Protein 9C5C (pdb70)

Nearest PDB structures (foldseek):
  9c5c-assembly1_M  TM=1.008E+00  e=1.249E-24  Homo sapiens
  9c59-assembly1_M  TM=9.852E-01  e=2.278E-20  Homo sapiens
  8d9w-assembly1_Z  TM=8.946E-01  e=3.010E-08  Mus musculus
  4hmy-assembly1_M  TM=8.803E-01  e=1.363E-08  Mus musculus
  1w63-assembly1_M  TM=8.897E-01  e=3.614E-08  Mus musculus

Sequence (1429 aa):
LQDLVRGIRNHKEDEAKYISQCIDEIKQELKQDNIAVKANAVCKLTYLQMLGYDISWAAFNIIEVMSASKFTFKRIGYLAASQSFHEGTDVIMLTTNQIRKDLSSPSQYDTGVALTGLSCFVTPDLARDLANDIMTLMSHTKPYIRKKAVLIMYKVFLKYPESLRPAFPRLKEKLEDPDPGVQSAAVNVICELARRNPKNYLSLAPLFFKLMTSSTNNWVLIKIIKLFGALTPLEPRLGKKLIEPLTNLIHSTSAMSLLYECVNTVIAVLISLSSGMPNHSASIQLCVQKLRILIEDSDQNLKYLGLLAMSKILKTHPKSVQSHKDLILQCLDDKDESIRLRALDLLYGMVSKKNLMEIVKKLMTHVDKAEGTTYRDELLTKIIDICSQSNYQYITNFEWYISILVELTRLEGTRHGHLIAAQMLDVAIRVKAIRKFAVSQMSALLDSAHLLASSTQRNGICEVLYAAAWICGEFSEHLQEPHHTLEAMLRPRVTTLPGHIQAVYVQNVVKLYASILQQKEQAGEAEGAQAVTQLMVDRLPQFVQSADLEVQERASCILQLVKHIQKLQAKDVPVAEEVSALFALKQMLESNKDSAKLDAMKRIVGMIAKGKNASELFPAVVKNVASKNIEIKKLVYVYLVRYAEEQQDLALLSISTFQRALKDPNQLIRASALRVLSSIRVPIIVPIMMLAIKEASADLSPYVRKNAAHAIQKLYSLDPEQKEMLIEVIEKLLKDKSTLVAGSVVMAFEEVCPDRIDLIHKNYRKLCNLLVDVEEWGQVVIIHMLTRYARTQFVSPDPDHRLLIRNTKPLLQSRNAAVVMAVAQLYWHISPKSEAGIISKSLVRLLRSNREVQYIVLQNIATMSIQRKGMFEPYLKSFYVRSTDPTMIKTLKLEILTNLANEANISTLLREFQTYVKSQDKQFAAATIQTIGRCATNILEVTDTCLNGLVCLLSNRDEIVVAESVVVIKKLLQMQPAQHGEIIKHMAKLLDSITVPVARASILWLIGENCERVPKIAPDVLRKMAKSFTSEDDLVKLQILNLGAKLYLTNSKQTKLLTQYILNLGKYDQNYDIRDRTRFIRQLIVPNVKSGALSKYAKKIFLAQKPAPLLESPFKDRDHFQLGTLSHTLNIKATGYLELSNWPEVAPDPSVRNMIHSLFLINCSGDIFLEKHWKSVVSQSVCDYFFEAQEKAADVENVPPVISTPHHYLISIYRDKLFFVSVIQTEVPPLFVIEFLHRVADTFQDYFGECSEAAIKDNVVIVYELLEEMLDNGFPLAMIKAILIFNNHGKPRLSKFYQPYSEDTQQQIIRETFHLVSKRDENVCNFLEGGLLIGGSDNKLIYRHYATLYFVFCVDSSESELGILDLIQVFVETLDKCFENVCELDLIFHVDKVHNILAEMVMGGMVLETNMNEIVTQIDAQNKLEKSE

Organism: Homo sapiens (NCBI:txid9606)

GO terms:
  GO:0005515 protein binding (F, IPI)
  GO:0032438 melanosome organization (P, IMP)
  GO:0030742 GTP-dependent protein binding (F, IPI)
  GO:0005794 Golgi apparatus (C, TAS)
  GO:0006886 intracellular protein transport (P, TAS)
  GO:0005765 lysosomal membrane (C, HDA)
  GO:0016020 membrane (C, HDA)
  GO:0019903 protein phosphatase binding (F, IPI)

Radius of gyration: 38.99 Å; Cα contacts (8 Å, |Δi|>4): 1955; chains: 4; bounding box: 80×74×117 Å

Secondary structure (DSSP, 8-state):
-HHHHHSS-HHHHHHHHHHHHHHHHHT---GGGHHHHHHTTT-S-HHHHHHHHHHHHHHTTTSHHHHHHTHHHHHHHTT-SSHHHHHHHHHHHHH---TTSHHHHHHHHHHHHHSS-HHHHHHHHHHHHHHHHH-GGGHHHHHHHHHHHHT---HHHHHHHHHHHHHH-SS-THHHHHSHHHHHHHTTTS-HHHHHHHHHHHHHHHHHH-----HHHHHHHHHHGGGGG-S-HHHHHHHHHHHHHHS-TTTGGGHHHHHHHGGGS-HHHHHHHHHHHHHHHHH--TTTSTTSGGGSPPTTS-HHHHHHHHHHHHHT--TTTHHHHHHHHHHHHT-S-HHHHHHHHHHHHHHHHH-GGGHHHHHHHHHGGGG-S-HHHHHHHHHHHHHHHHHS-S--HHHHHHHHHHGGG---HHHHHHHHHHHHHTTTTSTTTHHHHHHHHHHHGGGS-HHHHHHHHHHHHHHHHHHHHHHHHHHHHHHHHHHT-SSHHHHHHHHHHHHHHS-GGG--HHHHTHHHHHTSPPPPP----TTGGGGGS-TTSHHHHHTS--TT--PPPPPPSS---HHHH-/-HHHHHHHHH-STTHHHHHHHHHHHHHHHTTSS-HHHHHHHHHHHHHHHHHT---GGGHHHHHHHHT-S-HHHHHHHHHHHHTT--TT-GGGGGGHHHHHHHHH---HHHHHHHHHHHTT---HHHHHHHHHHHHHHTT-SSHHHHHHHHHHHHHHHHH-HHHHHHHHHHHHHHTT-SSHHHHHHHHHHHHHHHTT-GGGGGGGHHHHHHHHHH--SHHHHHHHHHHHHHHTTT-HHHHHHHHHHHHHHHHH--SHHHHHHHHHHHHHHHHHHTTT----HHHHHHHHHHHHHHHHSS-HHHHHHHHHHHHHHHHH-HHHHTTTTHHHHHHTT-S-HHHHHHHHHHHHHH--TTTHHHHHHHHHHHHHH---HHHHHHHHHHHHHHHHTTTTTT---HHHHHHHHHHHHT-TT-S-HHHHHHHHHHHHHH-STTHHHHHHHHHHHHHTHHHHTT--STTSHHHHHHHHHHHHHHTGGG-S-HHHHHHHHTSGGGGGS-HHHHHHHHHHHHHHHHHHHHHHHHHT-HHHHHHHHHHHHTTTHHHHT--SHHHHHHHHHHHHHHHHHHHHHHT---HHHHHHHHT-/-EEEEEEE-TTSSEEEEEESSSPPPGGGTHHHHHHHHHSSSTTSS-SEEE-SS-EEEEEEETTEEEEEEE-S---HHHHHHHHHHHHHHHHHHHSS--HHHHHHTHHHHHHHHHHHEETTEE--/-EEEEEEEETT--EEEEEESS---HHHHHHHHHHHHHHHHTS-TTS-SEEE--TTTTSTTEEEEEEEETTEEEEEEEETTS-HHHHHHHHHHHHHHHHHHTTS--HHHHHH-HHHHHHHHHHHEETTEE----HHHHHHHHHHHHHHHHH-

Solvent-accessible surface area: 57075 Å² total; per-residue (Å²): 39,67,80,5,1,134,8,12,115,125,70,136,170,66,59,74,150,55,2,58,97,10,40,73,74,6,87,127,59,0,158,94,142,87,52,33,51,10,5,76,0,0,12,22,4,5,5,6,2,7,22,11,66,82,5,53,96,0,4,113,15,0,10,51,0,0,51,4,97,53,18,36,50,15,29,33,0,1,18,0,0,13,15,3,5,67,101,74,25,123,45,4,84,91,0,37,108,4,1,93,90,1,0,81,31,114,46,52,55,28,0,1,7,0,0,22,0,7,6,38,2,27,17,47,80,4,4,117,63,6,4,104,38,2,52,90,19,8,88,37,122,97,52,11,0,44,11,1,0,0,0,3,3,7,19,6,8,70,82,40,63,115,12,36,137,75,1,32,49,93,0,66,103,5,21,94,8,117,51,100,22,1,52,25,0,0,2,12,0,0,0,6,12,0,71,170,52,32,146,88,4,85,85,7,7,87,59,5,42,124,17,11,115,66,25,122,48,47,48,17,6,4,15,2,0,34,4,5,13,47,4,2,104,80,38,49,166,10,0,66,147,0,10,97,44,0,28,101,37,1,120,76,30,109,27,66,7,9,10,7,10,0,0,25,10,1,4,33,0,9,86,22,6,67,102,70,69,125,115,25,77,76,10,27,95,38,0,6,74,40,0,74,77,0,0,99,49,116,63,40,5,21,32,36,5,0,0,52,0,0,1,73,1,18,136,53,42,34,126,23,0,84,64,8,97,84,17,0,26,104,0,6,99,38,87,3,100,34,6,41,64,60,0,3,49,1,1,75,40,13,9,38,111,159,21,2,56,77,9,0,108,79,3,19,67,42,7,90,143,9,85,7,9,100,37,44,20,67,2,0,31,49,0,3,45,1,0,33,35,68,112,14,91,62,9,78,68,29,76,32,1,3,39,11,0,17,74,3,8,134,28,52,20,9,78,65,0,96,48,1,1,38,21,5,7,44,2,1,52,139,41,156,96,9,46,109,51,3,0,35,50,2,1,55,22,2,45,33,6,105,119,20,5,51,17,56,95,88,70,2,7,0,9,1,0,10,0,0,0,20,1,0,5,58,16,5,148,74,19,116,63,20,67,90,0,0,70,6,2,4,49,54,106,5,60,59,13,26,17,64,0,8,0,0,1,0,0,0,1,0,8,0,0,4,32,2,3,74,92,48,81,138,75,57,96,75,154,18,6,94,60,2,0,75,49,0,19,94,80,0,41,74,4,4,61,25,36,72,13,8,0,4,4,0,0,10,7,1,14,48,0,0,87,12,0,35,116,9,44,92,132,132,49,80,5,5,104,25,0,28,47,7,22,99,92,104,139,60,6,93,34,146,138,68,64,15,24,44,71,0,0,79,120,0,0,19,47,1,4,104,28,39,76,3,13,134,18,0,62,7,0,25,149,16,6,65,16,191,56,83,80,2,27,79,15,0,8,34,0,0,22,30,3,0,38,86,50,85,89,40,0,70,159,15,33,67,38,2,70,185,12,26,147,22,121,59,84,62,1,50,6,15,0,3,19,0,1,4,5,2,156,26,111,123,3,22,86,48,0,29,101,5,1,63,77,10,19,90,31,144,16,51,71,4,54,3,7,0,0,8,3,1,27,28,0,55,76,52,24,65,134,33,80,129,50,1,16,77,3,0,64,119,6,13,137,26,172,21,24,89,0,9,1,0,1,1,31,0,0,20,79,2,3,58,126,113,50,65,22,0,22,117,14,0,88,68,7,2,108,38,1,74,104,3,42,68,14,0,14,0,17,0,0,10,8,0,0,31,3,0,30,44,24,0,41,86,71,52,118,14,0,98,52,0,9,166,39,0,113,62,17,15,131,20,222,13,4,3,1,1,4,1,0,0,0,0,6,40,20,1,3,26,149,108,73,0,28,91,0,1,130,12,0,19,86,8,19,201,51,48,21,1,2,13,27,1,0,0,11,0,0,0,2,1,0,28,90,43,91,57,26,0,44,105,72,12,149,45,0,29,14,121,78,126,28,20,23,28,1,8,50,20,13,2,10,0,0,3,7,1,10,41,109,94,42,5,79,54,0,23,140,29,0,65,90,25,0,119,24,130,21,75,96,3,0,11,18,0,0,34,4,7,4,65,0,0,40,78,4,109,127,23,6,92,76,2,6,93,28,1,23,100,10,3,84,37,234,26,106,37,2,8,3,45,0,0,12,1,0,3,32,2,6,4,34,48,54,46,122,35,22,129,6,8,74,75,2,3,153,30,0,87,80,7,106,38,52,54,0,19,0,0,0,1,10,1,5,1,52,10,6,109,84,5,62,164,41,1,11,61,1,0,98,86,9,14,173,34,2,97,93,24,66,49,54,0,21,7,1,0,0,3,1,0,0,3,0,49,42,35,18,44,167,89,0,111,89,12,0,65,124,0,0,60,62,0,85,168,16,151,38,60,5,1,103,4,3,3,67,2,0,76,57,4,10,57,29,111,132,137,57,26,48,2,25,136,46,4,125,123,4,8,68,20,117,10,52,43,4,122,42,112,22,69,6,85,76,28,62,127,25,1,2,5,3,0,0,0,10,38,39,79,119,5,83,50,20,42,84,22,54,139,75,33,162,120,37,44,97,65,96,80,0,141,23,1,28,2,2,0,0,0,12,76,96,30,68,43,13,3,4,8,4,3,35,54,46,17,49,58,22,8,0,17,26,0,47,48,13,39,143,159,13,76,75,52,57,25,1,38,0,13,18,64,12,39,150,34,22,0,0,2,0,38,68,76,154,2,1,0,0,0,0,0,39,53,20,1,13,0,4,0,0,0,29,3,0,14,103,1,0,54,22,0,78,111,154,47,57,110,14,27,55,65,19,0,71,73,55,21,35,72,0,13,89,8,1,47,92,18,0,4,16,1,3,1,14,105,25,2,46,2,0,0,0,0,7,50,114,3,67,13,8,0,4,12,12,20,61,82,48,58,23,111,31,3,37,84,0,0,80,46,1,17,103,46,1,27,138,38,29,124,76,14,1,14,25,23,101,10,12,152,62,4,59,16,70,104,6,48,1,0,10,40,44,70,96,42,10,6,7,0,0,0,0,25,86,15,8,2,37,8,4,1,1,34,2,0,84,21,0,9,93,1,1,48,82,31,21,154,128,24,56,40,91,29,1,10,58,60,2,21,74,0,7,34,0,0,8,0,2,1,4,4,0,0,7,5,8,17,81,43,98,65,0,17,86,18,6,76,18,4,56,132,61,64,171,96,128

Foldseek 3Di:
DVVLVVVCVVCPVVNPVVVVVLVVVLVVQLPDPDLVSLLVSLVVVVVVVVVPDAQAPCLVSLLVQCQDPDVVSVLSSLVSLLVHDDQPRPVCVVNVVSLVVQCPDLDLVSNVSSLSSVLSVQALVVLVVCVVSLLVQCPRDDQNNNLSSLSSVLSSCVRPVVSVVPCVVVLLVQCPPPPQSNNLSSLVSVLVVCLVPVVVCPVVLVSVVVCLVPDDPLVSLLSVLVVLLVCCVVPLVSLVVCVVVLVVCLVVDDDLVSNLSSLLSNLSSVVSVCVVDVPCVVVVLVSVVSLLVQLPDDDVVSNQSSLVSLVSCLVVPCVVVLVCVVSLLVQCPDPDVNSVVSSLVVCLSNQALPCLVVSLVSLLVVLVVDDDLVSNQVSVVSNCCSCCPPNRPSDDPCLVVLVVLVVNLVVFPHLQLLVSLVVLQSSCVVDPVCLLSSLVSLLVVLLVVLVLLVDQDPNGSLSVLLSSLVSCLLVVVSPDCLVVSLCSLLDLSVLPHDDVSLLSSLVSSLSSLLVVLVVCVVVPVLVVNLVSLVVLLVRLVSQCPDPDPRSVVNSVVVSVVSVVVNVVSVVVDSCSVVSNVVSD/DLVQLVDPDVVSVLVVLVVVVVVVVVVDDPLVSVVSLVVCCVPPDVSSVVSSLVVLLVCCLPPVVVCVVVLVVLVVQCPPPDLVSVLSSLSSLLSRQPPPSQVVNVVSLVCQCPDDDLVSNLSSLVSLVSSCVRPVVCLVVSLVSLLSQCPDLDLSSNLSSLVSCCVSPVPPCVSCLQVLVSLLVCLVVRPQSSVLSSLVSVLQVLLEFHFDPPVSLVSNVVSLVVQCPPPDLSSNLSSLLSLLRRNDPVPSLVSLVSLLVQCVDDQVSVLQSLLQLLLVCQVPVVSCLVVLVSLQDDPPHDQSNNLSSLSSNLSNQDPVCVVVVLVSLLVQLPDPPLSNNLSSLLSLLSSCVVVVVCLVVSVVSLQVVCPDPDQSSVQNSLVSVLLSCLQPVDLPVVRLVSLLVCLVVHQDQNSNLSNLQVCLLCCVSPVPSLLVSLVVVLVVLLVHDPSSLLSSLLSLLSCCLPPVVPSVVSNVSSLVVLCPDDDVVSVVVSVVSCVLHPPCVPCDPSNVCSNCVSNPRDHRDPDDRPNNLLVQDRRSDPCSVVSHQDDSGDGRDHRDPDRPDPVSSD/DFAWKFKAALVGDRLDIGGQDDDDDPVVCVQVVVQCVVAPHPVRRDQWTDDPAWIWGWDDDPRIIITTIGGDDDDSVVVVVLSVVLQVVCCVVQVHRDSVSCVVPVVVSNVSVCQQDHRHDGDD/DWQWKWKDFLVLDGLDTGGLDDDDPVLSSVQSVVLSVVQSVDDPPDAQKAQHDVSSPDRQWIWGWDDDDGMIITIIGGPPDDNVNVVVLVVLLVVLCCVLVVHDDSVCSRPVVVVSVVLCCLQAPSNHGHDDPSVVSSVVSVVVVVVVVVD

InterPro domains:
  IPR002553 Clathri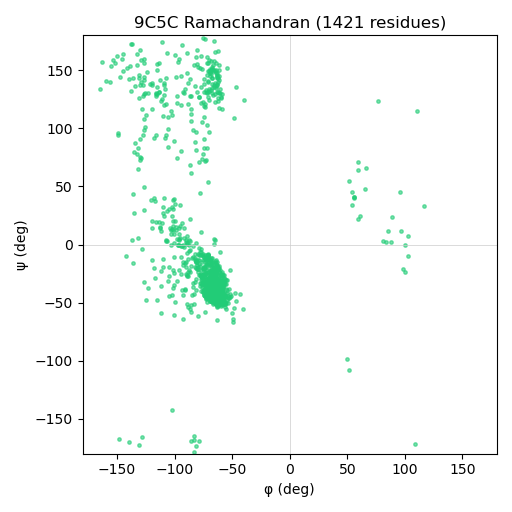n/coatomer adaptor, adaptin-like, N-terminal [PF01602] (44-581)
  IPR011989 Armadillo-like helical [G3DSA:1.25.10.10] (37-637)
  IPR015151 Beta-adaptin appendage, C-terminal subdomain [SM01020] (982-1092)
  IPR016024 Armadillo-type fold [SSF48371] (45-617)
  IPR026739 AP complex subunit beta [PTHR11134] (33-1036)
  IPR026740 AP-3 complex subunit beta [PIRSF037096] (3-1093)
  IPR029390 AP-3 complex subunit beta, C-terminal domain [PF14796] (814-958)
  IPR029390 AP-3 complex subunit beta, C-terminal domain [SM01355] (811-958)
  IPR029394 AP-3 complex subunit beta 1, serine-rich domain [PF14797] (672-786)
  IPR056314 AP-3 complex subunit beta-1/2, C-terminal domain [PF24080] (980-1090)

Structure (mmCIF, N/CA/C/O backbone):
data_9C5C
#
_entry.id   9C5C
#
loop_
_entity.id
_entity.type
_entity.pdbx_description
1 polymer 'AP-3 complex subunit delta-1'
2 polymer 'AP-3 complex subunit beta-1'
3 polymer 'AP-3 complex subunit mu-1'
4 polymer 'AP-3 complex subunit sigma-1'
#
loop_
_atom_site.group_PDB
_atom_site.id
_atom_site.type_symbol
_atom_site.label_atom_id
_atom_site.label_alt_id
_atom_site.label_comp_id
_atom_site.label_asym_id
_atom_site.label_entity_id
_atom_site.label_seq_id
_atom_site.pdbx_PDB_ins_code
_atom_site.Cartn_x
_atom_site.Cartn_y
_atom_site.Cartn_z
_atom_site.occupancy
_atom_site.B_iso_or_equiv
_atom_site.auth_seq_id
_atom_site.auth_comp_id
_atom_site.auth_asym_id
_atom_site.auth_atom_id
_atom_site.pdbx_PDB_model_num
ATOM 1 N N . LEU A 1 1 ? 151.798 176.167 110.971 1.00 99.08 18 LEU D N 1
ATOM 2 C CA . LEU A 1 1 ? 151.553 175.346 112.151 1.00 99.08 18 LEU D CA 1
ATOM 3 C C . LEU A 1 1 ? 152.606 175.602 113.222 1.00 99.08 18 LEU D C 1
ATOM 4 O O . LEU A 1 1 ? 152.299 175.631 114.413 1.00 99.08 18 LEU D O 1
ATOM 9 N N . GLN A 1 2 ? 153.853 175.795 112.783 1.00 101.65 19 GLN D N 1
ATOM 10 C CA . GLN A 1 2 ? 154.954 175.955 113.728 1.00 101.65 19 GLN D CA 1
ATOM 11 C C . GLN A 1 2 ? 154.871 177.275 114.483 1.00 101.65 19 GLN D C 1
ATOM 12 O O . GLN A 1 2 ? 155.375 177.376 115.607 1.00 101.65 19 GLN D O 1
ATOM 18 N N . ASP A 1 3 ? 154.254 178.299 113.886 1.00 102.03 20 ASP D N 1
ATOM 19 C CA . ASP A 1 3 ? 154.087 179.564 114.596 1.00 102.03 20 ASP D CA 1
ATOM 20 C C . ASP A 1 3 ? 153.229 179.393 115.843 1.00 102.03 20 ASP D C 1
ATOM 21 O O . ASP A 1 3 ? 153.568 179.923 116.908 1.00 102.03 20 ASP D O 1
ATOM 26 N N . LEU A 1 4 ? 152.128 178.647 115.735 1.00 98.95 21 LEU D N 1
ATOM 27 C CA . LEU A 1 4 ? 151.307 178.366 116.907 1.00 98.95 21 LEU D CA 1
ATOM 28 C C . LEU A 1 4 ? 152.074 177.522 117.918 1.00 98.95 21 LEU D C 1
ATOM 29 O O . LEU A 1 4 ? 151.911 177.689 119.132 1.00 98.95 21 LEU D O 1
ATOM 34 N N . VAL A 1 5 ? 152.913 176.604 117.432 1.00 99.59 22 VAL D N 1
ATOM 35 C CA . VAL A 1 5 ? 153.739 175.795 118.325 1.00 99.59 22 VAL D CA 1
ATOM 36 C C . VAL A 1 5 ? 154.647 176.691 119.158 1.00 99.59 22 VAL D C 1
ATOM 37 O O . VAL A 1 5 ? 154.735 176.556 120.386 1.00 99.59 22 VAL D O 1
ATOM 41 N N . ARG A 1 6 ? 155.330 177.626 118.496 1.00 103.45 23 ARG D N 1
ATOM 42 C CA . ARG A 1 6 ? 156.227 178.540 119.195 1.00 103.45 23 ARG D CA 1
ATOM 43 C C . ARG A 1 6 ? 155.458 179.445 120.149 1.00 103.45 23 ARG D C 1
ATOM 44 O O . ARG A 1 6 ? 155.927 179.732 121.257 1.00 103.45 23 ARG D O 1
ATOM 52 N N . GLY A 1 7 ? 154.277 179.907 119.735 1.00 102.31 24 GLY D N 1
ATOM 53 C CA . GLY A 1 7 ? 153.473 180.742 120.612 1.00 102.31 24 GLY D CA 1
ATOM 54 C C . GLY A 1 7 ? 153.024 180.015 121.865 1.00 102.31 24 GLY D C 1
ATOM 55 O O . GLY A 1 7 ? 153.049 180.577 122.963 1.00 102.31 24 GLY D O 1
ATOM 56 N N . ILE A 1 8 ? 152.600 178.758 121.718 1.00 102.92 25 ILE D N 1
ATOM 57 C CA . ILE A 1 8 ? 152.196 177.964 122.875 1.00 102.92 25 ILE D CA 1
ATOM 58 C C . ILE A 1 8 ? 153.391 177.696 123.781 1.00 102.92 25 ILE D C 1
ATOM 59 O O . ILE A 1 8 ? 153.285 177.776 125.011 1.00 102.92 25 ILE D O 1
ATOM 64 N N . ARG A 1 9 ? 154.545 177.373 123.190 1.00 101.71 26 ARG D N 1
ATOM 65 C CA . ARG A 1 9 ? 155.734 177.110 123.996 1.00 101.71 26 ARG D CA 1
ATOM 66 C C . ARG A 1 9 ? 156.156 178.346 124.782 1.00 101.71 26 ARG D C 1
ATOM 67 O O . ARG A 1 9 ? 156.523 178.247 125.958 1.00 101.71 26 ARG D O 1
ATOM 75 N N . ASN A 1 10 ? 156.114 179.521 124.148 1.00 104.21 27 ASN D N 1
ATOM 76 C CA . ASN A 1 10 ? 156.449 180.753 124.856 1.00 104.21 27 ASN D CA 1
ATOM 77 C C . ASN A 1 10 ? 155.418 181.076 125.932 1.00 104.21 27 ASN D C 1
ATOM 78 O O . ASN A 1 10 ? 155.778 181.508 127.034 1.00 104.21 27 ASN D O 1
ATOM 83 N N . HIS A 1 11 ? 154.134 180.875 125.634 1.00 106.76 28 HIS D N 1
ATOM 84 C CA . HIS A 1 11 ? 153.057 181.187 126.577 1.00 106.76 28 HIS D CA 1
ATOM 85 C C . HIS A 1 11 ? 152.682 179.930 127.363 1.00 106.76 28 HIS D C 1
ATOM 86 O O . HIS A 1 11 ? 151.703 179.237 127.079 1.00 106.76 28 HIS D O 1
ATOM 93 N N . LYS A 1 12 ? 153.496 179.643 128.380 1.00 114.16 29 LYS D N 1
ATOM 94 C CA . LYS A 1 12 ? 153.259 178.463 129.206 1.00 114.16 29 LYS D CA 1
ATOM 95 C C . LYS A 1 12 ? 152.158 178.721 130.229 1.00 114.16 29 LYS D C 1
ATOM 96 O O . LYS A 1 12 ? 151.118 178.052 130.225 1.00 114.16 29 LYS D O 1
ATOM 102 N N . GLU A 1 13 ? 152.370 179.694 131.120 1.00 119.85 30 GLU D N 1
ATOM 103 C CA . GLU A 1 13 ? 151.369 180.021 132.128 1.00 119.85 30 GLU D CA 1
ATOM 104 C C . GLU A 1 13 ? 150.180 180.778 131.553 1.00 119.85 30 GLU D C 1
ATOM 105 O O . GLU A 1 13 ? 149.078 180.683 132.102 1.00 119.85 30 GLU D O 1
ATOM 111 N N . ASP A 1 14 ? 150.376 181.518 130.463 1.00 113.11 31 ASP D N 1
ATOM 112 C CA . ASP A 1 14 ? 149.303 182.242 129.797 1.00 113.11 31 ASP D CA 1
ATOM 113 C C . ASP A 1 14 ? 148.716 181.452 128.636 1.00 113.11 31 ASP D C 1
ATOM 114 O O . ASP A 1 14 ? 148.320 182.045 127.626 1.00 113.11 31 ASP D O 1
ATOM 119 N N . GLU A 1 15 ? 148.667 180.124 128.757 1.00 108.68 32 GLU D N 1
ATOM 120 C CA . GLU A 1 15 ? 148.191 179.289 127.659 1.00 108.68 32 GLU D CA 1
ATOM 121 C C . GLU A 1 15 ? 146.735 179.585 127.326 1.00 108.68 32 GLU D C 1
ATOM 122 O O . GLU A 1 15 ? 146.361 179.662 126.153 1.00 108.68 32 GLU D O 1
ATOM 128 N N . ALA A 1 16 ? 145.895 179.761 128.350 1.00 103.22 33 ALA D N 1
ATOM 129 C CA . ALA A 1 16 ? 144.468 179.951 128.105 1.00 103.22 33 ALA D CA 1
ATOM 130 C C . ALA A 1 16 ? 144.198 181.217 127.299 1.00 103.22 33 ALA D C 1
ATOM 131 O O . ALA A 1 16 ? 143.443 181.189 126.320 1.00 103.22 33 ALA D O 1
ATOM 133 N N . LYS A 1 17 ? 144.818 182.335 127.683 1.00 103.79 34 LYS D N 1
ATOM 134 C CA . LYS A 1 17 ? 144.557 183.603 127.008 1.00 103.79 34 LYS D CA 1
ATOM 135 C C . LYS A 1 17 ? 145.076 183.587 125.574 1.00 103.79 34 LYS D C 1
ATOM 136 O O . LYS A 1 17 ? 144.384 184.023 124.644 1.00 103.79 34 LYS D O 1
ATOM 142 N N . TYR A 1 18 ? 146.302 183.097 125.379 1.00 104.21 35 TYR D N 1
ATOM 143 C CA . TYR A 1 18 ? 146.875 183.045 124.039 1.00 104.21 35 TYR D CA 1
ATOM 144 C C . TYR A 1 18 ? 146.083 182.095 123.150 1.00 104.21 35 TYR D C 1
ATOM 145 O O . TYR A 1 18 ? 145.881 182.361 121.960 1.00 104.21 35 TYR D O 1
ATOM 154 N N . ILE A 1 19 ? 145.614 180.982 123.718 1.00 100.26 36 ILE D N 1
ATOM 155 C CA . ILE A 1 19 ? 144.802 180.037 122.961 1.00 100.26 36 ILE D CA 1
ATOM 156 C C . ILE A 1 19 ? 143.457 180.651 122.591 1.00 100.26 36 ILE D C 1
ATOM 157 O O . ILE A 1 19 ? 142.950 180.431 121.490 1.00 100.26 36 ILE D O 1
ATOM 162 N N . SER A 1 20 ? 142.861 181.437 123.492 1.00 102.90 37 SER D N 1
ATOM 163 C CA . SER A 1 20 ? 141.616 182.122 123.148 1.00 102.90 37 SER D CA 1
ATOM 164 C C . SER A 1 20 ? 141.824 183.137 122.029 1.00 102.90 37 SER D C 1
ATOM 165 O O . SER A 1 20 ? 141.003 183.228 121.104 1.00 102.90 37 SER D O 1
ATOM 168 N N . GLN A 1 21 ? 142.913 183.908 122.096 1.00 107.16 38 GLN D N 1
ATOM 169 C CA . GLN A 1 21 ? 143.216 184.851 121.023 1.00 107.16 38 GLN D CA 1
ATOM 170 C C . GLN A 1 21 ? 143.446 184.124 119.702 1.00 107.16 38 GLN D C 1
ATOM 171 O O . GLN A 1 21 ? 142.972 184.566 118.647 1.00 107.16 38 GLN D O 1
ATOM 177 N N . CYS A 1 22 ? 144.164 182.999 119.744 1.00 105.56 39 CYS D N 1
ATOM 178 C CA . CYS A 1 22 ? 144.391 182.216 118.536 1.00 105.56 39 CYS D CA 1
ATOM 179 C C . CYS A 1 22 ? 143.094 181.610 118.017 1.00 105.56 39 CYS D C 1
ATOM 180 O O . CYS A 1 22 ? 142.924 181.450 116.808 1.00 105.56 39 CYS D O 1
ATOM 183 N N . ILE A 1 23 ? 142.166 181.269 118.914 1.00 104.83 40 ILE D N 1
ATOM 184 C CA . ILE A 1 23 ? 140.870 180.748 118.489 1.00 104.83 40 ILE D CA 1
ATOM 185 C C . ILE A 1 23 ? 140.077 181.827 117.766 1.00 104.83 40 ILE D C 1
ATOM 186 O O . ILE A 1 23 ? 139.434 181.567 116.743 1.00 104.83 40 ILE D O 1
ATOM 191 N N . ASP A 1 24 ? 140.108 183.056 118.286 1.00 105.87 41 ASP D N 1
ATOM 192 C CA . ASP A 1 24 ? 139.462 184.163 117.581 1.00 105.87 41 ASP D CA 1
ATOM 193 C C . ASP A 1 24 ? 140.104 184.396 116.216 1.00 105.87 41 ASP D C 1
ATOM 194 O O . ASP A 1 24 ? 139.406 184.609 115.213 1.00 105.87 41 ASP D O 1
ATOM 199 N N . GLU A 1 25 ? 141.438 184.349 116.158 1.00 109.09 42 GLU D N 1
ATOM 200 C CA . GLU A 1 25 ? 142.129 184.514 114.883 1.00 109.09 42 GLU D CA 1
ATOM 201 C C . GLU A 1 25 ? 141.773 183.394 113.911 1.00 109.09 42 GLU D C 1
ATOM 202 O O . GLU A 1 25 ? 141.636 183.627 112.707 1.00 109.09 42 GLU D O 1
ATOM 208 N N . ILE A 1 26 ? 141.616 182.171 114.419 1.00 104.72 43 ILE D N 1
ATOM 209 C CA . ILE A 1 26 ? 141.239 181.039 113.577 1.00 104.72 43 ILE D CA 1
ATOM 210 C C . ILE A 1 26 ? 139.812 181.206 113.073 1.00 104.72 43 ILE D C 1
ATOM 211 O O . ILE A 1 26 ? 139.498 180.863 111.927 1.00 104.72 43 ILE D O 1
ATOM 216 N N . LYS A 1 27 ? 138.925 181.733 113.920 1.00 105.00 44 LYS D N 1
ATOM 217 C CA . LYS A 1 27 ? 137.572 182.048 113.475 1.00 105.00 44 LYS D CA 1
ATOM 218 C C . LYS A 1 27 ? 137.600 183.052 112.333 1.00 105.00 44 LYS D C 1
ATOM 219 O O . LYS A 1 27 ? 136.862 182.913 111.350 1.00 105.00 44 LYS D O 1
ATOM 225 N N . GLN A 1 28 ? 138.447 184.076 112.449 1.00 107.87 45 GLN D N 1
ATOM 226 C CA . GLN A 1 28 ? 138.579 185.052 111.370 1.00 107.87 45 GLN D CA 1
ATOM 227 C C . GLN A 1 28 ? 139.152 184.413 110.108 1.00 107.87 45 GLN D C 1
ATOM 228 O O . GLN A 1 28 ? 138.709 184.708 108.992 1.00 107.87 45 GLN D O 1
ATOM 234 N N . GLU A 1 29 ? 140.143 183.532 110.268 1.00 109.07 46 GLU D N 1
ATOM 235 C CA . GLU A 1 29 ? 140.859 182.990 109.116 1.00 109.07 46 GLU D CA 1
ATOM 236 C C . GLU A 1 29 ? 140.023 181.967 108.356 1.00 109.07 46 GLU D C 1
ATOM 237 O O . GLU A 1 29 ? 140.059 181.921 107.121 1.00 109.07 46 GLU D O 1
ATOM 243 N N . LEU A 1 30 ? 139.272 181.132 109.071 1.00 104.33 47 LEU D N 1
ATOM 244 C CA . LEU A 1 30 ? 138.525 180.047 108.447 1.00 104.33 47 LEU D CA 1
ATOM 245 C C . LEU A 1 30 ? 137.318 180.525 107.653 1.00 104.33 47 LEU D C 1
ATOM 246 O O . LEU A 1 30 ? 136.700 179.714 106.953 1.00 104.33 47 LEU D O 1
ATOM 251 N N . LYS A 1 31 ? 136.958 181.804 107.747 1.00 106.03 48 LYS D N 1
ATOM 252 C CA . LYS A 1 31 ? 135.878 182.373 106.953 1.00 106.03 48 LYS D CA 1
ATOM 253 C C . LYS A 1 31 ? 136.401 183.157 105.754 1.00 106.03 48 LYS D C 1
ATOM 254 O O . LYS A 1 31 ? 135.626 183.838 105.074 1.00 106.03 48 LYS D O 1
ATOM 260 N N . GLN A 1 32 ? 137.699 183.072 105.482 1.00 111.87 49 GLN D N 1
ATOM 261 C CA . GLN A 1 32 ? 138.306 183.750 104.347 1.00 111.87 49 GLN D CA 1
ATOM 262 C C . GLN A 1 32 ? 138.093 182.950 103.066 1.00 111.87 49 GLN D C 1
ATOM 263 O O . GLN A 1 32 ? 137.790 181.755 103.091 1.00 111.87 49 GLN D O 1
ATOM 269 N N . ASP A 1 33 ? 138.256 183.635 101.932 1.00 115.66 50 ASP D N 1
ATOM 270 C CA . ASP A 1 33 ? 138.068 182.983 100.641 1.00 115.66 50 ASP D CA 1
ATOM 271 C C . ASP A 1 33 ? 139.250 182.095 100.276 1.00 115.66 50 ASP D C 1
ATOM 272 O O . ASP A 1 33 ? 139.066 181.058 99.628 1.00 115.66 50 ASP D O 1
ATOM 277 N N . ASN A 1 34 ? 140.462 182.476 100.676 1.00 108.02 51 ASN D N 1
ATOM 278 C CA . ASN A 1 34 ? 141.659 181.703 100.358 1.00 108.02 51 ASN D CA 1
ATOM 279 C C . ASN A 1 34 ? 141.639 180.412 101.168 1.00 108.02 51 ASN D C 1
ATOM 280 O O . ASN A 1 34 ? 141.495 180.441 102.394 1.00 108.02 51 ASN D O 1
ATOM 285 N N . ILE A 1 35 ? 141.784 179.277 100.481 1.00 98.93 52 ILE D N 1
ATOM 286 C CA . ILE A 1 35 ? 141.718 177.990 101.164 1.00 98.93 52 ILE D CA 1
ATOM 287 C C . ILE A 1 35 ? 143.044 177.671 101.845 1.00 98.93 52 ILE D C 1
ATOM 288 O O . ILE A 1 35 ? 143.090 176.866 102.781 1.00 98.93 52 ILE D O 1
ATOM 293 N N . ALA A 1 36 ? 144.139 178.293 101.400 1.00 98.86 53 ALA D N 1
ATOM 294 C CA . ALA A 1 36 ? 145.429 178.059 102.046 1.00 98.86 53 ALA D CA 1
ATOM 295 C C . ALA A 1 36 ? 145.444 178.572 103.482 1.00 98.86 53 ALA D C 1
ATOM 296 O O . ALA A 1 36 ? 145.944 177.887 104.384 1.00 98.86 53 ALA D O 1
ATOM 298 N N . VAL A 1 37 ? 144.907 179.771 103.713 1.00 101.10 54 VAL D N 1
ATOM 299 C CA . VAL A 1 37 ? 144.827 180.305 105.070 1.00 101.10 54 VAL D CA 1
ATOM 300 C C . VAL A 1 37 ? 143.904 179.443 105.921 1.00 101.10 54 VAL D C 1
ATOM 301 O O . VAL A 1 37 ? 144.167 179.198 107.105 1.00 101.10 54 VAL D O 1
ATOM 305 N N . LYS A 1 38 ? 142.807 178.966 105.327 1.00 98.54 55 LYS D N 1
ATOM 306 C CA . LYS A 1 38 ? 141.907 178.070 106.044 1.00 98.54 55 LYS D CA 1
ATOM 307 C C . LYS A 1 38 ? 142.608 176.769 106.418 1.00 98.54 55 LYS D C 1
ATOM 308 O O . LYS A 1 38 ? 142.395 176.235 107.509 1.00 98.54 55 LYS D O 1
ATOM 314 N N . ALA A 1 39 ? 143.454 176.247 105.528 1.00 97.30 56 ALA D N 1
ATOM 315 C CA . ALA A 1 39 ? 144.186 175.020 105.827 1.00 97.30 56 ALA D CA 1
ATOM 316 C C . ALA A 1 39 ? 145.225 175.247 106.918 1.00 97.30 56 ALA D C 1
ATOM 317 O O . ALA A 1 39 ? 145.460 174.368 107.755 1.00 97.30 56 ALA D O 1
ATOM 319 N N . ASN A 1 40 ? 145.871 176.414 106.916 1.00 96.83 57 ASN D N 1
ATOM 320 C CA . ASN A 1 40 ? 146.787 176.741 108.006 1.00 96.83 57 ASN D CA 1
ATOM 321 C C . ASN A 1 40 ? 146.044 176.828 109.335 1.00 96.83 57 ASN D C 1
ATOM 322 O O . ASN A 1 40 ? 146.517 176.316 110.360 1.00 96.83 57 ASN D O 1
ATOM 327 N N . ALA A 1 41 ? 144.870 177.462 109.333 1.00 96.35 58 ALA D N 1
ATOM 328 C CA . ALA A 1 41 ? 144.057 177.515 110.544 1.00 96.35 58 ALA D CA 1
ATOM 329 C C . ALA A 1 41 ? 143.596 176.123 110.956 1.00 96.35 58 ALA D C 1
ATOM 330 O O . ALA A 1 41 ? 143.440 175.843 112.147 1.00 96.35 58 ALA D O 1
ATOM 332 N N . VAL A 1 42 ? 143.377 175.237 109.985 1.00 93.91 59 VAL D N 1
ATOM 333 C CA . VAL A 1 42 ? 142.988 173.863 110.290 1.00 93.91 59 VAL D CA 1
ATOM 334 C C . VAL A 1 42 ? 144.150 173.100 110.917 1.00 93.91 59 VAL D C 1
ATOM 335 O O . VAL A 1 42 ? 143.953 172.267 111.807 1.00 93.91 59 VAL D O 1
ATOM 339 N N . CYS A 1 43 ? 145.376 173.359 110.456 1.00 92.26 60 CYS D N 1
ATOM 340 C CA . CYS A 1 43 ? 146.549 172.820 111.144 1.00 92.26 60 CYS D CA 1
ATOM 341 C C . CYS A 1 43 ? 146.596 173.305 112.588 1.00 92.26 60 CYS D C 1
ATOM 342 O O . CYS A 1 43 ? 146.788 172.510 113.524 1.00 92.26 60 CYS D O 1
ATOM 345 N N . LYS A 1 44 ? 146.421 174.617 112.779 1.00 93.71 61 LYS D N 1
ATOM 346 C CA . LYS A 1 44 ? 146.354 175.181 114.123 1.00 93.71 61 LYS D CA 1
ATOM 347 C C . LYS A 1 44 ? 145.289 174.478 114.953 1.00 93.71 61 LYS D C 1
ATOM 348 O O . LYS A 1 44 ? 145.501 174.173 116.130 1.00 93.71 61 LYS D O 1
ATOM 354 N N . LEU A 1 45 ? 144.138 174.205 114.344 1.00 90.50 62 LEU D N 1
ATOM 355 C CA . LEU A 1 45 ? 143.001 173.670 115.079 1.00 90.50 62 LEU D CA 1
ATOM 356 C C . LEU A 1 45 ? 143.188 172.187 115.385 1.00 90.50 62 LEU D C 1
ATOM 357 O O . LEU A 1 45 ? 142.684 171.688 116.394 1.00 90.50 62 LEU D O 1
ATOM 362 N N . THR A 1 46 ? 143.900 171.461 114.523 1.00 89.29 63 THR D N 1
ATOM 363 C CA . THR A 1 46 ? 144.258 170.082 114.843 1.00 89.29 63 THR D CA 1
ATOM 364 C C . THR A 1 46 ? 145.220 170.040 116.025 1.00 89.29 63 THR D C 1
ATOM 365 O O . THR A 1 46 ? 145.084 169.205 116.931 1.00 89.29 63 THR D O 1
ATOM 369 N N . TYR A 1 47 ? 146.197 170.952 116.037 1.00 88.41 64 TYR D N 1
ATOM 370 C CA . TYR A 1 47 ? 147.035 171.100 117.225 1.00 88.41 64 TYR D CA 1
ATOM 371 C C . TYR A 1 47 ? 146.187 171.446 118.446 1.00 88.41 64 TYR D C 1
ATOM 372 O O . TYR A 1 47 ? 146.429 170.941 119.548 1.00 88.41 64 TYR D O 1
ATOM 381 N N . LEU A 1 48 ? 145.179 172.298 118.259 1.00 87.86 65 LEU D N 1
ATOM 382 C CA . LEU A 1 48 ? 144.281 172.664 119.350 1.00 87.86 65 LEU D CA 1
ATOM 383 C C . LEU A 1 48 ? 143.535 171.446 119.883 1.00 87.86 65 LEU D C 1
ATOM 384 O O . LEU A 1 48 ? 143.405 171.269 121.100 1.00 87.86 65 LEU D O 1
ATOM 389 N N . GLN A 1 49 ? 143.035 170.599 118.981 1.00 87.09 66 GLN D N 1
ATOM 390 C CA . GLN A 1 49 ? 142.325 169.393 119.392 1.00 87.09 66 GLN D CA 1
ATOM 391 C C . GLN A 1 49 ? 143.245 168.457 120.156 1.00 87.09 66 GLN D C 1
ATOM 392 O O . GLN A 1 49 ? 142.838 167.854 121.156 1.00 87.09 66 GLN D O 1
ATOM 398 N N . MET A 1 50 ? 144.489 168.315 119.696 1.00 86.45 67 MET D N 1
ATOM 399 C CA . MET A 1 50 ? 145.443 167.513 120.454 1.00 86.45 67 MET D CA 1
ATOM 400 C C . MET A 1 50 ? 145.664 168.111 121.838 1.00 86.45 67 MET D C 1
ATOM 401 O O . MET A 1 50 ? 145.787 167.381 122.828 1.00 86.45 67 MET D O 1
ATOM 406 N N . LEU A 1 51 ? 145.707 169.443 121.926 1.00 82.57 68 LEU D N 1
ATOM 407 C CA . LEU A 1 51 ? 145.842 170.096 123.223 1.00 82.57 68 LEU D CA 1
ATOM 408 C C . LEU A 1 51 ? 144.601 169.908 124.088 1.00 82.57 68 LEU D C 1
ATOM 409 O O . LEU A 1 51 ? 144.699 169.954 125.319 1.00 82.57 68 LEU D O 1
ATOM 414 N N . GLY A 1 52 ? 143.434 169.703 123.478 1.00 82.09 69 GLY D N 1
ATOM 415 C CA . GLY A 1 52 ? 142.242 169.412 124.254 1.00 82.09 69 GLY D CA 1
ATOM 416 C C . GLY A 1 52 ? 141.123 170.428 124.166 1.00 82.09 69 GLY D C 1
ATOM 417 O O . GLY A 1 52 ? 140.404 170.651 125.145 1.00 82.09 69 GLY D O 1
ATOM 418 N N . TYR A 1 53 ? 140.968 171.056 123.005 1.00 86.13 70 TYR D N 1
ATOM 419 C CA . TYR A 1 53 ? 139.934 172.055 122.779 1.00 86.13 70 TYR D CA 1
ATOM 420 C C . TYR A 1 53 ? 138.946 171.551 121.734 1.00 86.13 70 TYR D C 1
ATOM 421 O O . TYR A 1 53 ? 139.314 170.782 120.839 1.00 86.13 70 TYR D O 1
ATOM 430 N N . ASP A 1 54 ? 137.692 171.990 121.852 1.00 87.69 71 ASP D N 1
ATOM 431 C CA . ASP A 1 54 ? 136.574 171.448 121.076 1.00 87.69 71 ASP D CA 1
ATOM 432 C C . ASP A 1 54 ? 136.810 171.696 119.590 1.00 87.69 71 ASP D C 1
ATOM 433 O O . ASP A 1 54 ? 137.046 172.821 119.148 1.00 87.69 71 ASP D O 1
ATOM 438 N N . ILE A 1 55 ? 136.750 170.615 118.813 1.00 88.24 72 ILE D N 1
ATOM 439 C CA . ILE A 1 55 ? 136.999 170.647 117.376 1.00 88.24 72 ILE D CA 1
ATOM 440 C C . ILE A 1 55 ? 135.695 170.841 116.611 1.00 88.24 72 ILE D C 1
ATOM 441 O O . ILE A 1 55 ? 135.700 171.234 115.438 1.00 88.24 72 ILE D O 1
ATOM 446 N N . SER A 1 56 ? 134.566 170.588 117.276 1.00 88.88 73 SER D N 1
ATOM 447 C CA . SER A 1 56 ? 133.279 170.560 116.590 1.00 88.88 73 SER D CA 1
ATOM 448 C C . SER A 1 56 ? 132.837 171.930 116.088 1.00 88.88 73 SER D C 1
ATOM 449 O O . SER A 1 56 ? 131.918 172.005 115.266 1.00 88.88 73 SER D O 1
ATOM 452 N N . TRP A 1 57 ? 133.457 173.013 116.563 1.00 96.25 74 TRP D N 1
ATOM 453 C CA . TRP A 1 57 ? 132.963 174.345 116.228 1.00 96.25 74 TRP D CA 1
ATOM 454 C C . TRP A 1 57 ? 133.219 174.719 114.772 1.00 96.25 74 TRP D C 1
ATOM 455 O O . TRP A 1 57 ? 132.425 175.468 114.192 1.00 96.25 74 TRP D O 1
ATOM 466 N N . ALA A 1 58 ? 134.298 174.220 114.165 1.00 97.80 75 ALA D N 1
ATOM 467 C CA . ALA A 1 58 ? 134.675 174.597 112.806 1.00 97.80 75 ALA D CA 1
ATOM 468 C C . ALA A 1 58 ? 134.637 173.410 111.850 1.00 97.80 75 ALA D C 1
ATOM 469 O O . ALA A 1 58 ? 135.485 173.289 110.961 1.00 97.80 75 ALA D O 1
ATOM 471 N N . ALA A 1 59 ? 133.655 172.524 112.023 1.00 100.01 76 ALA D N 1
ATOM 472 C CA . ALA A 1 59 ? 133.527 171.382 111.124 1.00 100.01 76 ALA D CA 1
ATOM 473 C C . ALA A 1 59 ? 133.224 171.831 109.699 1.00 100.01 76 ALA D C 1
ATOM 474 O O . ALA A 1 59 ? 133.763 171.273 108.737 1.00 100.01 76 ALA D O 1
ATOM 476 N N . PHE A 1 60 ? 132.363 172.840 109.545 1.00 100.88 77 PHE D N 1
ATOM 477 C CA . PHE A 1 60 ? 132.059 173.375 108.223 1.00 100.88 77 PHE D CA 1
ATOM 478 C C . PHE A 1 60 ? 133.304 173.964 107.565 1.00 100.88 77 PHE D C 1
ATOM 479 O O . PHE A 1 60 ? 133.529 173.743 106.370 1.00 100.88 77 PHE D O 1
ATOM 487 N N . ASN A 1 61 ? 134.128 174.689 108.322 1.00 101.02 78 ASN D N 1
ATOM 488 C CA . ASN A 1 61 ? 135.378 175.213 107.782 1.00 101.02 78 ASN D CA 1
ATOM 489 C C . ASN A 1 61 ? 136.347 174.099 107.402 1.00 101.02 78 ASN D C 1
ATOM 490 O O . ASN A 1 61 ? 137.057 174.215 106.394 1.00 101.02 78 ASN D O 1
ATOM 495 N N . ILE A 1 62 ? 136.397 173.026 108.194 1.00 100.35 79 ILE D N 1
ATOM 496 C CA . ILE A 1 62 ? 137.214 171.871 107.828 1.00 100.35 79 ILE D CA 1
ATOM 497 C C . ILE A 1 62 ? 136.723 171.270 106.516 1.00 100.35 79 ILE D C 1
ATOM 498 O O . ILE A 1 62 ? 137.522 170.869 105.661 1.00 100.35 79 ILE D O 1
ATOM 503 N N . ILE A 1 63 ? 135.402 171.200 106.338 1.00 99.77 80 ILE D N 1
ATOM 504 C CA . ILE A 1 63 ? 134.839 170.730 105.073 1.00 99.77 80 ILE D CA 1
ATOM 505 C C . ILE A 1 63 ? 135.270 171.641 103.931 1.00 99.77 80 ILE D C 1
ATOM 506 O O . ILE A 1 63 ? 135.638 171.174 102.846 1.00 99.77 80 ILE D O 1
ATOM 511 N N . GLU A 1 64 ? 135.223 172.956 104.159 1.00 99.01 81 GLU D N 1
ATOM 512 C CA . GLU A 1 64 ? 135.622 173.911 103.129 1.00 99.01 81 GLU D CA 1
ATOM 513 C C . GLU A 1 64 ? 137.078 173.713 102.730 1.00 99.01 81 GLU D C 1
ATOM 514 O O . GLU A 1 64 ? 137.425 173.797 101.546 1.00 99.01 81 GLU D O 1
ATOM 520 N N . VAL A 1 65 ? 137.947 173.461 103.711 1.00 98.12 82 VAL D N 1
ATOM 521 C CA . VAL A 1 65 ? 139.338 173.138 103.408 1.00 98.12 82 VAL D CA 1
ATOM 522 C C . VAL A 1 65 ? 139.419 171.849 102.601 1.00 98.12 82 VAL D C 1
ATOM 523 O O . VAL A 1 65 ? 140.183 171.749 101.633 1.00 98.12 82 VAL D O 1
ATOM 527 N N . MET A 1 66 ? 138.631 170.845 102.988 1.00 97.32 83 MET D N 1
ATOM 528 C CA . MET A 1 66 ? 138.633 169.564 102.291 1.00 97.32 83 MET D CA 1
ATOM 529 C C . MET A 1 66 ? 138.165 169.707 100.847 1.00 97.32 83 MET D C 1
ATOM 530 O O . MET A 1 66 ? 138.609 168.955 99.971 1.00 97.32 83 MET D O 1
ATOM 535 N N . SER A 1 67 ? 137.289 170.677 100.575 1.00 97.60 84 SER D N 1
ATOM 536 C CA . SER A 1 67 ? 136.733 170.857 99.239 1.00 97.60 84 SER D CA 1
ATOM 537 C C . SER A 1 67 ? 137.743 171.399 98.236 1.00 97.60 84 SER D C 1
ATOM 538 O O . SER A 1 67 ? 137.435 171.441 97.040 1.00 97.60 84 SER D O 1
ATOM 541 N N . ALA A 1 68 ? 138.924 171.818 98.686 1.00 94.08 85 ALA D N 1
ATOM 542 C CA . ALA A 1 68 ? 139.910 172.387 97.779 1.00 94.08 85 ALA D CA 1
ATOM 543 C C . ALA A 1 68 ? 140.358 171.358 96.749 1.00 94.08 85 ALA D C 1
ATOM 544 O O . ALA A 1 68 ? 140.475 170.167 97.046 1.00 94.08 85 ALA D O 1
ATOM 546 N N . SER A 1 69 ? 140.611 171.830 95.526 1.00 94.97 86 SER D N 1
ATOM 547 C CA . SER A 1 69 ? 141.096 170.949 94.471 1.00 94.97 86 SER D CA 1
ATOM 548 C C . SER A 1 69 ? 142.545 170.527 94.683 1.00 94.97 86 SER D C 1
ATOM 549 O O . SER A 1 69 ? 142.987 169.551 94.069 1.00 94.97 86 SER D O 1
ATOM 552 N N . LYS A 1 70 ? 143.291 171.231 95.531 1.00 96.72 87 LYS D N 1
ATOM 553 C CA . LYS A 1 70 ? 144.676 170.880 95.812 1.00 96.72 87 LYS D CA 1
ATOM 554 C C . LYS A 1 70 ? 144.740 169.833 96.914 1.00 96.72 87 LYS D C 1
ATOM 555 O O . LYS A 1 70 ? 144.162 170.006 97.991 1.00 96.72 87 LYS D O 1
ATOM 561 N N . PHE A 1 71 ? 145.451 168.740 96.631 1.00 98.02 88 PHE D N 1
ATOM 562 C CA . PHE A 1 71 ? 145.555 167.653 97.596 1.00 98.02 88 PHE D CA 1
ATOM 563 C C . PHE A 1 71 ? 146.399 168.045 98.803 1.00 98.02 88 PHE D C 1
ATOM 564 O O . PHE A 1 71 ? 146.286 167.422 99.867 1.00 98.02 88 PHE D O 1
ATOM 572 N N . THR A 1 72 ? 147.234 169.078 98.665 1.00 99.65 89 THR D N 1
ATOM 573 C CA . THR A 1 72 ? 147.988 169.576 99.809 1.00 99.65 89 THR D CA 1
ATOM 574 C C . THR A 1 72 ? 147.059 170.059 100.914 1.00 99.65 89 THR D C 1
ATOM 575 O O . THR A 1 72 ? 147.274 169.744 102.091 1.00 99.65 89 THR D O 1
ATOM 579 N N . PHE A 1 73 ? 146.016 170.809 100.560 1.00 98.37 90 PHE D N 1
ATOM 580 C CA . PHE A 1 73 ? 144.986 171.163 101.526 1.00 98.37 90 PHE D CA 1
ATOM 581 C C . PHE A 1 73 ? 144.044 170.003 101.810 1.00 98.37 90 PHE D C 1
ATOM 582 O O . PHE A 1 73 ? 143.479 169.931 102.909 1.00 98.37 90 PHE D O 1
ATOM 590 N N . LYS A 1 74 ? 143.868 169.097 100.842 1.00 93.42 91 LYS D N 1
ATOM 591 C CA . LYS A 1 74 ? 142.996 167.945 101.048 1.00 93.42 91 LYS D CA 1
ATOM 592 C C . LYS A 1 74 ? 143.476 167.091 102.211 1.00 93.42 91 LYS D C 1
ATOM 593 O O . LYS A 1 74 ? 142.668 166.621 103.015 1.00 93.42 91 LYS D O 1
ATOM 599 N N . ARG A 1 75 ? 144.788 166.859 102.304 1.00 92.46 92 ARG D N 1
ATOM 600 C CA . ARG A 1 75 ? 145.297 166.002 103.371 1.00 92.46 92 ARG D CA 1
ATOM 601 C C . ARG A 1 75 ? 145.069 166.612 104.748 1.00 92.46 92 ARG D C 1
ATOM 602 O O . ARG A 1 75 ? 144.652 165.908 105.676 1.00 92.46 92 ARG D O 1
ATOM 610 N N . ILE A 1 76 ? 145.325 167.911 104.901 1.00 91.73 93 ILE D N 1
ATOM 611 C CA . ILE A 1 76 ? 145.091 168.565 106.185 1.00 91.73 93 ILE D CA 1
ATOM 612 C C . ILE A 1 76 ? 143.606 168.555 106.525 1.00 91.73 93 ILE D C 1
ATOM 613 O O . ILE A 1 76 ? 143.211 168.289 107.672 1.00 91.73 93 ILE D O 1
ATOM 618 N N . GLY A 1 77 ? 142.761 168.859 105.537 1.00 91.73 94 GLY D N 1
ATOM 619 C CA . GLY A 1 77 ? 141.329 168.832 105.772 1.00 91.73 94 GLY D CA 1
ATOM 620 C C . GLY A 1 77 ? 140.843 167.457 106.181 1.00 91.73 94 GLY D C 1
ATOM 621 O O . GLY A 1 77 ? 140.030 167.319 107.093 1.00 91.73 94 GLY D O 1
ATOM 622 N N . TYR A 1 78 ? 141.361 166.416 105.526 1.00 91.06 95 TYR D N 1
ATOM 623 C CA . TYR A 1 78 ? 140.973 165.051 105.857 1.00 91.06 95 TYR D CA 1
ATOM 624 C C . TYR A 1 78 ? 141.475 164.638 107.233 1.00 91.06 95 TYR D C 1
ATOM 625 O O . TYR A 1 78 ? 140.787 163.898 107.940 1.00 91.06 95 TYR D O 1
ATOM 634 N N . LEU A 1 79 ? 142.662 165.098 107.630 1.00 88.10 96 LEU D N 1
ATOM 635 C CA . LEU A 1 79 ? 143.158 164.794 108.969 1.00 88.10 96 LEU D CA 1
ATOM 636 C C . LEU A 1 79 ? 142.266 165.419 110.036 1.00 88.10 96 LEU D C 1
ATOM 637 O O . LEU A 1 79 ? 141.799 164.737 110.963 1.00 88.10 96 LEU D O 1
ATOM 642 N N . ALA A 1 80 ? 141.999 166.722 109.908 1.00 88.32 97 ALA D N 1
ATOM 643 C CA . ALA A 1 80 ? 141.124 167.381 110.872 1.00 88.32 97 ALA D CA 1
ATOM 644 C C . ALA A 1 80 ? 139.716 166.804 110.815 1.00 88.32 97 ALA D C 1
ATOM 645 O O . ALA A 1 80 ? 139.001 166.786 111.822 1.00 88.32 97 ALA D O 1
ATOM 647 N N . ALA A 1 81 ? 139.307 166.317 109.644 1.00 88.60 98 ALA D N 1
ATOM 648 C CA . ALA A 1 81 ? 137.990 165.716 109.499 1.00 88.60 98 ALA D CA 1
ATOM 649 C C . ALA A 1 81 ? 137.915 164.373 110.214 1.00 88.60 98 ALA D C 1
ATOM 650 O O . ALA A 1 81 ? 136.906 164.054 110.853 1.00 88.60 98 ALA D O 1
ATOM 652 N N . SER A 1 82 ? 138.976 163.572 110.108 1.00 87.51 99 SER D N 1
ATOM 653 C CA . SER A 1 82 ? 139.058 162.331 110.867 1.00 87.51 99 SER D CA 1
ATOM 654 C C . SER A 1 82 ? 139.020 162.610 112.360 1.00 87.51 99 SER D C 1
ATOM 655 O O . SER A 1 82 ? 138.430 161.845 113.132 1.00 87.51 99 SER D O 1
ATOM 658 N N . GLN A 1 83 ? 139.645 163.702 112.787 1.00 88.14 100 GLN D N 1
ATOM 659 C CA . GLN A 1 83 ? 139.681 164.039 114.202 1.00 88.14 100 GLN D CA 1
ATOM 660 C C . GLN A 1 83 ? 138.535 164.943 114.646 1.00 88.14 100 GLN D C 1
ATOM 661 O O . GLN A 1 83 ? 138.517 165.361 115.808 1.00 88.14 100 GLN D O 1
ATOM 667 N N . SER A 1 84 ? 137.570 165.241 113.773 1.00 87.76 101 SER D N 1
ATOM 668 C CA . SER A 1 84 ? 136.616 166.308 114.060 1.00 87.76 101 SER D CA 1
ATOM 669 C C . SER A 1 84 ? 135.187 165.837 114.295 1.00 87.76 101 SER D C 1
ATOM 670 O O . SER A 1 84 ? 134.636 166.087 115.370 1.00 87.76 101 SER D O 1
ATOM 673 N N . PHE A 1 85 ? 134.564 165.165 113.331 1.00 88.77 102 PHE D N 1
ATOM 674 C CA . PHE A 1 85 ? 133.147 164.861 113.470 1.00 88.77 102 PHE D CA 1
ATOM 675 C C . PHE A 1 85 ? 132.926 163.607 114.302 1.00 88.77 102 PHE D C 1
ATOM 676 O O . PHE A 1 85 ? 133.794 162.734 114.392 1.00 88.77 102 PHE D O 1
ATOM 684 N N . HIS A 1 86 ? 131.750 163.531 114.919 1.00 87.25 103 HIS D N 1
ATOM 685 C CA . HIS A 1 86 ? 131.368 162.412 115.762 1.00 87.25 103 HIS D CA 1
ATOM 686 C C . HIS A 1 86 ? 129.983 161.934 115.348 1.00 87.25 103 HIS D C 1
ATOM 687 O O . HIS A 1 86 ? 129.419 162.381 114.346 1.00 87.25 103 HIS D O 1
ATOM 694 N N . GLU A 1 87 ? 129.442 161.003 116.136 1.00 90.73 104 GLU D N 1
ATOM 695 C CA . GLU A 1 87 ? 128.129 160.437 115.849 1.00 90.73 104 GLU D CA 1
ATOM 696 C C . GLU A 1 87 ? 127.013 161.471 115.924 1.00 90.73 104 GLU D C 1
ATOM 697 O O . GLU A 1 87 ? 126.012 161.337 115.211 1.00 90.73 104 GLU D O 1
ATOM 703 N N . GLY A 1 88 ? 127.157 162.494 116.760 1.00 89.32 105 GLY D N 1
ATOM 704 C CA . GLY A 1 88 ? 126.139 163.507 116.936 1.00 89.32 105 GLY D CA 1
ATOM 705 C C . GLY A 1 88 ? 126.317 164.760 116.108 1.00 89.32 105 GLY D C 1
ATOM 706 O O . GLY A 1 88 ? 125.680 165.776 116.410 1.00 89.32 105 GLY D O 1
ATOM 707 N N . THR A 1 89 ? 127.155 164.727 115.077 1.00 95.02 106 THR D N 1
ATOM 708 C CA . THR A 1 89 ? 127.438 165.891 114.242 1.00 95.02 106 THR D CA 1
ATOM 709 C C . THR A 1 89 ? 126.718 165.710 112.907 1.00 95.02 106 THR D C 1
ATOM 710 O O . THR A 1 89 ? 127.190 164.997 112.020 1.00 95.02 106 THR D O 1
ATOM 714 N N . ASP A 1 90 ? 125.561 166.363 112.772 1.00 100.55 107 ASP D N 1
ATOM 715 C CA . ASP A 1 90 ? 124.851 166.362 111.497 1.00 100.55 107 ASP D CA 1
ATOM 716 C C . ASP A 1 90 ? 125.551 167.223 110.456 1.00 100.55 107 ASP D C 1
ATOM 717 O O . ASP A 1 90 ? 125.215 167.142 109.269 1.00 100.55 107 ASP D O 1
ATOM 722 N N . VAL A 1 91 ? 126.515 168.046 110.877 1.00 101.60 108 VAL D N 1
ATOM 723 C CA . VAL A 1 91 ? 127.280 168.877 109.957 1.00 101.60 108 VAL D CA 1
ATOM 724 C C . VAL A 1 91 ? 128.095 168.033 108.985 1.00 101.60 108 VAL D C 1
ATOM 725 O O . VAL A 1 91 ? 128.470 168.513 107.910 1.00 101.60 108 VAL D O 1
ATOM 729 N N . ILE A 1 92 ? 128.366 166.771 109.332 1.00 101.22 109 ILE D N 1
ATOM 730 C CA . ILE A 1 92 ? 129.131 165.891 108.457 1.00 101.22 109 ILE D CA 1
ATOM 731 C C . ILE A 1 92 ? 128.399 165.619 107.149 1.00 101.22 109 ILE D C 1
ATOM 732 O O . ILE A 1 92 ? 129.017 165.176 106.175 1.00 101.22 109 ILE D O 1
ATOM 737 N N . MET A 1 93 ? 127.089 165.874 107.098 1.00 102.71 110 MET D N 1
ATOM 738 C CA . MET A 1 93 ? 126.330 165.638 105.876 1.00 102.71 110 MET D CA 1
ATOM 739 C C . MET A 1 93 ? 126.777 166.532 104.726 1.00 102.71 110 MET D C 1
ATOM 740 O O . MET A 1 93 ? 126.593 166.158 103.563 1.00 102.71 110 MET D O 1
ATOM 745 N N . LEU A 1 94 ? 127.359 167.698 105.020 1.00 105.22 111 LEU D N 1
ATOM 746 C CA . LEU A 1 94 ? 127.858 168.563 103.957 1.00 105.22 111 LEU D CA 1
ATOM 747 C C . LEU A 1 94 ? 129.104 167.998 103.288 1.00 105.22 111 LEU D C 1
ATOM 748 O O . LEU A 1 94 ? 129.493 168.484 102.221 1.00 105.22 111 LEU D O 1
ATOM 753 N N . THR A 1 95 ? 129.735 166.988 103.889 1.00 101.77 112 THR D N 1
ATOM 754 C CA . THR A 1 95 ? 130.928 166.389 103.307 1.00 101.77 112 THR D CA 1
ATOM 755 C C . THR A 1 95 ? 130.627 165.540 102.081 1.00 101.77 112 THR D C 1
ATOM 756 O O . THR A 1 95 ? 131.545 165.275 101.300 1.00 101.77 112 THR D O 1
ATOM 760 N N . THR A 1 96 ? 129.363 165.158 101.880 1.00 101.11 113 THR D N 1
ATOM 761 C CA . THR A 1 96 ? 129.012 164.070 100.971 1.00 101.11 113 THR D CA 1
ATOM 762 C C . THR A 1 96 ? 129.517 164.279 99.547 1.00 101.11 113 THR D C 1
ATOM 763 O O . THR A 1 96 ? 130.050 163.352 98.928 1.00 101.11 113 THR D O 1
ATOM 767 N N . ASN A 1 97 ? 129.346 165.486 99.000 1.00 105.16 114 ASN D N 1
ATOM 768 C CA . ASN A 1 97 ? 129.749 165.716 97.615 1.00 105.16 114 ASN D CA 1
ATOM 769 C C . ASN A 1 97 ? 131.259 165.573 97.446 1.00 105.16 114 ASN D C 1
ATOM 770 O O . ASN A 1 97 ? 131.724 164.917 96.506 1.00 105.16 114 ASN D O 1
ATOM 775 N N . GLN A 1 98 ? 132.040 166.148 98.365 1.00 99.90 115 GLN D N 1
ATOM 776 C CA . GLN A 1 98 ? 133.492 166.024 98.281 1.00 99.90 115 GLN D CA 1
ATOM 777 C C . GLN A 1 98 ? 133.934 164.590 98.531 1.00 99.90 115 GLN D C 1
ATOM 778 O O . GLN A 1 98 ? 134.872 164.099 97.890 1.00 99.90 115 GLN D O 1
ATOM 784 N N . ILE A 1 99 ? 133.268 163.902 99.460 1.00 99.15 116 ILE D N 1
ATOM 785 C CA . ILE A 1 99 ? 133.607 162.512 99.749 1.00 99.15 116 ILE D CA 1
ATOM 786 C C . ILE A 1 99 ? 133.394 161.653 98.512 1.00 99.15 116 ILE D C 1
ATOM 787 O O . ILE A 1 99 ? 134.250 160.842 98.145 1.00 99.15 116 ILE D O 1
ATOM 792 N N . ARG A 1 100 ? 132.252 161.826 97.843 1.00 98.67 117 ARG D N 1
ATOM 793 C CA . ARG A 1 100 ? 131.983 161.058 96.632 1.00 98.67 117 ARG D CA 1
ATOM 794 C C . ARG A 1 100 ? 132.946 161.423 95.511 1.00 98.67 117 ARG D C 1
ATOM 795 O O . ARG A 1 100 ? 133.408 160.538 94.780 1.00 98.67 117 ARG D O 1
ATOM 803 N N . LYS A 1 101 ? 133.265 162.712 95.361 1.00 96.10 118 LYS D N 1
ATOM 804 C CA . LYS A 1 101 ? 134.198 163.127 94.318 1.00 96.10 118 LYS D CA 1
ATOM 805 C C . LYS A 1 101 ? 135.571 162.498 94.528 1.00 96.10 118 LYS D C 1
ATOM 806 O O . LYS A 1 101 ? 136.192 162.003 93.581 1.00 96.10 118 LYS D O 1
ATOM 812 N N . ASP A 1 102 ? 136.058 162.502 95.771 1.00 94.00 119 ASP D N 1
ATOM 813 C CA . ASP A 1 102 ? 137.372 161.933 96.048 1.00 94.00 119 ASP D CA 1
ATOM 814 C C . ASP A 1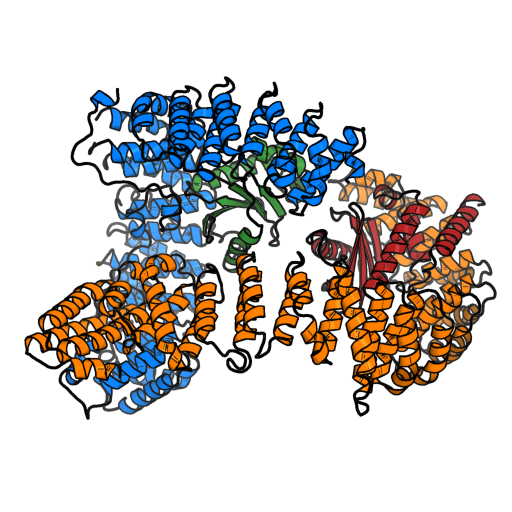 102 ? 137.346 160.412 95.969 1.00 94.00 119 ASP D C 1
ATOM 815 O O . ASP A 1 102 ? 138.315 159.791 95.519 1.00 94.00 119 ASP D O 1
ATOM 820 N N . LEU A 1 103 ? 136.244 159.795 96.401 1.00 92.50 120 LEU D N 1
ATOM 821 C CA . LEU A 1 103 ? 136.164 158.341 96.445 1.00 92.50 120 LEU D CA 1
ATOM 822 C C . LEU A 1 103 ? 136.056 157.751 95.046 1.00 92.50 120 LEU D C 1
ATOM 823 O O . LEU A 1 103 ? 136.676 156.723 94.747 1.00 92.50 120 LEU D O 1
ATOM 828 N N . SER A 1 104 ? 135.273 158.387 94.172 1.00 91.37 121 SER D N 1
ATOM 829 C CA . SER A 1 104 ? 135.128 157.904 92.806 1.00 91.37 121 SER D CA 1
ATOM 830 C C . SER A 1 104 ? 136.300 158.298 91.916 1.00 91.37 121 SER D C 1
ATOM 831 O O . SER A 1 104 ? 136.377 157.829 90.776 1.00 91.37 121 SER D O 1
ATOM 834 N N . SER A 1 105 ? 137.200 159.144 92.405 1.00 89.88 122 SER D N 1
ATOM 835 C CA . SER A 1 105 ? 138.335 159.564 91.599 1.00 89.88 122 SER D CA 1
ATOM 836 C C . SER A 1 105 ? 139.274 158.384 91.359 1.00 89.88 122 SER D C 1
ATOM 837 O O . SER A 1 105 ? 139.451 157.539 92.244 1.00 89.88 122 SER D O 1
ATOM 840 N N . PRO A 1 106 ? 139.885 158.288 90.174 1.00 90.04 123 PRO D N 1
ATOM 841 C CA . PRO A 1 106 ? 140.834 157.193 89.922 1.00 90.04 123 PRO D CA 1
ATOM 842 C C . PRO A 1 106 ? 142.204 157.409 90.544 1.00 90.04 123 PRO D C 1
ATOM 843 O O . PRO A 1 106 ? 143.021 156.479 90.525 1.00 90.04 123 PRO D O 1
ATOM 847 N N . SER A 1 107 ? 142.483 158.594 91.084 1.00 95.57 124 SER D N 1
ATOM 848 C CA . SER A 1 107 ? 143.788 158.866 91.677 1.00 95.57 124 SER D CA 1
ATOM 849 C C . SER A 1 107 ? 144.004 157.989 92.903 1.00 95.57 124 SER D C 1
ATOM 850 O O . SER A 1 107 ? 143.147 157.922 93.788 1.00 95.57 124 SER D O 1
ATOM 853 N N . GLN A 1 108 ? 145.156 157.315 92.950 1.00 93.31 125 GLN D N 1
ATOM 854 C CA . GLN A 1 108 ? 145.426 156.386 94.043 1.00 93.31 125 GLN D CA 1
ATOM 855 C C . GLN A 1 108 ? 145.562 157.109 95.377 1.00 93.31 125 GLN D C 1
ATOM 856 O O . GLN A 1 108 ? 144.941 156.714 96.371 1.00 93.31 125 GLN D O 1
ATOM 862 N N . TYR A 1 109 ? 146.350 158.181 95.415 1.00 96.85 126 TYR D N 1
ATOM 863 C CA . TYR A 1 109 ? 146.719 158.773 96.696 1.00 96.85 126 TYR D CA 1
ATOM 864 C C . TYR A 1 109 ? 145.643 159.727 97.203 1.00 96.85 126 TYR D C 1
ATOM 865 O O . TYR A 1 109 ? 145.431 159.836 98.416 1.00 96.85 126 TYR D O 1
ATOM 874 N N . ASP A 1 110 ? 144.950 160.418 96.296 1.00 94.80 127 ASP D N 1
ATOM 875 C CA . ASP A 1 110 ? 143.788 161.194 96.714 1.00 94.80 127 ASP D CA 1
ATOM 876 C C . ASP A 1 110 ? 142.724 160.287 97.316 1.00 94.80 127 ASP D C 1
ATOM 877 O O . ASP A 1 110 ? 142.126 160.619 98.346 1.00 94.80 127 ASP D O 1
ATOM 882 N N . THR A 1 111 ? 142.491 159.127 96.698 1.00 89.09 128 THR D N 1
ATOM 883 C CA . THR A 1 111 ? 141.589 158.140 97.283 1.00 89.09 128 THR D CA 1
ATOM 884 C C . THR A 1 111 ? 142.126 157.628 98.612 1.00 89.09 128 THR D C 1
ATOM 885 O O . THR A 1 111 ? 141.356 157.311 99.522 1.00 89.09 128 THR D O 1
ATOM 889 N N . GLY A 1 112 ? 143.450 157.520 98.736 1.00 88.89 129 GLY D N 1
ATOM 890 C CA . GLY A 1 112 ? 144.024 157.100 100.006 1.00 88.89 129 GLY D CA 1
ATOM 891 C C . GLY A 1 112 ? 143.714 158.070 101.130 1.00 88.89 129 GLY D C 1
ATOM 892 O O . GLY A 1 112 ? 143.299 157.669 102.220 1.00 88.89 129 GLY D O 1
ATOM 893 N N . VAL A 1 113 ? 143.902 159.366 100.874 1.00 87.56 130 VAL D N 1
ATOM 894 C CA . VAL A 1 113 ? 143.559 160.370 101.881 1.00 87.56 130 VAL D CA 1
ATOM 895 C C . VAL A 1 113 ? 142.055 160.393 102.127 1.00 87.56 130 VAL D C 1
ATOM 896 O O . VAL A 1 113 ? 141.598 160.601 103.258 1.00 87.56 130 VAL D O 1
ATOM 900 N N . ALA A 1 114 ? 141.261 160.182 101.075 1.00 82.61 131 ALA D N 1
ATOM 901 C CA . ALA A 1 114 ? 139.814 160.130 101.248 1.00 82.61 131 ALA D CA 1
ATOM 902 C C . ALA A 1 114 ? 139.414 158.982 102.164 1.00 82.61 131 ALA D C 1
ATOM 903 O O . ALA A 1 114 ? 138.545 159.139 103.027 1.00 82.61 131 ALA D O 1
ATOM 905 N N . LEU A 1 115 ? 140.045 157.821 101.996 1.00 82.12 132 LEU D N 1
ATOM 906 C CA . LEU A 1 115 ? 139.740 156.680 102.849 1.00 82.12 132 LEU D CA 1
ATOM 907 C C . LEU A 1 115 ? 140.242 156.911 104.268 1.00 82.12 132 LEU D C 1
ATOM 908 O O . LEU A 1 115 ? 139.602 156.493 105.240 1.00 82.12 132 LEU D O 1
ATOM 913 N N . THR A 1 116 ? 141.389 157.581 104.406 1.00 82.65 133 THR D N 1
ATOM 914 C CA . THR A 1 116 ? 141.880 157.943 105.731 1.00 82.65 133 THR D CA 1
ATOM 915 C C . THR A 1 116 ? 140.873 158.830 106.452 1.00 82.65 133 THR D C 1
ATOM 916 O O . THR A 1 116 ? 140.628 158.668 107.652 1.00 82.65 133 THR D O 1
ATOM 920 N N . GLY A 1 117 ? 140.277 159.775 105.725 1.00 84.00 134 GLY D N 1
ATOM 921 C CA . GLY A 1 117 ? 139.215 160.578 106.308 1.00 84.00 134 GLY D CA 1
ATOM 922 C C . GLY A 1 117 ? 137.978 159.760 106.629 1.00 84.00 134 GLY D C 1
ATOM 923 O O . GLY A 1 117 ? 137.371 159.915 107.691 1.00 84.00 134 GLY D O 1
ATOM 924 N N . LEU A 1 118 ? 137.596 158.866 105.712 1.00 85.50 135 LEU D N 1
ATOM 925 C CA . LEU A 1 118 ? 136.383 158.075 105.889 1.00 85.50 135 LEU D CA 1
ATOM 926 C C . LEU A 1 118 ? 136.492 157.117 107.066 1.00 85.50 135 LEU D C 1
ATOM 927 O O . LEU A 1 118 ? 135.469 156.713 107.631 1.00 85.50 135 LEU D O 1
ATOM 932 N N . SER A 1 119 ? 137.714 156.734 107.441 1.00 80.09 136 SER D N 1
ATOM 933 C CA . SER A 1 119 ? 137.902 155.799 108.546 1.00 80.09 136 SER D CA 1
ATOM 934 C C . SER A 1 119 ? 137.303 156.306 109.850 1.00 80.09 136 SER D C 1
ATOM 935 O O . SER A 1 119 ? 136.975 155.496 110.723 1.00 80.09 136 SER D O 1
ATOM 938 N N . CYS A 1 120 ? 137.166 157.621 110.007 1.00 85.52 137 CYS D N 1
ATOM 939 C CA . CYS A 1 120 ? 136.482 158.203 111.150 1.00 85.52 137 CYS D CA 1
ATOM 940 C C . CYS A 1 120 ? 135.123 158.782 110.784 1.00 85.52 137 CYS D C 1
ATOM 941 O O . CYS A 1 120 ? 134.460 159.370 111.645 1.00 85.52 137 CYS D O 1
ATOM 944 N N . PHE A 1 121 ? 134.694 158.635 109.530 1.00 88.39 138 PHE D N 1
ATOM 945 C CA . PHE A 1 121 ? 133.382 159.078 109.077 1.00 88.39 138 PHE D CA 1
ATOM 946 C C . PHE A 1 121 ? 132.342 157.974 109.190 1.00 88.39 138 PHE D C 1
ATOM 947 O O . PHE A 1 121 ? 131.255 158.081 108.614 1.00 88.39 138 PHE D O 1
ATOM 955 N N . VAL A 1 122 ? 132.653 156.910 109.924 1.00 85.51 139 VAL D N 1
ATOM 956 C CA . VAL A 1 122 ? 131.883 155.679 109.819 1.00 85.51 139 VAL D CA 1
ATOM 957 C C . VAL A 1 122 ? 130.627 155.780 110.672 1.00 85.51 139 VAL D C 1
ATOM 958 O O . VAL A 1 122 ? 130.621 155.397 111.847 1.00 85.51 139 VAL D O 1
ATOM 962 N N . THR A 1 123 ? 129.560 156.296 110.078 1.00 92.53 140 THR D N 1
ATOM 963 C CA . THR A 1 123 ? 128.233 156.362 110.662 1.00 92.53 140 THR D CA 1
ATOM 964 C C . THR A 1 123 ? 127.275 155.499 109.853 1.00 92.53 140 THR D C 1
ATOM 965 O O . THR A 1 123 ? 127.508 155.245 108.667 1.00 92.53 140 THR D O 1
ATOM 969 N N . PRO A 1 124 ? 126.189 155.016 110.464 1.00 95.67 141 PRO D N 1
ATOM 970 C CA . PRO A 1 124 ? 125.248 154.171 109.709 1.00 95.67 141 PRO D CA 1
ATOM 971 C C . PRO A 1 124 ? 124.717 154.827 108.445 1.00 95.67 141 PRO D C 1
ATOM 972 O O . PRO A 1 124 ? 124.573 154.149 107.421 1.00 95.67 141 PRO D O 1
ATOM 976 N N . ASP A 1 125 ? 124.441 156.133 108.478 1.00 99.47 142 ASP D N 1
ATOM 977 C CA . ASP A 1 125 ? 123.964 156.818 107.281 1.00 99.47 142 ASP D CA 1
ATOM 978 C C . ASP A 1 125 ? 125.043 156.895 106.206 1.00 99.47 142 ASP D C 1
ATOM 979 O O . ASP A 1 125 ? 124.795 156.546 105.045 1.00 99.47 142 ASP D O 1
ATOM 984 N N . LEU A 1 126 ? 126.247 157.341 106.574 1.00 94.44 143 LEU D N 1
ATOM 985 C CA . LEU A 1 126 ? 127.330 157.422 105.600 1.00 94.44 143 LEU D CA 1
ATOM 986 C C . LEU A 1 126 ? 127.740 156.044 105.100 1.00 94.44 143 LEU D C 1
ATOM 987 O O . LEU A 1 126 ? 128.039 155.884 103.911 1.00 94.44 143 LEU D O 1
ATOM 992 N N . ALA A 1 127 ? 127.768 155.045 105.983 1.00 95.11 144 ALA D N 1
ATOM 993 C CA . ALA A 1 127 ? 128.060 153.684 105.545 1.00 95.11 144 ALA D CA 1
ATOM 994 C C . ALA A 1 127 ? 127.006 153.189 104.563 1.00 95.11 144 ALA D C 1
ATOM 995 O O . ALA A 1 127 ? 127.337 152.637 103.508 1.00 95.11 144 ALA D O 1
ATOM 997 N N . ARG A 1 128 ? 125.728 153.397 104.886 1.00 96.25 145 ARG D N 1
ATOM 998 C CA . ARG A 1 128 ? 124.647 152.991 103.997 1.00 96.25 145 ARG D CA 1
ATOM 999 C C . ARG A 1 128 ? 124.695 153.715 102.660 1.00 96.25 145 ARG D C 1
ATOM 1000 O O . ARG A 1 128 ? 124.264 153.151 101.648 1.00 96.25 145 ARG D O 1
ATOM 1008 N N . ASP A 1 129 ? 125.206 154.945 102.631 1.00 98.89 146 ASP D N 1
ATOM 1009 C CA . ASP A 1 129 ? 125.275 155.708 101.393 1.00 98.89 146 ASP D CA 1
ATOM 1010 C C . ASP A 1 129 ? 126.529 155.433 100.571 1.00 98.89 146 ASP D C 1
ATOM 1011 O O . ASP A 1 129 ? 126.504 155.640 99.353 1.00 98.89 146 ASP D O 1
ATOM 1016 N N . LEU A 1 130 ? 127.616 154.969 101.194 1.00 93.69 147 LEU D N 1
ATOM 1017 C CA . LEU A 1 130 ? 128.882 154.800 100.492 1.00 93.69 147 LEU D CA 1
ATOM 1018 C C . LEU A 1 130 ? 129.292 153.351 100.271 1.00 93.69 147 LEU D C 1
ATOM 1019 O O . LEU A 1 130 ? 130.219 153.107 99.486 1.00 93.69 147 LEU D O 1
ATOM 1024 N N . ALA A 1 131 ? 128.633 152.393 100.933 1.00 94.90 148 ALA D N 1
ATOM 1025 C CA . ALA A 1 131 ? 129.006 150.993 100.779 1.00 94.90 148 ALA D CA 1
ATOM 1026 C C . ALA A 1 131 ? 128.877 150.532 99.337 1.00 94.90 148 ALA D C 1
ATOM 1027 O O . ALA A 1 131 ? 129.676 149.710 98.881 1.00 94.90 148 ALA D O 1
ATOM 1029 N N . ASN A 1 132 ? 127.899 151.063 98.601 1.00 97.79 149 ASN D N 1
ATOM 1030 C CA . ASN A 1 132 ? 127.714 150.654 97.212 1.00 97.79 149 ASN D CA 1
ATOM 1031 C C . ASN A 1 132 ? 128.949 150.961 96.375 1.00 97.79 149 ASN D C 1
ATOM 1032 O O . ASN A 1 132 ? 129.349 150.156 95.525 1.00 97.79 149 ASN D O 1
ATOM 1037 N N . ASP A 1 133 ? 129.569 152.121 96.600 1.00 99.46 150 ASP D N 1
ATOM 1038 C CA . ASP A 1 133 ? 130.742 152.494 95.819 1.00 99.46 150 ASP D CA 1
ATOM 1039 C C . ASP A 1 133 ? 132.002 151.819 96.354 1.00 99.46 150 ASP D C 1
ATOM 1040 O O . ASP A 1 133 ? 132.855 151.379 95.572 1.00 99.46 150 ASP D O 1
ATOM 1045 N N . ILE A 1 134 ? 132.142 151.706 97.677 1.00 93.04 151 ILE D N 1
ATOM 1046 C CA . ILE A 1 134 ? 133.377 151.124 98.200 1.00 93.04 151 ILE D CA 1
ATOM 1047 C C . ILE A 1 134 ? 133.403 149.614 97.960 1.00 93.04 151 ILE D C 1
ATOM 1048 O O . ILE A 1 134 ? 134.476 149.002 97.870 1.00 93.04 151 ILE D O 1
ATOM 1053 N N . MET A 1 135 ? 132.230 148.992 97.807 1.00 97.15 152 MET D N 1
ATOM 1054 C CA . MET A 1 135 ? 132.183 147.587 97.422 1.00 97.15 152 MET D CA 1
ATOM 1055 C C . MET A 1 135 ? 132.751 147.393 96.022 1.00 97.15 152 MET D C 1
ATOM 1056 O O . MET A 1 135 ? 133.453 146.413 95.756 1.00 97.15 152 MET D O 1
ATOM 1061 N N . THR A 1 136 ? 132.452 148.319 95.109 1.00 97.58 153 THR D N 1
ATOM 1062 C CA . THR A 1 136 ? 133.106 148.296 93.805 1.00 97.58 153 THR D CA 1
ATOM 1063 C C . THR A 1 136 ? 134.599 148.571 93.939 1.00 97.58 153 THR D C 1
ATOM 1064 O O . THR A 1 136 ? 135.417 147.960 93.241 1.00 97.58 153 THR D O 1
ATOM 1068 N N . LEU A 1 137 ? 134.971 149.491 94.833 1.00 91.12 154 LEU D N 1
ATOM 1069 C CA . LEU A 1 137 ? 136.384 149.795 95.049 1.00 91.12 154 LEU D CA 1
ATOM 1070 C C . LEU A 1 137 ? 137.158 148.608 95.609 1.00 91.12 154 LEU D C 1
ATOM 1071 O O . LEU A 1 137 ? 138.393 148.607 95.540 1.00 91.12 154 LEU D O 1
ATOM 1076 N N . MET A 1 138 ? 136.462 147.634 96.205 1.00 90.57 155 MET D N 1
ATOM 1077 C CA . MET A 1 138 ? 137.096 146.371 96.591 1.00 90.57 155 MET D CA 1
ATOM 1078 C C . MET A 1 138 ? 138.079 145.870 95.542 1.00 90.57 155 MET D C 1
ATOM 1079 O O . MET A 1 138 ? 139.250 145.624 95.855 1.00 90.57 155 MET D O 1
ATOM 1084 N N . SER A 1 139 ? 137.626 145.711 94.299 1.00 88.52 156 SER D N 1
ATOM 1085 C CA . SER A 1 139 ? 138.435 145.134 93.235 1.00 88.52 156 SER D CA 1
ATOM 1086 C C . SER A 1 139 ? 139.047 146.196 92.329 1.00 88.52 156 SER D C 1
ATOM 1087 O O . SER A 1 139 ? 139.179 145.974 91.122 1.00 88.52 156 SER D O 1
ATOM 1090 N N . HIS A 1 140 ? 139.420 147.347 92.886 1.00 84.04 157 HIS D N 1
ATOM 1091 C CA . HIS A 1 140 ? 140.036 148.395 92.084 1.00 84.04 157 HIS D CA 1
ATOM 1092 C C . HIS A 1 140 ? 141.402 147.935 91.589 1.00 84.04 157 HIS D C 1
ATOM 1093 O O . HIS A 1 140 ? 142.083 147.144 92.246 1.00 84.04 157 HIS D O 1
ATOM 1100 N N . THR A 1 141 ? 141.795 148.426 90.413 1.00 91.38 158 THR D N 1
ATOM 1101 C CA . THR A 1 141 ? 142.979 147.930 89.718 1.00 91.38 158 THR D CA 1
ATOM 1102 C C . THR A 1 141 ? 144.267 148.128 90.511 1.00 91.38 158 THR D C 1
ATOM 1103 O O . THR A 1 141 ? 145.039 147.180 90.693 1.00 91.38 158 THR D O 1
ATOM 1107 N N . LYS A 1 142 ? 144.508 149.346 90.990 1.00 87.69 159 LYS D N 1
ATOM 1108 C CA . LYS A 1 142 ? 145.742 149.681 91.684 1.00 87.69 159 LYS D CA 1
ATOM 1109 C C . LYS A 1 142 ? 145.736 149.144 93.110 1.00 87.69 159 LYS D C 1
ATOM 1110 O O . LYS A 1 142 ? 144.734 149.282 93.819 1.00 87.69 159 LYS D O 1
ATOM 1116 N N . PRO A 1 143 ? 146.846 148.548 93.559 1.00 79.34 160 PRO D N 1
ATOM 1117 C CA . PRO A 1 143 ? 146.836 147.803 94.828 1.00 79.34 160 PRO D CA 1
ATOM 1118 C C . PRO A 1 143 ? 146.618 148.650 96.074 1.00 79.34 160 PRO D C 1
ATOM 1119 O O . PRO A 1 143 ? 145.876 148.242 96.968 1.00 79.34 160 PRO D O 1
ATOM 1123 N N . TYR A 1 144 ? 147.245 149.825 96.141 1.00 76.85 161 TYR D N 1
ATOM 1124 C CA . TYR A 1 144 ? 147.230 150.632 97.362 1.00 76.85 161 TYR D CA 1
ATOM 1125 C C . TYR A 1 144 ? 145.810 151.068 97.723 1.00 76.85 161 TYR D C 1
ATOM 1126 O O . TYR A 1 144 ? 145.423 151.085 98.906 1.00 76.85 161 TYR D O 1
ATOM 1135 N N . ILE A 1 145 ? 145.015 151.409 96.706 1.00 79.66 162 ILE D N 1
ATOM 1136 C CA . ILE A 1 145 ? 143.620 151.772 96.935 1.00 79.66 162 ILE D CA 1
ATOM 1137 C C . ILE A 1 145 ? 142.879 150.622 97.601 1.00 79.66 162 ILE D C 1
ATOM 1138 O O . ILE A 1 145 ? 142.187 150.813 98.602 1.00 79.66 162 ILE D O 1
ATOM 1143 N N . ARG A 1 146 ? 143.037 149.404 97.071 1.00 78.09 163 ARG D N 1
ATOM 1144 C CA . ARG A 1 146 ? 142.397 148.239 97.681 1.00 78.09 163 ARG D CA 1
ATOM 1145 C C . ARG A 1 146 ? 142.927 147.997 99.088 1.00 78.09 163 ARG D C 1
ATOM 1146 O O . ARG A 1 146 ? 142.184 147.580 99.985 1.00 78.09 163 ARG D O 1
ATOM 1154 N N . LYS A 1 147 ? 144.223 148.240 99.287 1.00 70.65 164 LYS D N 1
ATOM 1155 C CA . LYS A 1 147 ? 144.870 147.959 100.562 1.00 70.65 164 LYS D CA 1
ATOM 1156 C C . LYS A 1 147 ? 144.271 148.799 101.681 1.00 70.65 164 LYS D C 1
ATOM 1157 O O . LYS A 1 147 ? 144.058 148.305 102.794 1.00 70.65 164 LYS D O 1
ATOM 1163 N N . LYS A 1 148 ? 143.990 150.074 101.409 1.00 66.80 165 LYS D N 1
ATOM 1164 C CA . LYS A 1 148 ? 143.215 150.845 102.384 1.00 66.80 165 LYS D CA 1
ATOM 1165 C C . LYS A 1 148 ? 141.726 150.498 102.333 1.00 66.80 165 LYS D C 1
ATOM 1166 O O . LYS A 1 148 ? 141.017 150.567 103.354 1.00 66.80 165 LYS D O 1
ATOM 1172 N N . ALA A 1 149 ? 141.243 150.106 101.156 1.00 70.07 166 ALA D N 1
ATOM 1173 C CA . ALA A 1 149 ? 139.812 149.959 100.952 1.00 70.07 166 ALA D CA 1
ATOM 1174 C C . ALA A 1 149 ? 139.251 148.816 101.776 1.00 70.07 166 ALA D C 1
ATOM 1175 O O . ALA A 1 149 ? 138.131 148.907 102.273 1.00 70.07 166 ALA D O 1
ATOM 1177 N N . VAL A 1 150 ? 140.008 147.729 101.926 1.00 67.45 167 VAL D N 1
ATOM 1178 C CA . VAL A 1 150 ? 139.482 146.603 102.698 1.00 67.45 167 VAL D CA 1
ATOM 1179 C C . VAL A 1 150 ? 139.257 147.007 104.150 1.00 67.45 167 VAL D C 1
ATOM 1180 O O . VAL A 1 150 ? 138.276 146.587 104.777 1.00 67.45 167 VAL D O 1
ATOM 1184 N N . LEU A 1 151 ? 140.145 147.832 104.707 1.00 69.23 168 LEU D N 1
ATOM 1185 C CA . LEU A 1 151 ? 139.920 148.356 106.052 1.00 69.23 168 LEU D CA 1
ATOM 1186 C C . LEU A 1 151 ? 138.684 149.250 106.090 1.00 69.23 168 LEU D C 1
ATOM 1187 O O . LEU A 1 151 ? 137.913 149.227 107.065 1.00 69.23 168 LEU D O 1
ATOM 1192 N N . ILE A 1 152 ? 138.484 150.053 105.042 1.00 74.78 169 ILE D N 1
ATOM 1193 C CA . ILE A 1 152 ? 137.258 150.851 104.997 1.00 74.78 169 ILE D CA 1
ATOM 1194 C C . ILE A 1 152 ? 136.020 149.954 104.961 1.00 74.78 169 ILE D C 1
ATOM 1195 O O . ILE A 1 152 ? 135.002 150.259 105.601 1.00 74.78 169 ILE D O 1
ATOM 1200 N N . MET A 1 153 ? 136.078 148.845 104.217 1.00 79.22 170 MET D N 1
ATOM 1201 C CA . MET A 1 153 ? 135.075 147.798 104.392 1.00 79.22 170 MET D CA 1
ATOM 1202 C C . MET A 1 153 ? 134.910 147.418 105.848 1.00 79.22 170 MET D C 1
ATOM 1203 O O . MET A 1 153 ? 133.828 147.602 106.391 1.00 79.22 170 MET D O 1
ATOM 1208 N N . TYR A 1 154 ? 135.975 146.970 106.518 1.00 75.90 171 TYR D N 1
ATOM 1209 C CA . TYR A 1 154 ? 135.826 146.527 107.906 1.00 75.90 171 TYR D CA 1
ATOM 1210 C C . TYR A 1 154 ? 135.037 147.538 108.726 1.00 75.90 171 TYR D C 1
ATOM 1211 O O . TYR A 1 154 ? 134.147 147.166 109.502 1.00 75.90 171 TYR D O 1
ATOM 1220 N N . LYS A 1 155 ? 135.317 148.826 108.525 1.00 78.77 172 LYS D N 1
ATOM 1221 C CA . LYS A 1 155 ? 134.498 149.863 109.152 1.00 78.77 172 LYS D CA 1
ATOM 1222 C C . LYS A 1 155 ? 133.028 149.739 108.747 1.00 78.77 172 LYS D C 1
ATOM 1223 O O . LYS A 1 155 ? 132.134 149.710 109.606 1.00 78.77 172 LYS D O 1
ATOM 1229 N N . VAL A 1 156 ? 132.762 149.654 107.440 1.00 83.60 173 VAL D N 1
ATOM 1230 C CA . VAL A 1 156 ? 131.380 149.601 106.959 1.00 83.60 173 VAL D CA 1
ATOM 1231 C C . VAL A 1 156 ? 130.674 148.351 107.479 1.00 83.60 173 VAL D C 1
ATOM 1232 O O . VAL A 1 156 ? 129.547 148.416 107.982 1.00 83.60 173 VAL D O 1
ATOM 1236 N N . PHE A 1 157 ? 131.382 147.222 107.394 1.00 84.38 174 PHE D N 1
ATOM 1237 C CA . PHE A 1 157 ? 130.823 145.952 107.922 1.00 84.38 174 PHE D CA 1
ATOM 1238 C C . PHE A 1 157 ? 130.412 146.187 109.365 1.00 84.38 174 PHE D C 1
ATOM 1239 O O . PHE A 1 157 ? 129.259 145.859 109.724 1.00 84.38 174 PHE D O 1
ATOM 1247 N N . LEU A 1 158 ? 131.316 146.751 110.176 1.00 82.71 175 LEU D N 1
ATOM 1248 C CA . LEU A 1 158 ? 130.909 147.067 111.537 1.00 82.71 175 LEU D CA 1
ATOM 1249 C C . LEU A 1 158 ? 129.641 147.906 111.587 1.00 82.71 175 LEU D C 1
ATOM 1250 O O . LEU A 1 158 ? 128.802 147.693 112.466 1.00 82.71 175 LEU D O 1
ATOM 1255 N N . LYS A 1 159 ? 129.476 148.858 110.664 1.00 86.55 176 LYS D N 1
ATOM 1256 C CA . LYS A 1 159 ? 128.330 149.759 110.738 1.00 86.55 176 LYS D CA 1
ATOM 1257 C C . LYS A 1 159 ? 127.192 149.424 109.777 1.00 86.55 176 LYS D C 1
ATOM 1258 O O . LYS A 1 159 ? 126.057 149.839 110.033 1.00 86.55 176 LYS D O 1
ATOM 1264 N N . TYR A 1 160 ? 127.447 148.697 108.689 1.00 89.27 177 TYR D N 1
ATOM 1265 C CA . TYR A 1 160 ? 126.417 148.386 107.694 1.00 89.27 177 TYR D CA 1
ATOM 1266 C C . TYR A 1 160 ? 126.443 146.897 107.373 1.00 89.27 177 TYR D C 1
ATOM 1267 O O . TYR A 1 160 ? 127.052 146.464 106.388 1.00 89.27 177 TYR D O 1
ATOM 1276 N N . PRO A 1 161 ? 125.782 146.078 108.195 1.00 91.64 178 PRO D N 1
ATOM 1277 C CA . PRO A 1 161 ? 125.748 144.631 107.922 1.00 91.64 178 PRO D CA 1
ATOM 1278 C C . PRO A 1 161 ? 125.023 144.262 106.637 1.00 91.64 178 PRO D C 1
ATOM 1279 O O . PRO A 1 161 ? 125.256 143.168 106.103 1.00 91.64 178 PRO D O 1
ATOM 1283 N N . GLU A 1 162 ? 124.146 145.132 106.127 1.00 94.52 179 GLU D N 1
ATOM 1284 C CA . GLU A 1 162 ? 123.433 144.815 104.894 1.00 94.52 179 GLU D CA 1
ATOM 1285 C C . GLU A 1 162 ? 124.382 144.749 103.706 1.00 94.52 179 GLU D C 1
ATOM 1286 O O . GLU A 1 162 ? 124.060 144.124 102.690 1.00 94.52 179 GLU D O 1
ATOM 1292 N N . SER A 1 163 ? 125.542 145.401 103.806 1.00 92.05 180 SER D N 1
ATOM 1293 C CA . SER A 1 163 ? 126.603 145.196 102.829 1.00 92.05 180 SER D CA 1
ATOM 1294 C C . SER A 1 163 ? 127.537 144.070 103.250 1.00 92.05 180 SER D C 1
ATOM 1295 O O . SER A 1 163 ? 128.263 143.526 102.413 1.00 92.05 180 SER D O 1
ATOM 1298 N N . LEU A 1 164 ? 127.533 143.717 104.536 1.00 94.17 181 LEU D N 1
ATOM 1299 C CA . LEU A 1 164 ? 128.329 142.588 105.007 1.00 94.17 181 LEU D CA 1
ATOM 1300 C C . LEU A 1 164 ? 127.793 141.271 104.453 1.00 94.17 181 LEU D C 1
ATOM 1301 O O . LEU A 1 164 ? 128.564 140.361 104.128 1.00 94.17 181 LEU D O 1
ATOM 1306 N N . ARG A 1 165 ? 126.469 141.155 104.334 1.00 96.34 182 ARG D N 1
ATOM 1307 C CA . ARG A 1 165 ? 125.837 139.961 103.768 1.00 96.34 182 ARG D CA 1
ATOM 1308 C C . ARG A 1 165 ? 126.330 139.610 102.362 1.00 96.34 182 ARG D C 1
ATOM 1309 O O . ARG A 1 165 ? 126.715 138.456 102.134 1.00 96.34 182 ARG D O 1
ATOM 1317 N N . PRO A 1 166 ? 126.344 140.536 101.390 1.00 93.88 183 PRO D N 1
ATOM 1318 C CA . PRO A 1 166 ? 126.815 140.154 100.050 1.00 93.88 183 PRO D CA 1
ATOM 1319 C C . PRO A 1 166 ? 128.311 140.308 99.838 1.00 93.88 183 PRO D C 1
ATOM 1320 O O . PRO A 1 166 ? 128.861 139.630 98.960 1.00 93.88 183 PRO D O 1
ATOM 1324 N N . ALA A 1 167 ? 128.989 141.170 100.600 1.00 88.78 184 ALA D N 1
ATOM 1325 C CA . ALA A 1 167 ? 130.402 141.419 100.332 1.00 88.78 184 ALA D CA 1
ATOM 1326 C C . ALA A 1 167 ? 131.303 140.423 101.048 1.00 88.78 184 ALA D C 1
ATOM 1327 O O . ALA A 1 167 ? 132.523 140.447 100.853 1.00 88.78 184 ALA D O 1
ATOM 1329 N N . PHE A 1 168 ? 130.736 139.559 101.888 1.00 85.23 185 PHE D N 1
ATOM 1330 C CA . PHE A 1 168 ? 131.532 138.504 102.515 1.00 85.23 185 PHE D CA 1
ATOM 1331 C C . PHE A 1 168 ? 132.163 137.559 101.498 1.00 85.23 185 PHE D C 1
ATOM 1332 O O . PHE A 1 168 ? 133.366 137.274 101.623 1.00 85.23 185 PHE D O 1
ATOM 1340 N N . PRO A 1 169 ? 131.446 137.048 100.487 1.00 84.41 186 PRO D N 1
ATOM 1341 C CA . PRO A 1 169 ? 132.145 136.327 99.409 1.00 84.41 186 PRO D CA 1
ATOM 1342 C C . PRO A 1 169 ? 133.167 137.188 98.689 1.00 84.41 186 PRO D C 1
ATOM 1343 O O . PRO A 1 169 ? 134.189 136.672 98.217 1.00 84.41 186 PRO D O 1
ATOM 1347 N N . ARG A 1 170 ? 132.914 138.496 98.589 1.00 86.57 187 ARG D N 1
ATOM 1348 C CA . ARG A 1 170 ? 133.878 139.388 97.956 1.00 86.57 187 ARG D CA 1
ATOM 1349 C C . ARG A 1 170 ? 135.186 139.423 98.734 1.00 86.57 187 ARG D C 1
ATOM 1350 O O . ARG A 1 170 ? 136.268 139.381 98.141 1.00 86.57 187 ARG D O 1
ATOM 1358 N N . LEU A 1 171 ? 135.114 139.472 100.065 1.00 81.00 188 LEU D N 1
ATOM 1359 C CA . LEU A 1 171 ? 136.336 139.414 100.861 1.00 81.00 188 LEU D CA 1
ATOM 1360 C C . LEU A 1 171 ? 136.960 138.023 100.806 1.00 81.00 188 LEU D C 1
ATOM 1361 O O . LEU A 1 171 ? 138.190 137.881 100.852 1.00 81.00 188 LEU D O 1
ATOM 1366 N N . LYS A 1 172 ? 136.128 136.985 100.691 1.00 80.14 189 LYS D N 1
ATOM 1367 C CA . LYS A 1 172 ? 136.661 135.633 100.557 1.00 80.14 189 LYS D CA 1
ATOM 1368 C C . LYS A 1 172 ? 137.510 135.497 99.298 1.00 80.14 189 LYS D C 1
ATOM 1369 O O . LYS A 1 172 ? 138.585 134.889 99.331 1.00 80.14 189 LYS D O 1
ATOM 1375 N N . GLU A 1 173 ? 137.044 136.053 98.175 1.00 82.40 190 GLU D N 1
ATOM 1376 C CA . GLU A 1 173 ? 137.860 136.023 96.961 1.00 82.40 190 GLU D CA 1
ATOM 1377 C C . GLU A 1 173 ? 138.994 137.040 97.038 1.00 82.40 190 GLU D C 1
ATOM 1378 O O . GLU A 1 173 ? 140.026 136.882 96.375 1.00 82.40 190 GLU D O 1
ATOM 1384 N N . LYS A 1 174 ? 138.817 138.096 97.836 1.00 79.23 191 LYS D N 1
ATOM 1385 C CA . LYS A 1 174 ? 139.889 139.053 98.078 1.00 79.23 191 LYS D CA 1
ATOM 1386 C C . LYS A 1 174 ? 141.076 138.408 98.775 1.00 79.23 191 LYS D C 1
ATOM 1387 O O . LYS A 1 174 ? 142.217 138.829 98.554 1.00 79.23 191 LYS D O 1
ATOM 1393 N N . LEU A 1 175 ? 140.824 137.401 99.613 1.00 79.45 192 LEU D N 1
ATOM 1394 C CA . LEU A 1 175 ? 141.883 136.716 100.352 1.00 79.45 192 LEU D CA 1
ATOM 1395 C C . LEU A 1 175 ? 143.030 136.228 99.471 1.00 79.45 192 LEU D C 1
ATOM 1396 O O . LEU A 1 175 ? 144.128 136.007 99.991 1.00 79.45 192 LEU D O 1
ATOM 1401 N N . GLU A 1 176 ? 142.811 136.049 98.169 1.00 73.87 193 GLU D N 1
ATOM 1402 C CA . GLU A 1 176 ? 143.860 135.610 97.257 1.00 73.87 193 GLU D CA 1
ATOM 1403 C C . GLU A 1 176 ? 144.451 136.756 96.446 1.00 73.87 193 GLU D C 1
ATOM 1404 O O . GLU A 1 176 ? 144.883 136.538 95.310 1.00 73.87 193 GLU D O 1
ATOM 1410 N N . ASP A 1 177 ? 144.475 137.965 96.995 1.00 73.93 194 ASP D N 1
ATOM 1411 C CA . ASP A 1 177 ? 145.032 139.099 96.273 1.00 73.93 194 ASP D CA 1
ATOM 1412 C C . ASP A 1 177 ? 146.540 138.924 96.110 1.00 73.93 194 ASP D C 1
ATOM 1413 O O . ASP A 1 177 ? 147.236 138.633 97.093 1.00 73.93 194 ASP D O 1
ATOM 1418 N N . PRO A 1 178 ? 147.082 139.089 94.899 1.00 74.74 195 PRO D N 1
ATOM 1419 C CA . PRO A 1 178 ? 148.517 138.830 94.695 1.00 74.74 195 PRO D CA 1
ATOM 1420 C C . PRO A 1 178 ? 149.435 139.845 95.356 1.00 74.74 195 PRO D C 1
ATOM 1421 O O . PRO A 1 178 ? 150.563 139.484 95.713 1.00 74.74 195 PRO D O 1
ATOM 1425 N N . ASP A 1 179 ? 149.002 141.094 95.530 1.00 72.34 196 ASP D N 1
ATOM 1426 C CA . ASP A 1 179 ? 149.859 142.126 96.100 1.00 72.34 196 ASP D CA 1
ATOM 1427 C C . ASP A 1 179 ? 149.969 141.902 97.602 1.00 72.34 196 ASP D C 1
ATOM 1428 O O . ASP A 1 179 ? 148.937 141.890 98.290 1.00 72.34 196 ASP D O 1
ATOM 1433 N N . PRO A 1 180 ? 151.176 141.738 98.155 1.00 66.06 197 PRO D N 1
ATOM 1434 C CA . PRO A 1 180 ? 151.292 141.325 99.566 1.00 66.06 197 PRO D CA 1
ATOM 1435 C C . PRO A 1 180 ? 150.635 142.274 100.553 1.00 66.06 197 PRO D C 1
ATOM 1436 O O . PRO A 1 180 ? 149.972 141.815 101.494 1.00 66.06 197 PRO D O 1
ATOM 1440 N N . GLY A 1 181 ? 150.777 143.585 100.361 1.00 63.48 198 GLY D N 1
ATOM 1441 C CA . GLY A 1 181 ? 150.145 144.521 101.276 1.00 63.48 198 GLY D CA 1
ATOM 1442 C C . GLY A 1 181 ? 148.632 144.429 101.233 1.00 63.48 198 GLY D C 1
ATOM 1443 O O . GLY A 1 181 ? 147.960 144.476 102.270 1.00 63.48 198 GLY D O 1
ATOM 1444 N N . VAL A 1 182 ? 148.075 144.287 100.029 1.00 68.49 199 VAL D N 1
ATOM 1445 C CA . VAL A 1 182 ? 146.625 144.233 99.878 1.00 68.49 199 VAL D CA 1
ATOM 1446 C C . VAL A 1 182 ? 146.068 142.987 100.548 1.00 68.49 199 VAL D C 1
ATOM 1447 O O . VAL A 1 182 ? 145.077 143.048 101.289 1.00 68.49 199 VAL D O 1
ATOM 1451 N N . GLN A 1 183 ? 146.696 141.834 100.302 1.00 63.99 200 GLN D N 1
ATOM 1452 C CA . GLN A 1 183 ? 146.202 140.612 100.923 1.00 63.99 200 GLN D CA 1
ATOM 1453 C C . GLN A 1 183 ? 146.357 140.687 102.432 1.00 63.99 200 GLN D C 1
ATOM 1454 O O . GLN A 1 183 ? 145.493 140.214 103.169 1.00 63.99 200 GLN D O 1
ATOM 1460 N N . SER A 1 184 ? 147.449 141.289 102.914 1.00 59.51 201 SER D N 1
ATOM 1461 C CA . SER A 1 184 ? 147.637 141.405 104.359 1.00 59.51 201 SER D CA 1
ATOM 1462 C C . SER A 1 184 ? 146.550 142.265 104.995 1.00 59.51 201 SER D C 1
ATOM 1463 O O . SER A 1 184 ? 146.024 141.927 106.063 1.00 59.51 201 SER D O 1
ATOM 1466 N N . ALA A 1 185 ? 146.206 143.388 104.358 1.00 56.77 202 ALA D N 1
ATOM 1467 C CA . ALA A 1 185 ? 145.126 144.222 104.876 1.00 56.77 202 ALA D CA 1
ATOM 1468 C C . ALA A 1 185 ? 143.800 143.472 104.855 1.00 56.77 202 ALA D C 1
ATOM 1469 O O . ALA A 1 185 ? 143.001 143.565 105.801 1.00 56.77 202 ALA D O 1
ATOM 1471 N N . ALA A 1 186 ? 143.554 142.714 103.784 1.00 60.64 203 ALA D N 1
ATOM 1472 C CA . ALA A 1 186 ? 142.347 141.900 103.712 1.00 60.64 203 ALA D CA 1
ATOM 1473 C C . ALA A 1 186 ? 142.313 140.870 104.831 1.00 60.64 203 ALA D C 1
ATOM 1474 O O . ALA A 1 186 ? 141.256 140.621 105.424 1.00 60.64 203 ALA D O 1
ATOM 1476 N N . VAL A 1 187 ? 143.458 140.253 105.128 1.00 61.34 204 VAL D N 1
ATOM 1477 C CA . VAL A 1 187 ? 143.530 139.323 106.251 1.00 61.34 204 VAL D CA 1
ATOM 1478 C C . VAL A 1 187 ? 143.185 140.028 107.549 1.00 61.34 204 VAL D C 1
ATOM 1479 O O . VAL A 1 187 ? 142.407 139.517 108.352 1.00 61.34 204 VAL D O 1
ATOM 1483 N N . ASN A 1 188 ? 143.769 141.200 107.784 1.00 61.36 205 ASN D N 1
ATOM 1484 C CA . ASN A 1 188 ? 143.469 141.910 109.024 1.00 61.36 205 ASN D CA 1
ATOM 1485 C C . ASN A 1 188 ? 141.971 142.152 109.162 1.00 61.36 205 ASN D C 1
ATOM 1486 O O . ASN A 1 188 ? 141.380 141.900 110.224 1.00 61.36 205 ASN D O 1
ATOM 1491 N N . VAL A 1 189 ? 141.335 142.597 108.078 1.00 67.45 206 VAL D N 1
ATOM 1492 C CA . VAL A 1 189 ? 139.895 142.832 108.111 1.00 67.45 206 VAL D CA 1
ATOM 1493 C C . VAL A 1 189 ? 139.145 141.542 108.411 1.00 67.45 206 VAL D C 1
ATOM 1494 O O . VAL A 1 189 ? 138.261 141.512 109.274 1.00 67.45 206 VAL D O 1
ATOM 1498 N N . ILE A 1 190 ? 139.484 140.458 107.708 1.00 69.83 207 ILE D N 1
ATOM 1499 C CA . ILE A 1 190 ? 138.705 139.234 107.855 1.00 69.83 207 ILE D CA 1
ATOM 1500 C C . ILE A 1 190 ? 138.897 138.635 109.241 1.00 69.83 207 ILE D C 1
ATOM 1501 O O . ILE A 1 190 ? 137.958 138.064 109.807 1.00 69.83 207 ILE D O 1
ATOM 1506 N N . CYS A 1 191 ? 140.099 138.747 109.817 1.00 73.09 208 CYS D N 1
ATOM 1507 C CA . CYS A 1 191 ? 140.256 138.320 111.204 1.00 73.09 208 CYS D CA 1
ATOM 1508 C C . CYS A 1 191 ? 139.414 139.162 112.145 1.00 73.09 208 CYS D C 1
ATOM 1509 O O . CYS A 1 191 ? 138.751 138.621 113.038 1.00 73.09 208 CYS D O 1
ATOM 1512 N N . GLU A 1 192 ? 139.405 140.483 111.972 1.00 75.02 209 GLU D N 1
ATOM 1513 C CA . GLU A 1 192 ? 138.614 141.256 112.921 1.00 75.02 209 GLU D CA 1
ATOM 1514 C C . GLU A 1 192 ? 137.116 141.062 112.691 1.00 75.02 209 GLU D C 1
ATOM 1515 O O . GLU A 1 192 ? 136.312 141.374 113.577 1.00 75.02 209 GLU D O 1
ATOM 1521 N N . LEU A 1 193 ? 136.723 140.541 111.523 1.00 81.61 210 LEU D N 1
ATOM 1522 C CA . LEU A 1 193 ? 135.367 140.007 111.376 1.00 81.61 210 LEU D CA 1
ATOM 1523 C C . LEU A 1 193 ? 135.195 138.706 112.150 1.00 81.61 210 LEU D C 1
ATOM 1524 O O . LEU A 1 193 ? 134.189 138.514 112.843 1.00 81.61 210 LEU D O 1
ATOM 1529 N N . ALA A 1 194 ? 136.160 137.790 112.027 1.00 83.94 211 ALA D N 1
ATOM 1530 C CA . ALA A 1 194 ? 135.999 136.457 112.598 1.00 83.94 211 ALA D CA 1
ATOM 1531 C C . ALA A 1 194 ? 136.003 136.502 114.119 1.00 83.94 211 ALA D C 1
ATOM 1532 O O . ALA A 1 194 ? 135.487 135.593 114.779 1.00 83.94 211 ALA D O 1
ATOM 1534 N N . ARG A 1 195 ? 136.583 137.555 114.693 1.00 84.39 212 ARG D N 1
ATOM 1535 C CA . ARG A 1 195 ? 136.673 137.677 116.140 1.00 84.39 212 ARG D CA 1
ATOM 1536 C C . ARG A 1 195 ? 135.312 137.864 116.802 1.00 84.39 212 ARG D C 1
ATOM 1537 O O . ARG A 1 195 ? 135.160 137.515 117.978 1.00 84.39 212 ARG D O 1
ATOM 1545 N N . ARG A 1 196 ? 134.314 138.357 116.073 1.00 91.44 213 ARG D N 1
ATOM 1546 C CA . ARG A 1 196 ? 132.995 138.612 116.639 1.00 91.44 213 ARG D CA 1
ATOM 1547 C C . ARG A 1 196 ? 132.039 137.440 116.469 1.00 91.44 213 ARG D C 1
ATOM 1548 O O . ARG A 1 196 ? 131.324 137.089 117.413 1.00 91.44 213 ARG D O 1
ATOM 1556 N N . ASN A 1 197 ? 132.016 136.816 115.291 1.00 95.55 214 ASN D N 1
ATOM 1557 C CA . ASN A 1 197 ? 131.154 135.662 115.025 1.00 95.55 214 ASN D CA 1
ATOM 1558 C C . ASN A 1 197 ? 131.996 134.539 114.430 1.00 95.55 214 ASN D C 1
ATOM 1559 O O . ASN A 1 197 ? 131.923 134.243 113.235 1.00 95.55 214 ASN D O 1
ATOM 1564 N N . PRO A 1 198 ? 132.806 133.879 115.260 1.00 93.22 215 PRO D N 1
ATOM 1565 C CA . PRO A 1 198 ? 133.767 132.897 114.730 1.00 93.22 215 PRO D CA 1
ATOM 1566 C C . PRO A 1 198 ? 133.129 131.697 114.050 1.00 93.22 215 PRO D C 1
ATOM 1567 O O . PRO A 1 198 ? 133.817 131.002 113.291 1.00 93.22 215 PRO D O 1
ATOM 1571 N N . LYS A 1 199 ? 131.845 131.428 114.295 1.00 95.14 216 LYS D N 1
ATOM 1572 C CA . LYS A 1 199 ? 131.210 130.252 113.707 1.00 95.14 216 LYS D CA 1
ATOM 1573 C C . LYS A 1 199 ? 131.137 130.343 112.188 1.00 95.14 216 LYS D C 1
ATOM 1574 O O . LYS A 1 199 ? 131.267 129.325 111.499 1.00 95.14 216 LYS D O 1
ATOM 1580 N N . ASN A 1 200 ? 130.932 131.542 111.647 1.00 95.71 217 ASN D N 1
ATOM 1581 C CA . ASN A 1 200 ? 130.781 131.713 110.208 1.00 95.71 217 ASN D CA 1
ATOM 1582 C C . ASN A 1 200 ? 132.100 131.646 109.447 1.00 95.71 217 ASN D C 1
ATOM 1583 O O . ASN A 1 200 ? 132.122 131.981 108.257 1.00 95.71 217 ASN D O 1
ATOM 1588 N N . TYR A 1 201 ? 133.193 131.234 110.088 1.00 92.09 218 TYR D N 1
ATOM 1589 C CA . TYR A 1 201 ? 134.494 131.195 109.436 1.00 92.09 218 TYR D CA 1
ATOM 1590 C C . TYR A 1 201 ? 135.244 129.886 109.637 1.00 92.09 218 TYR D C 1
ATOM 1591 O O . TYR A 1 201 ? 136.402 129.787 109.213 1.00 92.09 218 TYR D O 1
ATOM 1600 N N . LEU A 1 202 ? 134.630 128.880 110.266 1.00 94.97 219 LEU D N 1
ATOM 1601 C CA . LEU A 1 202 ? 135.295 127.586 110.393 1.00 94.97 219 LEU D CA 1
ATOM 1602 C C . LEU A 1 202 ? 135.479 126.931 109.029 1.00 94.97 219 LEU D C 1
ATOM 1603 O O . LEU A 1 202 ? 136.485 126.255 108.786 1.00 94.97 219 LEU D O 1
ATOM 1608 N N . SER A 1 203 ? 134.515 127.120 108.128 1.00 92.64 220 SER D N 1
ATOM 1609 C CA . SER A 1 203 ? 134.652 126.657 106.754 1.00 92.64 220 SER D CA 1
ATOM 1610 C C . SER A 1 203 ? 135.710 127.429 105.977 1.00 92.64 220 SER D C 1
ATOM 1611 O O . SER A 1 203 ? 136.147 126.958 104.922 1.00 92.64 220 SER D O 1
ATOM 1614 N N . LEU A 1 204 ? 136.126 128.596 106.470 1.00 89.62 221 LEU D N 1
ATOM 1615 C CA . LEU A 1 204 ? 137.166 129.384 105.824 1.00 89.62 221 LEU D CA 1
ATOM 1616 C C . LEU A 1 204 ? 138.563 129.035 106.315 1.00 89.62 221 LEU D C 1
ATOM 1617 O O . LEU A 1 204 ? 139.530 129.685 105.902 1.00 89.62 221 LEU D O 1
ATOM 1622 N N . ALA A 1 205 ? 138.686 128.038 107.189 1.00 81.51 222 ALA D N 1
ATOM 1623 C CA . ALA A 1 205 ? 139.989 127.640 107.719 1.00 81.51 222 ALA D CA 1
ATOM 1624 C C . ALA A 1 205 ? 140.998 127.239 106.648 1.00 81.51 222 ALA D C 1
ATOM 1625 O O . ALA A 1 205 ? 142.159 127.665 106.748 1.00 81.51 222 ALA D O 1
ATOM 1627 N N . PRO A 1 206 ? 140.655 126.437 105.625 1.00 80.10 223 PRO D N 1
ATOM 1628 C CA . PRO A 1 206 ? 141.676 126.073 104.622 1.00 80.10 223 PRO D CA 1
ATOM 1629 C C . PRO A 1 206 ? 142.301 127.269 103.923 1.00 80.10 223 PRO D C 1
ATOM 1630 O O . PRO A 1 206 ? 143.494 127.240 103.588 1.00 80.10 223 PRO D O 1
ATOM 1634 N N . LEU A 1 207 ? 141.522 128.329 103.697 1.00 80.16 224 LEU D N 1
ATOM 1635 C CA . LEU A 1 207 ? 142.093 129.558 103.160 1.00 80.16 224 LEU D CA 1
ATOM 1636 C C . LEU A 1 207 ? 143.154 130.114 104.099 1.00 80.16 224 LEU D C 1
ATOM 1637 O O . LEU A 1 207 ? 144.212 130.571 103.652 1.00 80.16 224 LEU D O 1
ATOM 1642 N N . PHE A 1 208 ? 142.895 130.066 105.406 1.00 78.58 225 PHE D N 1
ATOM 1643 C CA . PHE A 1 208 ? 143.877 130.542 106.373 1.00 78.58 225 PHE D CA 1
ATOM 1644 C C . PHE A 1 208 ? 145.108 129.642 106.414 1.00 78.58 225 PHE D C 1
ATOM 1645 O O . PHE A 1 208 ? 146.225 130.131 106.622 1.00 78.58 225 PHE D O 1
ATOM 1653 N N . PHE A 1 209 ? 144.925 128.330 106.242 1.00 79.55 226 PHE D N 1
ATOM 1654 C CA . PHE A 1 209 ? 146.068 127.421 106.166 1.00 79.55 226 PHE D CA 1
ATOM 1655 C C . PHE A 1 209 ? 146.947 127.754 104.967 1.00 79.55 226 PHE D C 1
ATOM 1656 O O . PHE A 1 209 ? 148.180 127.787 105.077 1.00 79.55 226 PHE D O 1
ATOM 1664 N N . LYS A 1 210 ? 146.324 127.995 103.810 1.00 77.88 227 LYS D N 1
ATOM 1665 C CA . LYS A 1 210 ? 147.064 128.421 102.625 1.00 77.88 227 LYS D CA 1
ATOM 1666 C C . LYS A 1 210 ? 147.781 129.740 102.884 1.00 77.88 227 LYS D C 1
ATOM 1667 O O . LYS A 1 210 ? 148.939 129.921 102.484 1.00 77.88 227 LYS D O 1
ATOM 1673 N N . LEU A 1 211 ? 147.104 130.666 103.563 1.00 76.04 228 LEU D N 1
ATOM 1674 C CA . LEU A 1 211 ? 147.718 131.932 103.940 1.00 76.04 228 LEU D CA 1
ATOM 1675 C C . LEU A 1 211 ? 148.984 131.714 104.755 1.00 76.04 228 LEU D C 1
ATOM 1676 O O . LEU A 1 211 ? 150.044 132.263 104.433 1.00 76.04 228 LEU D O 1
ATOM 1681 N N . MET A 1 212 ? 148.894 130.908 105.811 1.00 80.73 229 MET D N 1
ATOM 1682 C CA . MET A 1 212 ? 150.019 130.771 106.728 1.00 80.73 229 MET D CA 1
ATOM 1683 C C . MET A 1 212 ? 151.148 129.963 106.099 1.00 80.73 229 MET D C 1
ATOM 1684 O O . MET A 1 212 ? 152.323 130.165 106.426 1.00 80.73 229 MET D O 1
ATOM 1689 N N . THR A 1 213 ? 150.816 129.039 105.194 1.00 81.21 230 THR D N 1
ATOM 1690 C CA . THR A 1 213 ? 151.862 128.389 104.411 1.00 81.21 230 THR D CA 1
ATOM 1691 C C . THR A 1 213 ? 152.566 129.392 103.505 1.00 81.21 230 THR D C 1
ATOM 1692 O O . THR A 1 213 ? 153.791 129.339 103.339 1.00 81.21 230 THR D O 1
ATOM 1696 N N . SER A 1 214 ? 151.810 130.325 102.921 1.00 77.32 231 SER D N 1
ATOM 1697 C CA . SER A 1 214 ? 152.388 131.257 101.959 1.00 77.32 231 SER D CA 1
ATOM 1698 C C . SER A 1 214 ? 152.939 132.522 102.610 1.00 77.32 231 SER D C 1
ATOM 1699 O O . SER A 1 214 ? 153.850 133.146 102.054 1.00 77.32 231 SER D O 1
ATOM 1702 N N . SER A 1 215 ? 152.416 132.917 103.769 1.00 74.32 232 SER D N 1
ATOM 1703 C CA . SER A 1 215 ? 152.754 134.221 104.330 1.00 74.32 232 SER D CA 1
ATOM 1704 C C . SER A 1 215 ? 154.195 134.265 104.824 1.00 74.32 232 SER D C 1
ATOM 1705 O O . SER A 1 215 ? 154.754 133.257 105.264 1.00 74.32 232 SER D O 1
ATOM 1708 N N . THR A 1 216 ? 154.795 135.457 104.748 1.00 74.53 233 THR D N 1
ATOM 1709 C CA . THR A 1 216 ? 156.161 135.690 105.202 1.00 74.53 233 THR D CA 1
ATOM 1710 C C . THR A 1 216 ? 156.246 136.856 106.187 1.00 74.53 233 THR D C 1
ATOM 1711 O O . THR A 1 216 ? 157.065 136.825 107.113 1.00 74.53 233 THR D O 1
ATOM 1715 N N . ASN A 1 217 ? 155.384 137.862 106.039 1.00 71.16 234 ASN D N 1
ATOM 1716 C CA . ASN A 1 217 ? 155.393 139.047 106.894 1.00 71.16 234 ASN D CA 1
ATOM 1717 C C . ASN A 1 217 ? 154.838 138.647 108.256 1.00 71.16 234 ASN D C 1
ATOM 1718 O O . ASN A 1 217 ? 153.686 138.211 108.357 1.00 71.16 234 ASN D O 1
ATOM 1723 N N . ASN A 1 218 ? 155.648 138.839 109.303 1.00 64.82 235 ASN D N 1
ATOM 1724 C CA . ASN A 1 218 ? 155.384 138.221 110.600 1.00 64.82 235 ASN D CA 1
ATOM 1725 C C . ASN A 1 218 ? 154.035 138.623 111.184 1.00 64.82 235 ASN D C 1
ATOM 1726 O O . ASN A 1 218 ? 153.310 137.770 111.710 1.00 64.82 235 ASN D O 1
ATOM 1731 N N . TRP A 1 219 ? 153.681 139.908 111.095 1.00 66.34 236 TRP D N 1
ATOM 1732 C CA . TRP A 1 219 ? 152.474 140.407 111.750 1.00 66.34 236 TRP D CA 1
ATOM 1733 C C . TRP A 1 219 ? 151.229 139.679 111.255 1.00 66.34 236 TRP D C 1
ATOM 1734 O O . TRP A 1 219 ? 150.298 139.418 112.033 1.00 66.34 236 TRP D O 1
ATOM 1745 N N . VAL A 1 220 ? 151.200 139.339 109.965 1.00 62.76 237 VAL D N 1
ATOM 1746 C CA . VAL A 1 220 ? 150.090 138.563 109.424 1.00 62.76 237 VAL D CA 1
ATOM 1747 C C . VAL A 1 220 ? 149.956 137.246 110.172 1.00 62.76 237 VAL D C 1
ATOM 1748 O O . VAL A 1 220 ? 148.864 136.891 110.640 1.00 62.76 237 VAL D O 1
ATOM 1752 N N . LEU A 1 221 ? 151.070 136.515 110.316 1.00 62.51 238 LEU D N 1
ATOM 1753 C CA . LEU A 1 221 ? 151.044 135.253 111.050 1.00 62.51 238 LEU D CA 1
ATOM 1754 C C . LEU A 1 221 ? 150.604 135.459 112.488 1.00 62.51 238 LEU D C 1
ATOM 1755 O O . LEU A 1 221 ? 149.833 134.657 113.020 1.00 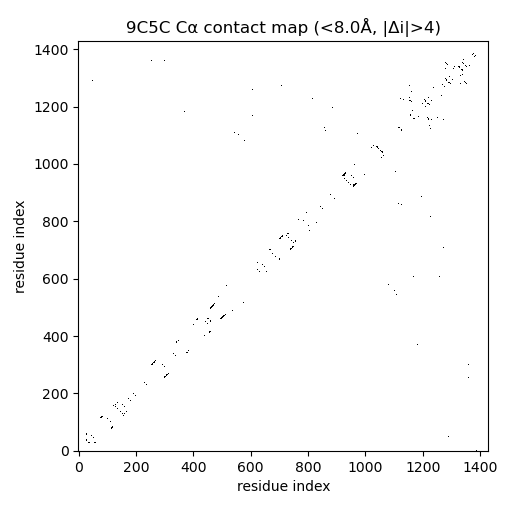62.51 238 LEU D O 1
ATOM 1760 N N . ILE A 1 222 ? 151.088 136.518 113.139 1.00 58.81 239 ILE D N 1
ATOM 1761 C CA . ILE A 1 222 ? 150.683 136.774 114.519 1.00 58.81 239 ILE D CA 1
ATOM 1762 C C . ILE A 1 222 ? 149.167 136.877 114.613 1.00 58.81 239 ILE D C 1
ATOM 1763 O O . ILE A 1 222 ? 148.528 136.214 115.443 1.00 58.81 239 ILE D O 1
ATOM 1768 N N . LYS A 1 223 ? 148.567 137.682 113.734 1.00 59.29 240 LYS D N 1
ATOM 1769 C CA . LYS A 1 223 ? 147.124 137.890 113.807 1.00 59.29 240 LYS D CA 1
ATOM 1770 C C . LYS A 1 223 ? 146.365 136.591 113.549 1.00 59.29 240 LYS D C 1
ATOM 1771 O O . LYS A 1 223 ? 145.485 136.203 114.339 1.00 59.29 240 LYS D O 1
ATOM 1777 N N . ILE A 1 224 ? 146.715 135.882 112.469 1.00 60.93 241 ILE D N 1
ATOM 1778 C CA . ILE A 1 224 ? 145.934 134.693 112.137 1.00 60.93 241 ILE D CA 1
ATOM 1779 C C . ILE A 1 224 ? 146.145 133.621 113.190 1.00 60.93 241 ILE D C 1
ATOM 1780 O O . ILE A 1 224 ? 145.249 132.816 113.450 1.00 60.93 241 ILE D O 1
ATOM 1785 N N . ILE A 1 225 ? 147.328 133.581 113.802 1.00 59.44 242 ILE D N 1
ATOM 1786 C CA . ILE A 1 225 ? 147.644 132.549 114.778 1.00 59.44 242 ILE D CA 1
ATOM 1787 C C . ILE A 1 225 ? 146.868 132.781 116.066 1.00 59.44 242 ILE D C 1
ATOM 1788 O O . ILE A 1 225 ? 146.352 131.837 116.682 1.00 59.44 242 ILE D O 1
ATOM 1793 N N . LYS A 1 226 ? 146.759 134.041 116.490 1.00 60.03 243 LYS D N 1
ATOM 1794 C CA . LYS A 1 226 ? 145.893 134.336 117.624 1.00 60.03 243 LYS D CA 1
ATOM 1795 C C . LYS A 1 226 ? 144.450 133.958 117.321 1.00 60.03 243 LYS D C 1
ATOM 1796 O O . LYS A 1 226 ? 143.748 133.405 118.178 1.00 60.03 243 LYS D O 1
ATOM 1802 N N . LEU A 1 227 ? 143.984 134.218 116.102 1.00 66.75 244 LEU D N 1
ATOM 1803 C CA . LEU A 1 227 ? 142.602 133.842 115.810 1.00 66.75 244 LEU D CA 1
ATOM 1804 C C . LEU A 1 227 ? 142.450 132.321 115.714 1.00 66.75 244 LEU D C 1
ATOM 1805 O O . LEU A 1 227 ? 141.373 131.775 115.991 1.00 66.75 244 LEU D O 1
ATOM 1810 N N . PHE A 1 228 ? 143.515 131.621 115.319 1.00 68.94 245 PHE D N 1
ATOM 1811 C CA . PHE A 1 228 ? 143.501 130.162 115.354 1.00 68.94 245 PHE D CA 1
ATOM 1812 C C . PHE A 1 228 ? 143.375 129.657 116.779 1.00 68.94 245 PHE D C 1
ATOM 1813 O O . PHE A 1 228 ? 142.683 128.667 117.039 1.00 68.94 245 PHE D O 1
ATOM 1821 N N . GLY A 1 229 ? 144.050 130.321 117.713 1.00 66.76 246 GLY D N 1
ATOM 1822 C CA . GLY A 1 229 ? 143.761 130.072 119.114 1.00 66.76 246 GLY D CA 1
ATOM 1823 C C . GLY A 1 229 ? 142.306 130.347 119.440 1.00 66.76 246 GLY D C 1
ATOM 1824 O O . GLY A 1 229 ? 141.689 129.645 120.245 1.00 66.76 246 GLY D O 1
ATOM 1825 N N . ALA A 1 230 ? 141.736 131.374 118.803 1.00 69.99 247 ALA D N 1
ATOM 1826 C CA . ALA A 1 230 ? 140.358 131.765 119.098 1.00 69.99 247 ALA D CA 1
ATOM 1827 C C . ALA A 1 230 ? 139.338 130.709 118.669 1.00 69.99 247 ALA D C 1
ATOM 1828 O O . ALA A 1 230 ? 138.388 130.438 119.412 1.00 69.99 247 ALA D O 1
ATOM 1830 N N . LEU A 1 231 ? 139.499 130.109 117.482 1.00 76.92 248 LEU D N 1
ATOM 1831 C CA . LEU A 1 231 ? 138.500 129.145 117.007 1.00 76.92 248 LEU D CA 1
ATOM 1832 C C . LEU A 1 231 ? 138.670 127.755 117.597 1.00 76.92 248 LEU D C 1
ATOM 1833 O O . LEU A 1 231 ? 137.766 126.923 117.462 1.00 76.92 248 LEU D O 1
ATOM 1838 N N . THR A 1 232 ? 139.810 127.470 118.216 1.00 78.04 249 THR D N 1
ATOM 1839 C CA . THR A 1 232 ? 140.041 126.138 118.772 1.00 78.04 249 THR D CA 1
ATOM 1840 C C . THR A 1 232 ? 138.952 125.679 119.736 1.00 78.04 249 THR D C 1
ATOM 1841 O O . THR A 1 232 ? 138.617 124.484 119.717 1.00 78.04 249 THR D O 1
ATOM 1845 N N . PRO A 1 233 ? 138.380 126.527 120.601 1.00 84.68 250 PRO D N 1
ATOM 1846 C CA . PRO A 1 233 ? 137.209 126.075 121.372 1.00 84.68 250 PRO D CA 1
ATOM 1847 C C . PRO A 1 233 ? 136.040 125.609 120.514 1.00 84.68 250 PRO D C 1
ATOM 1848 O O . PRO A 1 233 ? 135.361 124.645 120.890 1.00 84.68 250 PRO D O 1
ATOM 1852 N N . LEU A 1 234 ? 135.780 126.253 119.374 1.00 85.82 251 LEU D N 1
ATOM 1853 C CA . LEU A 1 234 ? 134.640 125.868 118.547 1.00 85.82 251 LEU D CA 1
ATOM 1854 C C . LEU A 1 234 ? 134.887 124.595 117.746 1.00 85.82 251 LEU D C 1
ATOM 1855 O O . LEU A 1 234 ? 133.956 123.811 117.532 1.00 85.82 251 LEU D O 1
ATOM 1860 N N . GLU A 1 235 ? 136.119 124.371 117.291 1.00 85.10 252 GLU D N 1
ATOM 1861 C CA . GLU A 1 235 ? 136.438 123.200 116.476 1.00 85.10 252 GLU D CA 1
ATOM 1862 C C . GLU A 1 235 ? 137.879 122.803 116.737 1.00 85.10 252 GLU D C 1
ATOM 1863 O O . GLU A 1 235 ? 138.810 123.354 116.139 1.00 85.10 252 GLU D O 1
ATOM 1869 N N . PRO A 1 236 ? 138.105 121.841 117.630 1.00 86.08 253 PRO D N 1
ATOM 1870 C CA . PRO A 1 236 ? 139.486 121.405 117.900 1.00 86.08 253 PRO D CA 1
ATOM 1871 C C . PRO A 1 236 ? 140.183 120.797 116.694 1.00 86.08 253 PRO D C 1
ATOM 1872 O O . PRO A 1 236 ? 141.420 120.748 116.659 1.00 86.08 253 PRO D O 1
ATOM 1876 N N . ARG A 1 237 ? 139.426 120.329 115.699 1.00 81.19 254 ARG D N 1
ATOM 1877 C CA . ARG A 1 237 ? 140.036 119.635 114.572 1.00 81.19 254 ARG D CA 1
ATOM 1878 C C . ARG A 1 237 ? 140.856 120.556 113.677 1.00 81.19 254 ARG D C 1
ATOM 1879 O O . ARG A 1 237 ? 141.819 120.089 113.058 1.00 81.19 254 ARG D O 1
ATOM 1887 N N . LEU A 1 238 ? 140.524 121.849 113.593 1.00 80.92 255 LEU D N 1
ATOM 1888 C CA . LEU A 1 238 ? 141.406 122.735 112.840 1.00 80.92 255 LEU D CA 1
ATOM 1889 C C . LEU A 1 238 ? 142.743 122.878 113.554 1.00 80.92 255 LEU D C 1
ATOM 1890 O O . LEU A 1 238 ? 143.792 122.944 112.909 1.00 80.92 255 LEU D O 1
ATOM 1895 N N . GLY A 1 239 ? 142.728 122.881 114.889 1.00 77.88 256 GLY D N 1
ATOM 1896 C CA . GLY A 1 239 ? 143.978 122.851 115.630 1.00 77.88 256 GLY D CA 1
ATOM 1897 C C . GLY A 1 239 ? 144.729 121.546 115.447 1.00 77.88 256 GLY D C 1
ATOM 1898 O O . GLY A 1 239 ? 145.963 121.526 115.418 1.00 77.88 256 GLY D O 1
ATOM 1899 N N . LYS A 1 240 ? 143.996 120.437 115.330 1.00 78.78 257 LYS D N 1
ATOM 1900 C CA . LYS A 1 240 ? 144.640 119.156 115.054 1.00 78.78 257 LYS D CA 1
ATOM 1901 C C . LYS A 1 240 ? 145.343 119.183 113.701 1.00 78.78 257 LYS D C 1
ATOM 1902 O O . LYS A 1 240 ? 146.474 118.703 113.568 1.00 78.78 257 LYS D O 1
ATOM 1908 N N . LYS A 1 241 ? 144.688 119.748 112.687 1.00 78.01 258 LYS D N 1
ATOM 1909 C CA . LYS A 1 241 ? 145.331 119.908 111.386 1.00 78.01 258 LYS D CA 1
ATOM 1910 C C . LYS A 1 241 ? 146.469 120.922 111.451 1.00 78.01 258 LYS D C 1
ATOM 1911 O O . LYS A 1 241 ? 147.431 120.844 110.679 1.00 78.01 258 LYS D O 1
ATOM 1917 N N . LEU A 1 242 ? 146.375 121.881 112.373 1.00 70.71 259 LEU D N 1
ATOM 1918 C CA . LEU A 1 242 ? 147.265 123.035 112.366 1.00 70.71 259 LEU D CA 1
ATOM 1919 C C . LEU A 1 242 ? 148.510 122.835 113.224 1.00 70.71 259 LEU D C 1
ATOM 1920 O O . LEU A 1 242 ? 149.470 123.599 113.087 1.00 70.71 259 LEU D O 1
ATOM 1925 N N . ILE A 1 243 ? 148.523 121.831 114.104 1.00 69.15 260 ILE D N 1
ATOM 1926 C CA . ILE A 1 243 ? 149.664 121.674 115.006 1.00 69.15 260 ILE D CA 1
ATOM 1927 C C . ILE A 1 243 ? 150.957 121.419 114.236 1.00 69.15 260 ILE D C 1
ATOM 1928 O O . ILE A 1 243 ? 152.024 121.908 114.629 1.00 69.15 260 ILE D O 1
ATOM 1933 N N . GLU A 1 244 ? 150.897 120.664 113.137 1.00 66.84 261 GLU D N 1
ATOM 1934 C CA . GLU A 1 244 ? 152.109 120.391 112.369 1.00 66.84 261 GLU D CA 1
ATOM 1935 C C . GLU A 1 244 ? 152.677 121.667 111.746 1.00 66.84 261 GLU D C 1
ATOM 1936 O O . GLU A 1 244 ? 153.880 121.928 111.898 1.00 66.84 261 GLU D O 1
ATOM 1942 N N . PRO A 1 245 ? 151.881 122.484 111.034 1.00 65.83 262 PRO D N 1
ATOM 1943 C CA . PRO A 1 245 ? 152.400 123.806 110.644 1.00 65.83 262 PRO D CA 1
ATOM 1944 C C . PRO A 1 245 ? 152.733 124.689 111.834 1.00 65.83 262 PRO D C 1
ATOM 1945 O O . PRO A 1 245 ? 153.675 125.485 111.751 1.00 65.83 262 PRO D O 1
ATOM 1949 N N . LEU A 1 246 ? 152.005 124.555 112.949 1.00 62.43 263 LEU D N 1
ATOM 1950 C CA . LEU A 1 246 ? 152.402 125.247 114.172 1.00 62.43 263 LEU D CA 1
ATOM 1951 C C . LEU A 1 246 ? 153.828 124.887 114.559 1.00 62.43 263 LEU D C 1
ATOM 1952 O O . LEU A 1 246 ? 154.677 125.770 114.720 1.00 62.43 263 LEU D O 1
ATOM 1957 N N . THR A 1 247 ? 154.114 123.587 114.670 1.00 62.47 264 THR D N 1
ATOM 1958 C CA . THR A 1 247 ? 155.434 123.137 115.097 1.00 62.47 264 THR D CA 1
ATOM 1959 C C . THR A 1 247 ? 156.507 123.560 114.105 1.00 62.47 264 THR D C 1
ATOM 1960 O O . THR A 1 247 ? 157.603 123.980 114.502 1.00 62.47 264 THR D O 1
ATOM 1964 N N . ASN A 1 248 ? 156.207 123.457 112.808 1.00 60.25 265 ASN D N 1
ATOM 1965 C CA . ASN A 1 248 ? 157.157 123.900 111.796 1.00 60.25 265 ASN D CA 1
ATOM 1966 C C . ASN A 1 248 ? 157.464 125.383 111.955 1.00 60.25 265 ASN D C 1
ATOM 1967 O O . ASN A 1 248 ? 158.620 125.804 111.827 1.00 60.25 265 ASN D O 1
ATOM 1972 N N . LEU A 1 249 ? 156.441 126.189 112.249 1.00 57.52 266 LEU D N 1
ATOM 1973 C CA . LEU A 1 249 ? 156.663 127.614 112.459 1.00 57.52 266 LEU D CA 1
ATOM 1974 C C . LEU A 1 249 ? 157.545 127.866 113.676 1.00 57.52 266 LEU D C 1
ATOM 1975 O O . LEU A 1 249 ? 158.544 128.587 113.580 1.00 57.52 266 LEU D O 1
ATOM 1980 N N . ILE A 1 250 ? 157.209 127.260 114.822 1.00 55.24 267 ILE D N 1
ATOM 1981 C CA . ILE A 1 250 ? 158.005 127.482 116.033 1.00 55.24 267 ILE D CA 1
ATOM 1982 C C . ILE A 1 250 ? 159.457 127.085 115.801 1.00 55.24 267 ILE D C 1
ATOM 1983 O O . ILE A 1 250 ? 160.384 127.777 116.238 1.00 55.24 267 ILE D O 1
ATOM 1988 N N . HIS A 1 251 ? 159.680 125.961 115.118 1.00 57.56 268 HIS D N 1
ATOM 1989 C CA . HIS A 1 251 ? 161.048 125.584 114.781 1.00 57.56 268 HIS D CA 1
ATOM 1990 C C . HIS A 1 251 ? 161.680 126.594 113.831 1.00 57.56 268 HIS D C 1
ATOM 1991 O O . HIS A 1 251 ? 162.899 126.801 113.855 1.00 57.56 268 HIS D O 1
ATOM 1998 N N . SER A 1 252 ? 160.870 127.233 112.985 1.00 56.59 269 SER D N 1
ATOM 1999 C CA . SER A 1 252 ? 161.386 128.227 112.053 1.00 56.59 269 SER D CA 1
ATOM 2000 C C . SER A 1 252 ? 161.251 129.659 112.557 1.00 56.59 269 SER D C 1
ATOM 2001 O O . SER A 1 252 ? 161.663 130.583 111.847 1.00 56.59 269 SER D O 1
ATOM 2004 N N . THR A 1 253 ? 160.684 129.872 113.744 1.00 50.12 270 THR D N 1
ATOM 2005 C CA . THR A 1 253 ? 160.546 131.226 114.271 1.00 50.12 270 THR D CA 1
ATOM 2006 C C . THR A 1 253 ? 161.907 131.862 114.518 1.00 50.12 270 THR D C 1
ATOM 2007 O O . THR A 1 253 ? 162.808 131.238 115.088 1.00 50.12 270 THR D O 1
ATOM 2011 N N . SER A 1 254 ? 162.050 133.112 114.085 1.00 44.49 271 SER D N 1
ATOM 2012 C CA . SER A 1 254 ? 163.229 133.913 114.384 1.00 44.49 271 SER D CA 1
ATOM 2013 C C . SER A 1 254 ? 162.905 135.157 115.194 1.00 44.49 271 SER D C 1
ATOM 2014 O O . SER A 1 254 ? 163.800 135.721 115.831 1.00 44.49 271 SER D O 1
ATOM 2017 N N . ALA A 1 255 ? 161.649 135.596 115.182 1.00 47.23 272 ALA D N 1
ATOM 2018 C CA . ALA A 1 255 ? 161.211 136.742 115.967 1.00 47.23 272 ALA D CA 1
ATOM 2019 C C . ALA A 1 255 ? 160.709 136.252 117.319 1.00 47.23 272 ALA D C 1
ATOM 2020 O O . ALA A 1 255 ? 159.902 135.318 117.386 1.00 47.23 272 ALA D O 1
ATOM 2022 N N . MET A 1 256 ? 161.190 136.881 118.393 1.00 45.35 273 MET D N 1
ATOM 2023 C CA . MET A 1 256 ? 160.823 136.446 119.736 1.00 45.35 273 MET D CA 1
ATOM 2024 C C . MET A 1 256 ? 159.332 136.632 119.995 1.00 45.35 273 MET D C 1
ATOM 2025 O O . MET A 1 256 ? 158.690 135.762 120.596 1.00 45.35 273 MET D O 1
ATOM 2030 N N . SER A 1 257 ? 158.768 137.757 119.546 1.00 42.06 274 SER D N 1
ATOM 2031 C CA . SER A 1 257 ? 157.345 138.023 119.733 1.00 42.06 274 SER D CA 1
ATOM 2032 C C . SER A 1 257 ? 156.476 137.006 119.007 1.00 42.06 274 SER D C 1
ATOM 2033 O O . SER A 1 257 ? 155.530 136.456 119.592 1.00 42.06 274 SER D O 1
ATOM 2036 N N . LEU A 1 258 ? 156.779 136.754 117.734 1.00 45.99 275 LEU D N 1
ATOM 2037 C CA . LEU A 1 258 ? 156.036 135.755 116.980 1.00 45.99 275 LEU D CA 1
ATOM 2038 C C . LEU A 1 258 ? 156.186 134.393 117.642 1.00 45.99 275 LEU D C 1
ATOM 2039 O O . LEU A 1 258 ? 155.228 133.617 117.714 1.00 45.99 275 LEU D O 1
ATOM 2044 N N . LEU A 1 259 ? 157.383 134.105 118.159 1.00 45.76 276 LEU D N 1
ATOM 2045 C CA . LEU A 1 259 ? 157.617 132.855 118.872 1.00 45.76 276 LEU D CA 1
ATOM 2046 C C . LEU A 1 259 ? 156.685 132.719 120.067 1.00 45.76 276 LEU D C 1
ATOM 2047 O O . LEU A 1 259 ? 156.065 131.667 120.269 1.00 45.76 276 LEU D O 1
ATOM 2052 N N . TYR A 1 260 ? 156.572 133.781 120.871 1.00 42.37 277 TYR D N 1
ATOM 2053 C CA . TYR A 1 260 ? 155.669 133.741 122.017 1.00 42.37 277 TYR D CA 1
ATOM 2054 C C . TYR A 1 260 ? 154.240 133.498 121.568 1.00 42.37 277 TYR D C 1
ATOM 2055 O O . TYR A 1 260 ? 153.496 132.732 122.194 1.00 42.37 277 TYR D O 1
ATOM 2064 N N . GLU A 1 261 ? 153.825 134.181 120.503 1.00 45.38 278 GLU D N 1
ATOM 2065 C CA . GLU A 1 261 ? 152.446 134.031 120.056 1.00 45.38 278 GLU D CA 1
ATOM 2066 C C . GLU A 1 261 ? 152.165 132.599 119.621 1.00 45.38 278 GLU D C 1
ATOM 2067 O O . GLU A 1 261 ? 151.149 132.014 120.022 1.00 45.38 278 GLU D O 1
ATOM 2073 N N . CYS A 1 262 ? 153.074 131.997 118.845 1.00 49.08 279 CYS D N 1
ATOM 2074 C CA . CYS A 1 262 ? 152.878 130.596 118.483 1.00 49.08 279 CYS D CA 1
ATOM 2075 C C . CYS A 1 262 ? 152.874 129.673 119.692 1.00 49.08 279 CYS D C 1
ATOM 2076 O O . CYS A 1 262 ? 152.038 128.767 119.747 1.00 49.08 279 CYS D O 1
ATOM 2079 N N . VAL A 1 263 ? 153.778 129.856 120.661 1.00 50.87 280 VAL D N 1
ATOM 2080 C CA . VAL A 1 263 ? 153.824 128.890 121.757 1.00 50.87 280 VAL D CA 1
ATOM 2081 C C . VAL A 1 263 ? 152.572 129.013 122.620 1.00 50.87 280 VAL D C 1
ATOM 2082 O O . VAL A 1 263 ? 151.980 128.006 123.021 1.00 50.87 280 VAL D O 1
ATOM 2086 N N . ASN A 1 264 ? 152.125 130.241 122.891 1.00 50.90 281 ASN D N 1
ATOM 2087 C CA . ASN A 1 264 ? 150.900 130.415 123.666 1.00 50.90 281 ASN D CA 1
ATOM 2088 C C . ASN A 1 264 ? 149.713 129.804 122.924 1.00 50.90 281 ASN D C 1
ATOM 2089 O O . ASN A 1 264 ? 148.854 129.135 123.522 1.00 50.90 281 ASN D O 1
ATOM 2094 N N . THR A 1 265 ? 149.661 130.003 121.606 1.00 54.89 282 THR D N 1
ATOM 2095 C CA . THR A 1 265 ? 148.543 129.462 120.847 1.00 54.89 282 THR D CA 1
ATOM 2096 C C . THR A 1 265 ? 148.586 127.940 120.804 1.00 54.89 282 THR D C 1
ATOM 2097 O O . THR A 1 265 ? 147.540 127.290 120.753 1.00 54.89 282 THR D O 1
ATOM 2101 N N . VAL A 1 266 ? 149.782 127.341 120.834 1.00 59.12 283 VAL D N 1
ATOM 2102 C CA . VAL A 1 266 ? 149.803 125.878 120.828 1.00 59.12 283 VAL D CA 1
ATOM 2103 C C . VAL A 1 266 ? 149.477 125.345 122.218 1.00 59.12 283 VAL D C 1
ATOM 2104 O O . VAL A 1 266 ? 148.936 124.245 122.348 1.00 59.12 283 VAL D O 1
ATOM 2108 N N . ILE A 1 267 ? 149.753 126.115 123.277 1.00 61.67 284 ILE D N 1
ATOM 2109 C CA . ILE A 1 267 ? 149.188 125.756 124.582 1.00 61.67 284 ILE D CA 1
ATOM 2110 C C . ILE A 1 267 ? 147.670 125.700 124.493 1.00 61.67 284 ILE D C 1
ATOM 2111 O O . ILE A 1 267 ? 147.038 124.742 124.955 1.00 61.67 284 ILE D O 1
ATOM 2116 N N . ALA A 1 268 ? 147.063 126.724 123.889 1.00 67.00 285 ALA D N 1
ATOM 2117 C CA . ALA A 1 268 ? 145.609 126.716 123.729 1.00 67.00 285 ALA D CA 1
ATOM 2118 C C . ALA A 1 268 ? 145.148 125.529 122.885 1.00 67.00 285 ALA D C 1
ATOM 2119 O O . ALA A 1 268 ? 144.167 124.850 123.223 1.00 67.00 285 ALA D O 1
ATOM 2121 N N . VAL A 1 269 ? 145.858 125.257 121.789 1.00 71.89 286 VAL D N 1
ATOM 2122 C CA . VAL A 1 269 ? 145.484 124.175 120.883 1.00 71.89 286 VAL D CA 1
ATOM 2123 C C . VAL A 1 269 ? 145.567 122.832 121.595 1.00 71.89 286 VAL D C 1
ATOM 2124 O O . VAL A 1 269 ? 144.688 121.978 121.452 1.00 71.89 286 VAL D O 1
ATOM 2128 N N . LEU A 1 270 ? 146.632 122.624 122.370 1.00 72.80 287 LEU D N 1
ATOM 2129 C CA . LEU A 1 270 ? 146.808 121.361 123.073 1.00 72.80 287 LEU D CA 1
ATOM 2130 C C . LEU A 1 270 ? 145.809 121.215 124.209 1.00 72.80 287 LEU D C 1
ATOM 2131 O O . LEU A 1 270 ? 145.387 120.096 124.522 1.00 72.80 287 LEU D O 1
ATOM 2136 N N . ILE A 1 271 ? 145.420 122.326 124.838 1.00 73.51 288 ILE D N 1
ATOM 2137 C CA . ILE A 1 271 ? 144.339 122.279 125.818 1.00 73.51 288 ILE D CA 1
ATOM 2138 C C . ILE A 1 271 ? 143.056 121.803 125.151 1.00 73.51 288 ILE D C 1
ATOM 2139 O O . ILE A 1 271 ? 142.329 120.958 125.687 1.00 73.51 288 ILE D O 1
ATOM 2144 N N . SER A 1 272 ? 142.766 122.336 123.963 1.00 76.45 289 SER D N 1
ATOM 2145 C CA . SER A 1 272 ? 141.595 121.878 123.220 1.00 76.45 289 SER D CA 1
ATOM 2146 C C . SER A 1 272 ? 141.707 120.408 122.824 1.00 76.45 289 SER D C 1
ATOM 2147 O O . SER A 1 272 ? 140.727 119.662 122.928 1.00 76.45 289 SER D O 1
ATOM 2150 N N . LEU A 1 273 ? 142.887 119.978 122.375 1.00 85.88 290 LEU D N 1
ATOM 2151 C CA . LEU A 1 273 ? 143.076 118.633 121.842 1.00 85.88 290 LEU D CA 1
ATOM 2152 C C . LEU A 1 273 ? 143.206 117.567 122.922 1.00 85.88 290 LEU D C 1
ATOM 2153 O O . LEU A 1 273 ? 143.056 116.379 122.617 1.00 85.88 290 LEU D O 1
ATOM 2158 N N . SER A 1 274 ? 143.483 117.956 124.168 1.00 91.10 291 SER D N 1
ATOM 2159 C CA . SER A 1 274 ? 143.673 116.966 125.224 1.00 91.10 291 SER D CA 1
ATOM 2160 C C . SER A 1 274 ? 142.372 116.252 125.568 1.00 91.10 291 SER D C 1
ATOM 2161 O O . SER A 1 274 ? 142.389 115.244 126.283 1.00 91.10 291 SER D O 1
ATOM 2164 N N . SER A 1 275 ? 141.242 116.754 125.073 1.00 92.39 292 SER D N 1
ATOM 2165 C CA . SER A 1 275 ? 139.950 116.135 125.335 1.00 92.39 292 SER D CA 1
ATOM 2166 C C . SER A 1 275 ? 139.783 114.862 124.514 1.00 92.39 292 SER D C 1
ATOM 2167 O O . SER A 1 275 ? 139.170 114.884 123.442 1.00 92.39 292 SER D O 1
ATOM 2170 N N . GLY A 1 276 ? 140.328 113.751 125.008 1.00 100.84 293 GLY D N 1
ATOM 2171 C CA . GLY A 1 276 ? 140.206 112.465 124.350 1.00 100.84 293 GLY D CA 1
ATOM 2172 C C . GLY A 1 276 ? 141.434 112.002 123.596 1.00 100.84 293 GLY D C 1
ATOM 2173 O O . GLY A 1 276 ? 141.467 110.844 123.163 1.00 100.84 293 GLY D O 1
ATOM 2174 N N . MET A 1 277 ? 142.442 112.854 123.419 1.00 99.95 294 MET D N 1
ATOM 2175 C CA . MET A 1 277 ? 143.669 112.488 122.708 1.00 99.95 294 MET D CA 1
ATOM 2176 C C . MET A 1 277 ? 144.876 112.876 123.549 1.00 99.95 294 MET D C 1
ATOM 2177 O O . MET A 1 277 ? 145.565 113.863 123.265 1.00 99.95 294 MET D O 1
ATOM 2182 N N . PRO A 1 278 ? 145.169 112.110 124.608 1.00 98.28 295 PRO D N 1
ATOM 2183 C CA . PRO A 1 278 ? 146.319 112.420 125.476 1.00 98.28 295 PRO D CA 1
ATOM 2184 C C . PRO A 1 278 ? 147.625 111.828 124.952 1.00 98.28 295 PRO D C 1
ATOM 2185 O O . PRO A 1 278 ? 148.276 111.007 125.605 1.00 98.28 295 PRO D O 1
ATOM 2189 N N . ASN A 1 279 ? 148.022 112.251 123.753 1.00 95.67 296 ASN D N 1
ATOM 2190 C CA . ASN A 1 279 ? 149.240 111.736 123.138 1.00 95.67 296 ASN D CA 1
ATOM 2191 C C . ASN A 1 279 ? 150.077 112.859 122.538 1.00 95.67 296 ASN D C 1
ATOM 2192 O O . ASN A 1 279 ? 150.829 112.640 121.584 1.00 95.67 296 ASN D O 1
ATOM 2197 N N . HIS A 1 280 ? 149.952 114.064 123.091 1.00 88.72 297 HIS D N 1
ATOM 2198 C CA . HIS A 1 280 ? 150.678 115.229 122.604 1.00 88.72 297 HIS D CA 1
ATOM 2199 C C . HIS A 1 280 ? 151.755 115.695 123.574 1.00 88.72 297 HIS D C 1
ATOM 2200 O O . HIS A 1 280 ? 152.100 116.882 123.580 1.00 88.72 297 HIS D O 1
ATOM 2207 N N . SER A 1 281 ? 152.292 114.791 124.397 1.00 87.71 298 SER D N 1
ATOM 2208 C CA . SER A 1 281 ? 153.288 115.187 125.387 1.00 87.71 298 SER D CA 1
ATOM 2209 C C . SER A 1 281 ? 154.591 115.636 124.737 1.00 87.71 298 SER D C 1
ATOM 2210 O O . SER A 1 281 ? 155.357 116.388 125.348 1.00 87.71 298 SER D O 1
ATOM 2213 N N . ALA A 1 282 ? 154.869 115.1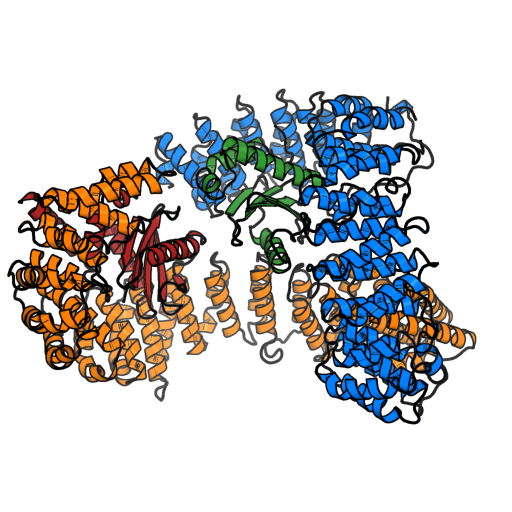85 123.512 1.00 79.31 299 ALA D N 1
ATOM 2214 C CA . ALA A 1 282 ? 156.061 115.656 122.811 1.00 79.31 299 ALA D CA 1
ATOM 2215 C C . ALA A 1 282 ? 155.925 117.124 122.425 1.00 79.31 299 ALA D C 1
ATOM 2216 O O . ALA A 1 282 ? 156.862 117.917 122.603 1.00 79.31 299 ALA D O 1
ATOM 2218 N N . SER A 1 283 ? 154.764 117.502 121.889 1.00 74.79 300 SER D N 1
ATOM 2219 C CA . SER A 1 283 ? 154.476 118.908 121.638 1.00 74.79 300 SER D CA 1
ATOM 2220 C C . SER A 1 283 ? 154.514 119.719 122.923 1.00 74.79 300 SER D C 1
ATOM 2221 O O . SER A 1 283 ? 154.998 120.859 122.926 1.00 74.79 300 SER D O 1
ATOM 2224 N N . ILE A 1 284 ? 154.025 119.144 124.021 1.00 70.26 301 ILE D N 1
ATOM 2225 C CA . ILE A 1 284 ? 154.098 119.825 125.307 1.00 70.26 301 ILE D CA 1
ATOM 2226 C C . ILE A 1 284 ? 155.552 120.071 125.689 1.00 70.26 301 ILE D C 1
ATOM 2227 O O . ILE A 1 284 ? 155.926 121.171 126.108 1.00 70.26 301 ILE D O 1
ATOM 2232 N N . GLN A 1 285 ? 156.399 119.056 125.526 1.00 69.70 302 GLN D N 1
ATOM 2233 C CA . GLN A 1 285 ? 157.804 119.208 125.886 1.00 69.70 302 GLN D CA 1
ATOM 2234 C C . GLN A 1 285 ? 158.462 120.297 125.048 1.00 69.70 302 GLN D C 1
ATOM 2235 O O . GLN A 1 285 ? 159.197 121.142 125.576 1.00 69.70 302 GLN D O 1
ATOM 2241 N N . LEU A 1 286 ? 158.184 120.313 123.742 1.00 67.50 303 LEU D N 1
ATOM 2242 C CA . LEU A 1 286 ? 158.810 121.315 122.885 1.00 67.50 303 LEU D CA 1
ATOM 2243 C C . LEU A 1 286 ? 158.329 122.720 123.237 1.00 67.50 303 LEU D C 1
ATOM 2244 O O . LEU A 1 286 ? 159.106 123.682 123.194 1.00 67.50 303 LEU D O 1
ATOM 2249 N N . CYS A 1 287 ? 157.049 122.868 123.600 1.00 62.73 304 CYS D N 1
ATOM 2250 C CA . CYS A 1 287 ? 156.575 124.212 123.921 1.00 62.73 304 CYS D CA 1
ATOM 2251 C C . CYS A 1 287 ? 157.117 124.684 125.267 1.00 62.73 304 CYS D C 1
ATOM 2252 O O . CYS A 1 287 ? 157.381 125.878 125.443 1.00 62.73 304 CYS D O 1
ATOM 2255 N N . VAL A 1 288 ? 157.313 123.771 126.226 1.00 63.08 305 VAL D N 1
ATOM 2256 C CA . VAL A 1 288 ? 157.999 124.177 127.457 1.00 63.08 305 VAL D CA 1
ATOM 2257 C C . VAL A 1 288 ? 159.435 124.587 127.163 1.00 63.08 305 VAL D C 1
ATOM 2258 O O . VAL A 1 288 ? 159.956 125.537 127.760 1.00 63.08 305 VAL D O 1
ATOM 2262 N N . GLN A 1 289 ? 160.110 123.867 126.264 1.00 61.53 306 GLN D N 1
ATOM 2263 C CA . GLN A 1 289 ? 161.463 124.269 125.888 1.00 61.53 306 GLN D CA 1
ATOM 2264 C C . GLN A 1 289 ? 161.471 125.666 125.281 1.00 61.53 306 GLN D C 1
ATOM 2265 O O . GLN A 1 289 ? 162.326 126.499 125.615 1.00 61.53 306 GLN D O 1
ATOM 2271 N N . LYS A 1 290 ? 160.513 125.945 124.395 1.00 56.97 307 LYS D N 1
ATOM 2272 C CA . LYS A 1 290 ? 160.415 127.276 123.809 1.00 56.97 307 LYS D CA 1
ATOM 2273 C C . LYS A 1 290 ? 160.122 128.333 124.865 1.00 56.97 307 LYS D C 1
ATOM 2274 O O . LYS A 1 290 ? 160.669 129.439 124.797 1.00 56.97 307 LYS D O 1
ATOM 2280 N N . LEU A 1 291 ? 159.271 128.016 125.843 1.00 51.32 308 LEU D N 1
ATOM 2281 C CA . LEU A 1 291 ? 159.007 128.954 126.929 1.00 51.32 308 LEU D CA 1
ATOM 2282 C C . LEU A 1 291 ? 160.266 129.230 127.735 1.00 51.32 308 LEU D C 1
ATOM 2283 O O . LEU A 1 291 ? 160.505 130.366 128.160 1.00 51.32 308 LEU D O 1
ATOM 2288 N N . ARG A 1 292 ? 161.073 128.197 127.976 1.00 50.35 309 ARG D N 1
ATOM 2289 C CA . ARG A 1 292 ? 162.345 128.402 128.656 1.00 50.35 309 ARG D CA 1
ATOM 2290 C C . ARG A 1 292 ? 163.233 129.356 127.871 1.00 50.35 309 ARG D C 1
ATOM 2291 O O . ARG A 1 292 ? 163.770 130.319 128.431 1.00 50.35 309 ARG D O 1
ATOM 2299 N N . ILE A 1 293 ? 163.381 129.115 126.566 1.00 51.54 310 ILE D N 1
ATOM 2300 C CA . ILE A 1 293 ? 164.219 129.988 125.742 1.00 51.54 310 ILE D CA 1
ATOM 2301 C C . ILE A 1 293 ? 163.680 131.414 125.758 1.00 51.54 310 ILE D C 1
ATOM 2302 O O . ILE A 1 293 ? 164.442 132.388 125.743 1.00 51.54 310 ILE D O 1
ATOM 2307 N N . LEU A 1 294 ? 162.354 131.556 125.777 1.00 48.41 311 LEU D N 1
ATOM 2308 C CA . LEU A 1 294 ? 161.747 132.879 125.876 1.00 48.41 311 LEU D CA 1
ATOM 2309 C C . LEU A 1 294 ? 162.094 133.558 127.195 1.00 48.41 311 LEU D C 1
ATOM 2310 O O . LEU A 1 294 ? 162.453 134.741 127.219 1.00 48.41 311 LEU D O 1
ATOM 2315 N N . ILE A 1 295 ? 161.998 132.823 128.303 1.00 47.65 312 ILE D N 1
ATOM 2316 C CA . ILE A 1 295 ? 162.099 133.455 129.614 1.00 47.65 312 ILE D CA 1
ATOM 2317 C C . ILE A 1 295 ? 163.551 133.744 129.974 1.00 47.65 312 ILE D C 1
ATOM 2318 O O . ILE A 1 295 ? 163.833 134.661 130.755 1.00 47.65 312 ILE D O 1
ATOM 2323 N N . GLU A 1 296 ? 164.499 132.981 129.420 1.00 53.82 313 GLU D N 1
ATOM 2324 C CA . GLU A 1 296 ? 165.898 133.272 129.723 1.00 53.82 313 GLU D CA 1
ATOM 2325 C C . GLU A 1 296 ? 166.349 134.613 129.158 1.00 53.82 313 GLU D C 1
ATOM 2326 O O . GLU A 1 296 ? 167.350 135.161 129.631 1.00 53.82 313 GLU D O 1
ATOM 2332 N N . ASP A 1 297 ? 165.634 135.158 128.175 1.00 57.06 314 ASP D N 1
ATOM 2333 C CA . ASP A 1 297 ? 166.057 136.408 127.560 1.00 57.06 314 ASP D CA 1
ATOM 2334 C C . ASP A 1 297 ? 165.915 137.554 128.557 1.00 57.06 314 ASP D C 1
ATOM 2335 O O . ASP A 1 297 ? 165.053 137.543 129.439 1.00 57.06 314 ASP D O 1
ATOM 2340 N N . SER A 1 298 ? 166.779 138.558 128.398 1.00 57.30 315 SER D N 1
ATOM 2341 C CA . SER A 1 298 ? 166.951 139.620 129.380 1.00 57.30 315 SER D CA 1
ATOM 2342 C C . SER A 1 298 ? 165.925 140.742 129.273 1.00 57.30 315 SER D C 1
ATOM 2343 O O . SER A 1 298 ? 165.860 141.576 130.182 1.00 57.30 315 SER D O 1
ATOM 2346 N N . ASP A 1 299 ? 165.133 140.802 128.203 1.00 61.22 316 ASP D N 1
ATOM 2347 C CA . ASP A 1 299 ? 164.127 141.853 128.072 1.00 61.22 316 ASP D CA 1
ATOM 2348 C C . ASP A 1 299 ? 162.921 141.475 128.924 1.00 61.22 316 ASP D C 1
ATOM 2349 O O . ASP A 1 299 ? 162.377 140.373 128.792 1.00 61.22 316 ASP D O 1
ATOM 2354 N N . GLN A 1 300 ? 162.498 142.395 129.795 1.00 51.69 317 GLN D N 1
ATOM 2355 C CA . GLN A 1 300 ? 161.509 142.068 130.816 1.00 51.69 317 GLN D CA 1
ATOM 2356 C C . GLN A 1 300 ? 160.137 141.744 130.240 1.00 51.69 317 GLN D C 1
ATOM 2357 O O . GLN A 1 300 ? 159.397 140.964 130.845 1.00 51.69 317 GLN D O 1
ATOM 2363 N N . ASN A 1 301 ? 159.772 142.322 129.094 1.00 48.33 318 ASN D N 1
ATOM 2364 C CA . ASN A 1 301 ? 158.465 142.045 128.501 1.00 48.33 318 ASN D CA 1
ATOM 2365 C C . ASN A 1 301 ? 158.383 140.613 127.990 1.00 48.33 318 ASN D C 1
ATOM 2366 O O . ASN A 1 301 ? 157.404 139.896 128.255 1.00 48.33 318 ASN D O 1
ATOM 2371 N N . LEU A 1 302 ? 159.402 140.200 127.232 1.00 47.58 319 LEU D N 1
ATOM 2372 C CA . LEU A 1 302 ? 159.491 138.822 126.771 1.00 47.58 319 LEU D CA 1
ATOM 2373 C C . LEU A 1 302 ? 159.410 137.863 127.946 1.00 47.58 319 LEU D C 1
ATOM 2374 O O . LEU A 1 302 ? 158.640 136.895 127.923 1.00 47.58 319 LEU D O 1
ATOM 2379 N N . LYS A 1 303 ? 160.186 138.143 128.993 1.00 46.69 320 LYS D N 1
ATOM 2380 C CA . LYS A 1 303 ? 160.241 137.281 130.165 1.00 46.69 320 LYS D CA 1
ATOM 2381 C C . LYS A 1 303 ? 158.884 137.220 130.858 1.00 46.69 320 LYS D C 1
ATOM 2382 O O . LYS A 1 303 ? 158.423 136.148 131.262 1.00 46.69 320 LYS D O 1
ATOM 2388 N N . TYR A 1 304 ? 158.216 138.370 130.973 1.00 42.50 321 TYR D N 1
ATOM 2389 C CA . TYR A 1 304 ? 156.927 138.426 131.653 1.00 42.50 321 TYR D CA 1
ATOM 2390 C C . TYR A 1 304 ? 155.888 137.581 130.933 1.00 42.50 321 TYR D C 1
ATOM 2391 O O . TYR A 1 304 ? 155.220 136.740 131.547 1.00 42.50 321 TYR D O 1
ATOM 2400 N N . LEU A 1 305 ? 155.734 137.782 129.625 1.00 40.91 322 LEU D N 1
ATOM 2401 C CA . LEU A 1 305 ? 154.685 137.037 128.934 1.00 40.91 322 LEU D CA 1
ATOM 2402 C C . LEU A 1 305 ? 155.049 135.566 128.773 1.00 40.91 322 LEU D C 1
ATOM 2403 O O . LEU A 1 305 ? 154.166 134.698 128.817 1.00 40.91 322 LEU D O 1
ATOM 2408 N N . GLY A 1 306 ? 156.336 135.253 128.616 1.00 42.19 323 GLY D N 1
ATOM 2409 C CA . GLY A 1 306 ? 156.733 133.859 128.638 1.00 42.19 323 GLY D CA 1
ATOM 2410 C C . GLY A 1 306 ? 156.380 133.190 129.950 1.00 42.19 323 GLY D C 1
ATOM 2411 O O . GLY A 1 306 ? 155.842 132.082 129.966 1.00 42.19 323 GLY D O 1
ATOM 2412 N N . LEU A 1 307 ? 156.647 133.872 131.066 1.00 41.80 324 LEU D N 1
ATOM 2413 C CA . LEU A 1 307 ? 156.287 133.345 132.376 1.00 41.80 324 LEU D CA 1
ATOM 2414 C C . LEU A 1 307 ? 154.780 133.190 132.518 1.00 41.80 324 LEU D C 1
ATOM 2415 O O . LEU A 1 307 ? 154.304 132.235 133.141 1.00 41.80 324 LEU D O 1
ATOM 2420 N N . LEU A 1 308 ? 154.013 134.116 131.948 1.00 42.93 325 LEU D N 1
ATOM 2421 C CA . LEU A 1 308 ? 152.562 133.958 131.951 1.00 42.93 325 LEU D CA 1
ATOM 2422 C C . LEU A 1 308 ? 152.151 132.694 131.202 1.00 42.93 325 LEU D C 1
ATOM 2423 O O . LEU A 1 308 ? 151.258 131.958 131.645 1.00 42.93 325 LEU D O 1
ATOM 2428 N N . ALA A 1 309 ? 152.796 132.426 130.067 1.00 42.40 326 ALA D N 1
ATOM 2429 C CA . ALA A 1 309 ? 152.496 131.208 129.321 1.00 42.40 326 ALA D CA 1
ATOM 2430 C C . ALA A 1 309 ? 152.864 129.962 130.121 1.00 42.40 326 ALA D C 1
ATOM 2431 O O . ALA A 1 309 ? 152.130 128.964 130.104 1.00 42.40 326 ALA D O 1
ATOM 2433 N N . MET A 1 310 ? 154.005 129.991 130.817 1.00 42.90 327 MET D N 1
ATOM 2434 C CA . MET A 1 310 ? 154.346 128.863 131.683 1.00 42.90 327 MET D CA 1
ATOM 2435 C C . MET A 1 310 ? 153.327 128.706 132.800 1.00 42.90 327 MET D C 1
ATOM 2436 O O . MET A 1 310 ? 153.055 127.590 133.245 1.00 42.90 327 MET D O 1
ATOM 2441 N N . SER A 1 311 ? 152.753 129.812 133.269 1.00 44.36 328 SER D N 1
ATOM 2442 C CA . SER A 1 311 ? 151.683 129.713 134.255 1.00 44.36 328 SER D CA 1
ATOM 2443 C C . SER A 1 311 ? 150.473 128.991 133.674 1.00 44.36 328 SER D C 1
ATOM 2444 O O . SER A 1 311 ? 149.905 128.089 134.307 1.00 44.36 328 SER D O 1
ATOM 2447 N N . LYS A 1 312 ? 150.079 129.362 132.453 1.00 47.63 329 LYS D N 1
ATOM 2448 C CA . LYS A 1 312 ? 148.953 128.680 131.818 1.00 47.63 329 LYS D CA 1
ATOM 2449 C C . LYS A 1 312 ? 149.236 127.193 131.654 1.00 47.63 329 LYS D C 1
ATOM 2450 O O . LYS A 1 312 ? 148.365 126.352 131.913 1.00 47.63 329 LYS D O 1
ATOM 2456 N N . ILE A 1 313 ? 150.455 126.842 131.248 1.00 50.20 330 ILE D N 1
ATOM 2457 C CA . ILE A 1 313 ? 150.747 125.427 131.040 1.00 50.20 330 ILE D CA 1
ATOM 2458 C C . ILE A 1 313 ? 150.920 124.716 132.379 1.00 50.20 330 ILE D C 1
ATOM 2459 O O . ILE A 1 313 ? 150.796 123.490 132.465 1.00 50.20 330 ILE D O 1
ATOM 2464 N N . LEU A 1 314 ? 151.207 125.466 133.447 1.00 49.45 331 LEU D N 1
ATOM 2465 C CA . LEU A 1 314 ? 151.187 124.882 134.784 1.00 49.45 331 LEU D CA 1
ATOM 2466 C C . LEU A 1 314 ? 149.771 124.506 135.186 1.00 49.45 331 LEU D C 1
ATOM 2467 O O . LEU A 1 314 ? 149.546 123.447 135.783 1.00 49.45 331 LEU D O 1
ATOM 2472 N N . LYS A 1 315 ? 148.799 125.367 134.880 1.00 51.48 332 LYS D N 1
ATOM 2473 C CA . LYS A 1 315 ? 147.413 124.903 134.954 1.00 51.48 332 LYS D CA 1
ATOM 2474 C C . LYS A 1 315 ? 147.177 123.729 134.010 1.00 51.48 332 LYS D C 1
ATOM 2475 O O . LYS A 1 315 ? 146.291 122.901 134.254 1.00 51.48 332 LYS D O 1
ATOM 2481 N N . THR A 1 316 ? 147.959 123.630 132.934 1.00 56.70 333 THR D N 1
ATOM 2482 C CA . THR A 1 316 ? 147.756 122.553 131.968 1.00 56.70 333 THR D CA 1
ATOM 2483 C C . THR A 1 316 ? 148.619 121.324 132.265 1.00 56.70 333 THR D C 1
ATOM 2484 O O . THR A 1 316 ? 148.090 120.249 132.566 1.00 56.70 333 THR D O 1
ATOM 2488 N N . HIS A 1 317 ? 149.942 121.467 132.190 1.00 56.24 334 HIS D N 1
ATOM 2489 C CA . HIS A 1 317 ? 150.877 120.354 132.375 1.00 56.24 334 HIS D CA 1
ATOM 2490 C C . HIS A 1 317 ? 152.028 120.787 133.275 1.00 56.24 334 HIS D C 1
ATOM 2491 O O . HIS A 1 317 ? 153.123 121.108 132.797 1.00 56.24 334 HIS D O 1
ATOM 2498 N N . PRO A 1 318 ? 151.817 120.803 134.593 1.00 51.98 335 PRO D N 1
ATOM 2499 C CA . PRO A 1 318 ? 152.901 121.214 135.498 1.00 51.98 335 PRO D CA 1
ATOM 2500 C C . PRO A 1 318 ? 154.004 120.181 135.647 1.00 51.98 335 PRO D C 1
ATOM 2501 O O . PRO A 1 318 ? 155.039 120.494 136.250 1.00 51.98 335 PRO D O 1
ATOM 2505 N N . LYS A 1 319 ? 153.821 118.962 135.126 1.00 53.15 336 LYS D N 1
ATOM 2506 C CA . LYS A 1 319 ? 154.846 117.931 135.271 1.00 53.15 336 LYS D CA 1
ATOM 2507 C C . LYS A 1 319 ? 156.177 118.365 134.671 1.00 53.15 336 LYS D C 1
ATOM 2508 O O . LYS A 1 319 ? 157.238 118.020 135.202 1.00 53.15 336 LYS D O 1
ATOM 2514 N N . SER A 1 320 ? 156.147 119.105 133.564 1.00 52.93 337 SER D N 1
ATOM 2515 C CA . SER A 1 320 ? 157.372 119.631 132.979 1.00 52.93 337 SER D CA 1
ATOM 2516 C C . SER A 1 320 ? 157.749 120.992 133.544 1.00 52.93 337 SER D C 1
ATOM 2517 O O . SER A 1 320 ? 158.934 121.347 133.550 1.00 52.93 337 SER D O 1
ATOM 2520 N N . VAL A 1 321 ? 156.766 121.762 134.015 1.00 51.18 338 VAL D N 1
ATOM 2521 C CA . VAL A 1 321 ? 157.054 123.078 134.576 1.00 51.18 338 VAL D CA 1
ATOM 2522 C C . VAL A 1 321 ? 157.840 122.944 135.873 1.00 51.18 338 VAL D C 1
ATOM 2523 O O . VAL A 1 321 ? 158.703 123.775 136.182 1.00 51.18 338 VAL D O 1
ATOM 2527 N N . GLN A 1 322 ? 157.554 121.896 136.651 1.00 54.66 339 GLN D N 1
ATOM 2528 C CA . GLN A 1 322 ? 158.202 121.729 137.949 1.00 54.66 339 GLN D CA 1
ATOM 2529 C C . GLN A 1 322 ? 159.713 121.588 137.821 1.00 54.66 339 GLN D C 1
ATOM 2530 O O . GLN A 1 322 ? 160.440 121.809 138.795 1.00 54.66 339 GLN D O 1
ATOM 2536 N N . SER A 1 323 ? 160.204 121.222 136.636 1.00 53.58 340 SER D N 1
ATOM 2537 C CA . SER A 1 323 ? 161.640 121.068 136.441 1.00 53.58 340 SER D CA 1
ATOM 2538 C C . SER A 1 323 ? 162.363 122.404 136.330 1.00 53.58 340 SER D C 1
ATOM 2539 O O . SER A 1 323 ? 163.596 122.432 136.410 1.00 53.58 340 SER D O 1
ATOM 2542 N N . HIS A 1 324 ? 161.633 123.507 136.144 1.00 52.87 341 HIS D N 1
ATOM 2543 C CA . HIS A 1 324 ? 162.288 124.800 135.972 1.00 52.87 341 HIS D CA 1
ATOM 2544 C C . HIS A 1 324 ? 163.003 125.247 137.239 1.00 52.87 341 HIS D C 1
ATOM 2545 O O . HIS A 1 324 ? 164.189 125.594 137.182 1.00 52.87 341 HIS D O 1
ATOM 2552 N N . LYS A 1 325 ? 162.312 125.232 138.382 1.00 49.29 342 LYS D N 1
ATOM 2553 C CA . LYS A 1 325 ? 162.933 125.450 139.686 1.00 49.29 342 LYS D CA 1
ATOM 2554 C C . LYS A 1 325 ? 163.811 126.693 139.725 1.00 49.29 342 LYS D C 1
ATOM 2555 O O . LYS A 1 325 ? 163.330 127.820 139.900 1.00 49.29 342 LYS D O 1
ATOM 2561 N N . ASP A 1 326 ? 165.118 126.462 139.575 1.00 46.97 343 ASP D N 1
ATOM 2562 C CA . ASP A 1 326 ? 166.116 127.515 139.701 1.00 46.97 343 ASP D CA 1
ATOM 2563 C C . ASP A 1 326 ? 165.839 128.659 138.734 1.00 46.97 343 ASP D C 1
ATOM 2564 O O . ASP A 1 326 ? 166.098 129.817 139.061 1.00 46.97 343 ASP D O 1
ATOM 2569 N N . LEU A 1 327 ? 165.283 128.363 137.558 1.00 44.47 344 LEU D N 1
ATOM 2570 C CA . LEU A 1 327 ? 164.960 129.418 136.599 1.00 44.47 344 LEU D CA 1
ATOM 2571 C C . LEU A 1 327 ? 163.992 130.432 137.202 1.00 44.47 344 LEU D C 1
ATOM 2572 O O . LEU A 1 327 ? 164.240 131.646 137.185 1.00 44.47 344 LEU D O 1
ATOM 2577 N N . ILE A 1 328 ? 162.881 129.942 137.750 1.00 41.06 345 ILE D N 1
ATOM 2578 C CA . ILE A 1 328 ? 161.906 130.828 138.373 1.00 41.06 345 ILE D CA 1
ATOM 2579 C C . ILE A 1 328 ? 162.511 131.480 139.610 1.00 41.06 345 ILE D C 1
ATOM 2580 O O . ILE A 1 328 ? 162.237 132.648 139.923 1.00 41.06 345 ILE D O 1
ATOM 2585 N N . LEU A 1 329 ? 163.359 130.741 140.323 1.00 42.24 346 LEU D N 1
ATOM 2586 C CA . LEU A 1 329 ? 163.976 131.292 141.524 1.00 42.24 346 LEU D CA 1
ATOM 2587 C C . LEU A 1 329 ? 164.883 132.473 141.189 1.00 42.24 346 LEU D C 1
ATOM 2588 O O . LEU A 1 329 ? 165.010 133.410 141.985 1.00 42.24 346 LEU D O 1
ATOM 2593 N N . GLN A 1 330 ? 165.521 132.448 140.015 1.00 45.09 347 GLN D N 1
ATOM 2594 C CA . GLN A 1 330 ? 166.277 133.619 139.571 1.00 45.09 347 GLN D CA 1
ATOM 2595 C C . GLN A 1 330 ? 165.355 134.724 139.080 1.00 45.09 347 GLN D C 1
ATOM 2596 O O . GLN A 1 330 ? 165.594 135.902 139.364 1.00 45.09 347 GLN D O 1
ATOM 2602 N N . CYS A 1 331 ? 164.299 134.377 138.337 1.00 42.86 348 CYS D N 1
ATOM 2603 C CA . CYS A 1 331 ? 163.419 135.447 137.870 1.00 42.86 348 CYS D CA 1
ATOM 2604 C C . CYS A 1 331 ? 162.732 136.153 139.030 1.00 42.86 348 CYS D C 1
ATOM 2605 O O . CYS A 1 331 ? 162.188 137.246 138.839 1.00 42.86 348 CYS D O 1
ATOM 2608 N N . LEU A 1 332 ? 162.745 135.545 140.218 1.00 43.61 349 LEU D N 1
ATOM 2609 C CA . LEU A 1 332 ? 162.238 136.199 141.419 1.00 43.61 349 LEU D CA 1
ATOM 2610 C C . LEU A 1 332 ? 162.920 137.531 141.715 1.00 43.61 349 LEU D C 1
ATOM 2611 O O . LEU A 1 332 ? 162.296 138.402 142.330 1.00 43.61 349 LEU D O 1
ATOM 2616 N N . ASP A 1 333 ? 164.179 137.713 141.314 1.00 51.23 350 ASP D N 1
ATOM 2617 C CA . ASP A 1 333 ? 164.909 138.908 141.725 1.00 51.23 350 ASP D CA 1
ATOM 2618 C C . ASP A 1 333 ? 164.707 140.096 140.792 1.00 51.23 350 ASP D C 1
ATOM 2619 O O . ASP A 1 333 ? 165.343 141.135 141.000 1.00 51.23 350 ASP D O 1
ATOM 2624 N N . ASP A 1 334 ? 163.859 139.970 139.774 1.00 46.79 351 ASP D N 1
ATOM 2625 C CA . ASP A 1 334 ? 163.637 141.069 138.845 1.00 46.79 351 ASP D CA 1
ATOM 2626 C C . ASP A 1 334 ? 163.012 142.261 139.561 1.00 46.79 351 ASP D C 1
ATOM 2627 O O . ASP A 1 334 ? 162.240 142.112 140.511 1.00 46.79 351 ASP D O 1
ATOM 2632 N N . LYS A 1 335 ? 163.359 143.462 139.093 1.00 46.95 352 LYS D N 1
ATOM 2633 C CA . LYS A 1 335 ? 162.956 144.684 139.779 1.00 46.95 352 LYS D CA 1
ATOM 2634 C C . LYS A 1 335 ? 161.480 145.020 139.601 1.00 46.95 352 LYS D C 1
ATOM 2635 O O . LYS A 1 335 ? 160.973 145.896 140.309 1.00 46.95 352 LYS D O 1
ATOM 2641 N N . ASP A 1 336 ? 160.781 144.357 138.684 1.00 47.24 353 ASP D N 1
ATOM 2642 C CA . ASP A 1 336 ? 159.355 144.608 138.479 1.00 47.24 353 ASP D CA 1
ATOM 2643 C C . ASP A 1 336 ? 158.573 143.812 139.514 1.00 47.24 353 ASP D C 1
ATOM 2644 O O . ASP A 1 336 ? 158.869 142.644 139.771 1.00 47.24 353 ASP D O 1
ATOM 2649 N N . GLU A 1 337 ? 157.567 144.445 140.122 1.00 49.57 354 GLU D N 1
ATOM 2650 C CA . GLU A 1 337 ? 156.782 143.765 141.148 1.00 49.57 354 GLU D CA 1
ATOM 2651 C C . GLU A 1 337 ? 155.810 142.762 140.537 1.00 49.57 354 GLU D C 1
ATOM 2652 O O . GLU A 1 337 ? 155.505 141.731 141.148 1.00 49.57 354 GLU D O 1
ATOM 2658 N N . SER A 1 338 ? 155.296 143.055 139.340 1.00 45.62 355 SER D N 1
ATOM 2659 C CA . SER A 1 338 ? 154.312 142.171 138.721 1.00 45.62 355 SER D CA 1
ATOM 2660 C C . SER A 1 338 ? 154.917 140.827 138.336 1.00 45.62 355 SER D C 1
ATOM 2661 O O . SER A 1 338 ? 154.301 139.777 138.571 1.00 45.62 355 SER D O 1
ATOM 2664 N N . ILE A 1 339 ? 156.115 140.835 137.748 1.00 42.01 356 ILE D N 1
ATOM 2665 C CA . ILE A 1 339 ? 156.779 139.582 137.410 1.00 42.01 356 ILE D CA 1
ATOM 2666 C C . ILE A 1 339 ? 157.094 138.798 138.676 1.00 42.01 356 ILE D C 1
ATOM 2667 O O . ILE A 1 339 ? 157.008 137.566 138.701 1.00 42.01 356 ILE D O 1
ATOM 2672 N N . ARG A 1 340 ? 157.442 139.504 139.753 1.00 48.01 357 ARG D N 1
ATOM 2673 C CA . ARG A 1 340 ? 157.720 138.839 141.019 1.00 48.01 357 ARG D CA 1
ATOM 2674 C C . ARG A 1 340 ? 156.466 138.177 141.574 1.00 48.01 357 ARG D C 1
ATOM 2675 O O . ARG A 1 340 ? 156.518 137.050 142.074 1.00 48.01 357 ARG D O 1
ATOM 2683 N N . LEU A 1 341 ? 155.324 138.864 141.491 1.00 42.97 358 LEU D N 1
ATOM 2684 C CA . LEU A 1 341 ? 154.073 138.281 141.969 1.00 42.97 358 LEU D CA 1
ATOM 2685 C C . LEU A 1 341 ? 153.686 137.058 141.146 1.00 42.97 358 LEU D C 1
ATOM 2686 O O . LEU A 1 341 ? 153.224 136.046 141.692 1.00 42.97 358 LEU D O 1
ATOM 2691 N N . ARG A 1 342 ? 153.865 137.134 139.825 1.00 43.54 359 ARG D N 1
ATOM 2692 C CA . ARG A 1 342 ? 153.593 135.973 138.984 1.00 43.54 359 ARG D CA 1
ATOM 2693 C C . ARG A 1 342 ? 154.527 134.819 139.335 1.00 43.54 359 ARG D C 1
ATOM 2694 O O . ARG A 1 342 ? 154.114 133.651 139.358 1.00 43.54 359 ARG D O 1
ATOM 2702 N N . ALA A 1 343 ? 155.792 135.131 139.621 1.00 41.11 360 ALA D N 1
ATOM 2703 C CA . ALA A 1 343 ? 156.733 134.104 140.049 1.00 41.11 360 ALA D CA 1
ATOM 2704 C C . ALA A 1 343 ? 156.298 133.475 141.366 1.00 41.11 360 ALA D C 1
ATOM 2705 O O . ALA A 1 343 ? 156.422 132.262 141.550 1.00 41.11 360 ALA D O 1
ATOM 2707 N N . LEU A 1 344 ? 155.793 134.289 142.296 1.00 43.04 361 LEU D N 1
ATOM 2708 C CA . LEU A 1 344 ? 155.296 133.755 143.562 1.00 43.04 361 LEU D CA 1
ATOM 2709 C C . LEU A 1 344 ? 154.117 132.820 143.335 1.00 43.04 361 LEU D C 1
ATOM 2710 O O . LEU A 1 344 ? 153.997 131.780 143.997 1.00 43.04 361 LEU D O 1
ATOM 2715 N N . ASP A 1 345 ? 153.224 133.185 142.414 1.00 43.29 362 ASP D N 1
ATOM 2716 C CA . ASP A 1 345 ? 152.131 132.280 142.077 1.00 43.29 362 ASP D CA 1
ATOM 2717 C C . ASP A 1 345 ? 152.650 130.978 141.483 1.00 43.29 362 ASP D C 1
ATOM 2718 O O . ASP A 1 345 ? 152.113 129.904 141.781 1.00 43.29 362 ASP D O 1
ATOM 2723 N N . LEU A 1 346 ? 153.691 131.044 140.653 1.00 41.09 363 LEU D N 1
ATOM 2724 C CA . LEU A 1 346 ? 154.274 129.803 140.151 1.00 41.09 363 LEU D CA 1
ATOM 2725 C C . LEU A 1 346 ? 154.858 128.968 141.284 1.00 41.09 363 LEU D C 1
ATOM 2726 O O . LEU A 1 346 ? 154.702 127.742 141.301 1.00 41.09 363 LEU D O 1
ATOM 2731 N N . LEU A 1 347 ? 155.541 129.615 142.231 1.00 39.04 364 LEU D N 1
ATOM 2732 C CA . LEU A 1 347 ? 156.077 128.903 143.387 1.00 39.04 364 LEU D CA 1
ATOM 2733 C C . LEU A 1 347 ? 154.965 128.198 144.149 1.00 39.04 364 LEU D C 1
ATOM 2734 O O . LEU A 1 347 ? 155.116 127.040 144.548 1.00 39.04 364 LEU D O 1
ATOM 2739 N N . TYR A 1 348 ? 153.837 128.881 144.340 1.00 37.06 365 TYR D N 1
ATOM 2740 C CA . TYR A 1 348 ? 152.651 128.231 144.885 1.00 37.06 365 TYR D CA 1
ATOM 2741 C C . TYR A 1 348 ? 152.273 127.013 144.048 1.00 37.06 365 TYR D C 1
ATOM 2742 O O . TYR A 1 348 ? 151.970 125.941 144.582 1.00 37.06 365 TYR D O 1
ATOM 2751 N N . GLY A 1 349 ? 152.305 127.161 142.725 1.00 42.00 366 GLY D N 1
ATOM 2752 C CA . GLY A 1 349 ? 151.888 126.074 141.857 1.00 42.00 366 GLY D CA 1
ATOM 2753 C C . GLY A 1 349 ? 152.752 124.831 141.965 1.00 42.00 366 GLY D C 1
ATOM 2754 O O . GLY A 1 349 ? 152.230 123.716 142.049 1.00 42.00 366 GLY D O 1
ATOM 2755 N N . MET A 1 350 ? 154.078 124.997 141.962 1.00 41.00 367 MET D N 1
ATOM 2756 C CA . MET A 1 350 ? 154.968 123.842 141.915 1.00 41.00 367 MET D CA 1
ATOM 2757 C C . MET A 1 350 ? 155.438 123.374 143.285 1.00 41.00 367 MET D C 1
ATOM 2758 O O . MET A 1 350 ? 156.192 122.398 143.350 1.00 41.00 367 MET D O 1
ATOM 2763 N N . VAL A 1 351 ? 155.038 124.041 144.371 1.00 39.79 368 VAL D N 1
ATOM 2764 C CA . VAL A 1 351 ? 155.445 123.594 145.699 1.00 39.79 368 VAL D CA 1
ATOM 2765 C C . VAL A 1 351 ? 154.962 122.169 145.923 1.00 39.79 368 VAL D C 1
ATOM 2766 O O . VAL A 1 351 ? 153.787 121.847 145.705 1.00 39.79 368 VAL D O 1
ATOM 2770 N N . SER A 1 352 ? 155.877 121.301 146.348 1.00 39.13 369 SER D N 1
ATOM 2771 C CA . SER A 1 352 ? 155.598 119.881 146.475 1.00 39.13 369 SER D CA 1
ATOM 2772 C C . SER A 1 352 ? 156.180 119.363 147.781 1.00 39.13 369 SER D C 1
ATOM 2773 O O . SER A 1 352 ? 156.902 120.067 148.491 1.00 39.13 369 SER D O 1
ATOM 2776 N N . LYS A 1 353 ? 155.861 118.104 148.086 1.00 40.71 370 LYS D N 1
ATOM 2777 C CA . LYS A 1 353 ? 156.345 117.476 149.308 1.00 40.71 370 LYS D CA 1
ATOM 2778 C C . LYS A 1 353 ? 157.859 117.310 149.313 1.00 40.71 370 LYS D C 1
ATOM 2779 O O . LYS A 1 353 ? 158.444 117.077 150.377 1.00 40.71 370 LYS D O 1
ATOM 2785 N N . LYS A 1 354 ? 158.505 117.433 148.156 1.00 42.29 371 LYS D N 1
ATOM 2786 C CA . LYS A 1 354 ? 159.947 117.276 148.037 1.00 42.29 371 LYS D CA 1
ATOM 2787 C C . LYS A 1 354 ? 160.694 118.603 148.038 1.00 42.29 371 LYS D C 1
ATOM 2788 O O . LYS A 1 354 ? 161.821 118.664 148.539 1.00 42.29 371 LYS D O 1
ATOM 2794 N N . ASN A 1 355 ? 160.089 119.673 147.517 1.00 36.86 372 ASN D N 1
ATOM 2795 C CA . ASN A 1 355 ? 160.831 120.919 147.361 1.00 36.86 372 ASN D CA 1
ATOM 2796 C C . ASN A 1 355 ? 160.241 122.097 148.129 1.00 36.86 372 ASN D C 1
ATOM 2797 O O . ASN A 1 355 ? 160.635 123.237 147.852 1.00 36.86 372 ASN D O 1
ATOM 2802 N N . LEU A 1 356 ? 159.322 121.880 149.073 1.00 32.64 373 LEU D N 1
ATOM 2803 C CA . LEU A 1 356 ? 158.765 122.996 149.832 1.00 32.64 373 LEU D CA 1
ATOM 2804 C C . LEU A 1 356 ? 159.847 123.694 150.645 1.00 32.64 373 LEU D C 1
ATOM 2805 O O . LEU A 1 356 ? 159.891 124.929 150.719 1.00 32.64 373 LEU D O 1
ATOM 2810 N N . MET A 1 357 ? 160.739 122.911 151.256 1.00 31.62 374 MET D N 1
ATOM 2811 C CA . MET A 1 357 ? 161.770 123.491 152.108 1.00 31.62 374 MET D CA 1
ATOM 2812 C C . MET A 1 357 ? 162.676 124.432 151.326 1.00 31.62 374 MET D C 1
ATOM 2813 O O . MET A 1 357 ? 162.914 125.564 151.754 1.00 31.62 374 MET D O 1
ATOM 2818 N N . GLU A 1 358 ? 163.178 123.989 150.172 1.00 34.47 375 GLU D N 1
ATOM 2819 C CA . GLU A 1 358 ? 164.101 124.814 149.396 1.00 34.47 375 GLU D CA 1
ATOM 2820 C C . GLU A 1 358 ? 163.415 126.074 148.882 1.00 34.47 375 GLU D C 1
ATOM 2821 O O . GLU A 1 358 ? 163.977 127.178 148.944 1.00 34.47 375 GLU D O 1
ATOM 2827 N N . ILE A 1 359 ? 162.194 125.924 148.365 1.00 33.99 376 ILE D N 1
ATOM 2828 C CA . ILE A 1 359 ? 161.465 127.071 147.835 1.00 33.99 376 ILE D CA 1
ATOM 2829 C C . ILE A 1 359 ? 161.229 128.096 148.934 1.00 33.99 376 ILE D C 1
ATOM 2830 O O . ILE A 1 359 ? 161.406 129.301 148.729 1.00 33.99 376 ILE D O 1
ATOM 2835 N N . VAL A 1 360 ? 160.845 127.632 150.126 1.00 31.68 377 VAL D N 1
ATOM 2836 C CA . VAL A 1 360 ? 160.582 128.560 151.222 1.00 31.68 377 VAL D CA 1
ATOM 2837 C C . VAL A 1 360 ? 161.877 129.183 151.729 1.00 31.68 377 VAL D C 1
ATOM 2838 O O . VAL A 1 360 ? 161.894 130.346 152.141 1.00 31.68 377 VAL D O 1
ATOM 2842 N N . LYS A 1 361 ? 162.982 128.435 151.707 1.00 35.46 378 LYS D N 1
ATOM 2843 C CA . LYS A 1 361 ? 164.259 129.017 152.112 1.00 35.46 378 LYS D CA 1
ATOM 2844 C C . LYS A 1 361 ? 164.653 130.165 151.193 1.00 35.46 378 LYS D C 1
ATOM 2845 O O . LYS A 1 361 ? 165.050 131.242 151.655 1.00 35.46 378 LYS D O 1
ATOM 2851 N N . LYS A 1 362 ? 164.542 129.955 149.879 1.00 37.52 379 LYS D N 1
ATOM 2852 C CA . LYS A 1 362 ? 164.833 131.045 148.949 1.00 37.52 379 LYS D CA 1
ATOM 2853 C C . LYS A 1 362 ? 163.836 132.190 149.102 1.00 37.52 379 LYS D C 1
ATOM 2854 O O . LYS A 1 362 ? 164.222 133.367 149.077 1.00 37.52 379 LYS D O 1
ATOM 2860 N N . LEU A 1 363 ? 162.554 131.866 149.288 1.00 36.26 380 LEU D N 1
ATOM 2861 C CA . LEU A 1 363 ? 161.542 132.899 149.466 1.00 36.26 380 LEU D CA 1
ATOM 2862 C C . LEU A 1 363 ? 161.796 133.729 150.713 1.00 36.26 380 LEU D C 1
ATOM 2863 O O . LEU A 1 363 ? 161.553 134.937 150.711 1.00 36.26 380 LEU D O 1
ATOM 2868 N N . MET A 1 364 ? 162.300 133.113 151.777 1.00 38.73 381 MET D N 1
ATOM 2869 C CA . MET A 1 364 ? 162.553 133.844 153.008 1.00 38.73 381 MET D CA 1
ATOM 2870 C C . MET A 1 364 ? 163.872 134.597 152.972 1.00 38.73 381 MET D C 1
ATOM 2871 O O . MET A 1 364 ? 163.980 135.657 153.596 1.00 38.73 381 MET D O 1
ATOM 2876 N N . THR A 1 365 ? 164.864 134.097 152.237 1.00 41.97 382 THR D N 1
ATOM 2877 C CA . THR A 1 365 ? 166.015 134.936 151.927 1.00 41.97 382 THR D CA 1
ATOM 2878 C C . THR A 1 365 ? 165.565 136.199 151.203 1.00 41.97 382 THR D C 1
ATOM 2879 O O . THR A 1 365 ? 166.011 137.309 151.524 1.00 41.97 382 THR D O 1
ATOM 2883 N N . HIS A 1 366 ? 164.647 136.049 150.246 1.00 48.33 383 HIS D N 1
ATOM 2884 C CA . HIS A 1 366 ? 164.117 137.215 149.549 1.00 48.33 383 HIS D CA 1
ATOM 2885 C C . HIS A 1 366 ? 163.295 138.110 150.472 1.00 48.33 383 HIS D C 1
ATOM 2886 O O . HIS A 1 366 ? 163.365 139.336 150.355 1.00 48.33 383 HIS D O 1
ATOM 2893 N N . VAL A 1 367 ? 162.512 137.527 151.383 1.00 46.26 384 VAL D N 1
ATOM 2894 C CA . VAL A 1 367 ? 161.714 138.347 152.291 1.00 46.26 384 VAL D CA 1
ATOM 2895 C C . VAL A 1 367 ? 162.622 139.113 153.244 1.00 46.26 384 VAL D C 1
ATOM 2896 O O . VAL A 1 367 ? 162.288 140.225 153.672 1.00 46.26 384 VAL D O 1
ATOM 2900 N N . ASP A 1 368 ? 163.777 138.541 153.595 1.00 50.18 385 ASP D N 1
ATOM 2901 C CA . ASP A 1 368 ? 164.803 139.321 154.275 1.00 50.18 385 ASP D CA 1
ATOM 2902 C C . ASP A 1 368 ? 165.301 140.445 153.379 1.00 50.18 385 ASP D C 1
ATOM 2903 O O . ASP A 1 368 ? 165.517 141.571 153.842 1.00 50.18 385 ASP D O 1
ATOM 2908 N N . LYS A 1 369 ? 165.484 140.157 152.089 1.00 55.36 386 LYS D N 1
ATOM 2909 C CA . LYS A 1 369 ? 165.853 141.186 151.125 1.00 55.36 386 LYS D CA 1
ATOM 2910 C C . LYS A 1 369 ? 164.669 142.032 150.670 1.00 55.36 386 LYS D C 1
ATOM 2911 O O . LYS A 1 369 ? 164.883 143.083 150.056 1.00 55.36 386 LYS D O 1
ATOM 2917 N N . ALA A 1 370 ? 163.438 141.605 150.950 1.00 62.27 387 ALA D N 1
ATOM 2918 C CA . ALA A 1 370 ? 162.265 142.306 150.444 1.00 62.27 387 ALA D CA 1
ATOM 2919 C C . ALA A 1 370 ? 162.102 143.667 151.107 1.00 62.27 387 ALA D C 1
ATOM 2920 O O . ALA A 1 370 ? 162.454 143.858 152.274 1.00 62.27 387 ALA D O 1
ATOM 2922 N N . GLU A 1 371 ? 161.561 144.615 150.346 1.00 73.32 388 GLU D N 1
ATOM 2923 C CA . GLU A 1 371 ? 161.257 145.947 150.840 1.00 73.32 388 GLU D CA 1
ATOM 2924 C C . GLU A 1 371 ? 159.818 146.298 150.494 1.00 73.32 388 GLU D C 1
ATOM 2925 O O . GLU A 1 371 ? 159.330 145.986 149.404 1.00 73.32 388 GLU D O 1
ATOM 2931 N N . GLY A 1 372 ? 159.142 146.950 151.436 1.00 69.70 389 GLY D N 1
ATOM 2932 C CA . GLY A 1 372 ? 157.766 147.356 151.231 1.00 69.70 389 GLY D CA 1
ATOM 2933 C C . GLY A 1 372 ? 156.790 146.584 152.091 1.00 69.70 389 GLY D C 1
ATOM 2934 O O . GLY A 1 372 ? 156.631 145.373 151.912 1.00 69.70 389 GLY D O 1
ATOM 2935 N N . THR A 1 373 ? 156.126 147.274 153.024 1.00 64.52 390 THR D N 1
ATOM 2936 C CA . THR A 1 373 ? 155.179 146.597 153.904 1.00 64.52 390 THR D CA 1
ATOM 2937 C C . THR A 1 373 ? 154.080 145.905 153.113 1.00 64.52 390 THR D C 1
ATOM 2938 O O . THR A 1 373 ? 153.628 144.826 153.503 1.00 64.52 390 THR D O 1
ATOM 2942 N N . THR A 1 374 ? 153.644 146.504 152.003 1.00 62.35 391 THR D N 1
ATOM 2943 C CA . THR A 1 374 ? 152.707 145.830 151.114 1.00 62.35 391 THR D CA 1
ATOM 2944 C C . THR A 1 374 ? 153.316 144.581 150.493 1.00 62.35 391 THR D C 1
ATOM 2945 O O . THR A 1 374 ? 152.717 143.499 150.570 1.00 62.35 391 THR D O 1
ATOM 2949 N N . TYR A 1 375 ? 154.503 144.711 149.893 1.00 56.29 392 TYR D N 1
ATOM 2950 C CA . TYR A 1 375 ? 155.178 143.558 149.308 1.00 56.29 392 TYR D CA 1
ATOM 2951 C C . TYR A 1 375 ? 155.530 142.541 150.387 1.00 56.29 392 TYR D C 1
ATOM 2952 O O . TYR A 1 375 ? 155.348 141.335 150.199 1.00 56.29 392 TYR D O 1
ATOM 2961 N N . ARG A 1 376 ? 156.032 143.011 151.530 1.00 60.01 393 ARG D N 1
ATOM 2962 C CA . ARG A 1 376 ? 156.373 142.091 152.610 1.00 60.01 393 ARG D CA 1
ATOM 2963 C C . ARG A 1 376 ? 155.141 141.329 153.079 1.00 60.01 393 ARG D C 1
ATOM 2964 O O . ARG A 1 376 ? 155.209 140.125 153.353 1.00 60.01 393 ARG D O 1
ATOM 2972 N N . ASP A 1 377 ? 153.998 142.015 153.157 1.00 55.96 394 ASP D N 1
ATOM 2973 C CA . ASP A 1 377 ? 152.759 141.361 153.555 1.00 55.96 394 ASP D CA 1
ATOM 2974 C C . ASP A 1 377 ? 152.339 140.300 152.548 1.00 55.96 394 ASP D C 1
ATOM 2975 O O . ASP A 1 377 ? 152.009 139.175 152.936 1.00 55.96 394 ASP D O 1
ATOM 2980 N N . GLU A 1 378 ? 152.339 140.631 151.251 1.00 55.13 395 GLU D N 1
ATOM 2981 C CA . GLU A 1 378 ? 151.935 139.611 150.283 1.00 55.13 395 GLU D CA 1
ATOM 2982 C C . GLU A 1 378 ? 152.922 138.452 150.266 1.00 55.13 395 GLU D C 1
ATOM 2983 O O . GLU A 1 378 ? 152.520 137.296 150.115 1.00 55.13 395 GLU D O 1
ATOM 2989 N N . LEU A 1 379 ? 154.215 138.736 150.429 1.00 44.81 396 LEU D N 1
ATOM 2990 C CA . LEU A 1 379 ? 155.214 137.673 150.418 1.00 44.81 396 LEU D CA 1
ATOM 2991 C C . LEU A 1 379 ? 155.034 136.736 151.603 1.00 44.81 396 LEU D C 1
ATOM 2992 O O . LEU A 1 379 ? 155.060 135.510 151.445 1.00 44.81 396 LEU D O 1
ATOM 2997 N N . LEU A 1 380 ? 154.843 137.288 152.804 1.00 39.92 397 LEU D N 1
ATOM 2998 C CA . LEU A 1 380 ? 154.646 136.422 153.960 1.00 39.92 397 LEU D CA 1
ATOM 2999 C C . LEU A 1 380 ? 153.315 135.686 153.878 1.00 39.92 397 LEU D C 1
ATOM 3000 O O . LEU A 1 380 ? 153.236 134.513 154.263 1.00 39.92 397 LEU D O 1
ATOM 3005 N N . THR A 1 381 ? 152.274 136.336 153.351 1.00 35.74 398 THR D N 1
ATOM 3006 C CA . THR A 1 381 ? 151.003 135.650 153.160 1.00 35.74 398 THR D CA 1
ATOM 3007 C C . THR A 1 381 ? 151.154 134.495 152.181 1.00 35.74 398 THR D C 1
ATOM 3008 O O . THR A 1 381 ? 150.593 133.418 152.394 1.00 35.74 398 THR D O 1
ATOM 3012 N N . LYS A 1 382 ? 151.922 134.696 151.109 1.00 32.55 399 LYS D N 1
ATOM 3013 C CA . LYS A 1 382 ? 152.158 133.622 150.153 1.00 32.55 399 LYS D CA 1
ATOM 3014 C C . LYS A 1 382 ? 152.975 132.498 150.774 1.00 32.55 399 LYS D C 1
ATOM 3015 O O . LYS A 1 382 ? 152.737 131.321 150.483 1.00 32.55 399 LYS D O 1
ATOM 3021 N N . ILE A 1 383 ? 153.951 132.838 151.619 1.00 26.09 400 ILE D N 1
ATOM 3022 C CA . ILE A 1 383 ? 154.723 131.806 152.306 1.00 26.09 400 ILE D CA 1
ATOM 3023 C C . ILE A 1 383 ? 153.806 130.954 153.169 1.00 26.09 400 ILE D C 1
ATOM 3024 O O . ILE A 1 383 ? 153.872 129.718 153.148 1.00 26.09 400 ILE D O 1
ATOM 3029 N N . ILE A 1 384 ? 152.923 131.603 153.928 1.00 29.51 401 ILE D N 1
ATOM 3030 C CA . ILE A 1 384 ? 151.985 130.866 154.768 1.00 29.51 401 ILE D CA 1
ATOM 3031 C C . ILE A 1 384 ? 151.001 130.068 153.922 1.00 29.51 401 ILE D C 1
ATOM 3032 O O . ILE A 1 384 ? 150.577 128.976 154.309 1.00 29.51 401 ILE D O 1
ATOM 3037 N N . ASP A 1 385 ? 150.612 130.599 152.764 1.00 30.09 402 ASP D N 1
ATOM 3038 C CA . ASP A 1 385 ? 149.675 129.885 151.902 1.00 30.09 402 ASP D CA 1
ATOM 3039 C C . ASP A 1 385 ? 150.306 128.626 151.319 1.00 30.09 402 ASP D C 1
ATOM 3040 O O . ASP A 1 385 ? 149.664 127.572 151.247 1.00 30.09 402 ASP D O 1
ATOM 3045 N N . ILE A 1 386 ? 151.566 128.720 150.886 1.00 29.17 403 ILE D N 1
ATOM 3046 C CA . ILE A 1 386 ? 152.215 127.560 150.283 1.00 29.17 403 ILE D CA 1
ATOM 3047 C C . ILE A 1 386 ? 152.632 126.554 151.347 1.00 29.17 403 ILE D C 1
ATOM 3048 O O . ILE A 1 386 ? 152.718 125.351 151.069 1.00 29.17 403 ILE D O 1
ATOM 3053 N N . CYS A 1 387 ? 152.906 127.012 152.572 1.00 24.50 404 CYS D N 1
ATOM 3054 C CA . CYS A 1 387 ? 153.204 126.077 153.651 1.00 24.50 404 CYS D CA 1
ATOM 3055 C C . CYS A 1 387 ? 151.938 125.430 154.200 1.00 24.50 404 CYS D C 1
ATOM 3056 O O . CYS A 1 387 ? 151.957 124.265 154.610 1.00 24.50 404 CYS D O 1
ATOM 3059 N N . SER A 1 388 ? 150.831 126.170 154.209 1.00 29.52 405 SER D N 1
ATOM 3060 C CA . SER A 1 388 ? 149.607 125.726 154.858 1.00 29.52 405 SER D CA 1
ATOM 3061 C C . SER A 1 388 ? 148.582 125.163 153.886 1.00 29.52 405 SER D C 1
ATOM 3062 O O . SER A 1 388 ? 147.488 124.788 154.320 1.00 29.52 405 SER D O 1
ATOM 3065 N N . GLN A 1 389 ? 148.896 125.105 152.594 1.00 33.83 406 GLN D N 1
ATOM 3066 C CA . GLN A 1 389 ? 147.968 124.537 151.628 1.00 33.83 406 GLN D CA 1
ATOM 3067 C C . GLN A 1 389 ? 147.679 123.083 151.970 1.00 33.83 406 GLN D C 1
ATOM 3068 O O . GLN A 1 389 ? 148.594 122.304 152.250 1.00 33.83 406 GLN D O 1
ATOM 3074 N N . SER A 1 390 ? 146.397 122.725 151.938 1.00 41.64 407 SER D N 1
ATOM 3075 C CA . SER A 1 390 ? 145.924 121.389 152.305 1.00 41.64 407 SER D CA 1
ATOM 3076 C C . SER A 1 390 ? 146.458 120.965 153.674 1.00 41.64 407 SER D C 1
ATOM 3077 O O . SER A 1 390 ? 147.101 119.925 153.821 1.00 41.64 407 SER D O 1
ATOM 3080 N N . ASN A 1 391 ? 146.209 121.813 154.676 1.00 41.17 408 ASN D N 1
ATOM 3081 C CA . ASN A 1 391 ? 146.419 121.486 156.092 1.00 41.17 408 ASN D CA 1
ATOM 3082 C C . ASN A 1 391 ? 147.850 121.035 156.414 1.00 41.17 408 ASN D C 1
ATOM 3083 O O . ASN A 1 391 ? 148.085 120.181 157.271 1.00 41.17 408 ASN D O 1
ATOM 3088 N N . TYR A 1 392 ? 148.821 121.723 155.803 1.00 34.15 409 TYR D N 1
ATOM 3089 C CA . TYR A 1 392 ? 150.245 121.403 155.947 1.00 34.15 409 TYR D CA 1
ATOM 3090 C C . TYR A 1 392 ? 150.571 120.040 155.343 1.00 34.15 409 TYR D C 1
ATOM 3091 O O . TYR A 1 392 ? 151.235 119.212 155.972 1.00 34.15 409 TYR D O 1
ATOM 3100 N N . GLN A 1 393 ? 150.091 119.793 154.122 1.00 43.62 410 GLN D N 1
ATOM 3101 C CA . GLN A 1 393 ? 150.302 118.497 153.485 1.00 43.62 410 GLN D CA 1
ATOM 3102 C C . GLN A 1 393 ? 151.766 118.255 153.142 1.00 43.62 410 GLN D C 1
ATOM 3103 O O . GLN A 1 393 ? 152.276 117.149 153.353 1.00 43.62 410 GLN D O 1
ATOM 3109 N N . TYR A 1 394 ? 152.458 119.265 152.619 1.00 41.62 411 TYR D N 1
ATOM 3110 C CA . TYR A 1 394 ? 153.770 119.070 152.021 1.00 41.62 411 TYR D CA 1
ATOM 3111 C C . TYR A 1 394 ? 154.923 119.442 152.949 1.00 41.62 411 TYR D C 1
ATOM 3112 O O . TYR A 1 394 ? 156.034 119.680 152.467 1.00 41.62 411 TYR D O 1
ATOM 3121 N N . ILE A 1 395 ? 154.693 119.500 154.258 1.00 31.91 412 ILE D N 1
ATOM 3122 C CA . ILE A 1 395 ? 155.750 119.764 155.230 1.00 31.91 412 ILE D CA 1
ATOM 3123 C C . ILE A 1 395 ? 155.945 118.518 156.082 1.00 31.91 412 ILE D C 1
ATOM 3124 O O . ILE A 1 395 ? 154.975 117.945 156.591 1.00 31.91 412 ILE D O 1
ATOM 3129 N N . THR A 1 396 ? 157.201 118.097 156.237 1.00 22.27 413 THR D N 1
ATOM 3130 C CA . THR A 1 396 ? 157.541 116.935 157.047 1.00 22.27 413 THR D CA 1
ATOM 3131 C C . THR A 1 396 ? 158.315 117.271 158.312 1.00 22.27 413 THR D C 1
ATOM 3132 O O . THR A 1 396 ? 158.104 116.618 159.336 1.00 22.27 413 THR D O 1
ATOM 3136 N N . ASN A 1 397 ? 159.198 118.262 158.272 1.00 24.66 414 ASN D N 1
ATOM 3137 C CA . ASN A 1 397 ? 159.997 118.658 159.429 1.00 24.66 414 ASN D CA 1
ATOM 3138 C C . ASN A 1 397 ? 159.330 119.900 160.016 1.00 24.66 414 ASN D C 1
ATOM 3139 O O . ASN A 1 397 ? 159.647 121.031 159.644 1.00 24.66 414 ASN D O 1
ATOM 3144 N N . PHE A 1 398 ? 158.391 119.674 160.939 1.00 23.43 415 PHE D N 1
ATOM 3145 C CA . PHE A 1 398 ? 157.611 120.772 161.500 1.00 23.43 415 PHE D CA 1
ATOM 3146 C C . PHE A 1 398 ? 158.468 121.713 162.336 1.00 23.43 415 PHE D C 1
ATOM 3147 O O . PHE A 1 398 ? 158.123 122.892 162.483 1.00 23.43 415 PHE D O 1
ATOM 3155 N N . GLU A 1 399 ? 159.568 121.213 162.902 1.00 28.00 416 GLU D N 1
ATOM 3156 C CA . GLU A 1 399 ? 160.464 122.075 163.664 1.00 28.00 416 GLU D CA 1
ATOM 3157 C C . GLU A 1 399 ? 160.981 123.209 162.791 1.00 28.00 416 GLU D C 1
ATOM 3158 O O . GLU A 1 399 ? 161.032 124.370 163.215 1.00 28.00 416 GLU D O 1
ATOM 3164 N N . TRP A 1 400 ? 161.349 122.888 161.551 1.00 24.63 417 TRP D N 1
ATOM 3165 C CA . TRP A 1 400 ? 161.727 123.924 160.600 1.00 24.63 417 TRP D CA 1
ATOM 3166 C C . TRP A 1 400 ? 160.580 124.899 160.369 1.00 24.63 417 TRP D C 1
ATOM 3167 O O . TRP A 1 400 ? 160.802 126.099 160.181 1.00 24.63 417 TRP D O 1
ATOM 3178 N N . TYR A 1 401 ? 159.340 124.404 160.375 1.00 23.81 418 TYR D N 1
ATOM 3179 C CA . TYR A 1 401 ? 158.208 125.289 160.121 1.00 23.81 418 TYR D CA 1
ATOM 3180 C C . TYR A 1 401 ? 158.023 126.280 161.265 1.00 23.81 418 TYR D C 1
ATOM 3181 O O . TYR A 1 401 ? 157.767 127.469 161.039 1.00 23.81 418 TYR D O 1
ATOM 3190 N N . ILE A 1 402 ? 158.163 125.815 162.506 1.00 31.63 419 ILE D N 1
ATOM 3191 C CA . ILE A 1 402 ? 158.106 126.747 163.629 1.00 31.63 419 ILE D CA 1
ATOM 3192 C C . ILE A 1 402 ? 159.274 127.719 163.558 1.00 31.63 419 ILE D C 1
ATOM 3193 O O . ILE A 1 402 ? 159.140 128.905 163.889 1.00 31.63 419 ILE D O 1
ATOM 3198 N N . SER A 1 403 ? 160.440 127.233 163.125 1.00 25.84 420 SER D N 1
ATOM 3199 C CA . SER A 1 403 ? 161.598 128.109 162.992 1.00 25.84 420 SER D CA 1
ATOM 3200 C C . SER A 1 403 ? 161.328 129.225 161.992 1.00 25.84 420 SER D C 1
ATOM 3201 O O . SER A 1 403 ? 161.659 130.388 162.244 1.00 25.84 420 SER D O 1
ATOM 3204 N N . ILE A 1 404 ? 160.715 128.893 160.855 1.00 26.10 421 ILE D N 1
ATOM 3205 C CA . ILE A 1 404 ? 160.426 129.921 159.861 1.00 26.10 421 ILE D CA 1
ATOM 3206 C C . ILE A 1 404 ? 159.316 130.846 160.343 1.00 26.10 421 ILE D C 1
ATOM 3207 O O . ILE A 1 404 ? 159.302 132.034 160.002 1.00 26.10 421 ILE D O 1
ATOM 3212 N N . LEU A 1 405 ? 158.373 130.338 161.143 1.00 24.13 422 LEU D N 1
ATOM 3213 C CA . LEU A 1 405 ? 157.388 131.229 161.752 1.00 24.13 422 LEU D CA 1
ATOM 3214 C C . LEU A 1 405 ? 158.065 132.250 162.656 1.00 24.13 422 LEU D C 1
ATOM 3215 O O . LEU A 1 405 ? 157.761 133.449 162.598 1.00 24.13 422 LEU D O 1
ATOM 3220 N N . VAL A 1 406 ? 159.006 131.795 163.484 1.00 25.88 423 VAL D N 1
ATOM 3221 C CA . VAL A 1 406 ? 159.742 132.713 164.349 1.00 25.88 423 VAL D CA 1
ATOM 3222 C C . VAL A 1 406 ? 160.568 133.686 163.516 1.00 25.88 423 VAL D C 1
ATOM 3223 O O . VAL A 1 406 ? 160.729 134.858 163.880 1.00 25.88 423 VAL D O 1
ATOM 3227 N N . GLU A 1 407 ? 161.109 133.218 162.388 1.00 23.35 424 GLU D N 1
ATOM 3228 C CA . GLU A 1 407 ? 161.827 134.116 161.488 1.00 23.35 424 GLU D CA 1
ATOM 3229 C C . GLU A 1 407 ? 160.908 135.197 160.934 1.00 23.35 424 GLU D C 1
ATOM 3230 O O . GLU A 1 407 ? 161.313 136.359 160.819 1.00 23.35 424 GLU D O 1
ATOM 3236 N N . LEU A 1 408 ? 159.675 134.830 160.577 1.00 28.53 425 LEU D N 1
ATOM 3237 C CA . LEU A 1 408 ? 158.684 135.818 160.164 1.00 28.53 425 LEU D CA 1
ATOM 3238 C C . LEU A 1 408 ? 158.346 136.791 161.281 1.00 28.53 425 LEU D C 1
ATOM 3239 O O . LEU A 1 408 ? 158.042 137.955 161.002 1.00 28.53 425 LEU D O 1
ATOM 3244 N N . THR A 1 409 ? 158.380 136.337 162.535 1.00 32.60 426 THR D N 1
ATOM 3245 C CA . THR A 1 409 ? 158.137 137.252 163.646 1.00 32.60 426 THR D CA 1
ATOM 3246 C C . THR A 1 409 ? 159.135 138.401 163.674 1.00 32.60 426 THR D C 1
ATOM 3247 O O . THR A 1 409 ? 158.832 139.454 164.244 1.00 32.60 426 THR D O 1
ATOM 3251 N N . ARG A 1 410 ? 160.315 138.225 163.073 1.00 37.61 427 ARG D N 1
ATOM 3252 C CA . ARG A 1 410 ? 161.271 139.319 162.963 1.00 37.61 427 ARG D CA 1
ATOM 3253 C C . ARG A 1 410 ? 160.762 140.439 162.067 1.00 37.61 427 ARG D C 1
ATOM 3254 O O . ARG A 1 410 ? 161.237 141.574 162.184 1.00 37.61 427 ARG D O 1
ATOM 3262 N N . LEU A 1 411 ? 159.810 140.148 161.181 1.00 50.69 428 LEU D N 1
ATOM 3263 C CA . LEU A 1 411 ? 159.329 141.132 160.221 1.00 50.69 428 LEU D CA 1
ATOM 3264 C C . LEU A 1 411 ? 158.460 142.172 160.913 1.00 50.69 428 LEU D C 1
ATOM 3265 O O . LEU A 1 411 ? 157.237 142.184 160.738 1.00 50.69 428 LEU D O 1
ATOM 3270 N N . GLU A 1 412 ? 159.084 143.043 161.703 1.00 56.07 429 GLU D N 1
ATOM 3271 C CA . GLU A 1 412 ? 158.341 144.064 162.428 1.00 56.07 429 GLU D CA 1
ATOM 3272 C C . GLU A 1 412 ? 157.656 145.011 161.451 1.00 56.07 429 GLU D C 1
ATOM 3273 O O . GLU A 1 412 ? 158.244 145.419 160.445 1.00 56.07 429 GLU D O 1
ATOM 3279 N N . GLY A 1 413 ? 156.405 145.354 161.749 1.00 56.06 430 GLY D N 1
ATOM 3280 C CA . GLY A 1 413 ? 155.604 146.184 160.878 1.00 56.06 430 GLY D CA 1
ATOM 3281 C C . GLY A 1 413 ? 154.618 145.434 160.011 1.00 56.06 430 GLY D C 1
ATOM 3282 O O . GLY A 1 413 ? 153.895 146.070 159.235 1.00 56.06 430 GLY D O 1
ATOM 3283 N N . THR A 1 414 ? 154.569 144.108 160.113 1.00 51.95 431 THR D N 1
ATOM 3284 C CA . THR A 1 414 ? 153.629 143.332 159.318 1.00 51.95 431 THR D CA 1
ATOM 3285 C C . THR A 1 414 ? 152.198 143.607 159.760 1.00 51.95 431 THR D C 1
ATOM 3286 O O . THR A 1 414 ? 151.921 143.804 160.946 1.00 51.95 431 THR D O 1
ATOM 3290 N N . ARG A 1 415 ? 151.287 143.628 158.793 1.00 54.51 432 ARG D N 1
ATOM 3291 C CA . ARG A 1 415 ? 149.863 143.745 159.074 1.00 54.51 432 ARG D CA 1
ATOM 3292 C C . ARG A 1 415 ? 149.180 142.391 159.198 1.00 54.51 432 ARG D C 1
ATOM 3293 O O . ARG A 1 415 ? 147.977 142.342 159.472 1.00 54.51 432 ARG D O 1
ATOM 3301 N N . HIS A 1 416 ? 149.917 141.297 159.005 1.00 43.81 433 HIS D N 1
ATOM 3302 C CA . HIS A 1 416 ? 149.372 139.948 159.081 1.00 43.81 433 HIS D CA 1
ATOM 3303 C C . HIS A 1 416 ? 149.812 139.217 160.343 1.00 43.81 433 HIS D C 1
ATOM 3304 O O . HIS A 1 416 ? 149.924 137.987 160.338 1.00 43.81 433 HIS D O 1
ATOM 3311 N N . GLY A 1 417 ? 150.067 139.953 161.425 1.00 40.67 434 GLY D N 1
ATOM 3312 C CA . GLY A 1 417 ? 150.518 139.315 162.650 1.00 40.67 434 GLY D CA 1
ATOM 3313 C C . GLY A 1 417 ? 149.531 138.293 163.174 1.00 40.67 434 GLY D C 1
ATOM 3314 O O . GLY A 1 417 ? 149.923 137.246 163.699 1.00 40.67 434 GLY D O 1
ATOM 3315 N N . HIS A 1 418 ? 148.236 138.578 163.036 1.00 36.65 435 HIS D N 1
ATOM 3316 C CA . HIS A 1 418 ? 147.228 137.617 163.461 1.00 36.65 435 HIS D CA 1
ATOM 3317 C C . HIS A 1 418 ? 147.303 136.320 162.675 1.00 36.65 435 HIS D C 1
ATOM 3318 O O . HIS A 1 418 ? 147.065 135.253 163.247 1.00 36.65 435 HIS D O 1
ATOM 3325 N N . LEU A 1 419 ? 147.620 136.384 161.383 1.00 34.73 436 LEU D N 1
ATOM 3326 C CA . LEU A 1 419 ? 147.772 135.157 160.610 1.00 34.73 436 LEU D CA 1
ATOM 3327 C C . LEU A 1 419 ? 148.943 134.332 161.130 1.00 34.73 436 LEU D C 1
ATOM 3328 O O . LEU A 1 419 ? 148.846 133.105 161.248 1.00 34.73 436 LEU D O 1
ATOM 3333 N N . ILE A 1 420 ? 150.052 134.993 161.468 1.00 32.21 437 ILE D N 1
ATOM 3334 C CA . ILE A 1 420 ? 151.203 134.284 162.021 1.00 32.21 437 ILE D CA 1
ATOM 3335 C C . ILE A 1 420 ? 150.833 133.631 163.345 1.00 32.21 437 ILE D C 1
ATOM 3336 O O . ILE A 1 420 ? 151.195 132.477 163.611 1.00 32.21 437 ILE D O 1
ATOM 3341 N N . ALA A 1 421 ? 150.116 134.363 164.201 1.00 35.35 438 ALA D N 1
ATOM 3342 C CA . ALA A 1 421 ? 149.717 133.815 165.493 1.00 35.35 438 ALA D CA 1
ATOM 3343 C C . ALA A 1 421 ? 148.780 132.627 165.326 1.00 35.35 438 ALA D C 1
ATOM 3344 O O . ALA A 1 421 ? 148.909 131.619 166.031 1.00 35.35 438 ALA D O 1
ATOM 3346 N N . ALA A 1 422 ? 147.822 132.733 164.403 1.00 31.01 439 ALA D N 1
ATOM 3347 C CA . ALA A 1 422 ? 146.913 131.623 164.151 1.00 31.01 439 ALA D CA 1
ATOM 3348 C C . ALA A 1 422 ? 147.668 130.410 163.632 1.00 31.01 439 ALA D C 1
ATOM 3349 O O . ALA A 1 422 ? 147.363 129.274 164.007 1.00 31.01 439 ALA D O 1
ATOM 3351 N N . GLN A 1 423 ? 148.657 130.631 162.763 1.00 34.27 440 GLN D N 1
ATOM 3352 C CA . GLN A 1 423 ? 149.472 129.526 162.274 1.00 34.27 440 GLN D CA 1
ATOM 3353 C C . GLN A 1 423 ? 150.244 128.859 163.402 1.00 34.27 440 GLN D C 1
ATOM 3354 O O . GLN A 1 423 ? 150.289 127.626 163.483 1.00 34.27 440 GLN D O 1
ATOM 3360 N N . MET A 1 424 ? 150.864 129.655 164.276 1.00 51.32 441 MET D N 1
ATOM 3361 C CA . MET A 1 424 ? 151.609 129.080 165.392 1.00 51.32 441 MET D CA 1
ATOM 3362 C C . MET A 1 424 ? 150.695 128.276 166.302 1.00 51.32 441 MET D C 1
ATOM 3363 O O . MET A 1 424 ? 151.033 127.155 166.700 1.00 51.32 441 MET D O 1
ATOM 3368 N N . LEU A 1 425 ? 149.518 128.819 166.617 1.00 32.29 442 LEU D N 1
ATOM 3369 C CA . LEU A 1 425 ? 148.570 128.091 167.451 1.00 32.29 442 LEU D CA 1
ATOM 3370 C C . LEU A 1 425 ? 148.123 126.798 166.780 1.00 32.29 442 LEU D C 1
ATOM 3371 O O . LEU A 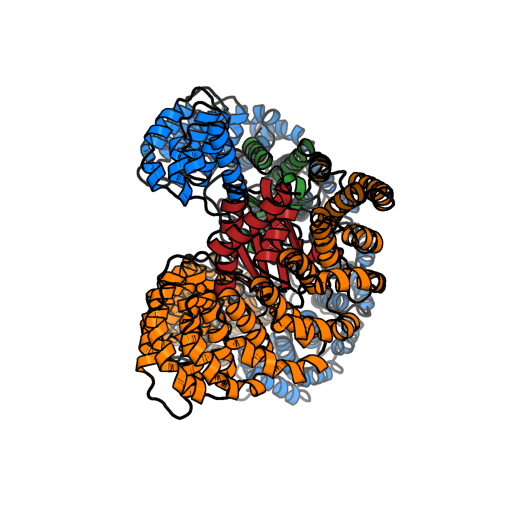1 425 ? 148.085 125.741 167.421 1.00 32.29 442 LEU D O 1
ATOM 3376 N N . ASP A 1 426 ? 147.792 126.857 165.489 1.00 33.24 443 ASP D N 1
ATOM 3377 C CA . ASP A 1 426 ? 147.283 125.680 164.796 1.00 33.24 443 ASP D CA 1
ATOM 3378 C C . ASP A 1 426 ? 148.339 124.587 164.723 1.00 33.24 443 ASP D C 1
ATOM 3379 O O . ASP A 1 426 ? 148.053 123.413 164.981 1.00 33.24 443 ASP D O 1
ATOM 3384 N N . VAL A 1 427 ? 149.574 124.956 164.383 1.00 28.40 444 VAL D N 1
ATOM 3385 C CA . VAL A 1 427 ? 150.623 123.951 164.284 1.00 28.40 444 VAL D CA 1
ATOM 3386 C C . VAL A 1 427 ? 151.002 123.428 165.666 1.00 28.40 444 VAL D C 1
ATOM 3387 O O . VAL A 1 427 ? 151.422 122.272 165.800 1.00 28.40 444 VAL D O 1
ATOM 3391 N N . ALA A 1 428 ? 150.853 124.247 166.714 1.00 27.97 445 ALA D N 1
ATOM 3392 C CA . ALA A 1 428 ? 151.183 123.789 168.058 1.00 27.97 445 ALA D CA 1
ATOM 3393 C C . ALA A 1 428 ? 150.154 122.794 168.580 1.00 27.97 445 ALA D C 1
ATOM 3394 O O . ALA A 1 428 ? 150.517 121.748 169.128 1.00 27.97 445 ALA D O 1
ATOM 3396 N N . ILE A 1 429 ? 148.865 123.100 168.429 1.00 28.65 446 ILE D N 1
ATOM 3397 C CA . ILE A 1 429 ? 147.837 122.202 168.951 1.00 28.65 446 ILE D CA 1
ATOM 3398 C C . ILE A 1 429 ? 147.685 120.965 168.074 1.00 28.65 446 ILE D C 1
ATOM 3399 O O . ILE A 1 429 ? 147.482 119.855 168.579 1.00 28.65 446 ILE D O 1
ATOM 3404 N N . ARG A 1 430 ? 147.767 121.128 166.751 1.00 29.96 447 ARG D N 1
ATOM 3405 C CA . ARG A 1 430 ? 147.434 120.024 165.855 1.00 29.96 447 ARG D CA 1
ATOM 3406 C C . ARG A 1 430 ? 148.439 118.881 165.956 1.00 29.96 447 ARG D C 1
ATOM 3407 O O . ARG A 1 430 ? 148.050 117.707 165.933 1.00 29.96 447 ARG D O 1
ATOM 3415 N N . VAL A 1 431 ? 149.727 119.192 166.068 1.00 35.27 448 VAL D N 1
ATOM 3416 C CA . VAL A 1 431 ? 150.781 118.183 166.045 1.00 35.27 448 VAL D CA 1
ATOM 3417 C C . VAL A 1 431 ? 151.466 118.209 167.408 1.00 35.27 448 VAL D C 1
ATOM 3418 O O . VAL A 1 431 ? 151.868 119.271 167.897 1.00 35.27 448 VAL D O 1
ATOM 3422 N N . LYS A 1 432 ? 151.608 117.031 168.023 1.00 40.80 449 LYS D N 1
ATOM 3423 C CA . LYS A 1 432 ? 152.007 116.965 169.426 1.00 40.80 449 LYS D CA 1
ATOM 3424 C C . LYS A 1 432 ? 153.522 116.88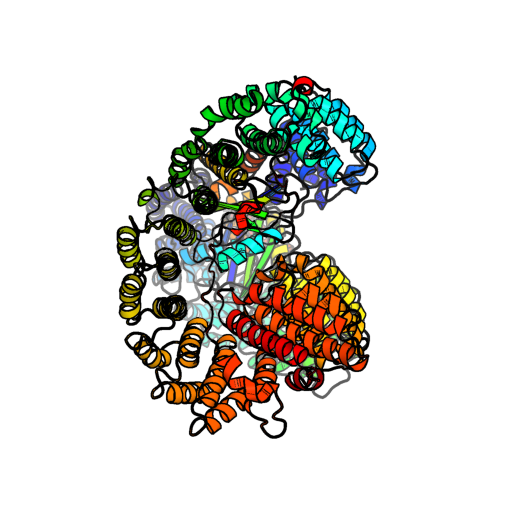1 169.590 1.00 40.80 449 LYS D C 1
ATOM 3425 O O . LYS A 1 432 ? 154.084 117.480 170.515 1.00 40.80 449 LYS D O 1
ATOM 3431 N N . ALA A 1 433 ? 154.203 116.144 168.708 1.00 34.38 450 ALA D N 1
ATOM 3432 C CA . ALA A 1 433 ? 155.626 115.871 168.900 1.00 34.38 450 ALA D CA 1
ATOM 3433 C C . ALA A 1 433 ? 156.493 117.118 168.762 1.00 34.38 450 ALA D C 1
ATOM 3434 O O . ALA A 1 433 ? 157.679 117.078 169.106 1.00 34.38 450 ALA D O 1
ATOM 3436 N N . ILE A 1 434 ? 155.929 118.215 168.266 1.00 26.05 451 ILE D N 1
ATOM 3437 C CA . ILE A 1 434 ? 156.629 119.477 168.066 1.00 26.05 451 ILE D CA 1
ATOM 3438 C C . ILE A 1 434 ? 156.229 120.523 169.097 1.00 26.05 451 ILE D C 1
ATOM 3439 O O . ILE A 1 434 ? 156.712 121.666 169.046 1.00 26.05 451 ILE D O 1
ATOM 3444 N N . ARG A 1 435 ? 155.370 120.153 170.050 1.00 26.61 452 ARG D N 1
ATOM 3445 C CA . ARG A 1 435 ? 154.951 121.093 171.082 1.00 26.61 452 ARG D CA 1
ATOM 3446 C C . ARG A 1 435 ? 156.129 121.542 171.932 1.00 26.61 452 ARG D C 1
ATOM 3447 O O . ARG A 1 435 ? 156.178 122.695 172.368 1.00 26.61 452 ARG D O 1
ATOM 3455 N N . LYS A 1 436 ? 157.088 120.647 172.182 1.00 21.80 453 LYS D N 1
ATOM 3456 C CA . LYS A 1 436 ? 158.252 121.022 172.981 1.00 21.80 453 LYS D CA 1
ATOM 3457 C C . LYS A 1 436 ? 159.044 122.139 172.314 1.00 21.80 453 LYS D C 1
ATOM 3458 O O . LYS A 1 436 ? 159.400 123.133 172.960 1.00 21.80 453 LYS D O 1
ATOM 3464 N N . PHE A 1 437 ? 159.315 122.002 171.016 1.00 20.96 454 PHE D N 1
ATOM 3465 C CA . PHE A 1 437 ? 160.064 123.034 170.307 1.00 20.96 454 PHE D CA 1
ATOM 3466 C C . PHE A 1 437 ? 159.253 124.320 170.199 1.00 20.96 454 PHE D C 1
ATOM 3467 O O . PHE A 1 437 ? 159.803 125.424 170.302 1.00 20.96 454 PHE D O 1
ATOM 3475 N N . ALA A 1 438 ? 157.939 124.197 169.982 1.00 21.04 455 ALA D N 1
ATOM 3476 C CA . ALA A 1 438 ? 157.092 125.385 169.920 1.00 21.04 455 ALA D CA 1
ATOM 3477 C C . ALA A 1 438 ? 157.136 126.149 171.235 1.00 21.04 455 ALA D C 1
ATOM 3478 O O . ALA A 1 438 ? 157.297 127.377 171.255 1.00 21.04 455 ALA D O 1
ATOM 3480 N N . VAL A 1 439 ? 157.013 125.426 172.349 1.00 19.74 456 VAL D N 1
ATOM 3481 C CA . VAL A 1 439 ? 157.057 126.042 173.669 1.00 19.74 456 VAL D CA 1
ATOM 3482 C C . VAL A 1 439 ? 158.410 126.694 173.903 1.00 19.74 456 VAL D C 1
ATOM 3483 O O . VAL A 1 439 ? 158.495 127.812 174.422 1.00 19.74 456 VAL D O 1
ATOM 3487 N N . SER A 1 440 ? 159.489 126.005 173.525 1.00 21.54 457 SER D N 1
ATOM 3488 C CA . SER A 1 440 ? 160.826 126.553 173.735 1.00 21.54 457 SER D CA 1
ATOM 3489 C C . SER A 1 440 ? 161.015 127.857 172.968 1.00 21.54 457 SER D C 1
ATOM 3490 O O . SER A 1 440 ? 161.446 128.869 173.535 1.00 21.54 457 SER D O 1
ATOM 3493 N N . GLN A 1 441 ? 160.671 127.857 171.676 1.00 23.46 458 GLN D N 1
ATOM 3494 C CA . GLN A 1 441 ? 160.814 129.069 170.873 1.00 23.46 458 GLN D CA 1
ATOM 3495 C C . GLN A 1 441 ? 159.948 130.199 171.410 1.00 23.46 458 GLN D C 1
ATOM 3496 O O . GLN A 1 441 ? 160.395 131.353 171.487 1.00 23.46 458 GLN D O 1
ATOM 3502 N N . MET A 1 442 ? 158.699 129.887 171.756 1.00 27.25 459 MET D N 1
ATOM 3503 C CA . MET A 1 442 ? 157.780 130.974 172.184 1.00 27.25 459 MET D CA 1
ATOM 3504 C C . MET A 1 442 ? 158.242 131.537 173.537 1.00 27.25 459 MET D C 1
ATOM 3505 O O . MET A 1 442 ? 158.215 132.775 173.697 1.00 27.25 459 MET D O 1
ATOM 3510 N N . SER A 1 443 ? 158.656 130.670 174.464 1.00 28.65 460 SER D N 1
ATOM 3511 C CA . SER A 1 443 ? 159.174 131.169 175.731 1.00 28.65 460 SER D CA 1
ATOM 3512 C C . SER A 1 443 ? 160.427 132.004 175.522 1.00 28.65 460 SER D C 1
ATOM 3513 O O . SER A 1 443 ? 160.642 132.989 176.238 1.00 28.65 460 SER D O 1
ATOM 3516 N N . ALA A 1 444 ? 161.265 131.629 174.551 1.00 35.26 461 ALA D N 1
ATOM 3517 C CA . ALA A 1 444 ? 162.417 132.462 174.226 1.00 35.26 461 ALA D CA 1
ATOM 3518 C C . ALA A 1 444 ? 161.975 133.833 173.736 1.00 35.26 461 ALA D C 1
ATOM 3519 O O . ALA A 1 444 ? 162.585 134.851 174.082 1.00 35.26 461 ALA D O 1
ATOM 3521 N N . LEU A 1 445 ? 160.920 133.880 172.922 1.00 40.45 462 LEU D N 1
ATOM 3522 C CA . LEU A 1 445 ? 160.410 135.173 172.469 1.00 40.45 462 LEU D CA 1
ATOM 3523 C C . LEU A 1 445 ? 159.790 135.961 173.618 1.00 40.45 462 LEU D C 1
ATOM 3524 O O . LEU A 1 445 ? 159.909 137.191 173.671 1.00 40.45 462 LEU D O 1
ATOM 3529 N N . LEU A 1 446 ? 159.113 135.274 174.542 1.00 36.50 463 LEU D N 1
ATOM 3530 C CA . LEU A 1 446 ? 158.549 135.949 175.708 1.00 36.50 463 LEU D CA 1
ATOM 3531 C C . LEU A 1 446 ? 159.638 136.554 176.583 1.00 36.50 463 LEU D C 1
ATOM 3532 O O . LEU A 1 446 ? 159.459 137.641 177.141 1.00 36.50 463 LEU D O 1
ATOM 3537 N N . ASP A 1 447 ? 160.765 135.856 176.735 1.00 42.66 464 ASP D N 1
ATOM 3538 C CA . ASP A 1 447 ? 161.887 136.439 177.463 1.00 42.66 464 ASP D CA 1
ATOM 3539 C C . ASP A 1 447 ? 162.375 137.709 176.781 1.00 42.66 464 ASP D C 1
ATOM 3540 O O . ASP A 1 447 ? 162.942 138.596 177.430 1.00 42.66 464 ASP D O 1
ATOM 3545 N N . SER A 1 448 ? 162.159 137.816 175.470 1.00 52.71 465 SER D N 1
ATOM 3546 C CA . SER A 1 448 ? 162.482 139.012 174.708 1.00 52.71 465 SER D CA 1
ATOM 3547 C C . SER A 1 448 ? 161.250 139.862 174.420 1.00 52.71 465 SER D C 1
ATOM 3548 O O . SER A 1 448 ? 161.295 140.728 173.540 1.00 52.71 465 SER D O 1
ATOM 3551 N N . ALA A 1 449 ? 160.148 139.627 175.139 1.00 57.72 466 ALA D N 1
ATOM 3552 C CA . ALA A 1 449 ? 158.945 140.425 174.935 1.00 57.72 466 ALA D CA 1
ATOM 3553 C C . ALA A 1 449 ? 159.169 141.894 175.266 1.00 57.72 466 ALA D C 1
ATOM 3554 O O . ALA A 1 449 ? 158.398 142.743 174.809 1.00 57.72 466 ALA D O 1
ATOM 3556 N N . HIS A 1 450 ? 160.201 142.213 176.050 1.00 69.56 467 HIS D N 1
ATOM 3557 C CA . HIS A 1 450 ? 160.593 143.604 176.229 1.00 69.56 467 HIS D CA 1
ATOM 3558 C C . HIS A 1 450 ? 161.084 144.235 174.934 1.00 69.56 467 HIS D C 1
ATOM 3559 O O . HIS A 1 450 ? 161.063 145.465 174.816 1.00 69.56 467 HIS D O 1
ATOM 3566 N N . LEU A 1 451 ? 161.525 143.427 173.969 1.00 67.59 468 LEU D N 1
ATOM 3567 C CA . LEU A 1 451 ? 161.871 143.912 172.640 1.00 67.59 468 LEU D CA 1
ATOM 3568 C C . LEU A 1 451 ? 160.678 143.861 171.694 1.00 67.59 468 LEU D C 1
ATOM 3569 O O . LEU A 1 451 ? 160.488 144.776 170.885 1.00 67.59 468 LEU D O 1
ATOM 3574 N N . LEU A 1 452 ? 159.860 142.808 171.790 1.00 62.48 469 LEU D N 1
ATOM 3575 C CA . LEU A 1 452 ? 158.673 142.696 170.950 1.00 62.48 469 LEU D CA 1
ATOM 3576 C C . LEU A 1 452 ? 157.576 143.670 171.359 1.00 62.48 469 LEU D C 1
ATOM 3577 O O . LEU A 1 452 ? 156.594 143.820 170.624 1.00 62.48 469 LEU D O 1
ATOM 3582 N N . ALA A 1 453 ? 157.716 144.328 172.511 1.00 69.74 470 ALA D N 1
ATOM 3583 C CA . ALA A 1 453 ? 156.711 145.284 172.955 1.00 69.74 470 ALA D CA 1
ATOM 3584 C C . ALA A 1 453 ? 156.810 146.611 172.217 1.00 69.74 470 ALA D C 1
ATOM 3585 O O . ALA A 1 453 ? 155.949 147.477 172.404 1.00 69.74 470 ALA D O 1
ATOM 3587 N N . SER A 1 454 ? 157.842 146.793 171.390 1.00 77.10 471 SER D N 1
ATOM 3588 C CA . SER A 1 454 ? 158.005 148.040 170.653 1.00 77.10 471 SER D CA 1
ATOM 3589 C C . SER A 1 454 ? 156.901 148.266 169.628 1.00 77.10 471 SER D C 1
ATOM 3590 O O . SER A 1 454 ? 156.700 149.406 169.196 1.00 77.10 471 SER D O 1
ATOM 3593 N N . SER A 1 455 ? 156.185 147.217 169.231 1.00 72.53 472 SER D N 1
ATOM 3594 C CA . SER A 1 455 ? 155.117 147.305 168.237 1.00 72.53 472 SER D CA 1
ATOM 3595 C C . SER A 1 455 ? 153.802 146.931 168.915 1.00 72.53 472 SER D C 1
ATOM 3596 O O . SER A 1 455 ? 153.449 145.753 169.002 1.00 72.53 472 SER D O 1
ATOM 3599 N N . THR A 1 456 ? 153.077 147.941 169.393 1.00 70.68 473 THR D N 1
ATOM 3600 C CA . THR A 1 456 ? 151.794 147.741 170.053 1.00 70.68 473 THR D CA 1
ATOM 3601 C C . THR A 1 456 ? 150.606 147.913 169.115 1.00 70.68 473 THR D C 1
ATOM 3602 O O . THR A 1 456 ? 149.460 147.858 169.574 1.00 70.68 473 THR D O 1
ATOM 3606 N N . GLN A 1 457 ? 150.848 148.120 167.823 1.00 63.99 474 GLN D N 1
ATOM 3607 C CA . GLN A 1 457 ? 149.759 148.293 166.872 1.00 63.99 474 GLN D CA 1
ATOM 3608 C C . GLN A 1 457 ? 148.979 146.995 166.710 1.00 63.99 474 GLN D C 1
ATOM 3609 O O . GLN A 1 457 ? 149.526 145.901 166.877 1.00 63.99 474 GLN D O 1
ATOM 3615 N N . ARG A 1 458 ? 147.692 147.120 166.390 1.00 54.47 475 ARG D N 1
ATOM 3616 C CA . ARG A 1 458 ? 146.848 145.948 166.199 1.00 54.47 475 ARG D CA 1
ATOM 3617 C C . ARG A 1 458 ? 147.285 145.136 164.988 1.00 54.47 475 ARG D C 1
ATOM 3618 O O . ARG A 1 458 ? 147.825 145.674 164.018 1.00 54.47 475 ARG D O 1
ATOM 3626 N N . ASN A 1 459 ? 147.050 143.824 165.065 1.00 52.57 476 ASN D N 1
ATOM 3627 C CA . ASN A 1 459 ? 147.484 142.847 164.071 1.00 52.57 476 ASN D CA 1
ATOM 3628 C C . ASN A 1 459 ? 148.994 142.840 163.884 1.00 52.57 476 ASN D C 1
ATOM 3629 O O . ASN A 1 459 ? 149.490 142.394 162.846 1.00 52.57 476 ASN D O 1
ATOM 3634 N N . GLY A 1 460 ? 149.735 143.320 164.872 1.00 49.52 477 GLY D N 1
ATOM 3635 C CA . GLY A 1 460 ? 151.175 143.406 164.820 1.00 49.52 477 GLY D CA 1
ATOM 3636 C C . GLY A 1 460 ? 151.852 142.304 165.605 1.00 49.52 477 GLY D C 1
ATOM 3637 O O . GLY A 1 460 ? 151.396 141.155 165.635 1.00 49.52 477 GLY D O 1
ATOM 3638 N N . ILE A 1 461 ? 152.962 142.661 166.251 1.00 53.84 478 ILE D N 1
ATOM 3639 C CA . ILE A 1 461 ? 153.741 141.683 167.002 1.00 53.84 478 ILE D CA 1
ATOM 3640 C C . ILE A 1 461 ? 152.981 141.237 168.249 1.00 53.84 478 ILE D C 1
ATOM 3641 O O . ILE A 1 461 ? 153.209 140.140 168.778 1.00 53.84 478 ILE D O 1
ATOM 3646 N N . CYS A 1 462 ? 152.056 142.070 168.730 1.00 47.87 479 CYS D N 1
ATOM 3647 C CA . CYS A 1 462 ? 151.292 141.712 169.920 1.00 47.87 479 CYS D CA 1
ATOM 3648 C C . CYS A 1 462 ? 150.480 140.439 169.732 1.00 47.87 479 CYS D C 1
ATOM 3649 O O . CYS A 1 462 ? 150.287 139.692 170.695 1.00 47.87 479 CYS D O 1
ATOM 3652 N N . GLU A 1 463 ? 150.008 140.159 168.518 1.00 41.37 480 GLU D N 1
ATOM 3653 C CA . GLU A 1 463 ? 149.320 138.892 168.302 1.00 41.37 480 GLU D CA 1
ATOM 3654 C C . GLU A 1 463 ? 150.293 137.722 168.370 1.00 41.37 480 GLU D C 1
ATOM 3655 O O . GLU A 1 463 ? 149.931 136.637 168.843 1.00 41.37 480 GLU D O 1
ATOM 3661 N N . VAL A 1 464 ? 151.529 137.925 167.910 1.00 35.70 481 VAL D N 1
ATOM 3662 C CA . VAL A 1 464 ? 152.574 136.928 168.119 1.00 35.70 481 VAL D CA 1
ATOM 3663 C C . VAL A 1 464 ? 152.769 136.675 169.607 1.00 35.70 481 VAL D C 1
ATOM 3664 O O . VAL A 1 464 ? 152.930 135.529 170.047 1.00 35.70 481 VAL D O 1
ATOM 3668 N N . LEU A 1 465 ? 152.760 137.746 170.404 1.00 34.05 482 LEU D N 1
ATOM 3669 C CA . LEU A 1 465 ? 152.881 137.603 171.851 1.00 34.05 482 LEU D CA 1
ATOM 3670 C C . LEU A 1 465 ? 151.693 136.843 172.430 1.00 34.05 482 LEU D C 1
ATOM 3671 O O . LEU A 1 465 ? 151.846 136.055 173.370 1.00 34.05 482 LEU D O 1
ATOM 3676 N N . TYR A 1 466 ? 150.498 137.086 171.889 1.00 26.72 483 TYR D N 1
ATOM 3677 C CA . TYR A 1 466 ? 149.310 136.333 172.286 1.00 26.72 483 TYR D CA 1
ATOM 3678 C C . TYR A 1 466 ? 149.490 134.843 172.029 1.00 26.72 483 TYR D C 1
ATOM 3679 O O . TYR A 1 466 ? 149.175 134.005 172.883 1.00 26.72 483 TYR D O 1
ATOM 3688 N N . ALA A 1 467 ? 149.988 134.499 170.841 1.00 26.21 484 ALA D N 1
ATOM 3689 C CA . ALA A 1 467 ? 150.235 133.097 170.518 1.00 26.21 484 ALA D CA 1
ATOM 3690 C C . ALA A 1 467 ? 151.265 132.492 171.463 1.00 26.21 484 ALA D C 1
ATOM 3691 O O . ALA A 1 467 ? 151.098 131.363 171.947 1.00 26.21 484 ALA D O 1
ATOM 3693 N N . ALA A 1 468 ? 152.337 133.239 171.739 1.00 26.09 485 ALA D N 1
ATOM 3694 C CA . ALA A 1 468 ? 153.350 132.783 172.684 1.00 26.09 485 ALA D CA 1
ATOM 3695 C C . ALA A 1 468 ? 152.736 132.491 174.044 1.00 26.09 485 ALA D C 1
ATOM 3696 O O . ALA A 1 468 ? 152.959 131.423 174.626 1.00 26.09 485 ALA D O 1
ATOM 3698 N N . ALA A 1 469 ? 151.957 133.442 174.565 1.00 20.57 486 ALA D N 1
ATOM 3699 C CA . ALA A 1 469 ? 151.359 133.279 175.882 1.00 20.57 486 ALA D CA 1
ATOM 3700 C C . ALA A 1 469 ? 150.443 132.070 175.919 1.00 20.57 486 ALA D C 1
ATOM 3701 O O . ALA A 1 469 ? 150.494 131.269 176.860 1.00 20.57 486 ALA D O 1
ATOM 3703 N N . TRP A 1 470 ? 149.611 131.904 174.891 1.00 15.90 487 TRP D N 1
ATOM 3704 C CA . TRP A 1 470 ? 148.680 130.785 174.901 1.00 15.90 487 TRP D CA 1
ATOM 3705 C C . TRP A 1 470 ? 149.423 129.457 174.887 1.00 15.90 487 TRP D C 1
ATOM 3706 O O . TRP A 1 470 ? 149.136 128.570 175.700 1.00 15.90 487 TRP D O 1
ATOM 3717 N N . ILE A 1 471 ? 150.400 129.303 173.988 1.00 20.07 488 ILE D N 1
ATOM 3718 C CA . ILE A 1 471 ? 151.000 127.978 173.856 1.00 20.07 488 ILE D CA 1
ATOM 3719 C C . ILE A 1 471 ? 152.031 127.712 174.947 1.00 20.07 488 ILE D C 1
ATOM 3720 O O . ILE A 1 471 ? 152.427 126.559 175.152 1.00 20.07 488 ILE D O 1
ATOM 3725 N N . CYS A 1 472 ? 152.488 128.736 175.672 1.00 18.06 489 CYS D N 1
ATOM 3726 C CA . CYS A 1 472 ? 153.339 128.449 176.821 1.00 18.06 489 CYS D CA 1
ATOM 3727 C C . CYS A 1 472 ? 152.493 128.103 178.038 1.00 18.06 489 CYS D C 1
ATOM 3728 O O . CYS A 1 472 ? 152.810 127.166 178.778 1.00 18.06 489 CYS D O 1
ATOM 3731 N N . GLY A 1 473 ? 151.410 128.851 178.265 1.00 19.08 490 GLY D N 1
ATOM 3732 C CA . GLY A 1 473 ? 150.556 128.555 179.403 1.00 19.08 490 GLY D CA 1
ATOM 3733 C C . GLY A 1 473 ? 149.867 127.210 179.283 1.00 19.08 490 GLY D C 1
ATOM 3734 O O . GLY A 1 473 ? 149.849 126.421 180.230 1.00 19.08 490 GLY D O 1
ATOM 3735 N N . GLU A 1 474 ? 149.290 126.928 178.112 1.00 17.12 491 GLU D N 1
ATOM 3736 C CA . GLU A 1 474 ? 148.546 125.684 177.949 1.00 17.12 491 GLU D CA 1
ATOM 3737 C C . GLU A 1 474 ? 149.474 124.476 177.958 1.00 17.12 491 GLU D C 1
ATOM 3738 O O . GLU A 1 474 ? 149.120 123.415 178.485 1.00 17.12 491 GLU D O 1
ATOM 3744 N N . PHE A 1 475 ? 150.666 124.618 177.384 1.00 17.79 492 PHE D N 1
ATOM 3745 C CA . PHE A 1 475 ? 151.632 123.532 177.267 1.00 17.79 492 PHE D CA 1
ATOM 3746 C C . PHE A 1 475 ? 152.825 123.751 178.191 1.00 17.79 492 PHE D C 1
ATOM 3747 O O . PHE A 1 475 ? 153.973 123.499 177.824 1.00 17.79 492 PHE D O 1
ATOM 3755 N N . SER A 1 476 ? 152.557 124.230 179.408 1.00 20.02 493 SER D N 1
ATOM 3756 C CA . SER A 1 476 ? 153.627 124.553 180.343 1.00 20.02 493 SER D CA 1
ATOM 3757 C C . SER A 1 476 ? 154.403 123.327 180.798 1.00 20.02 493 SER D C 1
ATOM 3758 O O . SER A 1 476 ? 155.535 123.470 181.271 1.00 20.02 493 SER D O 1
ATOM 3761 N N . GLU A 1 477 ? 153.825 122.132 180.669 1.00 35.89 494 GLU D N 1
ATOM 3762 C CA . GLU A 1 477 ? 154.509 120.922 181.110 1.00 35.89 494 GLU D CA 1
ATOM 3763 C C . GLU A 1 477 ? 155.836 120.716 180.395 1.00 35.89 494 GLU D C 1
ATOM 3764 O O . GLU A 1 477 ? 156.729 120.063 180.944 1.00 35.89 494 GLU D O 1
ATOM 3770 N N . HIS A 1 478 ? 155.986 121.257 179.189 1.00 35.15 495 HIS D N 1
ATOM 3771 C CA . HIS A 1 478 ? 157.218 121.135 178.425 1.00 35.15 495 HIS D CA 1
ATOM 3772 C C . HIS A 1 478 ? 158.162 122.312 178.638 1.00 35.15 495 HIS D C 1
ATOM 3773 O O . HIS A 1 478 ? 159.258 122.322 178.070 1.00 35.15 495 HIS D O 1
ATOM 3780 N N . LEU A 1 479 ? 157.767 123.299 179.436 1.00 23.55 496 LEU D N 1
ATOM 3781 C CA . LEU A 1 479 ? 158.657 124.407 179.744 1.00 23.55 496 LEU D CA 1
ATOM 3782 C C . LEU A 1 479 ? 159.816 123.945 180.620 1.00 23.55 496 LEU D C 1
ATOM 3783 O O . LEU A 1 479 ? 159.685 123.027 181.434 1.00 23.55 496 LEU D O 1
ATOM 3788 N N . GLN A 1 480 ? 160.966 124.594 180.440 1.00 22.90 497 GLN D N 1
ATOM 3789 C CA . GLN A 1 480 ? 162.154 124.302 181.227 1.00 22.90 497 GLN D CA 1
ATOM 3790 C C . GLN A 1 480 ? 162.381 125.297 182.356 1.00 22.90 497 GLN D C 1
ATOM 3791 O O . GLN A 1 480 ? 163.030 124.946 183.347 1.00 22.90 497 GLN D O 1
ATOM 3797 N N . GLU A 1 481 ? 161.869 126.518 182.233 1.00 25.42 498 GLU D N 1
ATOM 3798 C CA . GLU A 1 481 ? 161.998 127.510 183.293 1.00 25.42 498 GLU D CA 1
ATOM 3799 C C . GLU A 1 481 ? 160.643 128.155 183.574 1.00 25.42 498 GLU D C 1
ATOM 3800 O O . GLU A 1 481 ? 160.471 129.363 183.364 1.00 25.42 498 GLU D O 1
ATOM 3806 N N . PRO A 1 482 ? 159.665 127.389 184.067 1.00 25.31 499 PRO D N 1
ATOM 3807 C CA . PRO A 1 482 ? 158.329 127.968 184.277 1.00 25.31 499 PRO D CA 1
ATOM 3808 C C . PRO A 1 482 ? 158.333 129.158 185.215 1.00 25.31 499 PRO D C 1
ATOM 3809 O O . PRO A 1 482 ? 157.601 130.126 184.976 1.00 25.31 499 PRO D O 1
ATOM 3813 N N . HIS A 1 483 ? 159.153 129.126 186.265 1.00 28.82 500 HIS D N 1
ATOM 3814 C CA . HIS A 1 483 ? 159.265 130.282 187.146 1.00 28.82 500 HIS D CA 1
ATOM 3815 C C . HIS A 1 483 ? 159.790 131.493 186.386 1.00 28.82 500 HIS D C 1
ATOM 3816 O O . HIS A 1 483 ? 159.238 132.596 186.494 1.00 28.82 500 HIS D O 1
ATOM 3823 N N . HIS A 1 484 ? 160.846 131.300 185.592 1.00 27.77 501 HIS D N 1
ATOM 3824 C CA . HIS A 1 484 ? 161.393 132.403 184.810 1.00 27.77 501 HIS D CA 1
ATOM 3825 C C . HIS A 1 484 ? 160.379 132.920 183.803 1.00 27.77 501 HIS D C 1
ATOM 3826 O O . HIS A 1 484 ? 160.253 134.134 183.608 1.00 27.77 501 HIS D O 1
ATOM 3833 N N . THR A 1 485 ? 159.653 132.018 183.143 1.00 23.71 502 THR D N 1
ATOM 3834 C CA . THR A 1 485 ? 158.732 132.456 182.101 1.00 23.71 502 THR D CA 1
ATOM 3835 C C . THR A 1 485 ? 157.538 133.198 182.697 1.00 23.71 502 THR D C 1
ATOM 3836 O O . THR A 1 485 ? 157.058 134.179 182.120 1.00 23.71 502 THR D O 1
ATOM 3840 N N . LEU A 1 486 ? 157.079 132.788 183.886 1.00 24.31 503 LEU D N 1
ATOM 3841 C CA . LEU A 1 486 ? 155.984 133.527 184.507 1.00 24.31 503 LEU D CA 1
ATOM 3842 C C . LEU A 1 486 ? 156.463 134.859 185.068 1.00 24.31 503 LEU D C 1
ATOM 3843 O O . LEU A 1 486 ? 155.717 135.844 185.038 1.00 24.31 503 LEU D O 1
ATOM 3848 N N . GLU A 1 487 ? 157.700 134.920 185.567 1.00 24.17 504 GLU D N 1
ATOM 3849 C CA . GLU A 1 487 ? 158.254 136.206 185.976 1.00 24.17 504 GLU D CA 1
ATOM 3850 C C . GLU A 1 487 ? 158.377 137.150 184.787 1.00 24.17 504 GLU D C 1
ATOM 3851 O O . GLU A 1 487 ? 158.112 138.352 184.905 1.00 24.17 504 GLU D O 1
ATOM 3857 N N . ALA A 1 488 ? 158.788 136.622 183.632 1.00 27.17 505 ALA D N 1
ATOM 3858 C CA . ALA A 1 488 ? 158.890 137.445 182.432 1.00 27.17 505 ALA D CA 1
ATOM 3859 C C . ALA A 1 488 ? 157.518 137.899 181.959 1.00 27.17 505 ALA D C 1
ATOM 3860 O O . ALA A 1 488 ? 157.358 139.027 181.478 1.00 27.17 505 ALA D O 1
ATOM 3862 N N . MET A 1 489 ? 156.517 137.028 182.075 1.00 27.04 506 MET D N 1
ATOM 3863 C CA . MET A 1 489 ? 155.164 137.378 181.671 1.00 27.04 506 MET D CA 1
ATOM 3864 C C . MET A 1 489 ? 154.460 138.292 182.664 1.00 27.04 506 MET D C 1
ATOM 3865 O O . MET A 1 489 ? 153.435 138.883 182.311 1.00 27.04 506 MET D O 1
ATOM 3870 N N . LEU A 1 490 ? 154.972 138.421 183.887 1.00 27.76 507 LEU D N 1
ATOM 3871 C CA . LEU A 1 490 ? 154.436 139.371 184.852 1.00 27.76 507 LEU D CA 1
ATOM 3872 C C . LEU A 1 490 ? 155.282 140.634 184.949 1.00 27.76 507 LEU D C 1
ATOM 3873 O O . LEU A 1 490 ? 155.099 141.422 185.881 1.00 27.76 507 LEU D O 1
ATOM 3878 N N . ARG A 1 491 ? 156.198 140.840 184.009 1.00 40.18 508 ARG D N 1
ATOM 3879 C CA . ARG A 1 491 ? 157.079 141.993 184.046 1.00 40.18 508 ARG D CA 1
ATOM 3880 C C . ARG A 1 491 ? 156.286 143.279 183.799 1.00 40.18 508 ARG D C 1
ATOM 3881 O O . ARG A 1 491 ? 155.298 143.275 183.062 1.00 40.18 508 ARG D O 1
ATOM 3889 N N . PRO A 1 492 ? 156.687 144.389 184.425 1.00 41.07 509 PRO D N 1
ATOM 3890 C CA . PRO A 1 492 ? 155.972 145.657 184.202 1.00 41.07 509 PRO D CA 1
ATOM 3891 C C . PRO A 1 492 ? 155.996 146.144 182.762 1.00 41.07 509 PRO D C 1
ATOM 3892 O O . PRO A 1 492 ? 155.180 147.001 182.400 1.00 41.07 509 PRO D O 1
ATOM 3896 N N . ARG A 1 493 ? 156.914 145.643 181.931 1.00 43.52 510 ARG D N 1
ATOM 3897 C CA . ARG A 1 493 ? 156.938 146.048 180.528 1.00 43.52 510 ARG D CA 1
ATOM 3898 C C . ARG A 1 493 ? 155.687 145.582 179.793 1.00 43.52 510 ARG D C 1
ATOM 3899 O O . ARG A 1 493 ? 155.340 146.120 178.736 1.00 43.52 510 ARG D O 1
ATOM 3907 N N . VAL A 1 494 ? 155.005 144.568 180.331 1.00 36.43 511 VAL D N 1
ATOM 3908 C CA . VAL A 1 494 ? 153.786 144.060 179.709 1.00 36.43 511 VAL D CA 1
ATOM 3909 C C . VAL A 1 494 ? 152.670 145.096 179.763 1.00 36.43 511 VAL D C 1
ATOM 3910 O O . VAL A 1 494 ? 151.787 145.117 178.896 1.00 36.43 511 VAL D O 1
ATOM 3914 N N . THR A 1 495 ? 152.707 145.992 180.752 1.00 38.28 512 THR D N 1
ATOM 3915 C CA . THR A 1 495 ? 151.588 146.880 181.055 1.00 38.28 512 THR D CA 1
ATOM 3916 C C . THR A 1 495 ? 151.265 147.878 179.946 1.00 38.28 512 THR D C 1
ATOM 3917 O O . THR A 1 495 ? 150.383 148.719 180.144 1.00 38.28 512 THR D O 1
ATOM 3921 N N . THR A 1 496 ? 151.947 147.825 178.800 1.00 41.03 513 THR D N 1
ATOM 3922 C CA . THR A 1 496 ? 151.669 148.741 177.701 1.00 41.03 513 THR D CA 1
ATOM 3923 C C . THR A 1 496 ? 151.153 148.026 176.456 1.00 41.03 513 THR D C 1
ATOM 3924 O O . THR A 1 496 ? 151.211 148.585 175.358 1.00 41.03 513 THR D O 1
ATOM 3928 N N . LEU A 1 497 ? 150.655 146.804 176.602 1.00 39.01 514 LEU D N 1
ATOM 3929 C CA . LEU A 1 497 ? 150.127 146.065 175.465 1.00 39.01 514 LEU D CA 1
ATOM 3930 C C . LEU A 1 497 ? 148.612 146.198 175.385 1.00 39.01 514 LEU D C 1
ATOM 3931 O O . LEU A 1 497 ? 147.949 146.496 176.383 1.00 39.01 514 LEU D O 1
ATOM 3936 N N . PRO A 1 498 ? 148.032 145.994 174.199 1.00 39.85 515 PRO D N 1
ATOM 3937 C CA . PRO A 1 498 ? 146.577 146.126 174.060 1.00 39.85 515 PRO D CA 1
ATOM 3938 C C . PRO A 1 498 ? 145.825 145.113 174.910 1.00 39.85 515 PRO D C 1
ATOM 3939 O O . PRO A 1 498 ? 146.394 144.144 175.416 1.00 39.85 515 PRO D O 1
ATOM 3943 N N . GLY A 1 499 ? 144.523 145.355 175.054 1.00 36.40 516 GLY D N 1
ATOM 3944 C CA . GLY A 1 499 ? 143.680 144.659 176.008 1.00 36.40 516 GLY D CA 1
ATOM 3945 C C . GLY A 1 499 ? 143.756 143.147 176.035 1.00 36.40 516 GLY D C 1
ATOM 3946 O O . GLY A 1 499 ? 144.206 142.568 177.029 1.00 36.40 516 GLY D O 1
ATOM 3947 N N . HIS A 1 500 ? 143.313 142.491 174.961 1.00 36.18 517 HIS D N 1
ATOM 3948 C CA . HIS A 1 500 ? 143.245 141.034 174.967 1.00 36.18 517 HIS D CA 1
ATOM 3949 C C . HIS A 1 500 ? 144.610 140.377 175.116 1.00 36.18 517 HIS D C 1
ATOM 3950 O O . HIS A 1 500 ? 144.682 139.267 175.654 1.00 36.18 517 HIS D O 1
ATOM 3957 N N . ILE A 1 501 ? 145.687 141.030 174.676 1.00 32.09 518 ILE D N 1
ATOM 3958 C CA . ILE A 1 501 ? 147.021 140.483 174.898 1.00 32.09 518 ILE D CA 1
ATOM 3959 C C . ILE A 1 501 ? 147.308 140.370 176.389 1.00 32.09 518 ILE D C 1
ATOM 3960 O O . ILE A 1 501 ? 147.703 139.308 176.879 1.00 32.09 518 ILE D O 1
ATOM 3965 N N . GLN A 1 502 ? 147.084 141.455 177.135 1.00 29.26 519 GLN D N 1
ATOM 3966 C CA . GLN A 1 502 ? 147.281 141.418 178.580 1.00 29.26 519 GLN D CA 1
ATOM 3967 C C . GLN A 1 502 ? 146.318 140.442 179.236 1.00 29.26 519 GLN D C 1
ATOM 3968 O O . GLN A 1 502 ? 146.665 139.768 180.214 1.00 29.26 519 GLN D O 1
ATOM 3974 N N . ALA A 1 503 ? 145.097 140.361 178.712 1.00 24.33 520 ALA D N 1
ATOM 3975 C CA . ALA A 1 503 ? 144.097 139.473 179.289 1.00 24.33 520 ALA D CA 1
ATOM 3976 C C . ALA A 1 503 ? 144.529 138.014 179.196 1.00 24.33 520 ALA D C 1
ATOM 3977 O O . ALA A 1 503 ? 144.521 137.288 180.200 1.00 24.33 520 ALA D O 1
ATOM 3979 N N . VAL A 1 504 ? 144.926 137.570 178.002 1.00 23.63 521 VAL D N 1
ATOM 3980 C CA . VAL A 1 504 ? 145.389 136.196 177.848 1.00 23.63 521 VAL D CA 1
ATOM 3981 C C . VAL A 1 504 ? 146.710 136.000 178.581 1.00 23.63 521 VAL D C 1
ATOM 3982 O O . VAL A 1 504 ? 146.990 134.907 179.093 1.00 23.63 521 VAL D O 1
ATOM 3986 N N . TYR A 1 505 ? 147.523 137.056 178.676 1.00 23.55 522 TYR D N 1
ATOM 3987 C CA . TYR A 1 505 ? 148.761 136.990 179.440 1.00 23.55 522 TYR D CA 1
ATOM 3988 C C . TYR A 1 505 ? 148.475 136.592 180.879 1.00 23.55 522 TYR D C 1
ATOM 3989 O O . TYR A 1 505 ? 149.097 135.677 181.425 1.00 23.55 522 TYR D O 1
ATOM 3998 N N . VAL A 1 506 ? 147.512 137.272 181.505 1.00 24.64 523 VAL D N 1
ATOM 3999 C CA . VAL A 1 506 ? 147.164 136.987 182.895 1.00 24.64 523 VAL D CA 1
ATOM 4000 C C . VAL A 1 506 ? 146.512 135.616 183.015 1.00 24.64 523 VAL D C 1
ATOM 4001 O O . VAL A 1 506 ? 146.795 134.846 183.949 1.00 24.64 523 VAL D O 1
ATOM 4005 N N . GLN A 1 507 ? 145.617 135.293 182.078 1.00 24.07 524 GLN D N 1
ATOM 4006 C CA . GLN A 1 507 ? 144.901 134.026 182.148 1.00 24.07 524 GLN D CA 1
ATOM 4007 C C . GLN A 1 507 ? 145.838 132.835 181.982 1.00 24.07 524 GLN D C 1
ATOM 4008 O O . GLN A 1 507 ? 145.519 131.728 182.429 1.00 24.07 524 GLN D O 1
ATOM 4014 N N . ASN A 1 508 ? 146.994 133.033 181.351 1.00 21.84 525 ASN D N 1
ATOM 4015 C CA . ASN A 1 508 ? 147.983 131.964 181.293 1.00 21.84 525 ASN D CA 1
ATOM 4016 C C . ASN A 1 508 ? 149.044 132.072 182.380 1.00 21.84 525 ASN D C 1
ATOM 4017 O O . ASN A 1 508 ? 149.676 131.063 182.714 1.00 21.84 525 ASN D O 1
ATOM 4022 N N . VAL A 1 509 ? 149.247 133.263 182.944 1.00 23.83 526 VAL D N 1
ATOM 4023 C CA . VAL A 1 509 ? 150.095 133.387 184.123 1.00 23.83 526 VAL D CA 1
ATOM 4024 C C . VAL A 1 509 ? 149.512 132.569 185.264 1.00 23.83 526 VAL D C 1
ATOM 4025 O O . VAL A 1 509 ? 150.233 131.882 185.995 1.00 23.83 526 VAL D O 1
ATOM 4029 N N . VAL A 1 510 ? 148.189 132.616 185.421 1.00 24.75 527 VAL D N 1
ATOM 4030 C CA . VAL A 1 510 ? 147.568 131.776 186.441 1.00 24.75 527 VAL D CA 1
ATOM 4031 C C . VAL A 1 510 ? 147.696 130.288 186.106 1.00 24.75 527 VAL D C 1
ATOM 4032 O O . VAL A 1 510 ? 147.800 129.456 187.016 1.00 24.75 527 VAL D O 1
ATOM 4036 N N . LYS A 1 511 ? 147.721 129.928 184.818 1.00 25.37 528 LYS D N 1
ATOM 4037 C CA . LYS A 1 511 ? 147.962 128.534 184.446 1.00 25.37 528 LYS D CA 1
ATOM 4038 C C . LYS A 1 511 ? 149.365 128.092 184.843 1.00 25.37 528 LYS D C 1
ATOM 4039 O O . LYS A 1 511 ? 149.557 126.988 185.372 1.00 25.37 528 LYS D O 1
ATOM 4045 N N . LEU A 1 512 ? 150.359 128.940 184.576 1.00 26.42 529 LEU D N 1
ATOM 4046 C CA . LEU A 1 512 ? 151.712 128.651 185.036 1.00 26.42 529 LEU D CA 1
ATOM 4047 C C . LEU A 1 512 ? 151.762 128.548 186.547 1.00 26.42 529 LEU D C 1
ATOM 4048 O O . LEU A 1 512 ? 152.528 127.751 187.094 1.00 26.42 529 LEU D O 1
ATOM 4053 N N . TYR A 1 513 ? 150.981 129.375 187.240 1.00 30.97 530 TYR D N 1
ATOM 4054 C CA . TYR A 1 513 ? 150.943 129.282 188.691 1.00 30.97 530 TYR D CA 1
ATOM 4055 C C . TYR A 1 513 ? 150.427 127.920 189.117 1.00 30.97 530 TYR D C 1
ATOM 4056 O O . TYR A 1 513 ? 150.968 127.297 190.034 1.00 30.97 530 TYR D O 1
ATOM 4065 N N . ALA A 1 514 ? 149.375 127.440 188.451 1.00 30.31 531 ALA D N 1
ATOM 4066 C CA . ALA A 1 514 ? 148.866 126.104 188.743 1.00 30.31 531 ALA D CA 1
ATOM 4067 C C . ALA A 1 514 ? 149.941 125.048 188.528 1.00 30.31 531 ALA D C 1
ATOM 4068 O O . ALA A 1 514 ? 150.157 124.185 189.387 1.00 30.31 531 ALA D O 1
ATOM 4070 N N . SER A 1 515 ? 150.645 125.120 187.397 1.00 29.95 532 SER D N 1
ATOM 4071 C CA . SER A 1 515 ? 151.653 124.107 187.088 1.00 29.95 532 SER D CA 1
ATOM 4072 C C . SER A 1 515 ? 152.803 124.135 188.091 1.00 29.95 532 SER D C 1
ATOM 4073 O O . SER A 1 515 ? 153.213 123.090 188.615 1.00 29.95 532 SER D O 1
ATOM 4076 N N . ILE A 1 516 ? 153.340 125.325 188.368 1.00 33.49 533 ILE D N 1
ATOM 4077 C CA . ILE A 1 516 ? 154.491 125.432 189.257 1.00 33.49 533 ILE D CA 1
ATOM 4078 C C . ILE A 1 516 ? 154.101 125.098 190.690 1.00 33.49 533 ILE D C 1
ATOM 4079 O O . ILE A 1 516 ? 154.890 124.495 191.427 1.00 33.49 533 ILE D O 1
ATOM 4084 N N . LEU A 1 517 ? 152.890 125.468 191.113 1.00 43.01 534 LEU D N 1
ATOM 4085 C CA . LEU A 1 517 ? 152.417 125.088 192.435 1.00 43.01 534 LEU D CA 1
ATOM 4086 C C . LEU A 1 517 ? 152.264 123.578 192.538 1.00 43.01 534 LEU D C 1
ATOM 4087 O O . LEU A 1 517 ? 152.598 122.979 193.565 1.00 43.01 534 LEU D O 1
ATOM 4092 N N . GLN A 1 518 ? 151.764 122.942 191.474 1.00 46.77 535 GLN D N 1
ATOM 4093 C CA . GLN A 1 518 ? 151.693 121.485 191.454 1.00 46.77 535 GLN D CA 1
ATOM 4094 C C . GLN A 1 518 ? 153.078 120.869 191.595 1.00 46.77 535 GLN D C 1
ATOM 4095 O O . GLN A 1 518 ? 153.273 119.930 192.376 1.00 46.77 535 GLN D O 1
ATOM 4101 N N . GLN A 1 519 ? 154.058 121.401 190.860 1.00 48.12 536 GLN D N 1
ATOM 4102 C CA . GLN A 1 519 ? 155.415 120.864 190.938 1.00 48.12 536 GLN D CA 1
ATOM 4103 C C . GLN A 1 519 ? 156.002 121.027 192.336 1.00 48.12 536 GLN D C 1
ATOM 4104 O O . GLN A 1 519 ? 156.605 120.092 192.875 1.00 48.12 536 GLN D O 1
ATOM 4110 N N . LYS A 1 520 ? 155.837 122.206 192.939 1.00 49.53 537 LYS D N 1
ATOM 4111 C CA . LYS A 1 520 ? 156.449 122.467 194.237 1.00 49.53 537 LYS D CA 1
ATOM 4112 C C . LYS A 1 520 ? 155.750 121.711 195.361 1.00 49.53 537 LYS D C 1
ATOM 4113 O O . LYS A 1 520 ? 156.410 121.235 196.292 1.00 49.53 537 LYS D O 1
ATOM 4119 N N . GLU A 1 521 ? 154.421 121.591 195.299 1.00 55.84 538 GLU D N 1
ATOM 4120 C CA . GLU A 1 521 ? 153.694 120.852 196.324 1.00 55.84 538 GLU D CA 1
ATOM 4121 C C . GLU A 1 521 ? 153.942 119.357 196.194 1.00 55.84 538 GLU D C 1
ATOM 4122 O O . GLU A 1 521 ? 154.045 118.659 197.209 1.00 55.84 538 GLU D O 1
ATOM 4128 N N . GLN A 1 522 ? 154.066 118.852 194.963 1.00 53.61 539 GLN D N 1
ATOM 4129 C CA . GLN A 1 522 ? 154.347 117.433 194.776 1.00 53.61 539 GLN D CA 1
ATOM 4130 C C . GLN A 1 522 ? 155.692 117.058 195.385 1.00 53.61 539 GLN D C 1
ATOM 4131 O O . GLN A 1 522 ? 155.833 115.987 195.986 1.00 53.61 539 GLN D O 1
ATOM 4137 N N . ALA A 1 523 ? 156.691 117.928 195.241 1.00 52.02 540 ALA D N 1
ATOM 4138 C CA . ALA A 1 523 ? 157.991 117.709 195.860 1.00 52.02 540 ALA D CA 1
ATOM 4139 C C . ALA A 1 523 ? 158.034 118.146 197.318 1.00 52.02 540 ALA D C 1
ATOM 4140 O O . ALA A 1 523 ? 159.030 117.876 197.997 1.00 52.02 540 ALA D O 1
ATOM 4142 N N . GLY A 1 524 ? 156.988 118.804 197.814 1.00 51.31 541 GLY D N 1
ATOM 4143 C CA . GLY A 1 524 ? 156.940 119.220 199.200 1.00 51.31 541 GLY D CA 1
ATOM 4144 C C . GLY A 1 524 ? 157.606 120.541 199.513 1.00 51.31 541 GLY D C 1
ATOM 4145 O O . GLY A 1 524 ? 157.791 120.855 200.694 1.00 51.31 541 GLY D O 1
ATOM 4146 N N . GLU A 1 525 ? 157.972 121.328 198.500 1.00 53.93 542 GLU D N 1
ATOM 4147 C CA . GLU A 1 525 ? 158.632 122.616 198.717 1.00 53.93 542 GLU D CA 1
ATOM 4148 C C . GLU A 1 525 ? 157.582 123.679 199.048 1.00 53.93 542 GLU D C 1
ATOM 4149 O O . GLU A 1 525 ? 157.144 124.465 198.205 1.00 53.93 542 GLU D O 1
ATOM 4155 N N . ALA A 1 526 ? 157.175 123.687 200.320 1.00 52.43 543 ALA D N 1
ATOM 4156 C CA . ALA A 1 526 ? 156.168 124.642 200.771 1.00 52.43 543 ALA D CA 1
ATOM 4157 C C . ALA A 1 526 ? 156.680 126.075 200.686 1.00 52.43 543 ALA D C 1
ATOM 4158 O O . ALA A 1 526 ? 155.933 126.989 200.313 1.00 52.43 543 ALA D O 1
ATOM 4160 N N . GLU A 1 527 ? 157.950 126.292 201.038 1.00 53.38 544 GLU D N 1
ATOM 4161 C CA . GLU A 1 527 ? 158.507 127.640 201.006 1.00 53.38 544 GLU D CA 1
ATOM 4162 C C . GLU A 1 527 ? 158.520 128.201 199.590 1.00 53.38 544 GLU D C 1
ATOM 4163 O O . GLU A 1 527 ? 158.221 129.381 199.381 1.00 53.38 544 GLU D O 1
ATOM 4169 N N . GLY A 1 528 ? 158.868 127.371 198.605 1.00 51.34 545 GLY D N 1
ATOM 4170 C CA . GLY A 1 528 ? 158.833 127.827 197.224 1.00 51.34 545 GLY D CA 1
ATOM 4171 C C . GLY A 1 528 ? 157.433 128.179 196.759 1.00 51.34 545 GLY D C 1
ATOM 4172 O O . GLY A 1 528 ? 157.233 129.166 196.043 1.00 51.34 545 GLY D O 1
ATOM 4173 N N . ALA A 1 529 ? 156.444 127.371 197.149 1.00 47.94 546 ALA D N 1
ATOM 4174 C CA . ALA A 1 529 ? 155.061 127.675 196.800 1.00 47.94 546 ALA D CA 1
ATOM 4175 C C . ALA A 1 529 ? 154.619 128.994 197.417 1.00 47.94 546 ALA D C 1
ATOM 4176 O O . ALA A 1 529 ? 153.969 129.814 196.755 1.00 47.94 546 ALA D O 1
ATOM 4178 N N . GLN A 1 530 ? 154.969 129.218 198.686 1.00 47.80 547 GLN D N 1
ATOM 4179 C CA . GLN A 1 530 ? 154.646 130.486 199.330 1.00 47.80 547 GLN D CA 1
ATOM 4180 C C . GLN A 1 530 ? 155.335 131.648 198.625 1.00 47.80 547 GLN D C 1
ATOM 4181 O O . GLN A 1 530 ? 154.739 132.716 198.445 1.00 47.80 547 GLN D O 1
ATOM 4187 N N . ALA A 1 531 ? 156.591 131.456 198.216 1.00 45.16 548 ALA D N 1
ATOM 4188 C CA . ALA A 1 531 ? 157.314 132.511 197.515 1.00 45.16 548 ALA D CA 1
ATOM 4189 C C . ALA A 1 531 ? 156.645 132.855 196.191 1.00 45.16 548 ALA D C 1
ATOM 4190 O O . ALA A 1 531 ? 156.487 134.034 195.856 1.00 45.16 548 ALA D O 1
ATOM 4192 N N . VAL A 1 532 ? 156.234 131.839 195.430 1.00 40.52 549 VAL D N 1
ATOM 4193 C CA . VAL A 1 532 ? 155.569 132.086 194.152 1.00 40.52 549 VAL D CA 1
ATOM 4194 C C . VAL A 1 532 ? 154.240 132.801 194.371 1.00 40.52 549 VAL D C 1
ATOM 4195 O O . VAL A 1 532 ? 153.900 133.759 193.658 1.00 40.52 549 VAL D O 1
ATOM 4199 N N . THR A 1 533 ? 153.468 132.346 195.361 1.00 40.27 550 THR D N 1
ATOM 4200 C CA . THR A 1 533 ? 152.182 132.976 195.631 1.00 40.27 550 THR D CA 1
ATOM 4201 C C . THR A 1 533 ? 152.360 134.434 196.029 1.00 40.27 550 THR D C 1
ATOM 4202 O O . THR A 1 533 ? 151.647 135.311 195.530 1.00 40.27 550 THR D O 1
ATOM 4206 N N . GLN A 1 534 ? 153.324 134.719 196.906 1.00 40.29 551 GLN D N 1
ATOM 4207 C CA . GLN A 1 534 ? 153.540 136.098 197.329 1.00 40.29 551 GLN D CA 1
ATOM 4208 C C . GLN A 1 534 ? 154.081 136.943 196.184 1.00 40.29 551 GLN D C 1
ATOM 4209 O O . GLN A 1 534 ? 153.823 138.151 196.120 1.00 40.29 551 GLN D O 1
ATOM 4215 N N . LEU A 1 535 ? 154.836 136.329 195.272 1.00 39.08 552 LEU D N 1
ATOM 4216 C CA . LEU A 1 535 ? 155.272 137.040 194.076 1.00 39.08 552 LEU D CA 1
ATOM 4217 C C . LEU A 1 535 ? 154.085 137.468 193.228 1.00 39.08 552 LEU D C 1
ATOM 4218 O O . LEU A 1 535 ? 154.032 138.605 192.745 1.00 39.08 552 LEU D O 1
ATOM 4223 N N . MET A 1 536 ? 153.122 136.566 193.030 1.00 38.69 553 MET D N 1
ATOM 4224 C CA . MET A 1 536 ? 151.977 136.896 192.185 1.00 38.69 553 MET D CA 1
ATOM 4225 C C . MET A 1 536 ? 151.047 137.898 192.862 1.00 38.69 553 MET D C 1
ATOM 4226 O O . MET A 1 536 ? 150.505 138.795 192.206 1.00 38.69 553 MET D O 1
ATOM 4231 N N . VAL A 1 537 ? 150.838 137.756 194.174 1.00 39.05 554 VAL D N 1
ATOM 4232 C CA . VAL A 1 537 ? 150.049 138.750 194.893 1.00 39.05 554 VAL D CA 1
ATOM 4233 C C . VAL A 1 537 ? 150.693 140.128 194.816 1.00 39.05 554 VAL D C 1
ATOM 4234 O O . VAL A 1 537 ? 149.993 141.142 194.900 1.00 39.05 554 VAL D O 1
ATOM 4238 N N . ASP A 1 538 ? 152.008 140.196 194.634 1.00 43.03 555 ASP D N 1
ATOM 4239 C CA . ASP A 1 538 ? 152.709 141.465 194.511 1.00 43.03 555 ASP D CA 1
ATOM 4240 C C . ASP A 1 538 ? 152.808 141.953 193.070 1.00 43.03 555 ASP D C 1
ATOM 4241 O O . ASP A 1 538 ? 153.421 142.997 192.828 1.00 43.03 555 ASP D O 1
ATOM 4246 N N . ARG A 1 539 ? 152.225 141.231 192.112 1.00 38.74 556 ARG D N 1
ATOM 4247 C CA . ARG A 1 539 ? 152.376 141.595 190.708 1.00 38.74 556 ARG D CA 1
ATOM 4248 C C . ARG A 1 539 ? 151.028 141.816 190.029 1.00 38.74 556 ARG D C 1
ATOM 4249 O O . ARG A 1 539 ? 150.894 142.703 189.179 1.00 38.74 556 ARG D O 1
ATOM 4257 N N . LEU A 1 540 ? 150.034 141.005 190.386 1.00 34.81 557 LEU D N 1
ATOM 4258 C CA . LEU A 1 540 ? 148.698 141.163 189.814 1.00 34.81 557 LEU D CA 1
ATOM 4259 C C . LEU A 1 540 ? 148.074 142.537 190.054 1.00 34.81 557 LEU D C 1
ATOM 4260 O O . LEU A 1 540 ? 147.386 143.032 189.143 1.00 34.81 557 LEU D O 1
ATOM 4265 N N . PRO A 1 541 ? 148.228 143.185 191.218 1.00 36.60 558 PRO D N 1
ATOM 4266 C CA . PRO A 1 541 ? 147.669 144.540 191.367 1.00 36.60 558 PRO D CA 1
ATOM 4267 C C . PRO A 1 541 ? 148.143 145.515 190.306 1.00 36.60 558 PRO D C 1
ATOM 4268 O O . PRO A 1 541 ? 147.401 146.440 189.954 1.00 36.60 558 PRO D O 1
ATOM 4272 N N . GLN A 1 542 ? 149.359 145.339 189.786 1.00 37.68 559 GLN D N 1
ATOM 4273 C CA . GLN A 1 542 ? 149.828 146.174 188.686 1.00 37.68 559 GLN D CA 1
ATOM 4274 C C . GLN A 1 542 ? 148.921 146.080 187.466 1.00 37.68 559 GLN D C 1
ATOM 4275 O O . GLN A 1 542 ? 148.823 147.049 186.706 1.00 37.68 559 GLN D O 1
ATOM 4281 N N . PHE A 1 543 ? 148.256 144.942 187.268 1.00 34.21 560 PHE D N 1
ATOM 4282 C CA . PHE A 1 543 ? 147.308 144.764 186.176 1.00 34.21 560 PHE D CA 1
ATOM 4283 C C . PHE A 1 543 ? 145.870 145.049 186.576 1.00 34.21 560 PHE D C 1
ATOM 4284 O O . PHE A 1 543 ? 145.057 145.395 185.713 1.00 34.21 560 PHE D O 1
ATOM 4292 N N . VAL A 1 544 ? 145.535 144.904 187.860 1.00 35.43 561 VAL D N 1
ATOM 4293 C CA . VAL A 1 544 ? 144.181 145.216 188.311 1.00 35.43 561 VAL D CA 1
ATOM 4294 C C . VAL A 1 544 ? 143.875 146.690 188.083 1.00 35.43 561 VAL D C 1
ATOM 4295 O O . VAL A 1 544 ? 142.748 147.062 187.731 1.00 35.43 561 VAL D O 1
ATOM 4299 N N . GLN A 1 545 ? 144.876 147.552 188.268 1.00 42.91 562 GLN D N 1
ATOM 4300 C CA . GLN A 1 545 ? 144.674 148.989 188.126 1.00 42.91 562 GLN D CA 1
ATOM 4301 C C . GLN A 1 545 ? 144.473 149.417 186.678 1.00 42.91 562 GLN D C 1
ATOM 4302 O O . GLN A 1 545 ? 144.144 150.583 186.435 1.00 42.91 562 GLN D O 1
ATOM 4308 N N . SER A 1 546 ? 144.671 148.516 185.717 1.00 39.25 563 SER D N 1
ATOM 4309 C CA . SER A 1 546 ? 144.533 148.878 184.313 1.00 39.25 563 SER D CA 1
ATOM 4310 C C . SER A 1 546 ? 143.101 149.297 184.001 1.00 39.25 563 SER D C 1
ATOM 4311 O O . SER A 1 546 ? 142.142 148.767 184.570 1.00 39.25 563 SER D O 1
ATOM 4314 N N . ALA A 1 547 ? 142.962 150.260 183.087 1.00 39.85 564 ALA D N 1
ATOM 4315 C CA . ALA A 1 547 ? 141.663 150.844 182.780 1.00 39.85 564 ALA D CA 1
ATOM 4316 C C . ALA A 1 547 ? 140.874 150.061 181.736 1.00 39.85 564 ALA D C 1
ATOM 4317 O O . ALA A 1 547 ? 139.656 150.249 181.642 1.00 39.85 564 ALA D O 1
ATOM 4319 N N . ASP A 1 548 ? 141.525 149.199 180.956 1.00 38.94 565 ASP D N 1
ATOM 4320 C CA . ASP A 1 548 ? 140.815 148.408 179.959 1.00 38.94 565 ASP D CA 1
ATOM 4321 C C . ASP A 1 548 ? 139.973 147.333 180.640 1.00 38.94 565 ASP D C 1
ATOM 4322 O O . ASP A 1 548 ? 140.368 146.774 181.667 1.00 38.94 565 ASP D O 1
ATOM 4327 N N . LEU A 1 549 ? 138.815 147.035 180.044 1.00 38.42 566 LEU D N 1
ATOM 4328 C CA . LEU A 1 549 ? 137.760 146.298 180.737 1.00 38.42 566 LEU D CA 1
ATOM 4329 C C . LEU A 1 549 ? 138.199 144.892 181.130 1.00 38.42 566 LEU D C 1
ATOM 4330 O O . LEU A 1 549 ? 138.280 144.559 182.319 1.00 38.42 566 LEU D O 1
ATOM 4335 N N . GLU A 1 550 ? 138.475 144.049 180.134 1.00 34.20 567 GLU D N 1
ATOM 4336 C CA . GLU A 1 550 ? 138.577 142.617 180.390 1.00 34.20 567 GLU D CA 1
ATOM 4337 C C . GLU A 1 550 ? 139.858 142.272 181.136 1.00 34.20 567 GLU D C 1
ATOM 4338 O O . GLU A 1 550 ? 139.862 141.384 181.996 1.00 34.20 567 GLU D O 1
ATOM 4344 N N . VAL A 1 551 ? 140.955 142.959 180.820 1.00 29.64 568 VAL D N 1
ATOM 4345 C CA . VAL A 1 551 ? 142.198 142.733 181.551 1.00 29.64 568 VAL D CA 1
ATOM 4346 C C . VAL A 1 551 ? 142.008 143.074 183.022 1.00 29.64 568 VAL D C 1
ATOM 4347 O O . VAL A 1 551 ? 142.456 142.341 183.910 1.00 29.64 568 VAL D O 1
ATOM 4351 N N . GLN A 1 552 ? 141.326 144.187 183.300 1.00 33.54 569 GLN D N 1
ATOM 4352 C CA . GLN A 1 552 ? 141.054 144.565 184.682 1.00 33.54 569 GLN D CA 1
ATOM 4353 C C . GLN A 1 552 ? 140.177 143.534 185.377 1.00 33.54 569 GLN D C 1
ATOM 4354 O O . GLN A 1 552 ? 140.444 143.158 186.523 1.00 33.54 569 GLN D O 1
ATOM 4360 N N . GLU A 1 553 ? 139.127 143.063 184.700 1.00 30.44 570 GLU D N 1
ATOM 4361 C CA . GLU A 1 553 ? 138.255 142.059 185.305 1.00 30.44 570 GLU D CA 1
ATOM 4362 C C . GLU A 1 553 ? 139.034 140.797 185.648 1.00 30.44 570 GLU D C 1
ATOM 4363 O O . GLU A 1 553 ? 138.941 140.282 186.772 1.00 30.44 570 GLU D O 1
ATOM 4369 N N . ARG A 1 554 ? 139.809 140.292 184.690 1.00 29.23 571 ARG D N 1
ATOM 4370 C CA . ARG A 1 554 ? 140.614 139.093 184.867 1.00 29.23 571 ARG D CA 1
ATOM 4371 C C . ARG A 1 554 ? 141.610 139.261 186.003 1.00 29.23 571 ARG D C 1
ATOM 4372 O O . ARG A 1 554 ? 141.705 138.404 186.886 1.00 29.23 571 ARG D O 1
ATOM 4380 N N . ALA A 1 555 ? 142.353 140.369 185.986 1.00 29.96 572 ALA D N 1
ATOM 4381 C CA . ALA A 1 555 ? 143.359 140.600 187.011 1.00 29.96 572 ALA D CA 1
ATOM 4382 C C . ALA A 1 555 ? 142.725 140.702 188.387 1.00 29.96 572 ALA D C 1
ATOM 4383 O O . ALA A 1 555 ? 143.240 140.137 189.352 1.00 29.96 572 ALA D O 1
ATOM 4385 N N . SER A 1 556 ? 141.592 141.399 188.498 1.00 28.84 573 SER D N 1
ATOM 4386 C CA . SER A 1 556 ? 140.959 141.563 189.801 1.00 28.84 573 SER D CA 1
ATOM 4387 C C . SER A 1 556 ? 140.454 140.232 190.343 1.00 28.84 573 SER D C 1
ATOM 4388 O O . SER A 1 556 ? 140.732 139.878 191.497 1.00 28.84 573 SER D O 1
ATOM 4391 N N . CYS A 1 557 ? 139.713 139.472 189.529 1.00 30.21 574 CYS D N 1
ATOM 4392 C CA . CYS A 1 557 ? 139.180 138.210 190.033 1.00 30.21 574 CYS D CA 1
ATOM 4393 C C . CYS A 1 557 ? 140.303 137.227 190.344 1.00 30.21 574 CYS D C 1
ATOM 4394 O O . CYS A 1 557 ? 140.275 136.552 191.379 1.00 30.21 574 CYS D O 1
ATOM 4397 N N . ILE A 1 558 ? 141.319 137.156 189.478 1.00 30.65 575 ILE D N 1
ATOM 4398 C CA . ILE A 1 558 ? 142.418 136.223 189.695 1.00 30.65 575 ILE D CA 1
ATOM 4399 C C . ILE A 1 558 ? 143.248 136.634 190.906 1.00 30.65 575 ILE D C 1
ATOM 4400 O O . ILE A 1 558 ? 143.719 135.782 191.661 1.00 30.65 575 ILE D O 1
ATOM 4405 N N . LEU A 1 559 ? 143.446 137.938 191.113 1.00 33.16 576 LEU D N 1
ATOM 4406 C CA . LEU A 1 559 ? 144.177 138.401 192.287 1.00 33.16 576 LEU D CA 1
ATOM 4407 C C . LEU A 1 559 ? 143.422 138.084 193.566 1.00 33.16 576 LEU D C 1
ATOM 4408 O O . LEU A 1 559 ? 144.019 137.647 194.558 1.00 33.16 576 LEU D O 1
ATOM 4413 N N . GLN A 1 560 ? 142.107 138.309 193.567 1.00 37.13 577 GLN D N 1
ATOM 4414 C CA . GLN A 1 560 ? 141.308 137.959 194.732 1.00 37.13 577 GLN D CA 1
ATOM 4415 C C . GLN A 1 560 ? 141.415 136.463 194.997 1.00 37.13 577 GLN D C 1
ATOM 4416 O O . GLN A 1 560 ? 141.593 136.025 196.144 1.00 37.13 577 GLN D O 1
ATOM 4422 N N . LEU A 1 561 ? 141.368 135.670 193.925 1.00 37.58 578 LEU D N 1
ATOM 4423 C CA . LEU A 1 561 ? 141.492 134.223 194.038 1.00 37.58 578 LEU D CA 1
ATOM 4424 C C . LEU A 1 561 ? 142.849 133.818 194.602 1.00 37.58 578 LEU D C 1
ATOM 4425 O O . LEU A 1 561 ? 142.935 132.916 195.437 1.00 37.58 578 LEU D O 1
ATOM 4430 N N . VAL A 1 562 ? 143.925 134.460 194.142 1.00 39.10 579 VAL D N 1
ATOM 4431 C CA . VAL A 1 562 ? 145.267 134.104 194.602 1.00 39.10 579 VAL D CA 1
ATOM 4432 C C . VAL A 1 562 ? 145.450 134.496 196.062 1.00 39.10 579 VAL D C 1
ATOM 4433 O O . VAL A 1 562 ? 146.114 133.790 196.831 1.00 39.10 579 VAL D O 1
ATOM 4437 N N . LYS A 1 563 ? 144.860 135.623 196.471 1.00 39.91 580 LYS D N 1
ATOM 4438 C CA . LYS A 1 563 ? 144.847 135.971 197.889 1.00 39.91 580 LYS D CA 1
ATOM 4439 C C . LYS A 1 563 ? 144.142 134.897 198.704 1.00 39.91 580 LYS D C 1
ATOM 4440 O O . LYS A 1 563 ? 144.616 134.501 199.776 1.00 39.91 580 LYS D O 1
ATOM 4446 N N . HIS A 1 564 ? 143.008 134.407 198.204 1.00 41.66 581 HIS D N 1
ATOM 4447 C CA . HIS A 1 564 ? 142.286 133.353 198.913 1.00 41.66 581 HIS D CA 1
ATOM 4448 C C . HIS A 1 564 ? 143.077 132.047 198.935 1.00 41.66 581 HIS D C 1
ATOM 4449 O O . HIS A 1 564 ? 143.044 131.309 199.927 1.00 41.66 581 HIS D O 1
ATOM 4456 N N . ILE A 1 565 ? 143.795 131.746 197.852 1.00 43.82 582 ILE D N 1
ATOM 4457 C CA . ILE A 1 565 ? 144.661 130.568 197.830 1.00 43.82 582 ILE D CA 1
ATOM 4458 C C . ILE A 1 565 ? 145.769 130.704 198.863 1.00 43.82 582 ILE D C 1
ATOM 4459 O O . ILE A 1 565 ? 146.130 129.735 199.537 1.00 43.82 582 ILE D O 1
ATOM 4464 N N . GLN A 1 566 ? 146.338 131.903 198.990 1.00 43.80 583 GLN D N 1
ATOM 4465 C CA . GLN A 1 566 ? 147.342 132.139 200.021 1.00 43.80 583 GLN D CA 1
ATOM 4466 C C . GLN A 1 566 ? 146.745 131.956 201.410 1.00 43.80 583 GLN D C 1
ATOM 4467 O O . GLN A 1 566 ? 147.398 131.415 202.312 1.00 43.80 583 GLN D O 1
ATOM 4473 N N . LYS A 1 567 ? 145.500 132.400 201.597 1.00 48.14 584 LYS D N 1
ATOM 4474 C CA . LYS A 1 567 ? 144.818 132.182 202.870 1.00 48.14 584 LYS D CA 1
ATOM 4475 C C . LYS A 1 567 ? 144.674 130.695 203.171 1.00 48.14 584 LYS D C 1
ATOM 4476 O O . LYS A 1 567 ? 144.904 130.259 204.305 1.00 48.14 584 LYS D O 1
ATOM 4482 N N . LEU A 1 568 ? 144.289 129.900 202.169 1.00 56.33 585 LEU D N 1
ATOM 4483 C CA . LEU A 1 568 ? 144.195 128.455 202.372 1.00 56.33 585 LEU D CA 1
ATOM 4484 C C . LEU A 1 568 ? 145.562 127.843 202.654 1.00 56.33 585 LEU D C 1
ATOM 4485 O O . LEU A 1 568 ? 145.685 126.938 203.488 1.00 56.33 585 LEU D O 1
ATOM 4490 N N . GLN A 1 569 ? 146.600 128.314 201.959 1.00 55.96 586 GLN D N 1
ATOM 4491 C CA . GLN A 1 569 ? 147.944 127.789 202.175 1.00 55.96 586 GLN D CA 1
ATOM 4492 C C . GLN A 1 569 ? 148.430 128.084 203.586 1.00 55.96 586 GLN D C 1
ATOM 4493 O O . GLN A 1 569 ? 149.160 127.280 204.178 1.00 55.96 586 GLN D O 1
ATOM 4499 N N . ALA A 1 570 ? 148.039 129.233 204.141 1.00 59.68 587 ALA D N 1
ATOM 4500 C CA . ALA A 1 570 ? 148.336 129.509 205.542 1.00 59.68 587 ALA D CA 1
ATOM 4501 C C . ALA A 1 570 ? 147.642 128.514 206.462 1.00 59.68 587 ALA D C 1
ATOM 4502 O O . ALA A 1 570 ? 148.048 128.347 207.618 1.00 59.68 587 ALA D O 1
ATOM 4504 N N . LYS A 1 571 ? 146.598 127.848 205.972 1.00 63.55 588 LYS D N 1
ATOM 4505 C CA . LYS A 1 571 ? 145.871 126.837 206.726 1.00 63.55 588 LYS D CA 1
ATOM 4506 C C . LYS A 1 571 ? 146.296 125.416 206.373 1.00 63.55 588 LYS D C 1
ATOM 4507 O O . LYS A 1 571 ? 145.606 124.466 206.759 1.00 63.55 588 LYS D O 1
ATOM 4513 N N . ASP A 1 572 ? 147.404 125.253 205.644 1.00 71.34 589 ASP D N 1
ATOM 4514 C CA . ASP A 1 572 ? 147.912 123.937 205.246 1.00 71.34 589 ASP D CA 1
ATOM 4515 C C . ASP A 1 572 ? 146.881 123.176 204.412 1.00 71.34 589 ASP D C 1
ATOM 4516 O O . ASP A 1 572 ? 146.375 122.128 204.820 1.00 71.34 589 ASP D O 1
ATOM 4521 N N . VAL A 1 573 ? 146.563 123.710 203.237 1.00 68.71 590 VAL D N 1
ATOM 4522 C CA . VAL A 1 573 ? 145.574 123.103 202.350 1.00 68.71 590 VAL D CA 1
ATOM 4523 C C . VAL A 1 573 ? 146.247 122.671 201.051 1.00 68.71 590 VAL D C 1
ATOM 4524 O O . VAL A 1 573 ? 146.974 123.466 200.438 1.00 68.71 590 VAL D O 1
ATOM 4528 N N . PRO A 1 574 ? 146.039 121.431 200.594 1.00 71.84 591 PRO D N 1
ATOM 4529 C CA . PRO A 1 574 ? 146.588 121.021 199.294 1.00 71.84 591 PRO D CA 1
ATOM 4530 C C . PRO A 1 574 ? 145.839 121.661 198.137 1.00 71.84 591 PRO D C 1
ATOM 4531 O O . PRO A 1 574 ? 145.080 120.997 197.425 1.00 71.84 591 PRO D O 1
ATOM 4535 N N . VAL A 1 575 ? 146.055 122.964 197.945 1.00 61.39 592 VAL D N 1
ATOM 4536 C CA . VAL A 1 575 ? 145.294 123.731 196.967 1.00 61.39 592 VAL D CA 1
ATOM 4537 C C . VAL A 1 575 ? 145.801 123.498 195.549 1.00 61.39 592 VAL D C 1
ATOM 4538 O O . VAL A 1 575 ? 145.119 123.853 194.579 1.00 61.39 592 VAL D O 1
ATOM 4542 N N . ALA A 1 576 ? 146.980 122.886 195.404 1.00 58.20 593 ALA D N 1
ATOM 4543 C CA . ALA A 1 576 ? 147.590 122.737 194.086 1.00 58.20 593 ALA D CA 1
ATOM 4544 C C . ALA A 1 576 ? 146.714 121.928 193.141 1.00 58.20 593 ALA D C 1
ATOM 4545 O O . ALA A 1 576 ? 146.567 122.294 191.968 1.00 58.20 593 ALA D O 1
ATOM 4547 N N . GLU A 1 577 ? 146.122 120.835 193.627 1.00 62.78 594 GLU D N 1
ATOM 4548 C CA . GLU A 1 577 ? 145.289 120.003 192.766 1.00 62.78 594 GLU D CA 1
ATOM 4549 C C . GLU A 1 577 ? 144.083 120.775 192.247 1.00 62.78 594 GLU D C 1
ATOM 4550 O O . GLU A 1 577 ? 143.735 120.671 191.066 1.00 62.78 594 GLU D O 1
ATOM 4556 N N . GLU A 1 578 ? 143.444 121.573 193.103 1.00 60.15 595 GLU D N 1
ATOM 4557 C CA . GLU A 1 578 ? 142.262 122.313 192.674 1.00 60.15 595 GLU D CA 1
ATOM 4558 C C . GLU A 1 578 ? 142.627 123.462 191.740 1.00 60.15 595 GLU D C 1
ATOM 4559 O O . GLU A 1 578 ? 141.906 123.731 190.770 1.00 60.15 595 GLU D O 1
ATOM 4565 N N . VAL A 1 579 ? 143.743 124.145 192.005 1.00 52.97 596 VAL D N 1
ATOM 4566 C CA . VAL A 1 579 ? 144.180 125.198 191.093 1.00 52.97 596 VAL D CA 1
ATOM 4567 C C . VAL A 1 579 ? 144.511 124.610 189.727 1.00 52.97 596 VAL D C 1
ATOM 4568 O O . VAL A 1 579 ? 144.219 125.214 188.688 1.00 52.97 596 VAL D O 1
ATOM 4572 N N . SER A 1 580 ? 145.121 123.421 189.704 1.00 55.01 597 SER D N 1
ATOM 4573 C CA . SER A 1 580 ? 145.370 122.747 188.433 1.00 55.01 597 SER D CA 1
ATOM 4574 C C . SER A 1 580 ? 144.065 122.350 187.752 1.00 55.01 597 SER D C 1
ATOM 4575 O O . SER A 1 580 ? 143.929 122.479 186.530 1.00 55.01 597 SER D O 1
ATOM 4578 N N . ALA A 1 581 ? 143.095 121.858 188.528 1.00 54.88 598 ALA D N 1
ATOM 4579 C CA . ALA A 1 581 ? 141.815 121.452 187.957 1.00 54.88 598 ALA D CA 1
ATOM 4580 C C . ALA A 1 581 ? 141.077 122.640 187.357 1.00 54.88 598 ALA D C 1
ATOM 4581 O O . ALA A 1 581 ? 140.283 122.478 186.423 1.00 54.88 598 ALA D O 1
ATOM 4583 N N . LEU A 1 582 ? 141.315 123.841 187.892 1.00 51.96 599 LEU D N 1
ATOM 4584 C CA . LEU A 1 582 ? 140.737 125.041 187.289 1.00 51.96 599 LEU D CA 1
ATOM 4585 C C . LEU A 1 582 ? 141.119 125.175 185.822 1.00 51.96 599 LEU D C 1
ATOM 4586 O O . LEU A 1 582 ? 140.357 125.743 185.031 1.00 51.96 599 LEU D O 1
ATOM 4591 N N . PHE A 1 583 ? 142.289 124.665 185.438 1.00 44.20 600 PHE D N 1
ATOM 4592 C CA . PHE A 1 583 ? 142.769 124.758 184.065 1.00 44.20 600 PHE D CA 1
ATOM 4593 C C . PHE A 1 583 ? 143.151 123.403 183.482 1.00 44.20 600 PHE D C 1
ATOM 4594 O O . PHE A 1 583 ? 144.036 123.340 182.621 1.00 44.20 600 PHE D O 1
ATOM 4602 N N . ALA A 1 584 ? 142.510 122.325 183.920 1.00 49.79 601 ALA D N 1
ATOM 4603 C CA . ALA A 1 584 ? 142.806 120.998 183.393 1.00 49.79 601 ALA D CA 1
ATOM 4604 C C . ALA A 1 584 ? 141.861 120.645 182.250 1.00 49.79 601 ALA D C 1
ATOM 4605 O O . ALA A 1 584 ? 141.126 121.498 181.754 1.00 49.79 601 ALA D O 1
ATOM 4607 N N . LEU B 2 8 ? 172.364 157.530 127.041 1.00 88.40 47 LEU B N 1
ATOM 4608 C CA . LEU B 2 8 ? 172.985 158.786 127.444 1.00 88.40 47 LEU B CA 1
ATOM 4609 C C . LEU B 2 8 ? 174.490 158.633 127.606 1.00 88.40 47 LEU B C 1
ATOM 4610 O O . LEU B 2 8 ? 175.201 159.619 127.797 1.00 88.40 47 LEU B O 1
ATOM 4615 N N . LYS B 2 9 ? 174.970 157.389 127.537 1.00 92.68 48 LYS B N 1
ATOM 4616 C CA . LYS B 2 9 ? 176.393 157.140 127.744 1.00 92.68 48 LYS B CA 1
ATOM 4617 C C . LYS B 2 9 ? 177.233 157.842 126.687 1.00 92.68 48 LYS B C 1
ATOM 4618 O O . LYS B 2 9 ? 178.132 158.625 127.018 1.00 92.68 48 LYS B O 1
ATOM 4624 N N . GLN B 2 10 ? 176.924 157.609 125.408 1.00 99.41 49 GLN B N 1
ATOM 4625 C CA . GLN B 2 10 ? 177.644 158.278 124.328 1.00 99.41 49 GLN B CA 1
ATOM 4626 C C . GLN B 2 10 ? 177.521 159.791 124.443 1.00 99.41 49 GLN B C 1
ATOM 4627 O O . GLN B 2 10 ? 178.438 160.530 124.064 1.00 99.41 49 GLN B O 1
ATOM 4633 N N . MET B 2 11 ? 176.394 160.270 124.972 1.00 91.50 50 MET B N 1
ATOM 4634 C CA . MET B 2 11 ? 176.198 161.707 125.124 1.00 91.50 50 MET B CA 1
ATOM 4635 C C . MET B 2 11 ? 177.207 162.301 126.102 1.00 91.50 50 MET B C 1
ATOM 4636 O O . MET B 2 11 ? 177.702 163.414 125.889 1.00 91.50 50 MET B O 1
ATOM 4641 N N . LEU B 2 12 ? 177.528 161.575 127.179 1.00 89.14 51 LEU B N 1
ATOM 4642 C CA . LEU B 2 12 ? 178.572 162.037 128.093 1.00 89.14 51 LEU B CA 1
ATOM 4643 C C . LEU B 2 12 ? 179.966 161.813 127.520 1.00 89.14 51 LEU B C 1
ATOM 4644 O O . LEU B 2 12 ? 180.862 162.641 127.725 1.00 89.14 51 LEU B O 1
ATOM 4649 N N . GLU B 2 13 ? 180.178 160.705 126.801 1.00 92.80 52 GLU B N 1
ATOM 4650 C CA . GLU B 2 13 ? 181.511 160.449 126.260 1.00 92.80 52 GLU B CA 1
ATOM 4651 C C . GLU B 2 13 ? 181.915 161.494 125.230 1.00 92.80 52 GLU B C 1
ATOM 4652 O O . GLU B 2 13 ? 183.095 161.579 124.870 1.00 92.80 52 GLU B O 1
ATOM 4658 N N . SER B 2 14 ? 180.963 162.292 124.755 1.00 94.50 53 SER B N 1
ATOM 4659 C CA . SER B 2 14 ? 181.277 163.372 123.832 1.00 94.50 53 SER B CA 1
ATOM 4660 C C . SER B 2 14 ? 182.183 164.399 124.498 1.00 94.50 53 SER B C 1
ATOM 4661 O O . SER B 2 14 ? 182.078 164.663 125.698 1.00 94.50 53 SER B O 1
ATOM 4664 N N . ASN B 2 15 ? 183.084 164.977 123.704 1.00 95.14 54 ASN B N 1
ATOM 4665 C CA . ASN B 2 15 ? 183.978 166.014 124.199 1.00 95.14 54 ASN B CA 1
ATOM 4666 C C . ASN B 2 15 ? 183.251 167.321 124.488 1.00 95.14 54 ASN B C 1
ATOM 4667 O O . ASN B 2 15 ? 183.824 168.200 125.139 1.00 95.14 54 ASN B O 1
ATOM 4672 N N . LYS B 2 16 ? 182.006 167.462 124.036 1.00 91.78 55 LYS B N 1
ATOM 4673 C CA . LYS B 2 16 ? 181.237 168.686 124.235 1.00 91.78 55 LYS B CA 1
ATOM 4674 C C . LYS B 2 16 ? 180.798 168.765 125.692 1.00 91.78 55 LYS B C 1
ATOM 4675 O O . LYS B 2 16 ? 180.068 167.895 126.178 1.00 91.78 55 LYS B O 1
ATOM 4681 N N . ASP B 2 17 ? 181.247 169.811 126.392 1.00 90.29 56 ASP B N 1
ATOM 4682 C CA . ASP B 2 17 ? 180.946 169.942 127.815 1.00 90.29 56 ASP B CA 1
ATOM 4683 C C . ASP B 2 17 ? 179.475 170.250 128.059 1.00 90.29 56 ASP B C 1
ATOM 4684 O O . ASP B 2 17 ? 178.917 169.833 129.079 1.00 90.29 56 ASP B O 1
ATOM 4689 N N . SER B 2 18 ? 178.838 170.992 127.149 1.00 89.35 57 SER B N 1
ATOM 4690 C CA . SER B 2 18 ? 177.414 171.281 127.293 1.00 89.35 57 SER B CA 1
ATOM 4691 C C . SER B 2 18 ? 176.582 170.010 127.186 1.00 89.35 57 SER B C 1
ATOM 4692 O O . SER B 2 18 ? 175.588 169.845 127.904 1.00 89.35 57 SER B O 1
ATOM 4695 N N . ALA B 2 19 ? 176.967 169.104 126.285 1.00 86.43 58 ALA B N 1
ATOM 4696 C CA . ALA B 2 19 ? 176.287 167.817 126.190 1.00 86.43 58 ALA B CA 1
ATOM 4697 C C . ALA B 2 19 ? 176.417 167.036 127.491 1.00 86.43 58 ALA B C 1
ATOM 4698 O O . ALA B 2 19 ? 175.443 166.440 127.970 1.00 86.43 58 ALA B O 1
ATOM 4700 N N . LYS B 2 20 ? 177.613 167.045 128.086 1.00 82.20 59 LYS B N 1
ATOM 4701 C CA . LYS B 2 20 ? 177.811 166.403 129.380 1.00 82.20 59 LYS B CA 1
ATOM 4702 C C . LYS B 2 20 ? 176.935 167.044 130.450 1.00 82.20 59 LYS B C 1
ATOM 4703 O O . LYS B 2 20 ? 176.353 166.347 131.289 1.00 82.20 59 LYS B O 1
ATOM 4709 N N . LEU B 2 21 ? 176.837 168.375 130.437 1.00 82.73 60 LEU B N 1
ATOM 4710 C CA . LEU B 2 21 ? 176.030 169.082 131.426 1.00 82.73 60 LEU B CA 1
ATOM 4711 C C . LEU B 2 21 ? 174.562 168.698 131.300 1.00 82.73 60 LEU B C 1
ATOM 4712 O O . LEU B 2 21 ? 173.885 168.436 132.302 1.00 82.73 60 LEU B O 1
ATOM 4717 N N . ASP B 2 22 ? 174.058 168.656 130.066 1.00 85.00 61 ASP B N 1
ATOM 4718 C CA . ASP B 2 22 ? 172.668 168.272 129.842 1.00 85.00 61 ASP B CA 1
ATOM 4719 C C . ASP B 2 22 ? 172.419 166.836 130.282 1.00 85.00 61 ASP B C 1
ATOM 4720 O O . ASP B 2 22 ? 171.395 166.538 130.912 1.00 85.00 61 ASP B O 1
ATOM 4725 N N . ALA B 2 23 ? 173.346 165.931 129.960 1.00 82.62 62 ALA B N 1
ATOM 4726 C CA . ALA B 2 23 ? 173.179 164.541 130.365 1.00 82.62 62 ALA B CA 1
ATOM 4727 C C . ALA B 2 23 ? 173.171 164.406 131.879 1.00 82.62 62 ALA B C 1
ATOM 4728 O O . ALA B 2 23 ? 172.364 163.656 132.435 1.00 82.62 62 ALA B O 1
ATOM 4730 N N . MET B 2 24 ? 174.064 165.121 132.564 1.00 77.07 63 MET B N 1
ATOM 4731 C CA . MET B 2 24 ? 174.106 165.036 134.019 1.00 77.07 63 MET B CA 1
ATOM 4732 C C . MET B 2 24 ? 172.857 165.638 134.645 1.00 77.07 63 MET B C 1
ATOM 4733 O O . MET B 2 24 ? 172.367 165.140 135.664 1.00 77.07 63 MET B O 1
ATOM 4738 N N . LYS B 2 25 ? 172.320 166.707 134.054 1.00 72.83 64 LYS B N 1
ATOM 4739 C CA . LYS B 2 25 ? 171.062 167.251 134.556 1.00 72.83 64 LYS B CA 1
ATOM 4740 C C . LYS B 2 25 ? 169.926 166.249 134.387 1.00 72.83 64 LYS B C 1
ATOM 4741 O O . LYS B 2 25 ? 169.104 166.071 135.295 1.00 72.83 64 LYS B O 1
ATOM 4747 N N . ARG B 2 26 ? 169.875 165.567 133.240 1.00 78.75 65 ARG B N 1
ATOM 4748 C CA . ARG B 2 26 ? 168.860 164.533 133.043 1.00 78.75 65 ARG B CA 1
ATOM 4749 C C . ARG B 2 26 ? 169.039 163.387 134.034 1.00 78.75 65 ARG B C 1
ATOM 4750 O O . ARG B 2 26 ? 168.055 162.839 134.549 1.00 78.75 65 ARG B O 1
ATOM 4758 N N . ILE B 2 27 ? 170.289 163.003 134.300 1.00 76.73 66 ILE B N 1
ATOM 4759 C CA . ILE B 2 27 ? 170.560 161.922 135.243 1.00 76.73 66 ILE B CA 1
ATOM 4760 C C . ILE B 2 27 ? 170.128 162.320 136.647 1.00 76.73 66 ILE B C 1
ATOM 4761 O O . ILE B 2 27 ? 169.549 161.516 137.384 1.00 76.73 66 ILE B O 1
ATOM 4766 N N . VAL B 2 28 ? 170.400 163.564 137.041 1.00 73.56 67 VAL B N 1
ATOM 4767 C CA . VAL B 2 28 ? 169.946 164.047 138.342 1.00 73.56 67 VAL B CA 1
ATOM 4768 C C . VAL B 2 28 ? 168.424 164.044 138.407 1.00 73.56 67 VAL B C 1
ATOM 4769 O O . VAL B 2 28 ? 167.830 163.695 139.435 1.00 73.56 67 VAL B O 1
ATOM 4773 N N . GLY B 2 29 ? 167.769 164.416 137.306 1.00 74.27 68 GLY B N 1
ATOM 4774 C CA . GLY B 2 29 ? 166.317 164.365 137.274 1.00 74.27 68 GLY B CA 1
ATOM 4775 C C . GLY B 2 29 ? 165.772 162.963 137.475 1.00 74.27 68 GLY B C 1
ATOM 4776 O O . GLY B 2 29 ? 164.840 162.753 138.257 1.00 74.27 68 GLY B O 1
ATOM 4777 N N . MET B 2 30 ? 166.350 161.979 136.783 1.00 74.80 69 MET B N 1
ATOM 4778 C CA . MET B 2 30 ? 165.846 160.615 136.927 1.00 74.80 69 MET B CA 1
ATOM 4779 C C . MET B 2 30 ? 166.225 160.027 138.283 1.00 74.80 69 MET B C 1
ATOM 4780 O O . MET B 2 30 ? 165.545 159.125 138.786 1.00 74.80 69 MET B O 1
ATOM 4785 N N . ILE B 2 31 ? 167.311 160.518 138.888 1.00 71.64 70 ILE B N 1
ATOM 4786 C CA . ILE B 2 31 ? 167.608 160.165 140.274 1.00 71.64 70 ILE B CA 1
ATOM 4787 C C . ILE B 2 31 ? 166.514 160.686 141.193 1.00 71.64 70 ILE B C 1
ATOM 4788 O O . ILE B 2 31 ? 166.027 159.969 142.076 1.00 71.64 70 ILE B O 1
ATOM 4793 N N . ALA B 2 32 ? 166.111 161.944 140.999 1.00 72.03 71 ALA B N 1
ATOM 4794 C CA . ALA B 2 32 ? 165.009 162.495 141.779 1.00 72.03 71 ALA B CA 1
ATOM 4795 C C . ALA B 2 32 ? 163.728 161.707 141.553 1.00 72.03 71 ALA B C 1
ATOM 4796 O O . ALA B 2 32 ? 162.894 161.602 142.459 1.00 72.03 71 ALA B O 1
ATOM 4798 N N . LYS B 2 33 ? 163.552 161.149 140.355 1.00 76.33 72 LYS B N 1
ATOM 4799 C CA . LYS B 2 33 ? 162.451 160.220 140.135 1.00 76.33 72 LYS B CA 1
ATOM 4800 C C . LYS B 2 33 ? 162.646 158.916 140.900 1.00 76.33 72 LYS B C 1
ATOM 4801 O O . LYS B 2 33 ? 161.663 158.237 141.217 1.00 76.33 72 LYS B O 1
ATOM 4807 N N . GLY B 2 34 ? 163.889 158.556 141.208 1.00 76.93 73 GLY B N 1
ATOM 4808 C CA . GLY B 2 34 ? 164.165 157.338 141.942 1.00 76.93 73 GLY B CA 1
ATOM 4809 C C . GLY B 2 34 ? 164.530 156.137 141.103 1.00 76.93 73 GLY B C 1
ATOM 4810 O O . GLY B 2 34 ? 164.572 155.021 141.634 1.00 76.93 73 GLY B O 1
ATOM 4811 N N . LYS B 2 35 ? 164.797 156.321 139.814 1.00 79.09 74 LYS B N 1
ATOM 4812 C CA . LYS B 2 35 ? 165.162 155.211 138.947 1.00 79.09 74 LYS B CA 1
ATOM 4813 C C . LYS B 2 35 ? 166.637 154.860 139.117 1.00 79.09 74 LYS B C 1
ATOM 4814 O O . LYS B 2 35 ? 167.412 155.610 139.716 1.00 79.09 74 LYS B O 1
ATOM 4820 N N . ASN B 2 36 ? 167.018 153.701 138.583 1.00 80.49 75 ASN B N 1
ATOM 4821 C CA . ASN B 2 36 ? 168.372 153.172 138.752 1.00 80.49 75 ASN B CA 1
ATOM 4822 C C . ASN B 2 36 ? 169.286 153.748 137.678 1.00 80.49 75 ASN B C 1
ATOM 4823 O O . ASN B 2 36 ? 169.103 153.522 136.481 1.00 80.49 75 ASN B O 1
ATOM 4828 N N . ALA B 2 37 ? 170.287 154.509 138.117 1.00 75.31 76 ALA B N 1
ATOM 4829 C CA . ALA B 2 37 ? 171.340 155.009 137.245 1.00 75.31 76 ALA B CA 1
ATOM 4830 C C . ALA B 2 37 ? 172.700 154.396 137.557 1.00 75.31 76 ALA B C 1
ATOM 4831 O O . ALA B 2 37 ? 173.723 154.916 137.097 1.00 75.31 76 ALA B O 1
ATOM 4833 N N . SER B 2 38 ? 172.736 153.310 138.332 1.00 77.54 77 SER B N 1
ATOM 4834 C CA . SER B 2 38 ? 174.007 152.681 138.671 1.00 77.54 77 SER B CA 1
ATOM 4835 C C . SER B 2 38 ? 174.701 152.098 137.450 1.00 77.54 77 SER B C 1
ATOM 4836 O O . SER B 2 38 ? 175.933 152.000 137.438 1.00 77.54 77 SER B O 1
ATOM 4839 N N . GLU B 2 39 ? 173.938 151.708 136.428 1.00 82.97 78 GLU B N 1
ATOM 4840 C CA . GLU B 2 39 ? 174.528 151.192 135.201 1.00 82.97 78 GLU B CA 1
ATOM 4841 C C . GLU B 2 39 ? 175.353 152.243 134.473 1.00 82.97 78 GLU B C 1
ATOM 4842 O O . GLU B 2 39 ? 176.268 151.891 133.722 1.00 82.97 78 GLU B O 1
ATOM 4848 N N . LEU B 2 40 ? 175.053 153.522 134.684 1.00 78.68 79 LEU B N 1
ATOM 4849 C CA . LEU B 2 40 ? 175.689 154.612 133.960 1.00 78.68 79 LEU B CA 1
ATOM 4850 C C . LEU B 2 40 ? 176.906 155.165 134.697 1.00 78.68 79 LEU B C 1
ATOM 4851 O O . LEU B 2 40 ? 177.583 156.055 134.175 1.00 78.68 79 LEU B O 1
ATOM 4856 N N . PHE B 2 41 ? 177.220 154.620 135.873 1.00 77.01 80 PHE B N 1
ATOM 4857 C CA . PHE B 2 41 ? 178.386 155.040 136.652 1.00 77.01 80 PHE B CA 1
ATOM 4858 C C . PHE B 2 41 ? 179.686 155.061 135.849 1.00 77.01 80 PHE B C 1
ATOM 4859 O O . PHE B 2 41 ? 180.450 156.031 135.993 1.00 77.01 80 PHE B O 1
ATOM 4867 N N . PRO B 2 42 ? 180.009 154.058 135.017 1.00 80.73 81 PRO B N 1
ATOM 4868 C CA . PRO B 2 42 ? 181.293 154.101 134.295 1.00 80.73 81 PRO B CA 1
ATOM 4869 C C . PRO B 2 42 ? 181.485 155.343 133.445 1.00 80.73 81 PRO B C 1
ATOM 4870 O O . PRO B 2 42 ? 182.623 155.800 133.282 1.00 80.73 81 PRO B O 1
ATOM 4874 N N . ALA B 2 43 ? 180.413 155.901 132.887 1.00 78.94 82 ALA B N 1
ATOM 4875 C CA . ALA B 2 43 ? 180.520 157.143 132.134 1.00 78.94 82 ALA B CA 1
ATOM 4876 C C . ALA B 2 43 ? 180.714 158.357 133.031 1.00 78.94 82 ALA B C 1
ATOM 4877 O O . ALA B 2 43 ? 181.480 159.262 132.679 1.00 78.94 82 ALA B O 1
ATOM 4879 N N . VAL B 2 44 ? 180.036 158.395 134.180 1.00 72.88 83 VAL B N 1
ATOM 4880 C CA . VAL B 2 44 ? 180.112 159.561 135.055 1.00 72.88 83 VAL B CA 1
ATOM 4881 C C . VAL B 2 44 ? 181.482 159.654 135.714 1.00 72.88 83 VAL B C 1
ATOM 4882 O O . VAL B 2 44 ? 182.029 160.749 135.886 1.00 72.88 83 VAL B O 1
ATOM 4886 N N . VAL B 2 45 ? 182.052 158.511 136.111 1.00 72.51 84 VAL B N 1
ATOM 4887 C CA . VAL B 2 45 ? 183.322 158.556 136.836 1.00 72.51 84 VAL B CA 1
ATOM 4888 C C . VAL B 2 45 ? 184.428 159.111 135.943 1.00 72.51 84 VAL B C 1
ATOM 4889 O O . VAL B 2 45 ? 185.413 159.677 136.436 1.00 72.51 84 VAL B O 1
ATOM 4893 N N . LYS B 2 46 ? 184.271 158.993 134.622 1.00 76.44 85 LYS B N 1
ATOM 4894 C CA . LYS B 2 46 ? 185.315 159.434 133.701 1.00 76.44 85 LYS B CA 1
ATOM 4895 C C . LYS B 2 46 ? 185.572 160.934 133.792 1.00 76.44 85 LYS B C 1
ATOM 4896 O O . LYS B 2 46 ? 186.730 161.365 133.754 1.00 76.44 85 LYS B O 1
ATOM 4902 N N . ASN B 2 47 ? 184.520 161.743 133.907 1.00 70.29 86 ASN B N 1
ATOM 4903 C CA . ASN B 2 47 ? 184.652 163.193 133.866 1.00 70.29 86 ASN B CA 1
ATOM 4904 C C . ASN B 2 47 ? 184.584 163.841 135.243 1.00 70.29 86 ASN B C 1
ATOM 4905 O O . ASN B 2 47 ? 184.228 165.020 135.342 1.00 70.29 86 ASN B O 1
ATOM 4910 N N . VAL B 2 48 ? 184.914 163.104 136.307 1.00 67.13 87 VAL B N 1
ATOM 4911 C CA . VAL B 2 48 ? 184.966 163.696 137.638 1.00 67.13 87 VAL B CA 1
ATOM 4912 C C . VAL B 2 48 ? 186.062 164.746 137.742 1.00 67.13 87 VAL B C 1
ATOM 4913 O O . VAL B 2 48 ? 185.980 165.645 138.586 1.00 67.13 87 VAL B O 1
ATOM 4917 N N . ALA B 2 49 ? 187.092 164.655 136.905 1.00 65.81 88 ALA B N 1
ATOM 4918 C CA . ALA B 2 49 ? 188.190 165.611 136.902 1.00 65.81 88 ALA B CA 1
ATOM 4919 C C . ALA B 2 49 ? 187.989 166.739 135.900 1.00 65.81 88 ALA B C 1
ATOM 4920 O O . ALA B 2 49 ? 188.964 167.408 135.542 1.00 65.81 88 ALA B O 1
ATOM 4922 N N . SER B 2 50 ? 186.760 166.958 135.437 1.00 66.87 89 SER B N 1
ATOM 4923 C CA . SER B 2 50 ? 186.498 168.000 134.455 1.00 66.87 89 SER B CA 1
ATOM 4924 C C . SER B 2 50 ? 186.798 169.374 135.040 1.00 66.87 89 SER B C 1
ATOM 4925 O O . SER B 2 50 ? 186.792 169.570 136.257 1.00 66.87 89 SER B O 1
ATOM 4928 N N . LYS B 2 51 ? 187.077 170.331 134.158 1.00 70.93 90 LYS B N 1
ATOM 4929 C CA . LYS B 2 51 ? 187.454 171.679 134.566 1.00 70.93 90 LYS B CA 1
ATOM 4930 C C . LYS B 2 51 ? 186.260 172.610 134.737 1.00 70.93 90 LYS B C 1
ATOM 4931 O O . LYS B 2 51 ? 186.438 173.735 135.215 1.00 70.93 90 LYS B O 1
ATOM 4937 N N . ASN B 2 52 ? 185.058 172.178 134.365 1.00 68.35 91 ASN B N 1
ATOM 4938 C CA . ASN B 2 52 ? 183.856 172.999 134.509 1.00 68.35 91 ASN B CA 1
ATOM 4939 C C . ASN B 2 52 ? 183.306 172.773 135.912 1.00 68.35 91 ASN B C 1
ATOM 4940 O O . ASN B 2 52 ? 183.099 171.635 136.336 1.00 68.35 91 ASN B O 1
ATOM 4945 N N . ILE B 2 53 ? 183.071 173.867 136.640 1.00 67.75 92 ILE B N 1
ATOM 4946 C CA . ILE B 2 53 ? 182.635 173.758 138.029 1.00 67.75 92 ILE B CA 1
ATOM 4947 C C . ILE B 2 53 ? 181.233 173.167 138.129 1.00 67.75 92 ILE B C 1
ATOM 4948 O O . ILE B 2 53 ? 180.955 172.358 139.024 1.00 67.75 92 ILE B O 1
ATOM 4953 N N . GLU B 2 54 ? 180.331 173.550 137.222 1.00 65.30 93 GLU B N 1
ATOM 4954 C CA . GLU B 2 54 ? 178.954 173.068 137.294 1.00 65.30 93 GLU B CA 1
ATOM 4955 C C . GLU B 2 54 ? 178.886 171.568 137.035 1.00 65.30 93 GLU B C 1
ATOM 4956 O O . GLU B 2 54 ? 178.178 170.830 137.737 1.00 65.30 93 GLU B O 1
ATOM 4962 N N . ILE B 2 55 ? 179.618 171.097 136.024 1.00 64.08 94 ILE B N 1
ATOM 4963 C CA . ILE B 2 55 ? 179.646 169.667 135.750 1.00 64.08 94 ILE B CA 1
ATOM 4964 C C . ILE B 2 55 ? 180.297 168.920 136.906 1.00 64.08 94 ILE B C 1
ATOM 4965 O O . ILE B 2 55 ? 179.892 167.803 137.237 1.00 64.08 94 ILE B O 1
ATOM 4970 N N . LYS B 2 56 ? 181.292 169.529 137.557 1.00 60.97 95 LYS B N 1
ATOM 4971 C CA . LYS B 2 56 ? 181.878 168.910 138.740 1.00 60.97 95 LYS B CA 1
ATOM 4972 C C . LYS B 2 56 ? 180.840 168.759 139.841 1.00 60.97 95 LYS B C 1
ATOM 4973 O O . LYS B 2 56 ? 180.767 167.719 140.502 1.00 60.97 95 LYS B O 1
ATOM 4979 N N . LYS B 2 57 ? 180.021 169.791 140.048 1.00 60.54 96 LYS B N 1
ATOM 4980 C CA . LYS B 2 57 ? 179.013 169.732 141.102 1.00 60.54 96 LYS B CA 1
ATOM 4981 C C . LYS B 2 57 ? 177.980 168.647 140.818 1.00 60.54 96 LYS B C 1
ATOM 4982 O O . LYS B 2 57 ? 177.644 167.846 141.701 1.00 60.54 96 LYS B O 1
ATOM 4988 N N . LEU B 2 58 ? 177.466 168.599 139.585 1.00 62.50 97 LEU B N 1
ATOM 4989 C CA . LEU B 2 58 ? 176.489 167.562 139.246 1.00 62.50 97 LEU B CA 1
ATOM 4990 C C . LEU B 2 58 ? 177.106 166.169 139.321 1.00 62.50 97 LEU B C 1
ATOM 4991 O O . LEU B 2 58 ? 176.471 165.221 139.808 1.00 62.50 97 LEU B O 1
ATOM 4996 N N . VAL B 2 59 ? 178.346 166.027 138.852 1.00 63.14 98 VAL B N 1
ATOM 4997 C CA . VAL B 2 59 ? 179.029 164.741 138.906 1.00 63.14 98 VAL B CA 1
ATOM 4998 C C . VAL B 2 59 ? 179.203 164.298 140.350 1.00 63.14 98 VAL B C 1
ATOM 4999 O O . VAL B 2 59 ? 179.016 163.125 140.684 1.00 63.14 98 VAL B O 1
ATOM 5003 N N . TYR B 2 60 ? 179.554 165.233 141.232 1.00 59.47 99 TYR B N 1
ATOM 5004 C CA . TYR B 2 60 ? 179.746 164.875 142.631 1.00 59.47 99 TYR B CA 1
ATOM 5005 C C . TYR B 2 60 ? 178.423 164.543 143.300 1.00 59.47 99 TYR B C 1
ATOM 5006 O O . TYR B 2 60 ? 178.378 163.697 144.195 1.00 59.47 99 TYR B O 1
ATOM 5015 N N . VAL B 2 61 ? 177.333 165.184 142.875 1.00 59.60 100 VAL B N 1
ATOM 5016 C CA . VAL B 2 61 ? 176.016 164.777 143.362 1.00 59.60 100 VAL B CA 1
ATOM 5017 C C . VAL B 2 61 ? 175.737 163.332 142.966 1.00 59.60 100 VAL B C 1
ATOM 5018 O O . VAL B 2 61 ? 175.277 162.518 143.779 1.00 59.60 100 VAL B O 1
ATOM 5022 N N . TYR B 2 62 ? 176.031 162.988 141.710 1.00 68.13 101 TYR B N 1
ATOM 5023 C CA . TYR B 2 62 ? 175.817 161.616 141.258 1.00 68.13 101 TYR B CA 1
ATOM 5024 C C . TYR B 2 62 ? 176.691 160.638 142.037 1.00 68.13 101 TYR B C 1
ATOM 5025 O O . TYR B 2 62 ? 176.249 159.541 142.397 1.00 68.13 101 TYR B O 1
ATOM 5034 N N . LEU B 2 63 ? 177.950 161.009 142.274 1.00 64.12 102 LEU B N 1
ATOM 5035 C CA . LEU B 2 63 ? 178.859 160.145 143.023 1.00 64.12 102 LEU B CA 1
ATOM 5036 C C . LEU B 2 63 ? 178.402 159.975 144.465 1.00 64.12 102 LEU B C 1
ATOM 5037 O O . LEU B 2 63 ? 178.515 158.885 145.033 1.00 64.12 102 LEU B O 1
ATOM 5042 N N . VAL B 2 64 ? 177.892 161.042 145.078 1.00 58.91 103 VAL B N 1
ATOM 5043 C CA . VAL B 2 64 ? 177.373 160.945 146.438 1.00 58.91 103 VAL B CA 1
ATOM 5044 C C . VAL B 2 64 ? 176.166 160.018 146.473 1.00 58.91 103 VAL B C 1
ATOM 5045 O O . VAL B 2 64 ? 175.976 159.247 147.420 1.00 58.91 103 VAL B O 1
ATOM 5049 N N . ARG B 2 65 ? 175.334 160.073 145.430 1.00 63.40 104 ARG B N 1
ATOM 5050 C CA . ARG B 2 65 ? 174.131 159.246 145.427 1.00 63.40 104 ARG B CA 1
ATOM 5051 C C . ARG B 2 65 ? 174.435 157.776 145.146 1.00 63.40 104 ARG B C 1
ATOM 5052 O O . ARG B 2 65 ? 173.844 156.895 145.781 1.00 63.40 104 ARG B O 1
ATOM 5060 N N . TYR B 2 66 ? 175.347 157.484 144.217 1.00 68.39 105 TYR B N 1
ATOM 5061 C CA . TYR B 2 66 ? 175.591 156.114 143.776 1.00 68.39 105 TYR B CA 1
ATOM 5062 C C . TYR B 2 66 ? 176.970 155.582 144.148 1.00 68.39 105 TYR B C 1
ATOM 5063 O O . TYR B 2 66 ? 177.428 154.611 143.538 1.00 68.39 105 TYR B O 1
ATOM 5072 N N . ALA B 2 67 ? 177.645 156.181 145.128 1.00 64.56 106 ALA B N 1
ATOM 5073 C CA . ALA B 2 67 ? 178.939 155.653 145.541 1.00 64.56 106 ALA B CA 1
ATOM 5074 C C . ALA B 2 67 ? 178.775 154.373 146.349 1.00 64.56 106 ALA B C 1
ATOM 5075 O O . ALA B 2 67 ? 179.630 153.483 146.293 1.00 64.56 106 ALA B O 1
ATOM 5077 N N . GLU B 2 68 ? 177.686 154.264 147.105 1.00 68.34 107 GLU B N 1
ATOM 5078 C CA . GLU B 2 68 ? 177.414 153.056 147.869 1.00 68.34 107 GLU B CA 1
ATOM 5079 C C . GLU B 2 68 ? 176.779 151.956 147.029 1.00 68.34 107 GLU B C 1
ATOM 5080 O O . GLU B 2 68 ? 176.721 150.808 147.483 1.00 68.34 107 GLU B O 1
ATOM 5086 N N . GLU B 2 69 ? 176.302 152.276 145.825 1.00 74.70 108 GLU B N 1
ATOM 5087 C CA . GLU B 2 69 ? 175.721 151.259 144.956 1.00 74.70 108 GLU B CA 1
ATOM 5088 C C . GLU B 2 69 ? 176.797 150.557 144.138 1.00 74.70 108 GLU B C 1
ATOM 5089 O O . GLU B 2 69 ? 176.946 149.333 144.211 1.00 74.70 108 GLU B O 1
ATOM 5095 N N . GLN B 2 70 ? 177.554 151.319 143.352 1.00 76.50 109 GLN B N 1
ATOM 5096 C CA . GLN B 2 70 ? 178.670 150.776 142.582 1.00 76.50 109 GLN B CA 1
ATOM 5097 C C . GLN B 2 70 ? 179.972 151.023 143.342 1.00 76.50 109 GLN B C 1
ATOM 5098 O O . GLN B 2 70 ? 180.782 151.888 143.008 1.00 76.50 109 GLN B O 1
ATOM 5104 N N . GLN B 2 71 ? 180.153 150.231 144.401 1.00 77.02 110 GLN B N 1
ATOM 5105 C CA . GLN B 2 71 ? 181.300 150.423 145.283 1.00 77.02 110 GLN B CA 1
ATOM 5106 C C . GLN B 2 71 ? 182.603 150.006 144.613 1.00 77.02 110 GLN B C 1
ATOM 5107 O O . GLN B 2 71 ? 183.661 150.577 144.897 1.00 77.02 110 GLN B O 1
ATOM 5113 N N . ASP B 2 72 ? 182.553 149.011 143.724 1.00 82.21 111 ASP B N 1
ATOM 5114 C CA . ASP B 2 72 ? 183.784 148.493 143.134 1.00 82.21 111 ASP B CA 1
ATOM 5115 C C . ASP B 2 72 ? 184.396 149.475 142.137 1.00 82.21 111 ASP B C 1
ATOM 5116 O O . ASP B 2 72 ? 185.621 149.649 142.107 1.00 82.21 111 ASP B O 1
ATOM 5121 N N . LEU B 2 73 ? 183.574 150.128 141.309 1.00 79.83 112 LEU B N 1
ATOM 5122 C CA . LEU B 2 73 ? 184.142 151.121 140.399 1.00 79.83 112 LEU B CA 1
ATOM 5123 C C . LEU B 2 73 ? 184.680 152.327 141.158 1.00 79.83 112 LEU B C 1
ATOM 5124 O O . LEU B 2 73 ? 185.676 152.930 140.742 1.00 79.83 112 LEU B O 1
ATOM 5129 N N . ALA B 2 74 ? 184.030 152.700 142.262 1.00 76.67 113 ALA B N 1
ATOM 5130 C CA . ALA B 2 74 ? 184.585 153.737 143.123 1.00 76.67 113 ALA B CA 1
ATOM 5131 C C . ALA B 2 74 ? 185.917 153.293 143.712 1.00 76.67 113 ALA B C 1
ATOM 5132 O O . ALA B 2 74 ? 186.849 154.095 143.841 1.00 76.67 113 ALA B O 1
ATOM 5134 N N . LEU B 2 75 ? 186.019 152.013 144.077 1.00 75.22 114 LEU B N 1
ATOM 5135 C CA . LEU B 2 75 ? 187.294 151.457 144.516 1.00 75.22 114 LEU B CA 1
ATOM 5136 C C . LEU B 2 75 ? 188.345 151.596 143.424 1.00 75.22 114 LEU B C 1
ATOM 5137 O O . LEU B 2 75 ? 189.526 151.835 143.703 1.00 75.22 114 LEU B O 1
ATOM 5142 N N . LEU B 2 76 ? 187.928 151.440 142.166 1.00 75.58 115 LEU B N 1
ATOM 5143 C CA . LEU B 2 76 ? 188.864 151.549 141.052 1.00 75.58 115 LEU B CA 1
ATOM 5144 C C . LEU B 2 76 ? 189.396 152.971 140.903 1.00 75.58 115 LEU B C 1
ATOM 5145 O O . LEU B 2 76 ? 190.482 153.180 140.348 1.00 75.58 115 LEU B O 1
ATOM 5150 N N . SER B 2 77 ? 188.653 153.962 141.394 1.00 66.23 116 SER B N 1
ATOM 5151 C CA . SER B 2 77 ? 189.015 155.363 141.220 1.00 66.23 116 SER B CA 1
ATOM 5152 C C . SER B 2 77 ? 189.212 156.102 142.539 1.00 66.23 116 SER B C 1
ATOM 5153 O O . SER B 2 77 ? 188.834 157.273 142.639 1.00 66.23 116 SER B O 1
ATOM 5156 N N . ILE B 2 78 ? 189.795 155.453 143.549 1.00 61.32 117 ILE B N 1
ATOM 5157 C CA . ILE B 2 78 ? 190.021 156.122 144.828 1.00 61.32 117 ILE B CA 1
ATOM 5158 C C . ILE B 2 78 ? 191.071 157.218 144.699 1.00 61.32 117 ILE B C 1
ATOM 5159 O O . ILE B 2 78 ? 190.960 158.272 145.339 1.00 61.32 117 ILE B O 1
ATOM 5164 N N . SER B 2 79 ? 192.104 156.993 143.884 1.00 59.73 118 SER B N 1
ATOM 5165 C CA . SER B 2 79 ? 193.165 157.986 143.744 1.00 59.73 118 SER B CA 1
ATOM 5166 C C . SER B 2 79 ? 192.637 159.300 143.184 1.00 59.73 118 SER B C 1
ATOM 5167 O O . SER B 2 79 ? 193.164 160.370 143.512 1.00 59.73 118 SER B O 1
ATOM 5170 N N . THR B 2 80 ? 191.601 159.245 142.348 1.00 56.68 119 THR B N 1
ATOM 5171 C CA . THR B 2 80 ? 190.996 160.478 141.862 1.00 56.68 119 THR B CA 1
ATOM 5172 C C . THR B 2 80 ? 190.362 161.262 143.005 1.00 56.68 119 THR B C 1
ATOM 5173 O O . THR B 2 80 ? 190.484 162.490 143.065 1.00 56.68 119 THR B O 1
ATOM 5177 N N . PHE B 2 81 ? 189.689 160.570 143.926 1.00 55.85 120 PHE B N 1
ATOM 5178 C CA . PHE B 2 81 ? 189.141 161.243 145.099 1.00 55.85 120 PHE B CA 1
ATOM 5179 C C . PHE B 2 81 ? 190.255 161.794 145.981 1.00 55.85 120 PHE B C 1
ATOM 5180 O O . PHE B 2 81 ? 190.117 162.871 146.575 1.00 55.85 120 PHE B O 1
ATOM 5188 N N . GLN B 2 82 ? 191.367 161.062 146.082 1.00 58.15 121 GLN B N 1
ATOM 5189 C CA . GLN B 2 82 ? 192.524 161.568 146.814 1.00 58.15 121 GLN B CA 1
ATOM 5190 C C . GLN B 2 82 ? 193.015 162.879 146.221 1.00 58.15 121 GLN B C 1
ATOM 5191 O O . GLN B 2 82 ? 193.314 163.831 146.951 1.00 58.15 121 GLN B O 1
ATOM 5197 N N . ARG B 2 83 ? 193.114 162.939 144.894 1.00 62.27 122 ARG B N 1
ATOM 5198 C CA . ARG B 2 83 ? 193.524 164.172 144.232 1.00 62.27 122 ARG B CA 1
ATOM 5199 C C . ARG B 2 83 ? 192.488 165.271 144.431 1.00 62.27 122 ARG B C 1
ATOM 5200 O O . ARG B 2 83 ? 192.837 166.452 144.539 1.00 62.27 122 ARG B O 1
ATOM 5208 N N . ALA B 2 84 ? 191.207 164.898 144.476 1.00 59.13 123 ALA B N 1
ATOM 5209 C CA . ALA B 2 84 ? 190.147 165.881 144.668 1.00 59.13 123 ALA B CA 1
ATOM 5210 C C . ALA B 2 84 ? 190.162 166.464 146.075 1.00 59.13 123 ALA B C 1
ATOM 5211 O O . ALA B 2 84 ? 189.706 167.594 146.283 1.00 59.13 123 ALA B O 1
ATOM 5213 N N . LEU B 2 85 ? 190.665 165.706 147.051 1.00 55.92 124 LEU B N 1
ATOM 5214 C CA . LEU B 2 85 ? 190.759 166.213 148.418 1.00 55.92 124 LEU B CA 1
ATOM 5215 C C . LEU B 2 85 ? 191.579 167.493 148.514 1.00 55.92 124 LEU B C 1
ATOM 5216 O O . LEU B 2 85 ? 191.373 168.279 149.445 1.00 55.92 124 LEU B O 1
ATOM 5221 N N . LYS B 2 86 ? 192.505 167.717 147.585 1.00 66.03 125 LYS B N 1
ATOM 5222 C CA . LYS B 2 86 ? 193.344 168.907 147.582 1.00 66.03 125 LYS B CA 1
ATOM 5223 C C . LYS B 2 86 ? 192.814 170.001 146.666 1.00 66.03 125 LYS B C 1
ATOM 5224 O O . LYS B 2 86 ? 193.553 170.942 146.359 1.00 66.03 125 LYS B O 1
ATOM 5230 N N . ASP B 2 87 ? 191.567 169.898 146.220 1.00 66.38 126 ASP B N 1
ATOM 5231 C CA . ASP B 2 87 ? 191.024 170.866 145.278 1.00 66.38 126 ASP B CA 1
ATOM 5232 C C . ASP B 2 87 ? 190.969 172.252 145.916 1.00 66.38 126 ASP B C 1
ATOM 5233 O O . ASP B 2 87 ? 190.568 172.377 147.081 1.00 66.38 126 ASP B O 1
ATOM 5238 N N . PRO B 2 88 ? 191.364 173.307 145.198 1.00 68.12 127 PRO B N 1
ATOM 5239 C CA . PRO B 2 88 ? 191.402 174.646 145.810 1.00 68.12 127 PRO B CA 1
ATOM 5240 C C . PRO B 2 88 ? 190.044 175.184 146.232 1.00 68.12 127 PRO B C 1
ATOM 5241 O O . PRO B 2 88 ? 189.994 176.087 147.076 1.00 68.12 127 PRO B O 1
ATOM 5245 N N . ASN B 2 89 ? 188.946 174.675 145.677 1.00 67.49 128 ASN B N 1
ATOM 5246 C CA . ASN B 2 89 ? 187.611 175.165 146.008 1.00 67.49 128 ASN B CA 1
ATOM 5247 C C . ASN B 2 89 ? 187.050 174.308 147.139 1.00 67.49 128 ASN B C 1
ATOM 5248 O O . ASN B 2 89 ? 187.076 173.076 147.063 1.00 67.49 128 ASN B O 1
ATOM 5253 N N . GLN B 2 90 ? 186.530 174.964 148.179 1.00 65.43 129 GLN B N 1
ATOM 5254 C CA . GLN B 2 90 ? 186.149 174.302 149.423 1.00 65.43 129 GLN B CA 1
ATOM 5255 C C . GLN B 2 90 ? 185.060 173.256 149.215 1.00 65.43 129 GLN B C 1
ATOM 5256 O O . GLN B 2 90 ? 185.124 172.160 149.787 1.00 65.43 129 GLN B O 1
ATOM 5262 N N . LEU B 2 91 ? 184.052 173.592 148.407 1.00 62.38 130 LEU B N 1
ATOM 5263 C CA . LEU B 2 91 ? 182.956 172.659 148.176 1.00 62.38 130 LEU B CA 1
ATOM 5264 C C . LEU B 2 91 ? 183.456 171.364 147.553 1.00 62.38 130 LEU B C 1
ATOM 5265 O O . LEU B 2 91 ? 182.934 170.289 147.863 1.00 62.38 130 LEU B O 1
ATOM 5270 N N . ILE B 2 92 ? 184.470 171.443 146.693 1.00 62.66 131 ILE B N 1
ATOM 5271 C CA . ILE B 2 92 ? 185.038 170.238 146.095 1.00 62.66 131 ILE B CA 1
ATOM 5272 C C . ILE B 2 92 ? 185.718 169.371 147.147 1.00 62.66 131 ILE B C 1
ATOM 5273 O O . ILE B 2 92 ? 185.571 168.145 147.135 1.00 62.66 131 ILE B O 1
ATOM 5278 N N . ARG B 2 93 ? 186.480 169.977 148.063 1.00 62.45 132 ARG B N 1
ATOM 5279 C CA . ARG B 2 93 ? 187.094 169.189 149.129 1.00 62.45 132 ARG B CA 1
ATOM 5280 C C . ARG B 2 93 ? 186.034 168.519 149.989 1.00 62.45 132 ARG B C 1
ATOM 5281 O O . ARG B 2 93 ? 186.149 167.332 150.325 1.00 62.45 132 ARG B O 1
ATOM 5289 N N . ALA B 2 94 ? 184.987 169.266 150.349 1.00 60.39 133 ALA B N 1
ATOM 5290 C CA . ALA B 2 94 ? 183.918 168.690 151.156 1.00 60.39 133 ALA B CA 1
ATOM 5291 C C . ALA B 2 94 ? 183.240 167.537 150.429 1.00 60.39 133 ALA B C 1
ATOM 5292 O O . ALA B 2 94 ? 182.995 166.479 151.020 1.00 60.39 133 ALA B O 1
ATOM 5294 N N . SER B 2 95 ? 182.947 167.717 149.140 1.00 60.42 134 SER B N 1
ATOM 5295 C CA . SER B 2 95 ? 182.283 166.670 148.373 1.00 60.42 134 SER B CA 1
ATOM 5296 C C . SER B 2 95 ? 183.167 165.439 148.235 1.00 60.42 134 SER B C 1
ATOM 5297 O O . SER B 2 95 ? 182.684 164.307 148.330 1.00 60.42 134 SER B O 1
ATOM 5300 N N . ALA B 2 96 ? 184.464 165.638 147.994 1.00 56.20 135 ALA B N 1
ATOM 5301 C CA . ALA B 2 96 ? 185.367 164.502 147.852 1.00 56.20 135 ALA B CA 1
ATOM 5302 C C . ALA B 2 96 ? 185.481 163.725 149.155 1.00 56.20 135 ALA B C 1
ATOM 5303 O O . ALA B 2 96 ? 185.462 162.487 149.154 1.00 56.20 135 ALA B O 1
ATOM 5305 N N . LEU B 2 97 ? 185.594 164.434 150.282 1.00 56.43 136 LEU B N 1
ATOM 5306 C CA . LEU B 2 97 ? 185.613 163.759 151.575 1.00 56.43 136 LEU B CA 1
ATOM 5307 C C . LEU B 2 97 ? 184.300 163.027 151.821 1.00 56.43 136 LEU B C 1
ATOM 5308 O O . LEU B 2 97 ? 184.281 161.933 152.396 1.00 56.43 136 LEU B O 1
ATOM 5313 N N . ARG B 2 98 ? 183.190 163.617 151.377 1.00 55.44 137 ARG B N 1
ATOM 5314 C CA . ARG B 2 98 ? 181.889 162.971 151.499 1.00 55.44 137 ARG B CA 1
ATOM 5315 C C . ARG B 2 98 ? 181.840 161.664 150.718 1.00 55.44 137 ARG B C 1
ATOM 5316 O O . ARG B 2 98 ? 181.369 160.640 151.230 1.00 55.44 137 ARG B O 1
ATOM 5324 N N . VAL B 2 99 ? 182.321 161.682 149.473 1.00 55.65 138 VAL B N 1
ATOM 5325 C CA . VAL B 2 99 ? 182.309 160.475 148.649 1.00 55.65 138 VAL B CA 1
ATOM 5326 C C . VAL B 2 99 ? 183.215 159.412 149.254 1.00 55.65 138 VAL B C 1
ATOM 5327 O O . VAL B 2 99 ? 182.872 158.223 149.285 1.00 55.65 138 VAL B O 1
ATOM 5331 N N . LEU B 2 100 ? 184.387 159.822 149.745 1.00 54.78 139 LEU B N 1
ATOM 5332 C CA . LEU B 2 100 ? 185.274 158.870 150.406 1.00 54.78 139 LEU B CA 1
ATOM 5333 C C . LEU B 2 100 ? 184.604 158.255 151.627 1.00 54.78 139 LEU B C 1
ATOM 5334 O O . LEU B 2 100 ? 184.698 157.042 151.851 1.00 54.78 139 LEU B O 1
ATOM 5339 N N . SER B 2 101 ? 183.916 159.075 152.425 1.00 59.26 140 SER B N 1
ATOM 5340 C CA . SER B 2 101 ? 183.188 158.567 153.579 1.00 59.26 140 SER B CA 1
ATOM 5341 C C . SER B 2 101 ? 182.049 157.642 153.182 1.00 59.26 140 SER B C 1
ATOM 5342 O O . SER B 2 101 ? 181.689 156.754 153.961 1.00 59.26 140 SER B O 1
ATOM 5345 N N . SER B 2 102 ? 181.480 157.826 151.993 1.00 62.51 141 SER B N 1
ATOM 5346 C CA . SER B 2 102 ? 180.380 156.985 151.542 1.00 62.51 141 SER B CA 1
ATOM 5347 C C . SER B 2 102 ? 180.806 155.554 151.236 1.00 62.51 141 SER B C 1
ATOM 5348 O O . SER B 2 102 ? 179.944 154.671 151.185 1.00 62.51 141 SER B O 1
ATOM 5351 N N . ILE B 2 103 ? 182.097 155.300 151.047 1.00 69.99 142 ILE B N 1
ATOM 5352 C CA . ILE B 2 103 ? 182.589 153.973 150.694 1.00 69.99 142 ILE B CA 1
ATOM 5353 C C . ILE B 2 103 ? 182.630 153.111 151.949 1.00 69.99 142 ILE B C 1
ATOM 5354 O O . ILE B 2 103 ? 183.229 153.498 152.960 1.00 69.99 142 ILE B O 1
ATOM 5359 N N . ARG B 2 104 ? 181.994 151.940 151.887 1.00 81.87 143 ARG B N 1
ATOM 5360 C CA . ARG B 2 104 ? 181.866 151.053 153.036 1.00 81.87 143 ARG B CA 1
ATOM 5361 C C . ARG B 2 104 ? 182.806 149.852 152.970 1.00 81.87 143 ARG B C 1
ATOM 5362 O O . ARG B 2 104 ? 182.625 148.892 153.727 1.00 81.87 143 ARG B O 1
ATOM 5370 N N . VAL B 2 105 ? 183.792 149.880 152.085 1.00 81.45 144 VAL B N 1
ATOM 5371 C CA . VAL B 2 105 ? 184.749 148.769 151.997 1.00 81.45 144 VAL B CA 1
ATOM 5372 C C . VAL B 2 105 ? 185.635 148.776 153.239 1.00 81.45 144 VAL B C 1
ATOM 5373 O O . VAL B 2 105 ? 186.137 149.843 153.630 1.00 81.45 144 VAL B O 1
ATOM 5377 N N . PRO B 2 106 ? 185.857 147.632 153.893 1.00 85.17 145 PRO B N 1
ATOM 5378 C CA . PRO B 2 106 ? 186.671 147.632 155.122 1.00 85.17 145 PRO B CA 1
ATOM 5379 C C . PRO B 2 106 ? 188.134 147.999 154.908 1.00 85.17 145 PRO B C 1
ATOM 5380 O O . PRO B 2 106 ? 188.910 147.934 155.870 1.00 85.17 145 PRO B O 1
ATOM 5384 N N . ILE B 2 107 ? 188.536 148.374 153.695 1.00 81.78 146 ILE B N 1
ATOM 5385 C CA . ILE B 2 107 ? 189.938 148.681 153.429 1.00 81.78 146 ILE B CA 1
ATOM 5386 C C . ILE B 2 107 ? 190.188 150.187 153.309 1.00 81.78 146 ILE B C 1
ATOM 5387 O O . ILE B 2 107 ? 191.328 150.638 153.467 1.00 81.78 146 ILE B O 1
ATOM 5392 N N . ILE B 2 108 ? 189.142 150.982 153.068 1.00 70.93 147 ILE B N 1
ATOM 5393 C CA . ILE B 2 108 ? 189.325 152.409 152.806 1.00 70.93 147 ILE B CA 1
ATOM 5394 C C . ILE B 2 108 ? 189.738 153.134 154.086 1.00 70.93 147 ILE B C 1
ATOM 5395 O O . ILE B 2 108 ? 190.152 154.300 154.047 1.00 70.93 147 ILE B O 1
ATOM 5400 N N . VAL B 2 109 ? 189.674 152.449 155.225 1.00 71.59 148 VAL B N 1
ATOM 5401 C CA . VAL B 2 109 ? 189.769 153.064 156.551 1.00 71.59 148 VAL B CA 1
ATOM 5402 C C . VAL B 2 109 ? 190.958 154.015 156.688 1.00 71.59 148 VAL B C 1
ATOM 5403 O O . VAL B 2 109 ? 190.729 155.218 156.866 1.00 71.59 148 VAL B O 1
ATOM 5407 N N . PRO B 2 110 ? 192.221 153.568 156.597 1.00 69.23 149 PRO B N 1
ATOM 5408 C CA . PRO B 2 110 ? 193.331 154.489 156.917 1.00 69.23 149 PRO B CA 1
ATOM 5409 C C . PRO B 2 110 ? 193.387 155.709 156.015 1.00 69.23 149 PRO B C 1
ATOM 5410 O O . PRO B 2 110 ? 193.762 156.802 156.467 1.00 69.23 149 PRO B O 1
ATOM 5414 N N . ILE B 2 111 ? 193.023 155.548 154.743 1.00 70.34 150 ILE B N 1
ATOM 5415 C CA . ILE B 2 111 ? 192.929 156.688 153.839 1.00 70.34 150 ILE B CA 1
ATOM 5416 C C . ILE B 2 111 ? 191.881 157.674 154.336 1.00 70.34 150 ILE B C 1
ATOM 5417 O O . ILE B 2 111 ? 192.099 158.891 154.339 1.00 70.34 150 ILE B O 1
ATOM 5422 N N . MET B 2 112 ? 190.729 157.160 154.773 1.00 66.66 151 MET B N 1
ATOM 5423 C CA . MET B 2 112 ? 189.702 158.016 155.355 1.00 66.66 151 MET B CA 1
ATOM 5424 C C . MET B 2 112 ? 190.209 158.725 156.603 1.00 66.66 151 MET B C 1
ATOM 5425 O O . MET B 2 112 ? 189.889 159.897 156.826 1.00 66.66 151 MET B O 1
ATOM 5430 N N . MET B 2 113 ? 190.990 158.025 157.428 1.00 65.81 152 MET B N 1
ATOM 5431 C CA . MET B 2 113 ? 191.538 158.619 158.643 1.00 65.81 152 MET B CA 1
ATOM 5432 C C . MET B 2 113 ? 192.451 159.792 158.319 1.00 65.81 152 MET B C 1
ATOM 5433 O O . MET B 2 113 ? 192.332 160.871 158.915 1.00 65.81 152 MET B O 1
ATOM 5438 N N . LEU B 2 114 ? 193.379 159.592 157.382 1.00 62.21 153 LEU B N 1
ATOM 5439 C CA . LEU B 2 114 ? 194.264 160.683 156.984 1.00 62.21 153 LEU B CA 1
ATOM 5440 C C . LEU B 2 114 ? 193.472 161.827 156.362 1.00 62.21 153 LEU B C 1
ATOM 5441 O O . LEU B 2 114 ? 193.786 163.005 156.584 1.00 62.21 153 LEU B O 1
ATOM 5446 N N . ALA B 2 115 ? 192.438 161.495 155.585 1.00 61.64 154 ALA B N 1
ATOM 5447 C CA . ALA B 2 115 ? 191.586 162.519 154.993 1.00 61.64 154 ALA B CA 1
ATOM 5448 C C . ALA B 2 115 ? 190.932 163.373 156.068 1.00 61.64 154 ALA B C 1
ATOM 5449 O O . ALA B 2 115 ? 190.929 164.607 155.982 1.00 61.64 154 ALA B O 1
ATOM 5451 N N . ILE B 2 116 ? 190.375 162.728 157.095 1.00 59.35 155 ILE B N 1
ATOM 5452 C CA . ILE B 2 116 ? 189.722 163.464 158.171 1.00 59.35 155 ILE B CA 1
ATOM 5453 C C . ILE B 2 116 ? 190.727 164.305 158.940 1.00 59.35 155 ILE B C 1
ATOM 5454 O O . ILE B 2 116 ? 190.429 165.445 159.314 1.00 59.35 155 ILE B O 1
ATOM 5459 N N . LYS B 2 117 ? 191.921 163.767 159.200 1.00 64.37 156 LYS B N 1
ATOM 5460 C CA . LYS B 2 117 ? 192.935 164.548 159.903 1.00 64.37 156 LYS B CA 1
ATOM 5461 C C . LYS B 2 117 ? 193.285 165.812 159.127 1.00 64.37 156 LYS B C 1
ATOM 5462 O O . LYS B 2 117 ? 193.282 166.920 159.687 1.00 64.37 156 LYS B O 1
ATOM 5468 N N . GLU B 2 118 ? 193.561 165.667 157.828 1.00 67.48 157 GLU B N 1
ATOM 5469 C CA . GLU B 2 118 ? 193.906 166.827 157.013 1.00 67.48 157 GLU B CA 1
ATOM 5470 C C . GLU B 2 118 ? 192.752 167.817 156.940 1.00 67.48 157 GLU B C 1
ATOM 5471 O O . GLU B 2 118 ? 192.967 169.033 157.007 1.00 67.48 157 GLU B O 1
ATOM 5477 N N . ALA B 2 119 ? 191.521 167.319 156.798 1.00 62.54 158 ALA B N 1
ATOM 5478 C CA . ALA B 2 119 ? 190.371 168.212 156.712 1.00 62.54 158 ALA B CA 1
ATOM 5479 C C . ALA B 2 119 ? 190.177 168.988 158.007 1.00 62.54 158 ALA B C 1
ATOM 5480 O O . ALA B 2 119 ? 189.942 170.202 157.983 1.00 62.54 158 ALA B O 1
ATOM 5482 N N . SER B 2 120 ? 190.284 168.306 159.149 1.00 61.50 159 SER B N 1
ATOM 5483 C CA . SER B 2 120 ? 190.108 168.971 160.433 1.00 61.50 159 SER B CA 1
ATOM 5484 C C . SER B 2 120 ? 191.217 169.977 160.697 1.00 61.50 159 SER B C 1
ATOM 5485 O O . SER B 2 120 ? 190.991 170.976 161.386 1.00 61.50 159 SER B O 1
ATOM 5488 N N . ALA B 2 121 ? 192.417 169.737 160.167 1.00 69.51 160 ALA B N 1
ATOM 5489 C CA . ALA B 2 121 ? 193.473 170.730 160.319 1.00 69.51 160 ALA B CA 1
ATOM 5490 C C . ALA B 2 121 ? 193.387 171.863 159.300 1.00 69.51 160 ALA B C 1
ATOM 5491 O O . ALA B 2 121 ? 194.055 172.887 159.486 1.00 69.51 160 ALA B O 1
ATOM 5493 N N . ASP B 2 122 ? 192.582 171.719 158.247 1.00 68.16 161 ASP B N 1
ATOM 5494 C CA . ASP B 2 122 ? 192.569 172.713 157.179 1.00 68.16 161 ASP B CA 1
ATOM 5495 C C . ASP B 2 122 ? 191.726 173.912 157.612 1.00 68.16 161 ASP B C 1
ATOM 5496 O O . ASP B 2 122 ? 190.802 173.776 158.417 1.00 68.16 161 ASP B O 1
ATOM 5501 N N . LEU B 2 123 ? 192.041 175.092 157.063 1.00 65.42 162 LEU B N 1
ATOM 5502 C CA . LEU B 2 123 ? 191.574 176.337 157.671 1.00 65.42 162 LEU B CA 1
ATOM 5503 C C . LEU B 2 123 ? 190.101 176.625 157.387 1.00 65.42 162 LEU B C 1
ATOM 5504 O O . LEU B 2 123 ? 189.450 177.318 158.176 1.00 65.42 162 LEU B O 1
ATOM 5509 N N . SER B 2 124 ? 189.562 176.133 156.279 1.00 61.43 163 SER B N 1
ATOM 5510 C CA . SER B 2 124 ? 188.195 176.502 155.894 1.00 61.43 163 SER B CA 1
ATOM 5511 C C . SER B 2 124 ? 187.170 175.879 156.836 1.00 61.43 163 SER B C 1
ATOM 5512 O O . SER B 2 124 ? 187.168 174.657 157.009 1.00 61.43 163 SER B O 1
ATOM 5515 N N . PRO B 2 125 ? 186.290 176.669 157.461 1.00 56.34 164 PRO B N 1
ATOM 5516 C CA . PRO B 2 125 ? 185.337 176.088 158.424 1.00 56.34 164 PRO B CA 1
ATOM 5517 C C . PRO B 2 125 ? 184.372 175.091 157.806 1.00 56.34 164 PRO B C 1
ATOM 5518 O O . PRO B 2 125 ? 183.922 174.160 158.491 1.00 56.34 164 PRO B O 1
ATOM 5522 N N . TYR B 2 126 ? 184.019 175.278 156.535 1.00 56.13 165 TYR B N 1
ATOM 5523 C CA . TYR B 2 126 ? 183.030 174.415 155.903 1.00 56.13 165 TYR B CA 1
ATOM 5524 C C . TYR B 2 126 ? 183.536 172.978 155.823 1.00 56.13 165 TYR B C 1
ATOM 5525 O O . TYR B 2 126 ? 182.826 172.028 156.180 1.00 56.13 165 TYR B O 1
ATOM 5534 N N . VAL B 2 127 ? 184.782 172.801 155.380 1.00 56.81 166 VAL B N 1
ATOM 5535 C CA . VAL B 2 127 ? 185.353 171.460 155.336 1.00 56.81 166 VAL B CA 1
ATOM 5536 C C . VAL B 2 127 ? 185.576 170.935 156.750 1.00 56.81 166 VAL B C 1
ATOM 5537 O O . VAL B 2 127 ? 185.585 169.724 156.975 1.00 56.81 166 VAL B O 1
ATOM 5541 N N . ARG B 2 128 ? 185.714 171.828 157.736 1.00 54.94 167 ARG B N 1
ATOM 5542 C CA . ARG B 2 128 ? 185.818 171.351 159.114 1.00 54.94 167 ARG B CA 1
ATOM 5543 C C . ARG B 2 128 ? 184.512 170.721 159.593 1.00 54.94 167 ARG B C 1
ATOM 5544 O O . ARG B 2 128 ? 184.522 169.644 160.203 1.00 54.94 167 ARG B O 1
ATOM 5552 N N . LYS B 2 129 ? 183.375 171.367 159.330 1.00 54.40 168 LYS B N 1
ATOM 5553 C CA . LYS B 2 129 ? 182.114 170.740 159.723 1.00 54.40 168 LYS B CA 1
ATOM 5554 C C . LYS B 2 129 ? 181.846 169.487 158.895 1.00 54.40 168 LYS B C 1
ATOM 5555 O O . LYS B 2 129 ? 181.315 168.490 159.412 1.00 54.40 168 LYS B O 1
ATOM 5561 N N . ASN B 2 130 ? 182.249 169.496 157.623 1.00 54.42 169 ASN B N 1
ATOM 5562 C CA . ASN B 2 130 ? 182.158 168.282 156.824 1.00 54.42 169 ASN B CA 1
ATOM 5563 C C . ASN B 2 130 ? 183.068 167.182 157.358 1.00 54.42 169 ASN B C 1
ATOM 5564 O O . ASN B 2 130 ? 182.749 166.001 157.223 1.00 54.42 169 ASN B O 1
ATOM 5569 N N . ALA B 2 131 ? 184.184 167.546 157.988 1.00 57.57 170 ALA B N 1
ATOM 5570 C CA . ALA B 2 131 ? 185.052 166.550 158.605 1.00 57.57 170 ALA B CA 1
ATOM 5571 C C . ALA B 2 131 ? 184.439 166.012 159.889 1.00 57.57 170 ALA B C 1
ATOM 5572 O O . ALA B 2 131 ? 184.651 164.849 160.249 1.00 57.57 170 ALA B O 1
ATOM 5574 N N . ALA B 2 132 ? 183.694 166.853 160.604 1.00 55.42 171 ALA B N 1
ATOM 5575 C CA . ALA B 2 132 ? 182.911 166.348 161.728 1.00 55.42 171 ALA B CA 1
ATOM 5576 C C . ALA B 2 132 ? 181.904 165.308 161.252 1.00 55.42 171 ALA B C 1
ATOM 5577 O O . ALA B 2 132 ? 181.728 164.250 161.873 1.00 55.42 171 ALA B O 1
ATOM 5579 N N . HIS B 2 133 ? 181.245 165.585 160.132 1.00 55.18 172 HIS B N 1
ATOM 5580 C CA . HIS B 2 133 ? 180.359 164.585 159.544 1.00 55.18 172 HIS B CA 1
ATOM 5581 C C . HIS B 2 133 ? 181.145 163.373 159.047 1.00 55.18 172 HIS B C 1
ATOM 5582 O O . HIS B 2 133 ? 180.634 162.247 159.038 1.00 55.18 172 HIS B O 1
ATOM 5589 N N . ALA B 2 134 ? 182.397 163.585 158.643 1.00 55.65 173 ALA B N 1
ATOM 5590 C CA . ALA B 2 134 ? 183.234 162.477 158.197 1.00 55.65 173 ALA B CA 1
ATOM 5591 C C . ALA B 2 134 ? 183.569 161.535 159.346 1.00 55.65 173 ALA B C 1
ATOM 5592 O O . ALA B 2 134 ? 183.584 160.314 159.167 1.00 55.65 173 ALA B O 1
ATOM 5594 N N . ILE B 2 135 ? 183.875 162.082 160.526 1.00 60.20 174 ILE B N 1
ATOM 5595 C CA . ILE B 2 135 ? 184.089 161.218 161.686 1.00 60.20 174 ILE B CA 1
ATOM 5596 C C . ILE B 2 135 ? 182.789 160.576 162.142 1.00 60.20 174 ILE B C 1
ATOM 5597 O O . ILE B 2 135 ? 182.809 159.433 162.614 1.00 60.20 174 ILE B O 1
ATOM 5602 N N . GLN B 2 136 ? 181.653 161.268 161.997 1.00 62.35 175 GLN B N 1
ATOM 5603 C CA . GLN B 2 136 ? 180.368 160.575 162.089 1.00 62.35 175 GLN B CA 1
ATOM 5604 C C . GLN B 2 136 ? 180.350 159.318 161.225 1.00 62.35 175 GLN B C 1
ATOM 5605 O O . GLN B 2 136 ? 180.074 158.215 161.718 1.00 62.35 175 GLN B O 1
ATOM 5611 N N . LYS B 2 137 ? 180.651 159.470 159.935 1.00 62.11 176 LYS B N 1
ATOM 5612 C CA . LYS B 2 137 ? 180.546 158.349 159.005 1.00 62.11 176 LYS B CA 1
ATOM 5613 C C . LYS B 2 137 ? 181.553 157.252 159.339 1.00 62.11 176 LYS B C 1
ATOM 5614 O O . LYS B 2 137 ? 181.229 156.061 159.281 1.00 62.11 176 LYS B O 1
ATOM 5620 N N . LEU B 2 138 ? 182.784 157.634 159.687 1.00 65.12 177 LEU B N 1
ATOM 5621 C CA . LEU B 2 138 ? 183.806 156.640 160.005 1.00 65.12 177 LEU B CA 1
ATOM 5622 C C . LEU B 2 138 ? 183.441 155.859 161.259 1.00 65.12 177 LEU B C 1
ATOM 5623 O O . LEU B 2 138 ? 183.597 154.633 161.299 1.00 65.12 177 LEU B O 1
ATOM 5628 N N . TYR B 2 139 ? 182.961 156.547 162.299 1.00 65.93 178 TYR B N 1
ATOM 5629 C CA . TYR B 2 139 ? 182.512 155.839 163.490 1.00 65.93 178 TYR B CA 1
ATOM 5630 C C . TYR B 2 139 ? 181.352 154.914 163.163 1.00 65.93 178 TYR B C 1
ATOM 5631 O O . TYR B 2 139 ? 181.251 153.813 163.716 1.00 65.93 178 TYR B O 1
ATOM 5640 N N . SER B 2 140 ? 180.462 155.342 162.264 1.00 66.39 179 SER B N 1
ATOM 5641 C CA . SER B 2 140 ? 179.429 154.436 161.781 1.00 66.39 179 SER B CA 1
ATOM 5642 C C . SER B 2 140 ? 180.016 153.276 160.985 1.00 66.39 179 SER B C 1
ATOM 5643 O O . SER B 2 140 ? 179.350 152.247 160.831 1.00 66.39 179 SER B O 1
ATOM 5646 N N . LEU B 2 141 ? 181.242 153.422 160.475 1.00 73.09 180 LEU B N 1
ATOM 5647 C CA . LEU B 2 141 ? 181.849 152.364 159.674 1.00 73.09 180 LEU B CA 1
ATOM 5648 C C . LEU B 2 141 ? 182.827 151.520 160.484 1.00 73.09 180 LEU B C 1
ATOM 5649 O O . LEU B 2 141 ? 182.746 150.287 160.463 1.00 73.09 180 LEU B O 1
ATOM 5654 N N . ASP B 2 142 ? 183.751 152.154 161.205 1.00 76.01 181 ASP B N 1
ATOM 5655 C CA . ASP B 2 142 ? 184.811 151.431 161.909 1.00 76.01 181 ASP B CA 1
ATOM 5656 C C . ASP B 2 142 ? 184.864 151.909 163.351 1.00 76.01 181 ASP B C 1
ATOM 5657 O O . ASP B 2 142 ? 185.576 152.866 163.682 1.00 76.01 181 ASP B O 1
ATOM 5662 N N . PRO B 2 143 ? 184.117 151.258 164.247 1.00 79.08 182 PRO B N 1
ATOM 5663 C CA . PRO B 2 143 ? 184.102 151.695 165.654 1.00 79.08 182 PRO B CA 1
ATOM 5664 C C . PRO B 2 143 ? 185.444 151.580 166.356 1.00 79.08 182 PRO B C 1
ATOM 5665 O O . PRO B 2 143 ? 185.641 152.233 167.388 1.00 79.08 182 PRO B O 1
ATOM 5669 N N . GLU B 2 144 ? 186.373 150.780 165.838 1.00 79.39 183 GLU B N 1
ATOM 5670 C CA . GLU B 2 144 ? 187.623 150.499 166.534 1.00 79.39 183 GLU B CA 1
ATOM 5671 C C . GLU B 2 144 ? 188.632 151.637 166.449 1.00 79.39 183 GLU B C 1
ATOM 5672 O O . GLU B 2 144 ? 189.704 151.535 167.055 1.00 79.39 183 GLU B O 1
ATOM 5678 N N . GLN B 2 145 ? 188.327 152.707 165.718 1.00 73.55 184 GLN B N 1
ATOM 5679 C CA . GLN B 2 145 ? 189.213 153.857 165.597 1.00 73.55 184 GLN B CA 1
ATOM 5680 C C . GLN B 2 145 ? 188.813 154.994 166.528 1.00 73.55 184 GLN B C 1
ATOM 5681 O O . GLN B 2 145 ? 189.301 156.124 166.373 1.00 73.55 184 GLN B O 1
ATOM 5687 N N . LYS B 2 146 ? 187.952 154.709 167.508 1.00 68.46 185 LYS B N 1
ATOM 5688 C CA . LYS B 2 146 ? 187.318 155.763 168.286 1.00 68.46 185 LYS B CA 1
ATOM 5689 C C . LYS B 2 146 ? 188.310 156.575 169.108 1.00 68.46 185 LYS B C 1
ATOM 5690 O O . LYS B 2 146 ? 188.019 157.729 169.413 1.00 68.46 185 LYS B O 1
ATOM 5696 N N . GLU B 2 147 ? 189.478 156.026 169.449 1.00 69.03 186 GLU B N 1
ATOM 5697 C CA . GLU B 2 147 ? 190.451 156.805 170.214 1.00 69.03 186 GLU B CA 1
ATOM 5698 C C . GLU B 2 147 ? 190.928 158.021 169.425 1.00 69.03 186 GLU B C 1
ATOM 5699 O O . GLU B 2 147 ? 190.856 159.163 169.896 1.00 69.03 186 GLU B O 1
ATOM 5705 N N . MET B 2 148 ? 191.396 157.793 168.201 1.00 70.29 187 MET B N 1
ATOM 5706 C CA . MET B 2 148 ? 191.862 158.902 167.378 1.00 70.29 187 MET B CA 1
ATOM 5707 C C . MET B 2 148 ? 190.701 159.710 166.810 1.00 70.29 187 MET B C 1
ATOM 5708 O O . MET B 2 148 ? 190.849 160.912 166.553 1.00 70.29 187 MET B O 1
ATOM 5713 N N . LEU B 2 149 ? 189.526 159.095 166.648 1.00 62.54 188 LEU B N 1
ATOM 5714 C CA . LEU B 2 149 ? 188.345 159.903 166.346 1.00 62.54 188 LEU B CA 1
ATOM 5715 C C . LEU B 2 149 ? 188.057 160.896 167.470 1.00 62.54 188 LEU B C 1
ATOM 5716 O O . LEU B 2 149 ? 187.747 162.066 167.215 1.00 62.54 188 LEU B O 1
ATOM 5721 N N . ILE B 2 150 ? 188.180 160.451 168.721 1.00 57.89 189 ILE B N 1
ATOM 5722 C CA . ILE B 2 150 ? 187.973 161.328 169.867 1.00 57.89 189 ILE B CA 1
ATOM 5723 C C . ILE B 2 150 ? 189.055 162.396 169.921 1.00 57.89 189 ILE B C 1
ATOM 5724 O O . ILE B 2 150 ? 188.800 163.540 170.311 1.00 57.89 189 ILE B O 1
ATOM 5729 N N . GLU B 2 151 ? 190.283 162.038 169.543 1.00 65.58 190 GLU B N 1
ATOM 5730 C CA . GLU B 2 151 ? 191.339 163.044 169.458 1.00 65.58 190 GLU B CA 1
ATOM 5731 C C . GLU B 2 151 ? 190.984 164.129 168.446 1.00 65.58 190 GLU B C 1
ATOM 5732 O O . GLU B 2 151 ? 191.151 165.328 168.713 1.00 65.58 190 GLU B O 1
ATOM 5738 N N . VAL B 2 152 ? 190.481 163.722 167.278 1.00 60.65 191 VAL B N 1
ATOM 5739 C CA . VAL B 2 152 ? 190.064 164.691 166.267 1.00 60.65 191 VAL B CA 1
ATOM 5740 C C . VAL B 2 152 ? 188.940 165.567 166.804 1.00 60.65 191 VAL B C 1
ATOM 5741 O O . VAL B 2 152 ? 188.908 166.780 166.567 1.00 60.65 191 VAL B O 1
ATOM 5745 N N . ILE B 2 153 ? 187.998 164.964 167.530 1.00 56.09 192 ILE B N 1
ATOM 5746 C CA . ILE B 2 153 ? 186.880 165.725 168.085 1.00 56.09 192 ILE B CA 1
ATOM 5747 C C . ILE B 2 153 ? 187.367 166.724 169.126 1.00 56.09 192 ILE B C 1
ATOM 5748 O O . ILE B 2 153 ? 186.864 167.851 169.211 1.00 56.09 192 ILE B O 1
ATOM 5753 N N . GLU B 2 154 ? 188.337 166.321 169.949 1.00 64.17 193 GLU B N 1
ATOM 5754 C CA . GLU B 2 154 ? 188.929 167.242 170.914 1.00 64.17 193 GLU B CA 1
ATOM 5755 C C . GLU B 2 154 ? 189.594 168.409 170.203 1.00 64.17 193 GLU B C 1
ATOM 5756 O O . GLU B 2 154 ? 189.500 169.558 170.648 1.00 64.17 193 GLU B O 1
ATOM 5762 N N . LYS B 2 155 ? 190.274 168.128 169.091 1.00 61.19 194 LYS B N 1
ATOM 5763 C CA . LYS B 2 155 ? 190.861 169.204 168.298 1.00 61.19 194 LYS B CA 1
ATOM 5764 C C . LYS B 2 155 ? 189.785 170.128 167.734 1.00 61.19 194 LYS B C 1
ATOM 5765 O O . LYS B 2 155 ? 189.960 171.351 167.709 1.00 61.19 194 LYS B O 1
ATOM 5771 N N . LEU B 2 156 ? 188.667 169.558 167.279 1.00 57.68 195 LEU B N 1
ATOM 5772 C CA . LEU B 2 156 ? 187.626 170.360 166.639 1.00 57.68 195 LEU B CA 1
ATOM 5773 C C . LEU B 2 156 ? 186.880 171.230 167.644 1.00 57.68 195 LEU B C 1
ATOM 5774 O O . LEU B 2 156 ? 186.538 172.380 167.345 1.00 57.68 195 LEU B O 1
ATOM 5779 N N . LEU B 2 157 ? 186.607 170.696 168.837 1.00 54.40 196 LEU B N 1
ATOM 5780 C CA . LEU B 2 157 ? 185.799 171.420 169.814 1.00 54.40 196 LEU B CA 1
ATOM 5781 C C . LEU B 2 157 ? 186.451 172.718 170.265 1.00 54.40 196 LEU B C 1
ATOM 5782 O O . LEU B 2 157 ? 185.749 173.618 170.737 1.00 54.40 196 LEU B O 1
ATOM 5787 N N . LYS B 2 158 ? 187.770 172.837 170.132 1.00 62.27 197 LYS B N 1
ATOM 5788 C CA . LYS B 2 158 ? 188.462 174.061 170.507 1.00 62.27 197 LYS B CA 1
ATOM 5789 C C . LYS B 2 158 ? 188.273 175.184 169.496 1.00 62.27 197 LYS B C 1
ATOM 5790 O O . LYS B 2 158 ? 188.657 176.322 169.784 1.00 62.27 197 LYS B O 1
ATOM 5796 N N . ASP B 2 159 ? 187.699 174.896 168.330 1.00 65.53 198 ASP B N 1
ATOM 5797 C CA . ASP B 2 159 ? 187.585 175.895 167.276 1.00 65.53 198 ASP B CA 1
ATOM 5798 C C . ASP B 2 159 ? 186.556 176.940 167.696 1.00 65.53 198 ASP B C 1
ATOM 5799 O O . ASP B 2 159 ? 185.519 176.605 168.278 1.00 65.53 198 ASP B O 1
ATOM 5804 N N . LYS B 2 160 ? 186.849 178.207 167.396 1.00 69.54 199 LYS B N 1
ATOM 5805 C CA . LYS B 2 160 ? 185.980 179.302 167.811 1.00 69.54 199 LYS B CA 1
ATOM 5806 C C . LYS B 2 160 ? 184.772 179.480 166.900 1.00 69.54 199 LYS B C 1
ATOM 5807 O O . LYS B 2 160 ? 183.805 180.139 167.298 1.00 69.54 199 LYS B O 1
ATOM 5813 N N . SER B 2 161 ? 184.799 178.918 165.694 1.00 67.47 200 SER B N 1
ATOM 5814 C CA . SER B 2 161 ? 183.719 179.144 164.742 1.00 67.47 200 SER B CA 1
ATOM 5815 C C . SER B 2 161 ? 182.462 178.391 165.161 1.00 67.47 200 SER B C 1
ATOM 5816 O O . SER B 2 161 ? 182.521 177.209 165.510 1.00 67.47 200 SER B O 1
ATOM 5819 N N . THR B 2 162 ? 181.321 179.083 165.127 1.00 66.75 201 THR B N 1
ATOM 5820 C CA . THR B 2 162 ? 180.042 178.457 165.445 1.00 66.75 201 THR B CA 1
ATOM 5821 C C . THR B 2 162 ? 179.566 177.522 164.341 1.00 66.75 201 THR B C 1
ATOM 5822 O O . THR B 2 162 ? 179.006 176.451 164.640 1.00 66.75 201 THR B O 1
ATOM 5826 N N . LEU B 2 163 ? 179.772 177.917 163.079 1.00 63.68 202 LEU B N 1
ATOM 5827 C CA . LEU B 2 163 ? 179.374 177.091 161.944 1.00 63.68 202 LEU B CA 1
ATOM 5828 C C . LEU B 2 163 ? 179.947 175.690 162.072 1.00 63.68 202 LEU B C 1
ATOM 5829 O O . LEU B 2 163 ? 179.241 174.695 161.871 1.00 63.68 202 LEU B O 1
ATOM 5834 N N . VAL B 2 164 ? 181.232 175.591 162.406 1.00 58.38 203 VAL B N 1
ATOM 5835 C CA . VAL B 2 164 ? 181.772 174.280 162.722 1.00 58.38 203 VAL B CA 1
ATOM 5836 C C . VAL B 2 164 ? 181.184 173.775 164.031 1.00 58.38 203 VAL B C 1
ATOM 5837 O O . VAL B 2 164 ? 180.858 172.592 164.132 1.00 58.38 203 VAL B O 1
ATOM 5841 N N . ALA B 2 165 ? 180.955 174.668 165.002 1.00 59.75 204 ALA B N 1
ATOM 5842 C CA . ALA B 2 165 ? 180.722 174.253 166.384 1.00 59.75 204 ALA B CA 1
ATOM 5843 C C . ALA B 2 165 ? 179.482 173.383 166.518 1.00 59.75 204 ALA B C 1
ATOM 5844 O O . ALA B 2 165 ? 179.480 172.406 167.272 1.00 59.75 204 ALA B O 1
ATOM 5846 N N . GLY B 2 166 ? 178.412 173.725 165.808 1.00 54.80 205 GLY B N 1
ATOM 5847 C CA . GLY B 2 166 ? 177.222 172.891 165.901 1.00 54.80 205 GLY B CA 1
ATOM 5848 C C . GLY B 2 166 ? 177.448 171.449 165.473 1.00 54.80 205 GLY B C 1
ATOM 5849 O O . GLY B 2 166 ? 177.164 170.493 166.215 1.00 54.80 205 GLY B O 1
ATOM 5850 N N . SER B 2 167 ? 177.995 171.289 164.266 1.00 54.00 206 SER B N 1
ATOM 5851 C CA . SER B 2 167 ? 178.276 169.955 163.749 1.00 54.00 206 SER B CA 1
ATOM 5852 C C . SER B 2 167 ? 179.335 169.255 164.586 1.00 54.00 206 SER B C 1
ATOM 5853 O O . SER B 2 167 ? 179.303 168.031 164.746 1.00 54.00 206 SER B O 1
ATOM 5856 N N . VAL B 2 168 ? 180.287 170.018 165.124 1.00 52.18 207 VAL B N 1
ATOM 5857 C CA . VAL B 2 168 ? 181.336 169.447 165.961 1.00 52.18 207 VAL B CA 1
ATOM 5858 C C . VAL B 2 168 ? 180.736 168.878 167.237 1.00 52.18 207 VAL B C 1
ATOM 5859 O O . VAL B 2 168 ? 181.115 167.796 167.693 1.00 52.18 207 VAL B O 1
ATOM 5863 N N . VAL B 2 169 ? 179.790 169.607 167.835 1.00 50.90 208 VAL B N 1
ATOM 5864 C CA . VAL B 2 169 ? 179.103 169.117 169.026 1.00 50.90 208 VAL B CA 1
ATOM 5865 C C . VAL B 2 169 ? 178.329 167.848 168.704 1.00 50.90 208 VAL B C 1
ATOM 5866 O O . VAL B 2 169 ? 178.340 166.885 169.480 1.00 50.90 208 VAL B O 1
ATOM 5870 N N . MET B 2 170 ? 177.649 167.821 167.556 1.00 57.67 209 MET B N 1
ATOM 5871 C CA . MET B 2 170 ? 176.923 166.608 167.179 1.00 57.67 209 MET B CA 1
ATOM 5872 C C . MET B 2 170 ? 177.872 165.427 166.985 1.00 57.67 209 MET B C 1
ATOM 5873 O O . MET B 2 170 ? 177.574 164.296 167.398 1.00 57.67 209 MET B O 1
ATOM 5878 N N . ALA B 2 171 ? 179.013 165.667 166.333 1.00 53.09 210 ALA B N 1
ATOM 5879 C CA . ALA B 2 171 ? 179.984 164.601 166.115 1.00 53.09 210 ALA B CA 1
ATOM 5880 C C . ALA B 2 171 ? 180.545 164.099 167.435 1.00 53.09 210 ALA B C 1
ATOM 5881 O O . ALA B 2 171 ? 180.643 162.885 167.659 1.00 53.09 210 ALA B O 1
ATOM 5883 N N . PHE B 2 172 ? 180.904 165.024 168.325 1.00 55.28 211 PHE B N 1
ATOM 5884 C CA . PHE B 2 172 ? 181.296 164.666 169.680 1.00 55.28 211 PHE B CA 1
ATOM 5885 C C . PHE B 2 172 ? 180.250 163.783 170.330 1.00 55.28 211 PHE B C 1
ATOM 5886 O O . PHE B 2 172 ? 180.572 162.780 170.975 1.00 55.28 211 PHE B O 1
ATOM 5894 N N . GLU B 2 173 ? 178.982 164.155 170.180 1.00 58.03 212 GLU B N 1
ATOM 5895 C CA . GLU B 2 173 ? 177.957 163.505 170.973 1.00 58.03 212 GLU B CA 1
ATOM 5896 C C . GLU B 2 173 ? 177.720 162.092 170.464 1.00 58.03 212 GLU B C 1
ATOM 5897 O O . GLU B 2 173 ? 177.650 161.153 171.264 1.00 58.03 212 GLU B O 1
ATOM 5903 N N . GLU B 2 174 ? 177.643 161.908 169.144 1.00 61.90 213 GLU B N 1
ATOM 5904 C CA . GLU B 2 174 ? 177.366 160.569 168.630 1.00 61.90 213 GLU B CA 1
ATOM 5905 C C . GLU B 2 174 ? 178.602 159.676 168.675 1.00 61.90 213 GLU B C 1
ATOM 5906 O O . GLU B 2 174 ? 178.476 158.447 168.732 1.00 61.90 213 GLU B O 1
ATOM 5912 N N . VAL B 2 175 ? 179.798 160.255 168.641 1.00 58.91 214 VAL B N 1
ATOM 5913 C CA . VAL B 2 175 ? 181.030 159.470 168.693 1.00 58.91 214 VAL B CA 1
ATOM 5914 C C . VAL B 2 175 ? 181.443 159.179 170.130 1.00 58.91 214 VAL B C 1
ATOM 5915 O O . VAL B 2 175 ? 181.683 158.028 170.493 1.00 58.91 214 VAL B O 1
ATOM 5919 N N . CYS B 2 176 ? 181.526 160.214 170.964 1.00 57.10 215 CYS B N 1
ATOM 5920 C CA . CYS B 2 176 ? 181.941 160.075 172.360 1.00 57.10 215 CYS B CA 1
ATOM 5921 C C . CYS B 2 176 ? 180.971 160.830 173.257 1.00 57.10 215 CYS B C 1
ATOM 5922 O O . CYS B 2 176 ? 181.252 161.945 173.713 1.00 57.10 215 CYS B O 1
ATOM 5925 N N . PRO B 2 177 ? 179.799 160.249 173.527 1.00 59.19 216 PRO B N 1
ATOM 5926 C CA . PRO B 2 177 ? 178.872 160.889 174.472 1.00 59.19 216 PRO B CA 1
ATOM 5927 C C . PRO B 2 177 ? 179.352 160.833 175.909 1.00 59.19 216 PRO B C 1
ATOM 5928 O O . PRO B 2 177 ? 178.933 161.670 176.718 1.00 59.19 216 PRO B O 1
ATOM 5932 N N . ASP B 2 178 ? 180.218 159.878 176.248 1.00 66.33 217 ASP B N 1
ATOM 5933 C CA . ASP B 2 178 ? 180.650 159.675 177.624 1.00 66.33 217 ASP B CA 1
ATOM 5934 C C . ASP B 2 178 ? 181.866 160.508 178.001 1.00 66.33 217 ASP B C 1
ATOM 5935 O O . ASP B 2 178 ? 182.040 160.827 179.183 1.00 66.33 217 ASP B O 1
ATOM 5940 N N . ARG B 2 179 ? 182.715 160.870 177.038 1.00 55.57 218 ARG B N 1
ATOM 5941 C CA . ARG B 2 179 ? 183.905 161.668 177.335 1.00 55.57 218 ARG B CA 1
ATOM 5942 C C . ARG B 2 179 ? 183.475 163.118 177.561 1.00 55.57 218 ARG B C 1
ATOM 5943 O O . ARG B 2 179 ? 183.688 164.015 176.743 1.00 55.57 218 ARG B O 1
ATOM 5951 N N . ILE B 2 180 ? 182.851 163.331 178.720 1.00 59.02 219 ILE B N 1
ATOM 5952 C CA . ILE B 2 180 ? 182.291 164.629 179.066 1.00 59.02 219 ILE B CA 1
ATOM 5953 C C . ILE B 2 180 ? 183.370 165.694 179.214 1.00 59.02 219 ILE B C 1
ATOM 5954 O O . ILE B 2 180 ? 183.086 166.886 179.059 1.00 59.02 219 ILE B O 1
ATOM 5959 N N . ASP B 2 181 ? 184.617 165.292 179.478 1.00 59.53 220 ASP B N 1
ATOM 5960 C CA . ASP B 2 181 ? 185.659 166.251 179.831 1.00 59.53 220 ASP B CA 1
ATOM 5961 C C . ASP B 2 181 ? 185.960 167.261 178.724 1.00 59.53 220 ASP B C 1
ATOM 5962 O O . ASP B 2 181 ? 186.302 168.410 179.029 1.00 59.53 220 ASP B O 1
ATOM 5967 N N . LEU B 2 182 ? 185.825 166.877 177.451 1.00 54.94 221 LEU B N 1
ATOM 5968 C CA . LEU B 2 182 ? 186.107 167.830 176.381 1.00 54.94 221 LEU B CA 1
ATOM 5969 C C . LEU B 2 182 ? 185.173 169.034 176.425 1.00 54.94 221 LEU B C 1
ATOM 5970 O O . LEU B 2 182 ? 185.636 170.169 176.281 1.00 54.94 221 LEU B O 1
ATOM 5975 N N . ILE B 2 183 ? 183.874 168.817 176.636 1.00 50.92 222 ILE B N 1
ATOM 5976 C CA . ILE B 2 183 ? 182.939 169.930 176.790 1.00 50.92 222 ILE B CA 1
ATOM 5977 C C . ILE B 2 183 ? 183.067 170.548 178.178 1.00 50.92 222 ILE B C 1
ATOM 5978 O O . ILE B 2 183 ? 182.765 171.734 178.385 1.00 50.92 222 ILE B O 1
ATOM 5983 N N . HIS B 2 184 ? 183.502 169.738 179.143 1.00 53.93 223 HIS B N 1
ATOM 5984 C CA . HIS B 2 184 ? 183.779 170.202 180.496 1.00 53.93 223 HIS B CA 1
ATOM 5985 C C . HIS B 2 184 ? 184.801 171.334 180.464 1.00 53.93 223 HIS B C 1
ATOM 5986 O O . HIS B 2 184 ? 184.735 172.277 181.260 1.00 53.93 223 HIS B O 1
ATOM 5993 N N . LYS B 2 185 ? 185.737 171.269 179.515 1.00 52.90 224 LYS B N 1
ATOM 5994 C CA . LYS B 2 185 ? 186.727 172.336 179.378 1.00 52.90 224 LYS B CA 1
ATOM 5995 C C . LYS B 2 185 ? 186.165 173.624 178.771 1.00 52.90 224 LYS B C 1
ATOM 5996 O O . LYS B 2 185 ? 186.481 174.707 179.275 1.00 52.90 224 LYS B O 1
ATOM 6002 N N . ASN B 2 186 ? 185.351 173.553 177.709 1.00 54.33 225 ASN B N 1
ATOM 6003 C CA . ASN B 2 186 ? 184.919 174.759 177.000 1.00 54.33 225 ASN B CA 1
ATOM 6004 C C . ASN B 2 186 ? 183.439 175.062 177.214 1.00 54.33 225 ASN B C 1
ATOM 6005 O O . ASN B 2 186 ? 182.765 175.555 176.298 1.00 54.33 225 ASN B O 1
ATOM 6010 N N . TYR B 2 187 ? 182.913 174.714 178.389 1.00 52.33 226 TYR B N 1
ATOM 6011 C CA . TYR B 2 187 ? 181.596 175.194 178.804 1.00 52.33 226 TYR B CA 1
ATOM 6012 C C . TYR B 2 187 ? 181.437 176.697 178.582 1.00 52.33 226 TYR B C 1
ATOM 6013 O O . TYR B 2 187 ? 180.428 177.144 178.022 1.00 52.33 226 TYR B O 1
ATOM 6022 N N . ARG B 2 188 ? 182.414 177.500 179.026 1.00 55.01 227 ARG B N 1
ATOM 6023 C CA . ARG B 2 188 ? 182.335 178.945 178.805 1.00 55.01 227 ARG B CA 1
ATOM 6024 C C . ARG B 2 188 ? 182.234 179.301 177.330 1.00 55.01 227 ARG B C 1
ATOM 6025 O O . ARG B 2 188 ? 181.388 180.121 176.952 1.00 55.01 227 ARG B O 1
ATOM 6033 N N . LYS B 2 189 ? 183.098 178.725 176.492 1.00 58.74 228 LYS B N 1
ATOM 6034 C CA . LYS B 2 189 ? 183.097 179.080 175.078 1.00 58.74 228 LYS B CA 1
ATOM 6035 C C . LYS B 2 189 ? 181.765 178.730 174.432 1.00 58.74 228 LYS B C 1
ATOM 6036 O O . LYS B 2 189 ? 181.187 179.538 173.694 1.00 58.74 228 LYS B O 1
ATOM 6042 N N . LEU B 2 190 ? 181.249 177.531 174.716 1.00 57.66 229 LEU B N 1
ATOM 6043 C CA . LEU B 2 190 ? 179.982 177.131 174.116 1.00 57.66 229 LEU B CA 1
ATOM 6044 C C . LEU B 2 190 ? 178.834 178.007 174.596 1.00 57.66 229 LEU B C 1
ATOM 6045 O O . LEU B 2 190 ? 177.987 178.416 173.795 1.00 57.66 229 LEU B O 1
ATOM 6050 N N . CYS B 2 191 ? 178.784 178.311 175.896 1.00 53.77 230 CYS B N 1
ATOM 6051 C CA . CYS B 2 191 ? 177.689 179.133 176.400 1.00 53.77 230 CYS B CA 1
ATOM 6052 C C . CYS B 2 191 ? 177.749 180.549 175.850 1.00 53.77 230 CYS B C 1
ATOM 6053 O O . CYS B 2 191 ? 176.704 181.143 175.560 1.00 53.77 230 CYS B O 1
ATOM 6056 N N . ASN B 2 192 ? 178.948 181.111 175.700 1.00 59.35 231 ASN B N 1
ATOM 6057 C CA . ASN B 2 192 ? 179.053 182.442 175.116 1.00 59.35 231 ASN B CA 1
ATOM 6058 C C . ASN B 2 192 ? 178.680 182.432 173.638 1.00 59.35 231 ASN B C 1
ATOM 6059 O O . ASN B 2 192 ? 178.052 183.378 173.150 1.00 59.35 231 ASN B O 1
ATOM 6064 N N . LEU B 2 193 ? 179.050 181.375 172.910 1.00 60.14 232 LEU B N 1
ATOM 6065 C CA . LEU B 2 193 ? 178.733 181.319 171.485 1.00 60.14 232 LEU B CA 1
ATOM 6066 C C . LEU B 2 193 ? 177.262 180.994 171.250 1.00 60.14 232 LEU B C 1
ATOM 6067 O O . LEU B 2 193 ? 176.723 181.281 170.175 1.00 60.14 232 LEU B O 1
ATOM 6072 N N . LEU B 2 194 ? 176.596 180.403 172.247 1.00 52.95 233 LEU B N 1
ATOM 6073 C CA . LEU B 2 194 ? 175.210 179.976 172.075 1.00 52.95 233 LEU B CA 1
ATOM 6074 C C . LEU B 2 194 ? 174.301 181.131 171.678 1.00 52.95 233 LEU B C 1
ATOM 6075 O O . LEU B 2 194 ? 173.259 180.915 171.050 1.00 52.95 233 LEU B O 1
ATOM 6080 N N . VAL B 2 195 ? 174.674 182.360 172.037 1.00 60.75 234 VAL B N 1
ATOM 6081 C CA . VAL B 2 195 ? 173.964 183.527 171.526 1.00 60.75 234 VAL B CA 1
ATOM 6082 C C . VAL B 2 195 ? 174.166 183.657 170.020 1.00 60.75 234 VAL B C 1
ATOM 6083 O O . VAL B 2 195 ? 173.228 183.973 169.278 1.00 60.75 234 VAL B O 1
ATOM 6087 N N . ASP B 2 196 ? 175.388 183.411 169.543 1.00 63.23 235 ASP B N 1
ATOM 6088 C CA . ASP B 2 196 ? 175.730 183.624 168.142 1.00 63.23 235 ASP B CA 1
ATOM 6089 C C . ASP B 2 196 ? 175.740 182.349 167.308 1.00 63.23 235 ASP B C 1
ATOM 6090 O O . ASP B 2 196 ? 175.840 182.439 166.080 1.00 63.23 235 ASP B O 1
ATOM 6095 N N . VAL B 2 197 ? 175.655 181.174 167.935 1.00 58.06 236 VAL B N 1
ATOM 6096 C CA . VAL B 2 197 ? 175.575 179.935 167.172 1.00 58.06 236 VAL B CA 1
ATOM 6097 C C . VAL B 2 197 ? 174.296 179.943 166.345 1.00 58.06 236 VAL B C 1
ATOM 6098 O O . VAL B 2 197 ? 173.282 180.535 166.739 1.00 58.06 236 VAL B O 1
ATOM 6102 N N . GLU B 2 198 ? 174.349 179.322 165.169 1.00 56.80 237 GLU B N 1
ATOM 6103 C CA . GLU B 2 198 ? 173.183 179.268 164.299 1.00 56.80 237 GLU B CA 1
ATOM 6104 C C . GLU B 2 198 ? 172.128 178.364 164.931 1.00 56.80 237 GLU B C 1
ATOM 6105 O O . GLU B 2 198 ? 172.456 177.427 165.662 1.00 56.80 237 GLU B O 1
ATOM 6111 N N . GLU B 2 199 ? 170.853 178.648 164.637 1.00 56.02 238 GLU B N 1
ATOM 6112 C CA . GLU B 2 199 ? 169.734 178.090 165.399 1.00 56.02 238 GLU B CA 1
ATOM 6113 C C . GLU B 2 199 ? 169.767 176.568 165.551 1.00 56.02 238 GLU B C 1
ATOM 6114 O O . GLU B 2 199 ? 169.480 176.041 166.632 1.00 56.02 238 GLU B O 1
ATOM 6120 N N . TRP B 2 200 ? 170.091 175.838 164.482 1.00 50.83 239 TRP B N 1
ATOM 6121 C CA . TRP B 2 200 ? 170.184 174.384 164.603 1.00 50.83 239 TRP B CA 1
ATOM 6122 C C . TRP B 2 200 ? 171.303 173.986 165.561 1.00 50.83 239 TRP B C 1
ATOM 6123 O O . TRP B 2 200 ? 171.130 173.101 166.419 1.00 50.83 239 TRP B O 1
ATOM 6134 N N . GLY B 2 201 ? 172.454 174.646 165.441 1.00 46.19 240 GLY B N 1
ATOM 6135 C CA . GLY B 2 201 ? 173.507 174.448 166.415 1.00 46.19 240 GLY B CA 1
ATOM 6136 C C . GLY B 2 201 ? 173.066 174.835 167.811 1.00 46.19 240 GLY B C 1
ATOM 6137 O O . GLY B 2 201 ? 173.471 174.211 168.791 1.00 46.19 240 GLY B O 1
ATOM 6138 N N . GLN B 2 202 ? 172.227 175.868 167.920 1.00 44.28 241 GLN B N 1
ATOM 6139 C CA . GLN B 2 202 ? 171.697 176.245 169.225 1.00 44.28 241 GLN B CA 1
ATOM 6140 C C . GLN B 2 202 ? 170.876 175.119 169.831 1.00 44.28 241 GLN B C 1
ATOM 6141 O O . GLN B 2 202 ? 171.014 174.817 171.019 1.00 44.28 241 GLN B O 1
ATOM 6147 N N . VAL B 2 203 ? 170.027 174.476 169.029 1.00 37.24 242 VAL B N 1
ATOM 6148 C CA . VAL B 2 203 ? 169.215 173.374 169.543 1.00 37.24 242 VAL B CA 1
ATOM 6149 C C . VAL B 2 203 ? 170.106 172.238 170.029 1.00 37.24 242 VAL B C 1
ATOM 6150 O O . VAL B 2 203 ? 169.922 171.703 171.134 1.00 37.24 242 VAL B O 1
ATOM 6154 N N . VAL B 2 204 ? 171.090 171.853 169.212 1.00 34.80 243 VAL B N 1
ATOM 6155 C CA . VAL B 2 204 ? 171.938 170.720 169.586 1.00 34.80 243 VAL B CA 1
ATOM 6156 C C . VAL B 2 204 ? 172.762 171.045 170.830 1.00 34.80 243 VAL B C 1
ATOM 6157 O O . VAL B 2 204 ? 172.852 170.237 171.770 1.00 34.80 243 VAL B O 1
ATOM 6161 N N . ILE B 2 205 ? 173.365 172.236 170.862 1.00 34.80 244 ILE B N 1
ATOM 6162 C CA . ILE B 2 205 ? 174.169 172.649 172.005 1.00 34.80 244 ILE B CA 1
ATOM 6163 C C . ILE B 2 205 ? 173.314 172.723 173.260 1.00 34.80 244 ILE B C 1
ATOM 6164 O O . ILE B 2 205 ? 173.762 172.362 174.349 1.00 34.80 244 ILE B O 1
ATOM 6169 N N . ILE B 2 206 ? 172.069 173.189 173.133 1.00 31.38 245 ILE B N 1
ATOM 6170 C CA . ILE B 2 206 ? 171.212 173.334 174.304 1.00 31.38 245 ILE B CA 1
ATOM 6171 C C . ILE B 2 206 ? 170.820 171.971 174.853 1.00 31.38 245 ILE B C 1
ATOM 6172 O O . ILE B 2 206 ? 170.792 171.766 176.071 1.00 31.38 245 ILE B O 1
ATOM 6177 N N . HIS B 2 207 ? 170.521 171.013 173.973 1.00 30.00 246 HIS B N 1
ATOM 6178 C CA . HIS B 2 207 ? 170.249 169.661 174.454 1.00 30.00 246 HIS B CA 1
ATOM 6179 C C . HIS B 2 207 ? 171.455 169.085 175.191 1.00 30.00 246 HIS B C 1
ATOM 6180 O O . HIS B 2 207 ? 171.324 168.539 176.302 1.00 30.00 246 HIS B O 1
ATOM 6187 N N . MET B 2 208 ? 172.646 169.216 174.600 1.00 32.43 247 MET B N 1
ATOM 6188 C CA . MET B 2 208 ? 173.832 168.668 175.251 1.00 32.43 247 MET B CA 1
ATOM 6189 C C . MET B 2 208 ? 174.109 169.373 176.576 1.00 32.43 247 MET B C 1
ATOM 6190 O O . MET B 2 208 ? 174.465 168.730 177.568 1.00 32.43 247 MET B O 1
ATOM 6195 N N . LEU B 2 209 ? 173.953 170.697 176.613 1.00 29.55 248 LEU B N 1
ATOM 6196 C CA . LEU B 2 209 ? 174.202 171.438 177.843 1.00 29.55 248 LEU B CA 1
ATOM 6197 C C . LEU B 2 209 ? 173.187 171.094 178.919 1.00 29.55 248 LEU B C 1
ATOM 6198 O O . LEU B 2 209 ? 173.527 171.087 180.103 1.00 29.55 248 LEU B O 1
ATOM 6203 N N . THR B 2 210 ? 171.940 170.815 178.538 1.00 29.22 249 THR B N 1
ATOM 6204 C CA . THR B 2 210 ? 170.969 170.344 179.518 1.00 29.22 249 THR B CA 1
ATOM 6205 C C . THR B 2 210 ? 171.415 169.025 180.128 1.00 29.22 249 THR B C 1
ATOM 6206 O O . THR B 2 210 ? 171.372 168.847 181.351 1.00 29.22 249 THR B O 1
ATOM 6210 N N . ARG B 2 211 ? 171.869 168.089 179.290 1.00 32.70 250 ARG B N 1
ATOM 6211 C CA . ARG B 2 211 ? 172.365 166.828 179.841 1.00 32.70 250 ARG B CA 1
ATOM 6212 C C . ARG B 2 211 ? 173.587 167.051 180.730 1.00 32.70 250 ARG B C 1
ATOM 6213 O O . ARG B 2 211 ? 173.703 166.452 181.810 1.00 32.70 250 ARG B O 1
ATOM 6221 N N . TYR B 2 212 ? 174.498 167.924 180.299 1.00 40.90 251 TYR B N 1
ATOM 6222 C CA . TYR B 2 212 ? 175.709 168.193 181.067 1.00 40.90 251 TYR B CA 1
ATOM 6223 C C . TYR B 2 212 ? 175.377 168.812 182.417 1.00 40.90 251 TYR B C 1
ATOM 6224 O O . TYR B 2 212 ? 175.996 168.481 183.430 1.00 40.90 251 TYR B O 1
ATOM 6233 N N . ALA B 2 213 ? 174.427 169.746 182.441 1.00 37.37 252 ALA B N 1
ATOM 6234 C CA . ALA B 2 213 ? 174.052 170.382 183.697 1.00 37.37 252 ALA B CA 1
ATOM 6235 C C . ALA B 2 213 ? 173.324 169.404 184.605 1.00 37.37 252 ALA B C 1
ATOM 6236 O O . ALA B 2 213 ? 173.477 169.450 185.830 1.00 37.37 252 ALA B O 1
ATOM 6238 N N . ARG B 2 214 ? 172.525 168.509 184.022 1.00 36.48 253 ARG B N 1
ATOM 6239 C CA . ARG B 2 214 ? 171.887 167.472 184.821 1.00 36.48 253 ARG B CA 1
ATOM 6240 C C . ARG B 2 214 ? 172.917 166.540 185.445 1.00 36.48 253 ARG B C 1
ATOM 6241 O O . ARG B 2 214 ? 172.699 166.021 186.545 1.00 36.48 253 ARG B O 1
ATOM 6249 N N . THR B 2 215 ? 174.044 166.319 184.767 1.00 42.91 254 THR B N 1
ATOM 6250 C CA . THR B 2 215 ? 175.076 165.432 185.291 1.00 42.91 254 THR B CA 1
ATOM 6251 C C . THR B 2 215 ? 176.050 166.100 186.257 1.00 42.91 254 THR B C 1
ATOM 6252 O O . THR B 2 215 ? 176.354 165.514 187.301 1.00 42.91 254 THR B O 1
ATOM 6256 N N . GLN B 2 216 ? 176.519 167.309 185.957 1.00 46.47 255 GLN B N 1
ATOM 6257 C CA . GLN B 2 216 ? 177.673 167.904 186.620 1.00 46.47 255 GLN B CA 1
ATOM 6258 C C . GLN B 2 216 ? 177.323 168.968 187.653 1.00 46.47 255 GLN B C 1
ATOM 6259 O O . GLN B 2 216 ? 178.232 169.655 188.132 1.00 46.47 255 GLN B O 1
ATOM 6265 N N . PHE B 2 217 ? 176.052 169.144 188.002 1.00 49.89 256 PHE B N 1
ATOM 6266 C CA . PHE B 2 217 ? 175.661 170.152 188.978 1.00 49.89 256 PHE B CA 1
ATOM 6267 C C . PHE B 2 217 ? 174.709 169.559 190.005 1.00 49.89 256 PHE B C 1
ATOM 6268 O O . PHE B 2 217 ? 174.129 168.491 189.806 1.00 49.89 256 PHE B O 1
ATOM 6276 N N . VAL B 2 218 ? 174.552 170.283 191.114 1.00 60.58 257 VAL B N 1
ATOM 6277 C CA . VAL B 2 218 ? 173.604 169.921 192.161 1.00 60.58 257 VAL B CA 1
ATOM 6278 C C . VAL B 2 218 ? 172.476 170.941 192.163 1.00 60.58 257 VAL B C 1
ATOM 6279 O O . VAL B 2 218 ? 172.523 171.928 191.419 1.00 60.58 257 VAL B O 1
ATOM 6283 N N . SER B 2 219 ? 171.455 170.702 192.991 1.00 67.95 258 SER B N 1
ATOM 6284 C CA . SER B 2 219 ? 170.260 171.534 193.076 1.00 67.95 258 SER B CA 1
ATOM 6285 C C . SER B 2 219 ? 170.627 173.011 193.148 1.00 67.95 258 SER B C 1
ATOM 6286 O O . SER B 2 219 ? 171.546 173.391 193.884 1.00 67.95 258 SER B O 1
ATOM 6289 N N . PRO B 2 220 ? 169.935 173.874 192.392 1.00 65.99 259 PRO B N 1
ATOM 6290 C CA . PRO B 2 220 ? 170.240 175.304 192.288 1.00 65.99 259 PRO B CA 1
ATOM 6291 C C . PRO B 2 220 ? 170.046 176.053 193.603 1.00 65.99 259 PRO B C 1
ATOM 6292 O O . PRO B 2 220 ? 170.960 176.763 194.023 1.00 65.99 259 PRO B O 1
ATOM 6296 N N . ASP B 2 222 ? 175.519 177.070 192.254 1.00 53.93 294 ASP B N 1
ATOM 6297 C CA . ASP B 2 222 ? 176.727 177.063 191.438 1.00 53.93 294 ASP B CA 1
ATOM 6298 C C . ASP B 2 222 ? 176.625 178.134 190.356 1.00 53.93 294 ASP B C 1
ATOM 6299 O O . ASP B 2 222 ? 175.672 178.141 189.578 1.00 53.93 294 ASP B O 1
ATOM 6304 N N . PRO B 2 223 ? 177.599 179.045 190.318 1.00 51.23 295 PRO B N 1
ATOM 6305 C CA . PRO B 2 223 ? 177.576 180.105 189.297 1.00 51.23 295 PRO B CA 1
ATOM 6306 C C . PRO B 2 223 ? 177.546 179.582 187.873 1.00 51.23 295 PRO B C 1
ATOM 6307 O O . PRO B 2 223 ? 176.916 180.204 187.007 1.00 51.23 295 PRO B O 1
ATOM 6311 N N . ASP B 2 224 ? 178.215 178.461 187.597 1.00 51.21 296 ASP B N 1
ATOM 6312 C CA . ASP B 2 224 ? 178.180 177.889 186.256 1.00 51.21 296 ASP B CA 1
ATOM 6313 C C . ASP B 2 224 ? 176.811 177.323 185.910 1.00 51.21 296 ASP B C 1
ATOM 6314 O O . ASP B 2 224 ? 176.374 177.430 184.759 1.00 51.21 296 ASP B O 1
ATOM 6319 N N . HIS B 2 225 ? 176.127 176.718 186.883 1.00 42.14 297 HIS B N 1
ATOM 6320 C CA . HIS B 2 225 ? 174.764 176.256 186.649 1.00 42.14 297 HIS B CA 1
ATOM 6321 C C . HIS B 2 225 ? 173.846 177.430 186.332 1.00 42.14 297 HIS B C 1
ATOM 6322 O O . HIS B 2 225 ? 172.929 177.310 185.512 1.00 42.14 297 HIS B O 1
ATOM 6329 N N . ARG B 2 226 ? 174.075 178.572 186.981 1.00 43.49 298 ARG B N 1
ATOM 6330 C CA . ARG B 2 226 ? 173.339 179.784 186.639 1.00 43.49 298 ARG B CA 1
ATOM 6331 C C . ARG B 2 226 ? 173.847 180.406 185.345 1.00 43.49 298 ARG B C 1
ATOM 6332 O O . ARG B 2 226 ? 173.096 181.119 184.669 1.00 43.49 298 ARG B O 1
ATOM 6340 N N . LEU B 2 227 ? 175.112 180.165 184.992 1.00 45.37 299 LEU B N 1
ATOM 6341 C CA . LEU B 2 227 ? 175.657 180.717 183.754 1.00 45.37 299 LEU B CA 1
ATOM 6342 C C . LEU B 2 227 ? 174.919 180.170 182.539 1.00 45.37 299 LEU B C 1
ATOM 6343 O O . LEU B 2 227 ? 174.643 180.902 181.582 1.00 45.37 299 LEU B O 1
ATOM 6348 N N . LEU B 2 228 ? 174.604 178.874 182.558 1.00 43.29 300 LEU B N 1
ATOM 6349 C CA . LEU B 2 228 ? 173.793 178.287 181.497 1.00 43.29 300 LEU B CA 1
ATOM 6350 C C . LEU B 2 228 ? 172.435 178.965 181.414 1.00 43.29 300 LEU B C 1
ATOM 6351 O O . LEU B 2 228 ? 171.965 179.318 180.328 1.00 43.29 300 LEU B O 1
ATOM 6356 N N . ILE B 2 229 ? 171.793 179.163 182.566 1.00 43.03 301 ILE B N 1
ATOM 6357 C CA . ILE B 2 229 ? 170.450 179.731 182.588 1.00 43.03 301 ILE B CA 1
ATOM 6358 C C . ILE B 2 229 ? 170.492 181.206 182.209 1.00 43.03 301 ILE B C 1
ATOM 6359 O O . ILE B 2 229 ? 169.578 181.723 181.554 1.00 43.03 301 ILE B O 1
ATOM 6364 N N . ARG B 2 230 ? 171.555 181.905 182.615 1.00 47.45 302 ARG B N 1
ATOM 6365 C CA . ARG B 2 230 ? 171.665 183.334 182.342 1.00 47.45 302 ARG B CA 1
ATOM 6366 C C . ARG B 2 230 ? 171.702 183.625 180.847 1.00 47.45 302 ARG B C 1
ATOM 6367 O O . ARG B 2 230 ? 171.045 184.557 180.371 1.00 47.45 302 ARG B O 1
ATOM 6375 N N . ASN B 2 231 ? 172.465 182.838 180.087 1.00 46.25 303 ASN B N 1
ATOM 6376 C CA . ASN B 2 231 ? 172.622 183.085 178.660 1.00 46.25 303 ASN B CA 1
ATOM 6377 C C . ASN B 2 231 ? 171.599 182.350 177.804 1.00 46.25 303 ASN B C 1
ATOM 6378 O O . ASN B 2 231 ? 171.438 182.693 176.628 1.00 46.25 303 ASN B O 1
ATOM 6383 N N . THR B 2 232 ? 170.916 181.346 178.357 1.00 42.28 304 THR B N 1
ATOM 6384 C CA . THR B 2 232 ? 169.876 180.656 177.601 1.00 42.28 304 THR B CA 1
ATOM 6385 C C . THR B 2 232 ? 168.580 181.463 177.594 1.00 42.28 304 THR B C 1
ATOM 6386 O O . THR B 2 232 ? 167.719 181.264 176.729 1.00 42.28 304 THR B O 1
ATOM 6390 N N . LYS B 2 233 ? 168.439 182.395 178.537 1.00 44.98 305 LYS B N 1
ATOM 6391 C CA . LYS B 2 233 ? 167.234 183.201 178.719 1.00 44.98 305 LYS B CA 1
ATOM 6392 C C . LYS B 2 233 ? 166.820 183.987 177.475 1.00 44.98 305 LYS B C 1
ATOM 6393 O O . LYS B 2 233 ? 165.642 183.938 177.100 1.00 44.98 305 LYS B O 1
ATOM 6399 N N . PRO B 2 234 ? 167.720 184.720 176.807 1.00 46.17 306 PRO B N 1
ATOM 6400 C CA . PRO B 2 234 ? 167.276 185.533 175.660 1.00 46.17 306 PRO B CA 1
ATOM 6401 C C . PRO B 2 234 ? 166.720 184.719 174.506 1.00 46.17 306 PRO B C 1
ATOM 6402 O O . PRO B 2 234 ? 166.034 185.286 173.647 1.00 46.17 306 PRO B O 1
ATOM 6406 N N . LEU B 2 235 ? 166.992 183.416 174.451 1.00 42.92 307 LEU B N 1
ATOM 6407 C CA . LEU B 2 235 ? 166.518 182.586 173.352 1.00 42.92 307 LEU B CA 1
ATOM 6408 C C . LEU B 2 235 ? 165.055 182.187 173.489 1.00 42.92 307 LEU B C 1
ATOM 6409 O O . LEU B 2 235 ? 164.496 181.620 172.544 1.00 42.92 307 LEU B O 1
ATOM 6414 N N . LEU B 2 236 ? 164.423 182.462 174.631 1.00 41.61 308 LEU B N 1
ATOM 6415 C CA . LEU B 2 236 ? 163.026 182.087 174.816 1.00 41.61 308 LEU B CA 1
ATOM 6416 C C . LEU B 2 236 ? 162.098 182.824 173.861 1.00 41.61 308 LEU B C 1
ATOM 6417 O O . LEU B 2 236 ? 160.978 182.360 173.621 1.00 41.61 308 LEU B O 1
ATOM 6422 N N . GLN B 2 237 ? 162.533 183.954 173.313 1.00 52.20 309 GLN B N 1
ATOM 6423 C CA . GLN B 2 237 ? 161.748 184.719 172.355 1.00 52.20 309 GLN B CA 1
ATOM 6424 C C . GLN B 2 237 ? 162.089 184.390 170.907 1.00 52.20 309 GLN B C 1
ATOM 6425 O O . GLN B 2 237 ? 161.560 185.040 170.000 1.00 52.20 309 GLN B O 1
ATOM 6431 N N . SER B 2 238 ? 162.946 183.398 170.671 1.00 46.51 310 SER B N 1
ATOM 6432 C CA . SER B 2 238 ? 163.407 183.105 169.321 1.00 46.51 310 SER B CA 1
ATOM 6433 C C . SER B 2 238 ? 162.253 182.661 168.430 1.00 46.51 310 SER B C 1
ATOM 6434 O O . SER B 2 238 ? 161.270 182.072 168.887 1.00 46.51 310 SER B O 1
ATOM 6437 N N . ARG B 2 239 ? 162.381 182.959 167.136 1.00 43.94 311 ARG B N 1
ATOM 6438 C CA . ARG B 2 239 ? 161.334 182.623 166.181 1.00 43.94 311 ARG B CA 1
ATOM 6439 C C . ARG B 2 239 ? 161.287 181.135 165.862 1.00 43.94 311 ARG B C 1
ATOM 6440 O O . ARG B 2 239 ? 160.263 180.654 165.367 1.00 43.94 311 ARG B O 1
ATOM 6448 N N . ASN B 2 240 ? 162.361 180.398 166.132 1.00 33.21 312 ASN B N 1
ATOM 6449 C CA . ASN B 2 240 ? 162.421 178.976 165.807 1.00 33.21 312 ASN B CA 1
ATOM 6450 C C . ASN B 2 240 ? 161.691 178.190 166.889 1.00 33.21 312 ASN B C 1
ATOM 6451 O O . ASN B 2 240 ? 161.917 178.406 168.084 1.00 33.21 312 ASN B O 1
ATOM 6456 N N . ALA B 2 241 ? 160.808 177.283 166.470 1.00 26.97 313 ALA B N 1
ATOM 6457 C CA . ALA B 2 241 ? 160.080 176.457 167.428 1.00 26.97 313 ALA B CA 1
ATOM 6458 C C . ALA B 2 241 ? 161.013 175.503 168.161 1.00 26.97 313 ALA B C 1
ATOM 6459 O O . ALA B 2 241 ? 160.845 175.259 169.361 1.00 26.97 313 ALA B O 1
ATOM 6461 N N . ALA B 2 242 ? 161.990 174.938 167.451 1.00 24.27 314 ALA B N 1
ATOM 6462 C CA . ALA B 2 242 ? 162.919 174.006 168.081 1.00 24.27 314 ALA B CA 1
ATOM 6463 C C . ALA B 2 242 ? 163.801 174.704 169.107 1.00 24.27 314 ALA B C 1
ATOM 6464 O O . ALA B 2 242 ? 164.094 174.139 170.166 1.00 24.27 314 ALA B O 1
ATOM 6466 N N . VAL B 2 243 ? 164.243 175.928 168.808 1.00 24.72 315 VAL B N 1
ATOM 6467 C CA . VAL B 2 243 ? 165.108 176.658 169.733 1.00 24.72 315 VAL B CA 1
ATOM 6468 C C . VAL B 2 243 ? 164.373 176.940 171.037 1.00 24.72 315 VAL B C 1
ATOM 6469 O O . VAL B 2 243 ? 164.878 176.659 172.130 1.00 24.72 315 VAL B O 1
ATOM 6473 N N . VAL B 2 244 ? 163.162 177.494 170.939 1.00 29.25 316 VAL B N 1
ATOM 6474 C CA . VAL B 2 244 ? 162.397 177.837 172.134 1.00 29.25 316 VAL B CA 1
ATOM 6475 C C . VAL B 2 244 ? 162.028 176.581 172.911 1.00 29.25 316 VAL B C 1
ATOM 6476 O O . VAL B 2 244 ? 162.118 176.548 174.144 1.00 29.25 316 VAL B O 1
ATOM 6480 N N . MET B 2 245 ? 161.610 175.528 172.207 1.00 23.71 317 MET B N 1
ATOM 6481 C CA . MET B 2 245 ? 161.319 174.267 172.880 1.00 23.71 317 MET B CA 1
ATOM 6482 C C . MET B 2 245 ? 162.565 173.695 173.539 1.00 23.71 317 MET B C 1
ATOM 6483 O O . MET B 2 245 ? 162.489 173.115 174.628 1.00 23.71 317 MET B O 1
ATOM 6488 N N . ALA B 2 246 ? 163.723 173.833 172.888 1.00 24.77 318 ALA B N 1
ATOM 6489 C CA . ALA B 2 246 ? 164.969 173.396 173.507 1.00 24.77 318 ALA B CA 1
ATOM 6490 C C . ALA B 2 246 ? 165.263 174.197 174.766 1.00 24.77 318 ALA B C 1
ATOM 6491 O O . ALA B 2 246 ? 165.686 173.638 175.784 1.00 24.77 318 ALA B O 1
ATOM 6493 N N . VAL B 2 247 ? 165.049 175.512 174.716 1.00 27.58 319 VAL B N 1
ATOM 6494 C CA . VAL B 2 247 ? 165.233 176.341 175.901 1.00 27.58 319 VAL B CA 1
ATOM 6495 C C . VAL B 2 247 ? 164.206 175.980 176.966 1.00 27.58 319 VAL B C 1
ATOM 6496 O O . VAL B 2 247 ? 164.532 175.859 178.152 1.00 27.58 319 VAL B O 1
ATOM 6500 N N . ALA B 2 248 ? 162.948 175.802 176.558 1.00 27.47 320 ALA B N 1
ATOM 6501 C CA . ALA B 2 248 ? 161.904 175.441 177.511 1.00 27.47 320 ALA B CA 1
ATOM 6502 C C . ALA B 2 248 ? 162.189 174.095 178.161 1.00 27.47 320 ALA B C 1
ATOM 6503 O O . ALA B 2 248 ? 162.017 173.934 179.374 1.00 27.47 320 ALA B O 1
ATOM 6505 N N . GLN B 2 249 ? 162.621 173.113 177.370 1.00 26.87 321 GLN B N 1
ATOM 6506 C CA . GLN B 2 249 ? 163.022 171.831 177.938 1.00 26.87 321 GLN B CA 1
ATOM 6507 C C . GLN B 2 249 ? 164.247 171.981 178.831 1.00 26.87 321 GLN B C 1
ATOM 6508 O O . GLN B 2 249 ? 164.423 171.204 179.776 1.00 26.87 321 GLN B O 1
ATOM 6514 N N . LEU B 2 250 ? 165.102 172.967 178.550 1.00 30.56 322 LEU B N 1
ATOM 6515 C CA . LEU B 2 250 ? 166.235 173.237 179.429 1.00 30.56 322 LEU B CA 1
ATOM 6516 C C . LEU B 2 250 ? 165.764 173.759 180.781 1.00 30.56 322 LEU B C 1
ATOM 6517 O O . LEU B 2 250 ? 166.205 173.282 181.831 1.00 30.56 322 LEU B O 1
ATOM 6522 N N . TYR B 2 251 ? 164.854 174.736 180.772 1.00 31.75 323 TYR B N 1
ATOM 6523 C CA . TYR B 2 251 ? 164.372 175.316 182.022 1.00 31.75 323 TYR B CA 1
ATOM 6524 C C . TYR B 2 251 ? 163.640 174.286 182.871 1.00 31.75 323 TYR B C 1
ATOM 6525 O O . TYR B 2 251 ? 163.820 174.238 184.093 1.00 31.75 323 TYR B O 1
ATOM 6534 N N . TRP B 2 252 ? 162.806 173.458 182.243 1.00 30.01 324 TRP B N 1
ATOM 6535 C CA . TRP B 2 252 ? 162.050 172.456 182.987 1.00 30.01 324 TRP B CA 1
ATOM 6536 C C . TRP B 2 252 ? 162.980 171.482 183.699 1.00 30.01 324 TRP B C 1
ATOM 6537 O O . TRP B 2 252 ? 162.716 171.070 184.835 1.00 30.01 324 TRP B O 1
ATOM 6548 N N . HIS B 2 253 ? 164.076 171.103 183.049 1.00 29.07 325 HIS B N 1
ATOM 6549 C CA . HIS B 2 253 ? 164.954 170.068 183.573 1.00 29.07 325 HIS B CA 1
ATOM 6550 C C . HIS B 2 253 ? 166.129 170.603 184.384 1.00 29.07 325 HIS B C 1
ATOM 6551 O O . HIS B 2 253 ? 166.812 169.811 185.041 1.00 29.07 325 HIS B O 1
ATOM 6558 N N . ILE B 2 254 ? 166.385 171.908 184.360 1.00 34.86 326 ILE B N 1
ATOM 6559 C CA . ILE B 2 254 ? 167.572 172.490 184.977 1.00 34.86 326 ILE B CA 1
ATOM 6560 C C . ILE B 2 254 ? 167.212 173.585 185.976 1.00 34.86 326 ILE B C 1
ATOM 6561 O O . ILE B 2 254 ? 167.723 173.605 187.096 1.00 34.86 326 ILE B O 1
ATOM 6566 N N . SER B 2 255 ? 166.334 174.504 185.587 1.00 40.84 327 SER B N 1
ATOM 6567 C CA . SER B 2 255 ? 166.046 175.677 186.398 1.00 40.84 327 SER B CA 1
ATOM 6568 C C . SER B 2 255 ? 165.311 175.317 187.684 1.00 40.84 327 SER B C 1
ATOM 6569 O O . SER B 2 255 ? 164.688 174.257 187.784 1.00 40.84 327 SER B O 1
ATOM 6572 N N . PRO B 2 256 ? 165.385 176.186 188.693 1.00 44.29 328 PRO B N 1
ATOM 6573 C CA . PRO B 2 256 ? 164.561 175.993 189.890 1.00 44.29 328 PRO B CA 1
ATOM 6574 C C . PRO B 2 256 ? 163.083 176.045 189.538 1.00 44.29 328 PRO B C 1
ATOM 6575 O O . PRO B 2 256 ? 162.673 176.728 188.597 1.00 44.29 328 PRO B O 1
ATOM 6579 N N . LYS B 2 257 ? 162.280 175.308 190.307 1.00 44.99 329 LYS B N 1
ATOM 6580 C CA . LYS B 2 257 ? 160.841 175.293 190.072 1.00 44.99 329 LYS B CA 1
ATOM 6581 C C . LYS B 2 257 ? 160.213 176.669 190.252 1.00 44.99 329 LYS B C 1
ATOM 6582 O O . LYS B 2 257 ? 159.124 176.914 189.724 1.00 44.99 329 LYS B O 1
ATOM 6588 N N . SER B 2 258 ? 160.872 177.572 190.982 1.00 48.20 330 SER B N 1
ATOM 6589 C CA . SER B 2 258 ? 160.347 178.921 191.152 1.00 48.20 330 SER B CA 1
ATOM 6590 C C . SER B 2 258 ? 160.579 179.799 189.928 1.00 48.20 330 SER B C 1
ATOM 6591 O O . SER B 2 258 ? 159.870 180.796 189.755 1.00 48.20 330 SER B O 1
ATOM 6594 N N . GLU B 2 259 ? 161.548 179.457 189.081 1.00 50.31 331 GLU B N 1
ATOM 6595 C CA . GLU B 2 259 ? 161.873 180.246 187.899 1.00 50.31 331 GLU B CA 1
ATOM 6596 C C . GLU B 2 259 ? 161.488 179.575 186.591 1.00 50.31 331 GLU B C 1
ATOM 6597 O O . GLU B 2 259 ? 161.381 180.257 185.570 1.00 50.31 331 GLU B O 1
ATOM 6603 N N . ALA B 2 260 ? 161.278 178.258 186.600 1.00 44.18 332 ALA B N 1
ATOM 6604 C CA . ALA B 2 260 ? 161.056 177.532 185.356 1.00 44.18 332 ALA B CA 1
ATOM 6605 C C . ALA B 2 260 ? 159.658 177.765 184.799 1.00 44.18 332 ALA B C 1
ATOM 6606 O O . ALA B 2 260 ? 159.358 177.330 183.682 1.00 44.18 332 ALA B O 1
ATOM 6608 N N . GLY B 2 261 ? 158.789 178.435 185.553 1.00 41.37 333 GLY B N 1
ATOM 6609 C CA . GLY B 2 261 ? 157.449 178.694 185.058 1.00 41.37 333 GLY B CA 1
ATOM 6610 C C . GLY B 2 261 ? 157.399 179.783 184.004 1.00 41.37 333 GLY B C 1
ATOM 6611 O O . GLY B 2 261 ? 156.371 179.969 183.347 1.00 41.37 333 GLY B O 1
ATOM 6612 N N . ILE B 2 262 ? 158.500 180.513 183.825 1.00 42.60 334 ILE B N 1
ATOM 6613 C CA . ILE B 2 262 ? 158.555 181.647 182.907 1.00 42.60 334 ILE B CA 1
ATOM 6614 C C . ILE B 2 262 ? 158.399 181.178 181.465 1.00 42.60 334 ILE B C 1
ATOM 6615 O O . ILE B 2 262 ? 158.023 181.959 180.584 1.00 42.60 334 ILE B O 1
ATOM 6620 N N . ILE B 2 263 ? 158.683 179.898 181.213 1.00 39.09 335 ILE B N 1
ATOM 6621 C CA . ILE B 2 263 ? 158.624 179.376 179.853 1.00 39.09 335 ILE B CA 1
ATOM 6622 C C . ILE B 2 263 ? 157.197 179.203 179.359 1.00 39.09 335 ILE B C 1
ATOM 6623 O O . ILE B 2 263 ? 156.973 179.137 178.145 1.00 39.09 335 ILE B O 1
ATOM 6628 N N . SER B 2 264 ? 156.220 179.125 180.266 1.00 38.60 336 SER B N 1
ATOM 6629 C CA . SER B 2 264 ? 154.840 178.892 179.860 1.00 38.60 336 SER B CA 1
ATOM 6630 C C . SER B 2 264 ? 154.305 180.001 178.966 1.00 38.60 336 SER B C 1
ATOM 6631 O O . SER B 2 264 ? 153.363 179.764 178.202 1.00 38.60 336 SER B O 1
ATOM 6634 N N . LYS B 2 265 ? 154.880 181.201 179.045 1.00 39.65 337 LYS B N 1
ATOM 6635 C CA . LYS B 2 265 ? 154.483 182.280 178.148 1.00 39.65 337 LYS B CA 1
ATOM 6636 C C . LYS B 2 265 ? 154.896 181.973 176.713 1.00 39.65 337 LYS B C 1
ATOM 6637 O O . LYS B 2 265 ? 154.106 182.138 175.776 1.00 39.65 337 LYS B O 1
ATOM 6643 N N . SER B 2 266 ? 156.141 181.528 176.521 1.00 37.21 338 SER B N 1
ATOM 6644 C CA . SER B 2 266 ? 156.632 181.268 175.172 1.00 37.21 338 SER B CA 1
ATOM 6645 C C . SER B 2 266 ? 156.102 179.948 174.624 1.00 37.21 338 SER B C 1
ATOM 6646 O O . SER B 2 266 ? 155.841 179.833 173.422 1.00 37.21 338 SER B O 1
ATOM 6649 N N . LEU B 2 267 ? 155.945 178.938 175.485 1.00 35.95 339 LEU B N 1
ATOM 6650 C CA . LEU B 2 267 ? 155.415 177.658 175.025 1.00 35.95 339 LEU B CA 1
ATOM 6651 C C . LEU B 2 267 ? 153.991 177.803 174.506 1.00 35.95 339 LEU B C 1
ATOM 6652 O O . LEU B 2 267 ? 153.628 177.199 173.490 1.00 35.95 339 LEU B O 1
ATOM 6657 N N . VAL B 2 268 ? 153.166 178.590 175.197 1.00 35.49 340 VAL B N 1
ATOM 6658 C CA . VAL B 2 268 ? 151.811 178.847 174.720 1.00 35.49 340 VAL B CA 1
ATOM 6659 C C . VAL B 2 268 ? 151.847 179.629 173.413 1.00 35.49 340 VAL B C 1
ATOM 6660 O O . VAL B 2 268 ? 151.052 179.377 172.500 1.00 35.49 340 VAL B O 1
ATOM 6664 N N . ARG B 2 269 ? 152.780 180.578 173.297 1.00 36.53 341 ARG B N 1
ATOM 6665 C CA . ARG B 2 269 ? 152.891 181.379 172.082 1.00 36.53 341 ARG B CA 1
ATOM 6666 C C . ARG B 2 269 ? 153.139 180.506 170.859 1.00 36.53 341 ARG B C 1
ATOM 6667 O O . ARG B 2 269 ? 152.702 180.836 169.751 1.00 36.53 341 ARG B O 1
ATOM 6675 N N . LEU B 2 270 ? 153.837 179.383 171.039 1.00 34.58 342 LEU B N 1
ATOM 6676 C CA . LEU B 2 270 ? 154.115 178.500 169.914 1.00 34.58 342 LEU B CA 1
ATOM 6677 C C . LEU B 2 270 ? 152.858 177.833 169.374 1.00 34.58 342 LEU B C 1
ATOM 6678 O O . LEU B 2 270 ? 152.869 177.351 168.237 1.00 34.58 342 LEU B O 1
ATOM 6683 N N . LEU B 2 271 ? 151.777 177.793 170.155 1.00 31.18 343 LEU B N 1
ATOM 6684 C CA . LEU B 2 271 ? 150.557 177.141 169.696 1.00 31.18 343 LEU B CA 1
ATOM 6685 C C . LEU B 2 271 ? 149.879 177.888 168.555 1.00 31.18 343 LEU B C 1
ATOM 6686 O O . LEU B 2 271 ? 148.995 177.319 167.906 1.00 31.18 343 LEU B O 1
ATOM 6691 N N . ARG B 2 272 ? 150.270 179.132 168.292 1.00 35.98 344 ARG B N 1
ATOM 6692 C CA . ARG B 2 272 ? 149.770 179.881 167.149 1.00 35.98 344 ARG B CA 1
ATOM 6693 C C . ARG B 2 272 ? 150.433 179.465 165.844 1.00 35.98 344 ARG B C 1
ATOM 6694 O O . ARG B 2 272 ? 150.021 179.932 164.778 1.00 35.98 344 ARG B O 1
ATOM 6702 N N . SER B 2 273 ? 151.445 178.604 165.904 1.00 33.49 345 SER B N 1
ATOM 6703 C CA . SER B 2 273 ? 152.187 178.189 164.729 1.00 33.49 345 SER B CA 1
ATOM 6704 C C . SER B 2 273 ? 151.457 177.060 164.002 1.00 33.49 345 SER B C 1
ATOM 6705 O O . SER B 2 273 ? 150.296 176.748 164.276 1.00 33.49 345 SER B O 1
ATOM 6708 N N . ASN B 2 274 ? 152.163 176.438 163.062 1.00 29.70 346 ASN B N 1
ATOM 6709 C CA . ASN B 2 274 ? 151.573 175.439 162.183 1.00 29.70 346 ASN B CA 1
ATOM 6710 C C . ASN B 2 274 ? 151.132 174.199 162.953 1.00 29.70 346 ASN B C 1
ATOM 6711 O O . ASN B 2 274 ? 151.365 174.071 164.157 1.00 29.70 346 ASN B O 1
ATOM 6716 N N . ARG B 2 275 ? 150.484 173.277 162.236 1.00 29.95 347 ARG B N 1
ATOM 6717 C CA . ARG B 2 275 ? 149.969 172.056 162.846 1.00 29.95 347 ARG B CA 1
ATOM 6718 C C . ARG B 2 275 ? 151.077 171.200 163.444 1.00 29.95 347 ARG B C 1
ATOM 6719 O O . ARG B 2 275 ? 150.964 170.711 164.573 1.00 29.95 347 ARG B O 1
ATOM 6727 N N . GLU B 2 276 ? 152.158 171.002 162.688 1.00 29.42 348 GLU B N 1
ATOM 6728 C CA . GLU B 2 276 ? 153.215 170.099 163.129 1.00 29.42 348 GLU B CA 1
ATOM 6729 C C . GLU B 2 276 ? 153.992 170.671 164.305 1.00 29.42 348 GLU B C 1
ATOM 6730 O O . GLU B 2 276 ? 154.364 169.928 165.220 1.00 29.42 348 GLU B O 1
ATOM 6736 N N . VAL B 2 277 ? 154.249 171.979 164.297 1.00 27.50 349 VAL B N 1
ATOM 6737 C CA . VAL B 2 277 ? 154.981 172.602 165.396 1.00 27.50 349 VAL B CA 1
ATOM 6738 C C . VAL B 2 277 ? 154.230 172.417 166.707 1.00 27.50 349 VAL B C 1
ATOM 6739 O O . VAL B 2 277 ? 154.813 172.034 167.727 1.00 27.50 349 VAL B O 1
ATOM 6743 N N . GLN B 2 278 ? 152.923 172.670 166.698 1.00 27.68 350 GLN B N 1
ATOM 6744 C CA . GLN B 2 278 ? 152.168 172.608 167.939 1.00 27.68 350 GLN B CA 1
ATOM 6745 C C . GLN B 2 278 ? 151.786 171.187 168.327 1.00 27.68 350 GLN B C 1
ATOM 6746 O O . GLN B 2 278 ? 151.405 170.964 169.478 1.00 27.68 350 GLN B O 1
ATOM 6752 N N . TYR B 2 279 ? 151.881 170.219 167.414 1.00 25.97 351 TYR B N 1
ATOM 6753 C CA . TYR B 2 279 ? 151.634 168.835 167.809 1.00 25.97 351 TYR B CA 1
ATOM 6754 C C . TYR B 2 279 ? 152.660 168.372 168.832 1.00 25.97 351 TYR B C 1
ATOM 6755 O O . TYR B 2 279 ? 152.317 167.721 169.825 1.00 25.97 351 TYR B O 1
ATOM 6764 N N . ILE B 2 280 ? 153.933 168.685 168.595 1.00 25.75 352 ILE B N 1
ATOM 6765 C CA . ILE B 2 280 ? 154.969 168.355 169.566 1.00 25.75 352 ILE B CA 1
ATOM 6766 C C . ILE B 2 280 ? 154.838 169.238 170.800 1.00 25.75 352 ILE B C 1
ATOM 6767 O O . ILE B 2 280 ? 154.945 168.760 171.936 1.00 25.75 352 ILE B O 1
ATOM 6772 N N . VAL B 2 281 ? 154.591 170.536 170.599 1.00 24.46 353 VAL B N 1
ATOM 6773 C CA . VAL B 2 281 ? 154.488 171.461 171.725 1.00 24.46 353 VAL B CA 1
ATOM 6774 C C . VAL B 2 281 ? 153.331 171.067 172.633 1.00 24.46 353 VAL B C 1
ATOM 6775 O O . VAL B 2 281 ? 153.456 171.085 173.863 1.00 24.46 353 VAL B O 1
ATOM 6779 N N . LEU B 2 282 ? 152.191 170.699 172.047 1.00 28.08 354 LEU B N 1
ATOM 6780 C CA . LEU B 2 282 ? 151.074 170.226 172.859 1.00 28.08 354 LEU B CA 1
ATOM 6781 C C . LEU B 2 282 ? 151.418 168.918 173.558 1.00 28.08 354 LEU B C 1
ATOM 6782 O O . LEU B 2 282 ? 150.979 168.676 174.687 1.00 28.08 354 LEU B O 1
ATOM 6787 N N . GLN B 2 283 ? 152.189 168.050 172.897 1.00 25.94 355 GLN B N 1
ATOM 6788 C CA . GLN B 2 283 ? 152.601 166.807 173.540 1.00 25.94 355 GLN B CA 1
ATOM 6789 C C . GLN B 2 283 ? 153.518 167.076 174.727 1.00 25.94 355 GLN B C 1
ATOM 6790 O O . GLN B 2 283 ? 153.392 166.433 175.775 1.00 25.94 355 GLN B O 1
ATOM 6796 N N . ASN B 2 284 ? 154.451 168.018 174.581 1.00 27.10 356 ASN B N 1
ATOM 6797 C CA . ASN B 2 284 ? 155.330 168.350 175.697 1.00 27.10 356 ASN B CA 1
ATOM 6798 C C . ASN B 2 284 ? 154.566 169.049 176.815 1.00 27.10 356 ASN B C 1
ATOM 6799 O O . ASN B 2 284 ? 154.678 168.661 177.983 1.00 27.10 356 ASN B O 1
ATOM 6804 N N . ILE B 2 285 ? 153.770 170.067 176.474 1.00 29.64 357 ILE B N 1
ATOM 6805 C CA . ILE B 2 285 ? 153.049 170.831 177.490 1.00 29.64 357 ILE B CA 1
ATOM 6806 C C . ILE B 2 285 ? 152.106 169.925 178.270 1.00 29.64 357 ILE B C 1
ATOM 6807 O O . ILE B 2 285 ? 151.877 170.127 179.469 1.00 29.64 357 ILE B O 1
ATOM 6812 N N . ALA B 2 286 ? 151.564 168.900 177.612 1.00 32.36 358 ALA B N 1
ATOM 6813 C CA . ALA B 2 286 ? 150.716 167.945 178.315 1.00 32.36 358 ALA B CA 1
ATOM 6814 C C . ALA B 2 286 ? 151.482 167.245 179.429 1.00 32.36 358 ALA B C 1
ATOM 6815 O O . ALA B 2 286 ? 150.948 167.036 180.524 1.00 32.36 358 ALA B O 1
ATOM 6817 N N . THR B 2 287 ? 152.738 166.875 179.170 1.00 32.66 359 THR B N 1
ATOM 6818 C CA . THR B 2 287 ? 153.548 166.227 180.197 1.00 32.66 359 THR B CA 1
ATOM 6819 C C . THR B 2 287 ? 153.991 167.225 181.262 1.00 32.66 359 THR B C 1
ATOM 6820 O O . THR B 2 287 ? 154.019 166.902 182.456 1.00 32.66 359 THR B O 1
ATOM 6824 N N . MET B 2 288 ? 154.327 168.450 180.851 1.00 30.91 360 MET B N 1
ATOM 6825 C CA . MET B 2 288 ? 154.732 169.469 181.815 1.00 30.91 360 MET B CA 1
ATOM 6826 C C . MET B 2 288 ? 153.602 169.799 182.783 1.00 30.91 360 MET B C 1
ATOM 6827 O O . MET B 2 288 ? 153.840 170.008 183.978 1.00 30.91 360 MET B O 1
ATOM 6832 N N . SER B 2 289 ? 152.366 169.853 182.284 1.00 35.32 361 SER B N 1
ATOM 6833 C CA . SER B 2 289 ? 151.235 170.237 183.120 1.00 35.32 361 SER B CA 1
ATOM 6834 C C . SER B 2 289 ? 150.952 169.226 184.222 1.00 35.32 361 SER B C 1
ATOM 6835 O O . SER B 2 289 ? 150.405 169.603 185.264 1.00 35.32 361 SER B O 1
ATOM 6838 N N . ILE B 2 290 ? 151.305 167.957 184.020 1.00 37.57 362 ILE B N 1
ATOM 6839 C CA . ILE B 2 290 ? 151.005 166.932 185.014 1.00 37.57 362 ILE B CA 1
ATOM 6840 C C . ILE B 2 290 ? 151.749 167.202 186.315 1.00 37.57 362 ILE B C 1
ATOM 6841 O O . ILE B 2 290 ? 151.154 167.217 187.398 1.00 37.57 362 ILE B O 1
ATOM 6846 N N . GLN B 2 291 ? 153.061 167.421 186.230 1.00 41.51 363 GLN B N 1
ATOM 6847 C CA . GLN B 2 291 ? 153.868 167.558 187.435 1.00 41.51 363 GLN B CA 1
ATOM 6848 C C . GLN B 2 291 ? 153.714 168.927 188.085 1.00 41.51 363 GLN B C 1
ATOM 6849 O O . GLN B 2 291 ? 153.647 169.017 189.315 1.00 41.51 363 GLN B O 1
ATOM 6855 N N . ARG B 2 292 ? 153.655 169.995 187.287 1.00 38.54 364 ARG B N 1
ATOM 6856 C CA . ARG B 2 292 ? 153.559 171.365 187.791 1.00 38.54 364 ARG B CA 1
ATOM 6857 C C . ARG B 2 292 ? 152.353 172.037 187.128 1.00 38.54 364 ARG B C 1
ATOM 6858 O O . ARG B 2 292 ? 152.426 172.516 185.996 1.00 38.54 364 ARG B O 1
ATOM 6866 N N . LYS B 2 293 ? 151.230 172.060 187.849 1.00 41.54 365 LYS B N 1
ATOM 6867 C CA . LYS B 2 293 ? 149.976 172.521 187.261 1.00 41.54 365 LYS B CA 1
ATOM 6868 C C . LYS B 2 293 ? 149.866 174.041 187.266 1.00 41.54 365 LYS B C 1
ATOM 6869 O O . LYS B 2 293 ? 149.254 174.629 186.367 1.00 41.54 365 LYS B O 1
ATOM 6875 N N . GLY B 2 294 ? 150.449 174.694 188.272 1.00 46.25 366 GLY B N 1
ATOM 6876 C CA . GLY B 2 294 ? 150.198 176.113 188.470 1.00 46.25 366 GLY B CA 1
ATOM 6877 C C . GLY B 2 294 ? 150.767 177.001 187.381 1.00 46.25 366 GLY B C 1
ATOM 6878 O O . GLY B 2 294 ? 150.281 178.115 187.167 1.00 46.25 366 GLY B O 1
ATOM 6879 N N . MET B 2 295 ? 151.803 176.534 186.685 1.00 41.78 367 MET B N 1
ATOM 6880 C CA . MET B 2 295 ? 152.431 177.363 185.662 1.00 41.78 367 MET B CA 1
ATOM 6881 C C . MET B 2 295 ? 151.534 177.558 184.443 1.00 41.78 367 MET B C 1
ATOM 6882 O O . MET B 2 295 ? 151.514 178.649 183.864 1.00 41.78 367 MET B O 1
ATOM 6887 N N . PHE B 2 296 ? 150.787 176.531 184.037 1.00 41.14 368 PHE B N 1
ATOM 6888 C CA . PHE B 2 296 ? 149.869 176.652 182.910 1.00 41.14 368 PHE B CA 1
ATOM 6889 C C . PHE B 2 296 ? 148.434 176.944 183.329 1.00 41.14 368 PHE B C 1
ATOM 6890 O O . PHE B 2 296 ? 147.548 176.981 182.469 1.00 41.14 368 PHE B O 1
ATOM 6898 N N . GLU B 2 297 ? 148.177 177.139 184.618 1.00 51.36 369 GLU B N 1
ATOM 6899 C CA . GLU B 2 297 ? 146.835 177.495 185.067 1.00 51.36 369 GLU B CA 1
ATOM 6900 C C . GLU B 2 297 ? 146.358 178.836 184.506 1.00 51.36 369 GLU B C 1
ATOM 6901 O O . GLU B 2 297 ? 145.213 178.920 184.046 1.00 51.36 369 GLU B O 1
ATOM 6907 N N . PRO B 2 298 ? 147.168 179.904 184.524 1.00 47.80 370 PRO B N 1
ATOM 6908 C CA . PRO B 2 298 ? 146.676 181.186 183.988 1.00 47.80 370 PRO B CA 1
ATOM 6909 C C . PRO B 2 298 ? 146.321 181.145 182.512 1.00 47.80 370 PRO B C 1
ATOM 6910 O O . PRO B 2 298 ? 145.544 181.992 182.057 1.00 47.80 370 PRO B O 1
ATOM 6914 N N . TYR B 2 299 ? 146.859 180.194 181.750 1.00 49.66 371 TYR B N 1
ATOM 6915 C CA . TYR B 2 299 ? 146.590 180.092 180.321 1.00 49.66 371 TYR B CA 1
ATOM 6916 C C . TYR B 2 299 ? 145.582 178.995 179.998 1.00 49.66 371 TYR B C 1
ATOM 6917 O O . TYR B 2 299 ? 145.671 178.371 178.936 1.00 49.66 371 TYR B O 1
ATOM 6926 N N . LEU B 2 300 ? 144.626 178.745 180.895 1.00 50.34 372 LEU B N 1
ATOM 6927 C CA . LEU B 2 300 ? 143.643 177.690 180.675 1.00 50.34 372 LEU B CA 1
ATOM 6928 C C . LEU B 2 300 ? 142.782 177.972 179.450 1.00 50.34 372 LEU B C 1
ATOM 6929 O O . LEU B 2 300 ? 142.475 177.067 178.668 1.00 50.34 372 LEU B O 1
ATOM 6934 N N . LYS B 2 301 ? 142.378 179.233 179.274 1.00 51.65 373 LYS B N 1
ATOM 6935 C CA . LYS B 2 301 ? 141.534 179.585 178.137 1.00 51.65 373 LYS B CA 1
ATOM 6936 C C . LYS B 2 301 ? 142.276 179.432 176.817 1.00 51.65 373 LYS B C 1
ATOM 6937 O O . LYS B 2 301 ? 141.656 179.135 175.789 1.00 51.65 373 LYS B O 1
ATOM 6943 N N . SER B 2 302 ? 143.595 179.628 176.820 1.00 48.92 374 SER B N 1
ATOM 6944 C CA . SER B 2 302 ? 144.380 179.453 175.605 1.00 48.92 374 SER B CA 1
ATOM 6945 C C . SER B 2 302 ? 144.416 178.006 175.134 1.00 48.92 374 SER B C 1
ATOM 6946 O O . SER B 2 302 ? 144.796 177.756 173.986 1.00 48.92 374 SER B O 1
ATOM 6949 N N . PHE B 2 303 ? 144.036 177.057 175.986 1.00 45.55 375 PHE B N 1
ATOM 6950 C CA . PHE B 2 303 ? 143.979 175.648 175.625 1.00 45.55 375 PHE B CA 1
ATOM 6951 C C . PHE B 2 303 ? 142.575 175.199 175.247 1.00 45.55 375 PHE B C 1
ATOM 6952 O O . PHE B 2 303 ? 142.358 174.005 175.019 1.00 45.55 375 PHE B O 1
ATOM 6960 N N . TYR B 2 304 ? 141.618 176.122 175.186 1.00 52.83 376 TYR B N 1
ATOM 6961 C CA . TYR B 2 304 ? 140.284 175.782 174.718 1.00 52.83 376 TYR B CA 1
ATOM 6962 C C . TYR B 2 304 ? 140.323 175.396 173.245 1.00 52.83 376 TYR B C 1
ATOM 6963 O O . TYR B 2 304 ? 140.987 176.035 172.426 1.00 52.83 376 TYR B O 1
ATOM 6972 N N . VAL B 2 305 ? 139.595 174.338 172.915 1.00 48.22 377 VAL B N 1
ATOM 6973 C CA . VAL B 2 305 ? 139.642 173.761 171.578 1.00 48.22 377 VAL B CA 1
ATOM 6974 C C . VAL B 2 305 ? 138.931 174.676 170.593 1.00 48.22 377 VAL B C 1
ATOM 6975 O O . VAL B 2 305 ? 137.805 175.124 170.838 1.00 48.22 377 VAL B O 1
ATOM 6979 N N . ARG B 2 306 ? 139.593 174.958 169.476 1.00 49.13 378 ARG B N 1
ATOM 6980 C CA . ARG B 2 306 ? 138.970 175.605 168.334 1.00 49.13 378 ARG B CA 1
ATOM 6981 C C . ARG B 2 306 ? 138.604 174.540 167.309 1.00 49.13 378 ARG B C 1
ATOM 6982 O O . ARG B 2 306 ? 139.326 173.553 167.143 1.00 49.13 378 ARG B O 1
ATOM 6990 N N . SER B 2 307 ? 137.471 174.736 166.631 1.00 50.33 379 SER B N 1
ATOM 6991 C CA . SER B 2 307 ? 137.002 173.739 165.676 1.00 50.33 379 SER B CA 1
ATOM 6992 C C . SER B 2 307 ? 137.884 173.654 164.437 1.00 50.33 379 SER B C 1
ATOM 6993 O O . SER B 2 307 ? 137.801 172.664 163.701 1.00 50.33 379 SER B O 1
ATOM 6996 N N . THR B 2 308 ? 138.723 174.661 164.190 1.00 50.19 380 THR B N 1
ATOM 6997 C CA . THR B 2 308 ? 139.579 174.661 163.010 1.00 50.19 380 THR B CA 1
ATOM 6998 C C . THR B 2 308 ? 140.723 173.660 163.106 1.00 50.19 380 THR B C 1
ATOM 6999 O O . THR B 2 308 ? 141.233 173.224 162.069 1.00 50.19 380 THR B O 1
ATOM 7003 N N . ASP B 2 309 ? 141.136 173.291 164.314 1.00 43.99 381 ASP B N 1
ATOM 7004 C CA . ASP B 2 309 ? 142.255 172.380 164.489 1.00 43.99 381 ASP B CA 1
ATOM 7005 C C . ASP B 2 309 ? 141.834 170.943 164.181 1.00 43.99 381 ASP B C 1
ATOM 7006 O O . ASP B 2 309 ? 140.667 170.583 164.347 1.00 43.99 381 ASP B O 1
ATOM 7011 N N . PRO B 2 310 ? 142.761 170.108 163.719 1.00 36.82 382 PRO B N 1
ATOM 7012 C CA . PRO B 2 310 ? 142.417 168.712 163.429 1.00 36.82 382 PRO B CA 1
ATOM 7013 C C . PRO B 2 310 ? 142.237 167.900 164.701 1.00 36.82 382 PRO B C 1
ATOM 7014 O O . PRO B 2 310 ? 142.429 168.386 165.817 1.00 36.82 382 PRO B O 1
ATOM 7018 N N . THR B 2 311 ? 141.864 166.632 164.511 1.00 37.39 383 THR B N 1
ATOM 7019 C CA . THR B 2 311 ? 141.501 165.779 165.640 1.00 37.39 383 THR B CA 1
ATOM 7020 C C . THR B 2 311 ? 142.667 165.585 166.602 1.00 37.39 383 THR B C 1
ATOM 7021 O O . THR B 2 311 ? 142.504 165.689 167.823 1.00 37.39 383 THR B O 1
ATOM 7025 N N . MET B 2 312 ? 143.859 165.307 166.069 1.00 37.61 384 MET B N 1
ATOM 7026 C CA . MET B 2 312 ? 144.994 165.023 166.941 1.00 37.61 384 MET B CA 1
ATOM 7027 C C . MET B 2 312 ? 145.472 166.274 167.669 1.00 37.61 384 MET B C 1
ATOM 7028 O O . MET B 2 312 ? 145.940 166.182 168.808 1.00 37.61 384 MET B O 1
ATOM 7033 N N . ILE B 2 313 ? 145.366 167.445 167.037 1.00 36.92 385 ILE B N 1
ATOM 7034 C CA . ILE B 2 313 ? 145.744 168.683 167.710 1.00 36.92 385 ILE B CA 1
ATOM 7035 C C . ILE B 2 313 ? 144.743 169.013 168.806 1.00 36.92 385 ILE B C 1
ATOM 7036 O O . ILE B 2 313 ? 145.119 169.415 169.913 1.00 36.92 385 ILE B O 1
ATOM 7041 N N . LYS B 2 314 ? 143.453 168.850 168.515 1.00 42.29 386 LYS B N 1
ATOM 7042 C CA . LYS B 2 314 ? 142.422 169.142 169.502 1.00 42.29 386 LYS B CA 1
ATOM 7043 C C . LYS B 2 314 ? 142.469 168.159 170.665 1.00 42.29 386 LYS B C 1
ATOM 7044 O O . LYS B 2 314 ? 142.271 168.550 171.822 1.00 42.29 386 LYS B O 1
ATOM 7050 N N . THR B 2 315 ? 142.726 166.880 170.380 1.00 38.11 387 THR B N 1
ATOM 7051 C CA . THR B 2 315 ? 142.734 165.870 171.435 1.00 38.11 387 THR B CA 1
ATOM 7052 C C . THR B 2 315 ? 143.824 166.153 172.461 1.00 38.11 387 THR B C 1
ATOM 7053 O O . THR B 2 315 ? 143.617 165.968 173.666 1.00 38.11 387 THR B O 1
ATOM 7057 N N . LEU B 2 316 ? 144.994 166.599 172.002 1.00 36.58 388 LEU B N 1
ATOM 7058 C CA . LEU B 2 316 ? 146.063 166.956 172.928 1.00 36.58 388 LEU B CA 1
ATOM 7059 C C . LEU B 2 316 ? 145.664 168.145 173.792 1.00 36.58 388 LEU B C 1
ATOM 7060 O O . LEU B 2 316 ? 145.993 168.195 174.983 1.00 36.58 388 LEU B O 1
ATOM 7065 N N . LYS B 2 317 ? 144.961 169.118 173.207 1.00 38.33 389 LYS B N 1
ATOM 7066 C CA . LYS B 2 317 ? 144.458 170.240 173.992 1.00 38.33 389 LYS B CA 1
ATOM 7067 C C . LYS B 2 317 ? 143.495 169.764 175.071 1.00 38.33 389 LYS B C 1
ATOM 7068 O O . LYS B 2 317 ? 143.478 170.307 176.181 1.00 38.33 389 LYS B O 1
ATOM 7074 N N . LEU B 2 318 ? 142.686 168.750 174.759 1.00 48.75 390 LEU B N 1
ATOM 7075 C CA . LEU B 2 318 ? 141.794 168.171 175.758 1.00 48.75 390 LEU B CA 1
ATOM 7076 C C . LEU B 2 318 ? 142.574 167.562 176.913 1.00 48.75 390 LEU B C 1
ATOM 7077 O O . LEU B 2 318 ? 142.185 167.703 178.078 1.00 48.75 390 LEU B O 1
ATOM 7082 N N . GLU B 2 319 ? 143.674 166.871 176.610 1.00 48.30 391 GLU B N 1
ATOM 7083 C CA . GLU B 2 319 ? 144.441 166.218 177.663 1.00 48.30 391 GLU B CA 1
ATOM 7084 C C . GLU B 2 319 ? 145.100 167.240 178.579 1.00 48.30 391 GLU B C 1
ATOM 7085 O O . GLU B 2 319 ? 145.241 167.003 179.784 1.00 48.30 391 GLU B O 1
ATOM 7091 N N . ILE B 2 320 ? 145.519 168.379 178.024 1.00 42.50 392 ILE B N 1
ATOM 7092 C CA . ILE B 2 320 ? 146.056 169.452 178.855 1.00 42.50 392 ILE B CA 1
ATOM 7093 C C . ILE B 2 320 ? 144.971 170.006 179.768 1.00 42.50 392 ILE B C 1
ATOM 7094 O O . ILE B 2 320 ? 145.215 170.294 180.946 1.00 42.50 392 ILE B O 1
ATOM 7099 N N . LEU B 2 321 ? 143.756 170.166 179.238 1.00 48.67 393 LEU B N 1
ATOM 7100 C CA . LEU B 2 321 ? 142.660 170.702 180.037 1.00 48.67 393 LEU B CA 1
ATOM 7101 C C . LEU B 2 321 ? 142.328 169.782 181.205 1.00 48.67 393 LEU B C 1
ATOM 7102 O O . LEU B 2 321 ? 142.022 170.253 182.306 1.00 48.67 393 LEU B O 1
ATOM 7107 N N . THR B 2 322 ? 142.380 168.467 180.983 1.00 48.71 394 THR B N 1
ATOM 7108 C CA . THR B 2 322 ? 142.115 167.518 182.060 1.00 48.71 394 THR B CA 1
ATOM 7109 C C . THR B 2 322 ? 143.119 167.678 183.194 1.00 48.71 394 THR B C 1
ATOM 7110 O O . THR B 2 322 ? 142.747 167.698 184.373 1.00 48.71 394 THR B O 1
ATOM 7114 N N . ASN B 2 323 ? 144.402 167.798 182.853 1.00 46.69 395 ASN B N 1
ATOM 7115 C CA . ASN B 2 323 ? 145.434 167.908 183.876 1.00 46.69 395 ASN B CA 1
ATOM 7116 C C . ASN B 2 323 ? 145.350 169.233 184.620 1.00 46.69 395 ASN B C 1
ATOM 7117 O O . ASN B 2 323 ? 145.771 169.318 185.778 1.00 46.69 395 ASN B O 1
ATOM 7122 N N . LEU B 2 324 ? 144.813 170.269 183.980 1.00 51.90 396 LEU B N 1
ATOM 7123 C CA . LEU B 2 324 ? 144.654 171.571 184.612 1.00 51.90 396 LEU B CA 1
ATOM 7124 C C . LEU B 2 324 ? 143.348 171.704 185.384 1.00 51.90 396 LEU B C 1
ATOM 7125 O O . LEU B 2 324 ? 143.101 172.764 185.969 1.00 51.90 396 LEU B O 1
ATOM 7130 N N . ALA B 2 325 ? 142.512 170.668 185.397 1.00 59.59 397 ALA B N 1
ATOM 7131 C CA . ALA B 2 325 ? 141.229 170.745 186.080 1.00 59.59 397 ALA B CA 1
ATOM 7132 C C . ALA B 2 325 ? 141.422 170.844 187.588 1.00 59.59 397 ALA B C 1
ATOM 7133 O O . ALA B 2 325 ? 142.217 170.110 188.181 1.00 59.59 397 ALA B O 1
ATOM 7135 N N . ASN B 2 326 ? 140.677 171.755 188.208 1.00 69.44 398 ASN B N 1
ATOM 7136 C CA . ASN B 2 326 ? 140.725 171.947 189.650 1.00 69.44 398 ASN B CA 1
ATOM 7137 C C . ASN B 2 326 ? 139.355 172.423 190.109 1.00 69.44 398 ASN B C 1
ATOM 7138 O O . ASN B 2 326 ? 138.538 172.887 189.310 1.00 69.44 398 ASN B O 1
ATOM 7143 N N . GLU B 2 327 ? 139.113 172.303 191.417 1.00 74.10 399 GLU B N 1
ATOM 7144 C CA . GLU B 2 327 ? 137.814 172.653 191.981 1.00 74.10 399 GLU B CA 1
ATOM 7145 C C . GLU B 2 327 ? 137.442 174.113 191.762 1.00 74.10 399 GLU B C 1
ATOM 7146 O O . GLU B 2 327 ? 136.252 174.441 191.808 1.00 74.10 399 GLU B O 1
ATOM 7152 N N . ALA B 2 328 ? 138.416 174.989 191.525 1.00 71.44 400 ALA B N 1
ATOM 7153 C CA . ALA B 2 328 ? 138.138 176.390 191.245 1.00 71.44 400 ALA B CA 1
ATOM 7154 C C . ALA B 2 328 ? 137.810 176.653 189.782 1.00 71.44 400 ALA B C 1
ATOM 7155 O O . ALA B 2 328 ? 137.368 177.759 189.452 1.00 71.44 400 ALA B O 1
ATOM 7157 N N . ASN B 2 329 ? 138.016 175.673 188.900 1.00 69.15 401 ASN B N 1
ATOM 7158 C CA . ASN B 2 329 ? 137.727 175.838 187.483 1.00 69.15 401 ASN B CA 1
ATOM 7159 C C . ASN B 2 329 ? 137.042 174.639 186.844 1.00 69.15 401 ASN B C 1
ATOM 7160 O O . ASN B 2 329 ? 136.821 174.663 185.628 1.00 69.15 401 ASN B O 1
ATOM 7165 N N . ILE B 2 330 ? 136.703 173.602 187.608 1.00 67.19 402 ILE B N 1
ATOM 7166 C CA . ILE B 2 330 ? 136.103 172.391 187.057 1.00 67.19 402 ILE B CA 1
ATOM 7167 C C . ILE B 2 330 ? 134.744 172.716 186.450 1.00 67.19 402 ILE B C 1
ATOM 7168 O O . ILE B 2 330 ? 134.374 172.170 185.404 1.00 67.19 402 ILE B O 1
ATOM 7173 N N . SER B 2 331 ? 133.993 173.611 187.097 1.00 68.73 403 SER B N 1
ATOM 7174 C CA . SER B 2 331 ? 132.687 174.001 186.579 1.00 68.73 403 SER B CA 1
ATOM 7175 C C . SER B 2 331 ? 132.792 174.723 185.243 1.00 68.73 403 SER B C 1
ATOM 7176 O O . SER B 2 331 ? 131.967 174.488 184.353 1.00 68.73 403 SER B O 1
ATOM 7179 N N . THR B 2 332 ? 133.783 175.604 185.085 1.00 68.98 404 THR B N 1
ATOM 7180 C CA . THR B 2 332 ? 133.975 176.281 183.807 1.00 68.98 404 THR B CA 1
ATOM 7181 C C . THR B 2 332 ? 134.337 175.285 182.711 1.00 68.98 404 THR B C 1
ATOM 7182 O O . THR B 2 332 ? 133.817 175.360 181.592 1.00 68.98 404 THR B O 1
ATOM 7186 N N . LEU B 2 333 ? 135.227 174.340 183.019 1.00 66.94 405 LEU B N 1
ATOM 7187 C CA . LEU B 2 333 ? 135.613 173.338 182.030 1.00 66.94 405 LEU B CA 1
ATOM 7188 C C . LEU B 2 333 ? 134.459 172.395 181.717 1.00 66.94 405 LEU B C 1
ATOM 7189 O O . LEU B 2 333 ? 134.269 172.003 180.560 1.00 66.94 405 LEU B O 1
ATOM 7194 N N . LEU B 2 334 ? 133.678 172.020 182.734 1.00 65.51 406 LEU B N 1
ATOM 7195 C CA . LEU B 2 334 ? 132.564 171.105 182.509 1.00 65.51 406 LEU B CA 1
ATOM 7196 C C . LEU B 2 334 ? 131.546 171.699 181.545 1.00 65.51 406 LEU B C 1
ATOM 7197 O O . LEU B 2 334 ? 131.018 170.995 180.677 1.00 65.51 406 LEU B O 1
ATOM 7202 N N . ARG B 2 335 ? 131.254 172.992 181.687 1.00 72.01 407 ARG B N 1
ATOM 7203 C CA . ARG B 2 335 ? 130.369 173.659 180.738 1.00 72.01 407 ARG B CA 1
ATOM 7204 C C . ARG B 2 335 ? 130.973 173.657 179.340 1.00 72.01 407 ARG B C 1
ATOM 7205 O O . ARG B 2 335 ? 130.274 173.419 178.348 1.00 72.01 407 ARG B O 1
ATOM 7213 N N . GLU B 2 336 ? 132.280 173.917 179.243 1.00 70.20 408 GLU B N 1
ATOM 7214 C CA . GLU B 2 336 ? 132.939 173.910 177.941 1.00 70.20 408 GLU B CA 1
ATOM 7215 C C . GLU B 2 336 ? 132.984 172.512 177.341 1.00 70.20 408 GLU B C 1
ATOM 7216 O O . GLU B 2 336 ? 132.901 172.363 176.117 1.00 70.20 408 GLU B O 1
ATOM 7222 N N . PHE B 2 337 ? 133.119 171.480 178.178 1.00 66.12 409 PHE B N 1
ATOM 7223 C CA . PHE B 2 337 ? 133.117 170.113 177.666 1.00 66.12 409 PHE B CA 1
ATOM 7224 C C . PHE B 2 337 ? 131.773 169.766 177.040 1.00 66.12 409 PHE B C 1
ATOM 7225 O O . PHE B 2 337 ? 131.716 169.071 176.019 1.00 66.12 409 PHE B O 1
ATOM 7233 N N . GLN B 2 338 ? 130.679 170.237 177.643 1.00 67.02 410 GLN B N 1
ATOM 7234 C CA . GLN B 2 338 ? 129.358 169.977 177.083 1.00 67.02 410 GLN B CA 1
ATOM 7235 C C . GLN B 2 338 ? 129.221 170.586 175.694 1.00 67.02 410 GLN B C 1
ATOM 7236 O O . GLN B 2 338 ? 128.538 170.029 174.826 1.00 67.02 410 GLN B O 1
ATOM 7242 N N . THR B 2 339 ? 129.864 171.734 175.465 1.00 64.21 411 THR B N 1
ATOM 7243 C CA . THR B 2 339 ? 129.846 172.349 174.142 1.00 64.21 411 THR B CA 1
ATOM 7244 C C . THR B 2 339 ? 130.529 171.462 173.110 1.00 64.21 411 THR B C 1
ATOM 7245 O O . THR B 2 339 ? 130.055 171.333 171.976 1.00 64.21 411 THR B O 1
ATOM 7249 N N . TYR B 2 340 ? 131.646 170.841 173.488 1.00 60.24 412 TYR B N 1
ATOM 7250 C CA . TYR B 2 340 ? 132.439 170.076 172.535 1.00 60.24 412 TYR B CA 1
ATOM 7251 C C . TYR B 2 340 ? 131.848 168.703 172.242 1.00 60.24 412 TYR B C 1
ATOM 7252 O O . TYR B 2 340 ? 132.200 168.092 171.227 1.00 60.24 412 TYR B O 1
ATOM 7261 N N . VAL B 2 341 ? 130.961 168.201 173.104 1.00 59.12 413 VAL B N 1
ATOM 7262 C CA . VAL B 2 341 ? 130.519 166.813 172.979 1.00 59.12 413 VAL B CA 1
ATOM 7263 C C . VAL B 2 341 ? 129.721 166.609 171.697 1.00 59.12 413 VAL B C 1
ATOM 7264 O O . VAL B 2 341 ? 129.924 165.628 170.970 1.00 59.12 413 VAL B O 1
ATOM 7268 N N . LYS B 2 342 ? 128.807 167.530 171.392 1.00 58.59 414 LYS B N 1
ATOM 7269 C CA . LYS B 2 342 ? 127.936 167.402 170.230 1.00 58.59 414 LYS B CA 1
ATOM 7270 C C . LYS B 2 342 ? 128.575 167.952 168.960 1.00 58.59 414 LYS B C 1
ATOM 7271 O O . LYS B 2 342 ? 127.863 168.292 168.011 1.00 58.59 414 LYS B O 1
ATOM 7277 N N . SER B 2 343 ? 129.901 168.048 168.923 1.00 58.88 415 SER B N 1
ATOM 7278 C CA . SER B 2 343 ? 130.574 168.543 167.732 1.00 58.88 415 SER B CA 1
ATOM 7279 C C . SER B 2 343 ? 130.489 167.517 166.608 1.00 58.88 415 SER B C 1
ATOM 7280 O O . SER B 2 343 ? 130.310 166.318 166.838 1.00 58.88 415 SER B O 1
ATOM 7283 N N . GLN B 2 344 ? 130.615 168.006 165.372 1.00 61.12 416 GLN B N 1
ATOM 7284 C CA . GLN B 2 344 ? 130.548 167.131 164.208 1.00 61.12 416 GLN B CA 1
ATOM 7285 C C . GLN B 2 344 ? 131.757 166.211 164.098 1.00 61.12 416 GLN B C 1
ATOM 7286 O O . GLN B 2 344 ? 131.727 165.264 163.306 1.00 61.12 416 GLN B O 1
ATOM 7292 N N . ASP B 2 345 ? 132.817 166.469 164.860 1.00 58.10 417 ASP B N 1
ATOM 7293 C CA . ASP B 2 345 ? 134.013 165.628 164.842 1.00 58.10 417 ASP B CA 1
ATOM 7294 C C . ASP B 2 345 ? 133.769 164.459 165.789 1.00 58.10 417 ASP B C 1
ATOM 7295 O O . ASP B 2 345 ? 133.928 164.569 167.005 1.00 58.10 417 ASP B O 1
ATOM 7300 N N . LYS B 2 346 ? 133.379 163.319 165.213 1.00 60.92 418 LYS B N 1
ATOM 7301 C CA . LYS B 2 346 ? 133.043 162.150 166.022 1.00 60.92 418 LYS B CA 1
ATOM 7302 C C . LYS B 2 346 ? 134.241 161.636 166.809 1.00 60.92 418 LYS B C 1
ATOM 7303 O O . LYS B 2 346 ? 134.095 161.258 167.978 1.00 60.92 418 LYS B O 1
ATOM 7309 N N . GLN B 2 347 ? 135.424 161.606 166.194 1.00 58.66 419 GLN B N 1
ATOM 7310 C CA . GLN B 2 347 ? 136.619 161.181 166.915 1.00 58.66 419 GLN B CA 1
ATOM 7311 C C . GLN B 2 347 ? 136.924 162.116 168.078 1.00 58.66 419 GLN B C 1
ATOM 7312 O O . GLN B 2 347 ? 137.288 161.659 169.167 1.00 58.66 419 GLN B O 1
ATOM 7318 N N . PHE B 2 348 ? 136.779 163.424 167.865 1.00 53.94 420 PHE B N 1
ATOM 7319 C CA . PHE B 2 348 ? 136.954 164.382 168.950 1.00 53.94 420 PHE B CA 1
ATOM 7320 C C . PHE B 2 348 ? 135.820 164.297 169.963 1.00 53.94 420 PHE B C 1
ATOM 7321 O O . PHE B 2 348 ? 136.050 164.462 171.166 1.00 53.94 420 PHE B O 1
ATOM 7329 N N . ALA B 2 349 ? 134.590 164.061 169.498 1.00 61.37 421 ALA B N 1
ATOM 7330 C CA . ALA B 2 349 ? 133.462 163.950 170.418 1.00 61.37 421 ALA B CA 1
ATOM 7331 C C . ALA B 2 349 ? 133.674 162.817 171.411 1.00 61.37 421 ALA B C 1
ATOM 7332 O O . ALA B 2 349 ? 133.291 162.924 172.581 1.00 61.37 421 ALA B O 1
ATOM 7334 N N . ALA B 2 350 ? 134.281 161.719 170.958 1.00 63.77 422 ALA B N 1
ATOM 7335 C CA . ALA B 2 350 ? 134.622 160.630 171.865 1.00 63.77 422 ALA B CA 1
ATOM 7336 C C . ALA B 2 350 ? 135.649 161.076 172.898 1.00 63.77 422 ALA B C 1
ATOM 7337 O O . ALA B 2 350 ? 135.580 160.677 174.067 1.00 63.77 422 ALA B O 1
ATOM 7339 N N . ALA B 2 351 ? 136.616 161.897 172.483 1.00 62.03 423 ALA B N 1
ATOM 7340 C CA . ALA B 2 351 ? 137.666 162.334 173.398 1.00 62.03 423 ALA B CA 1
ATOM 7341 C C . ALA B 2 351 ? 137.107 163.194 174.526 1.00 62.03 423 ALA B C 1
ATOM 7342 O O . ALA B 2 351 ? 137.509 163.044 175.685 1.00 62.03 423 ALA B O 1
ATOM 7344 N N . THR B 2 352 ? 136.185 164.107 174.207 1.00 62.28 424 THR B N 1
ATOM 7345 C CA . THR B 2 352 ? 135.616 164.969 175.241 1.00 62.28 424 THR B CA 1
ATOM 7346 C C . THR B 2 352 ? 134.798 164.160 176.237 1.00 62.28 424 THR B C 1
ATOM 7347 O O . THR B 2 352 ? 134.783 164.465 177.435 1.00 62.28 424 THR B O 1
ATOM 7351 N N . ILE B 2 353 ? 134.114 163.121 175.758 1.00 65.06 425 ILE B N 1
ATOM 7352 C CA . ILE B 2 353 ? 133.412 162.215 176.659 1.00 65.06 425 ILE B CA 1
ATOM 7353 C C . ILE B 2 353 ? 134.401 161.550 177.609 1.00 65.06 425 ILE B C 1
ATOM 7354 O O . ILE B 2 353 ? 134.137 161.410 178.809 1.00 65.06 425 ILE B O 1
ATOM 7359 N N . GLN B 2 354 ? 135.563 161.145 177.089 1.00 63.84 426 GLN B N 1
ATOM 7360 C CA . GLN B 2 354 ? 136.621 160.623 177.948 1.00 63.84 426 GLN B CA 1
ATOM 7361 C C . GLN B 2 354 ? 137.141 161.695 178.898 1.00 63.84 426 GLN B C 1
ATOM 7362 O O . GLN B 2 354 ? 137.464 161.408 180.056 1.00 63.84 426 GLN B O 1
ATOM 7368 N N . THR B 2 355 ? 137.233 162.937 178.420 1.00 61.48 427 THR B N 1
ATOM 7369 C CA . THR B 2 355 ? 137.784 164.015 179.234 1.00 61.48 427 THR B CA 1
ATOM 7370 C C . THR B 2 355 ? 136.936 164.271 180.474 1.00 61.48 427 THR B C 1
ATOM 7371 O O . THR B 2 355 ? 137.471 164.526 181.559 1.00 61.48 427 THR B O 1
ATOM 7375 N N . ILE B 2 356 ? 135.611 164.206 180.332 1.00 65.69 428 ILE B N 1
ATOM 7376 C CA . ILE B 2 356 ? 134.721 164.506 181.452 1.00 65.69 428 ILE B CA 1
ATOM 7377 C C . ILE B 2 356 ? 134.950 163.523 182.595 1.00 65.69 428 ILE B C 1
ATOM 7378 O O . ILE B 2 356 ? 135.048 163.916 183.764 1.00 65.69 428 ILE B O 1
ATOM 7383 N N . GLY B 2 357 ? 135.046 162.232 182.273 1.00 70.57 429 GLY B N 1
ATOM 7384 C CA . GLY B 2 357 ? 135.265 161.238 183.312 1.00 70.57 429 GLY B CA 1
ATOM 7385 C C . GLY B 2 357 ? 136.590 161.415 184.026 1.00 70.57 429 GLY B C 1
ATOM 7386 O O . GLY B 2 357 ? 136.677 161.250 185.245 1.00 70.57 429 GLY B O 1
ATOM 7387 N N . ARG B 2 358 ? 137.643 161.745 183.275 1.00 68.35 430 ARG B N 1
ATOM 7388 C CA . ARG B 2 358 ? 138.938 162.002 183.894 1.00 68.35 430 ARG B CA 1
ATOM 7389 C C . ARG B 2 358 ? 138.868 163.201 184.831 1.00 68.35 430 ARG B C 1
ATOM 7390 O O . ARG B 2 358 ? 139.431 163.172 185.932 1.00 68.35 430 ARG B O 1
ATOM 7398 N N . CYS B 2 359 ? 138.182 164.267 184.411 1.00 70.02 431 CYS B N 1
ATOM 7399 C CA . CYS B 2 359 ? 137.976 165.406 185.299 1.00 70.02 431 CYS B CA 1
ATOM 7400 C C . CYS B 2 359 ? 137.074 165.044 186.470 1.00 70.02 431 CYS B C 1
ATOM 7401 O O . CYS B 2 359 ? 137.206 165.622 187.554 1.00 70.02 431 CYS B O 1
ATOM 7404 N N . ALA B 2 360 ? 136.152 164.099 186.270 1.00 69.73 432 ALA B N 1
ATOM 7405 C CA . ALA B 2 360 ? 135.302 163.651 187.368 1.00 69.73 432 ALA B CA 1
ATOM 7406 C C . ALA B 2 360 ? 136.110 162.902 188.420 1.00 69.73 432 ALA B C 1
ATOM 7407 O O . ALA B 2 360 ? 135.836 163.013 189.620 1.00 69.73 432 ALA B O 1
ATOM 7409 N N . THR B 2 361 ? 137.102 162.120 187.989 1.00 73.79 433 THR B N 1
ATOM 7410 C CA . THR B 2 361 ? 137.963 161.435 188.947 1.00 73.79 433 THR B CA 1
ATOM 7411 C C . THR B 2 361 ? 138.873 162.418 189.674 1.00 73.79 433 THR B C 1
ATOM 7412 O O . THR B 2 361 ? 139.065 162.312 190.891 1.00 73.79 433 THR B O 1
ATOM 7416 N N . ASN B 2 362 ? 139.438 163.383 188.945 1.00 72.59 434 ASN B N 1
ATOM 7417 C CA . ASN B 2 362 ? 140.318 164.368 189.566 1.00 72.59 434 ASN B CA 1
ATOM 7418 C C . ASN B 2 362 ? 139.559 165.234 190.564 1.00 72.59 434 ASN B C 1
ATOM 7419 O O . ASN B 2 362 ? 140.071 165.547 191.645 1.00 72.59 434 ASN B O 1
ATOM 7424 N N . ILE B 2 363 ? 138.339 165.633 190.220 1.00 75.76 435 ILE B N 1
ATOM 7425 C CA . ILE B 2 363 ? 137.513 166.478 191.075 1.00 75.76 435 ILE B CA 1
ATOM 7426 C C . ILE B 2 363 ? 136.404 165.595 191.636 1.00 75.76 435 ILE B C 1
ATOM 7427 O O . ILE B 2 363 ? 135.361 165.408 191.005 1.00 75.76 435 ILE B O 1
ATOM 7432 N N . LEU B 2 364 ? 136.628 165.056 192.837 1.00 79.21 436 LEU B N 1
ATOM 7433 C CA . LEU B 2 364 ? 135.682 164.105 193.413 1.00 79.21 436 LEU B CA 1
ATOM 7434 C C . LEU B 2 364 ? 134.365 164.770 193.795 1.00 79.21 436 LEU B C 1
ATOM 7435 O O . LEU B 2 364 ? 133.335 164.093 193.891 1.00 79.21 436 LEU B O 1
ATOM 7440 N N . GLU B 2 365 ? 134.375 166.085 194.017 1.00 79.95 437 GLU B N 1
ATOM 7441 C CA . GLU B 2 365 ? 133.179 166.768 194.498 1.00 79.95 437 GLU B CA 1
ATOM 7442 C C . GLU B 2 365 ? 132.117 166.933 193.418 1.00 79.95 437 GLU B C 1
ATOM 7443 O O . GLU B 2 365 ? 130.945 167.143 193.749 1.00 79.95 437 GLU B O 1
ATOM 7449 N N . VAL B 2 366 ? 132.489 166.843 192.143 1.00 76.11 438 VAL B N 1
ATOM 7450 C CA . VAL B 2 366 ? 131.554 167.046 191.043 1.00 76.11 438 VAL B CA 1
ATOM 7451 C C . VAL B 2 366 ? 131.234 165.745 190.319 1.00 76.11 438 VAL B C 1
ATOM 7452 O O . VAL B 2 366 ? 130.844 165.772 189.147 1.00 76.11 438 VAL B O 1
ATOM 7456 N N . THR B 2 367 ? 131.379 164.600 190.992 1.00 77.62 439 THR B N 1
ATOM 7457 C CA . THR B 2 367 ? 131.106 163.318 190.349 1.00 77.62 439 THR B CA 1
ATOM 7458 C C . THR B 2 367 ? 129.650 163.219 189.909 1.00 77.62 439 THR B C 1
ATOM 7459 O O . THR B 2 367 ? 129.353 162.779 188.792 1.00 77.62 439 THR B O 1
ATOM 7463 N N . ASP B 2 368 ? 128.725 163.628 190.780 1.00 79.59 440 ASP B N 1
ATOM 7464 C CA . ASP B 2 368 ? 127.312 163.608 190.416 1.00 79.59 440 ASP B CA 1
ATOM 7465 C C . ASP B 2 368 ? 127.011 164.575 189.278 1.00 79.59 440 ASP B C 1
ATOM 7466 O O . ASP B 2 368 ? 126.276 164.224 188.349 1.00 79.59 440 ASP B O 1
ATOM 7471 N N . THR B 2 369 ? 127.571 165.786 189.329 1.00 79.82 441 THR B N 1
ATOM 7472 C CA . THR B 2 369 ? 127.341 166.768 188.276 1.00 79.82 441 THR B CA 1
ATOM 7473 C C . THR B 2 369 ? 127.876 166.295 186.931 1.00 79.82 441 THR B C 1
ATOM 7474 O O . THR B 2 369 ? 127.209 166.477 185.905 1.00 79.82 441 THR B O 1
ATOM 7478 N N . CYS B 2 370 ? 129.060 165.679 186.917 1.00 79.29 442 CYS B N 1
ATOM 7479 C CA . CYS B 2 370 ? 129.607 165.150 185.671 1.00 79.29 442 CYS B CA 1
ATOM 7480 C C . CYS B 2 370 ? 128.708 164.064 185.095 1.00 79.29 442 CYS B C 1
ATOM 7481 O O . CYS B 2 370 ? 128.529 163.982 183.874 1.00 79.29 442 CYS B O 1
ATOM 7484 N N . LEU B 2 371 ? 128.140 163.219 185.959 1.00 76.51 443 LEU B N 1
ATOM 7485 C CA . LEU B 2 371 ? 127.230 162.181 185.487 1.00 76.51 443 LEU B CA 1
ATOM 7486 C C . LEU B 2 371 ? 125.994 162.784 184.834 1.00 76.51 443 LEU B C 1
ATOM 7487 O O . LEU B 2 371 ? 125.585 162.351 183.751 1.00 76.51 443 LEU B O 1
ATOM 7492 N N . ASN B 2 372 ? 125.404 163.806 185.463 1.00 78.55 444 ASN B N 1
ATOM 7493 C CA . ASN B 2 372 ? 124.185 164.408 184.929 1.00 78.55 444 ASN B CA 1
ATOM 7494 C C . ASN B 2 372 ? 124.386 164.888 183.498 1.00 78.55 444 ASN B C 1
ATOM 7495 O O . ASN B 2 372 ? 123.459 164.841 182.682 1.00 78.55 444 ASN B O 1
ATOM 7500 N N . GLY B 2 373 ? 125.592 165.356 183.178 1.00 76.07 445 GLY B N 1
ATOM 7501 C CA . GLY B 2 373 ? 125.903 165.675 181.795 1.00 76.07 445 GLY B CA 1
ATOM 7502 C C . GLY B 2 373 ? 125.894 164.448 180.904 1.00 76.07 445 GLY B C 1
ATOM 7503 O O . GLY B 2 373 ? 125.533 164.522 179.728 1.00 76.07 445 GLY B O 1
ATOM 7504 N N . LEU B 2 374 ? 126.294 163.298 181.456 1.00 75.63 446 LEU B N 1
ATOM 7505 C CA . LEU B 2 374 ? 126.494 162.111 180.628 1.00 75.63 446 LEU B CA 1
ATOM 7506 C C . LEU B 2 374 ? 125.252 161.225 180.574 1.00 75.63 446 LEU B C 1
ATOM 7507 O O . LEU B 2 374 ? 124.938 160.663 179.518 1.00 75.63 446 LEU B O 1
ATOM 7512 N N . VAL B 2 375 ? 124.543 161.062 181.696 1.00 79.37 447 VAL B N 1
ATOM 7513 C CA . VAL B 2 375 ? 123.361 160.201 181.685 1.00 79.37 447 VAL B CA 1
ATOM 7514 C C . VAL B 2 375 ? 122.303 160.749 180.736 1.00 79.37 447 VAL B C 1
ATOM 7515 O O . VAL B 2 375 ? 121.689 159.996 179.970 1.00 79.37 447 VAL B O 1
ATOM 7519 N N . CYS B 2 376 ? 122.065 162.061 180.772 1.00 81.81 448 CYS B N 1
ATOM 7520 C CA . CYS B 2 376 ? 121.172 162.668 179.790 1.00 81.81 448 CYS B CA 1
ATOM 7521 C C . CYS B 2 376 ? 121.777 162.606 178.394 1.00 81.81 448 CYS B C 1
ATOM 7522 O O . CYS B 2 376 ? 121.054 162.622 177.391 1.00 81.81 448 CYS B O 1
ATOM 7525 N N . LEU B 2 377 ? 123.108 162.535 178.312 1.00 78.47 449 LEU B N 1
ATOM 7526 C CA . LEU B 2 377 ? 123.776 162.444 177.019 1.00 78.47 449 LEU B CA 1
ATOM 7527 C C . LEU B 2 377 ? 123.598 161.068 176.395 1.00 78.47 449 LEU B C 1
ATOM 7528 O O . LEU B 2 377 ? 123.836 160.891 175.194 1.00 78.47 449 LEU B O 1
ATOM 7533 N N . LEU B 2 378 ? 123.185 160.083 177.194 1.00 80.32 450 LEU B N 1
ATOM 7534 C CA . LEU B 2 378 ? 123.031 158.721 176.700 1.00 80.32 450 LEU B CA 1
ATOM 7535 C C . LEU B 2 378 ? 121.900 158.594 175.689 1.00 80.32 450 LEU B C 1
ATOM 7536 O O . LEU B 2 378 ? 121.836 157.593 174.966 1.00 80.32 450 LEU B O 1
ATOM 7541 N N . SER B 2 379 ? 121.007 159.581 175.623 1.00 80.66 451 SER B N 1
ATOM 7542 C CA . SER B 2 379 ? 119.884 159.545 174.695 1.00 80.66 451 SER B CA 1
ATOM 7543 C C . SER B 2 379 ? 120.226 160.106 173.321 1.00 80.66 451 SER B C 1
ATOM 7544 O O . SER B 2 379 ? 119.337 160.184 172.467 1.00 80.66 451 SER B O 1
ATOM 7547 N N . ASN B 2 380 ? 121.476 160.505 173.093 1.00 74.49 452 ASN B N 1
ATOM 7548 C CA . ASN B 2 380 ? 121.866 161.053 171.801 1.00 74.49 452 ASN B CA 1
ATOM 7549 C C . ASN B 2 380 ? 121.697 160.008 170.706 1.00 74.49 452 ASN B C 1
ATOM 7550 O O . ASN B 2 380 ? 121.929 158.815 170.924 1.00 74.49 452 ASN B O 1
ATOM 7555 N N . ARG B 2 381 ? 121.281 160.463 169.522 1.00 80.69 453 ARG B N 1
ATOM 7556 C CA . ARG B 2 381 ? 121.093 159.556 168.397 1.00 80.69 453 ARG B CA 1
ATOM 7557 C C . ARG B 2 381 ? 122.415 159.091 167.803 1.00 80.69 453 ARG B C 1
ATOM 7558 O O . ARG B 2 381 ? 122.424 158.154 166.997 1.00 80.69 453 ARG B O 1
ATOM 7566 N N . ASP B 2 382 ? 123.525 159.723 168.177 1.00 75.87 454 ASP B N 1
ATOM 7567 C CA . ASP B 2 382 ? 124.831 159.400 167.613 1.00 75.87 454 ASP B CA 1
ATOM 7568 C C . ASP B 2 382 ? 125.284 158.050 168.158 1.00 75.87 454 ASP B C 1
ATOM 7569 O O . ASP B 2 382 ? 125.255 157.822 169.371 1.00 75.87 454 ASP B O 1
ATOM 7574 N N . GLU B 2 383 ? 125.707 157.154 167.263 1.00 74.74 455 GLU B N 1
ATOM 7575 C CA . GLU B 2 383 ? 126.072 155.805 167.686 1.00 74.74 455 GLU B CA 1
ATOM 7576 C C . GLU B 2 383 ? 127.434 155.780 168.370 1.00 74.74 455 GLU B C 1
ATOM 7577 O O . GLU B 2 383 ? 127.698 154.913 169.211 1.00 74.74 455 GLU B O 1
ATOM 7583 N N . ILE B 2 384 ? 128.316 156.720 168.023 1.00 71.15 456 ILE B N 1
ATOM 7584 C CA . ILE B 2 384 ? 129.654 156.716 168.606 1.00 71.15 456 ILE B CA 1
ATOM 7585 C C . ILE B 2 384 ? 129.650 157.417 169.959 1.00 71.15 456 ILE B C 1
ATOM 7586 O O . ILE B 2 384 ? 130.350 157.002 170.891 1.00 71.15 456 ILE B O 1
ATOM 7591 N N . VAL B 2 385 ? 128.861 158.486 170.094 1.00 69.09 457 VAL B N 1
ATOM 7592 C CA . VAL B 2 385 ? 128.806 159.210 171.361 1.00 69.09 457 VAL B CA 1
ATOM 7593 C C . VAL B 2 385 ? 128.246 158.320 172.462 1.00 69.09 457 VAL B C 1
ATOM 7594 O O . VAL B 2 385 ? 128.798 158.256 173.567 1.00 69.09 457 VAL B O 1
ATOM 7598 N N . VAL B 2 386 ? 127.153 157.607 172.179 1.00 70.39 458 VAL B N 1
ATOM 7599 C CA . VAL B 2 386 ? 126.611 156.686 173.174 1.00 70.39 458 VAL B CA 1
ATOM 7600 C C . VAL B 2 386 ? 127.582 155.542 173.429 1.00 70.39 458 VAL B C 1
ATOM 7601 O O . VAL B 2 386 ? 127.573 154.940 174.510 1.00 70.39 458 VAL B O 1
ATOM 7605 N N . ALA B 2 387 ? 128.425 155.215 172.446 1.00 68.89 459 ALA B N 1
ATOM 7606 C CA . ALA B 2 387 ? 129.391 154.139 172.630 1.00 68.89 459 ALA B CA 1
ATOM 7607 C C . ALA B 2 387 ? 130.412 154.484 173.705 1.00 68.89 459 ALA B C 1
ATOM 7608 O O . ALA B 2 387 ? 130.741 153.645 174.551 1.00 68.89 459 ALA B O 1
ATOM 7610 N N . GLU B 2 388 ? 130.924 155.717 173.694 1.00 69.19 460 GLU B N 1
ATOM 7611 C CA . GLU B 2 388 ? 131.952 156.088 174.660 1.00 69.19 460 GLU B CA 1
ATOM 7612 C C . GLU B 2 388 ? 131.345 156.666 175.931 1.00 69.19 460 GLU B C 1
ATOM 7613 O O . GLU B 2 388 ? 131.964 156.611 177.000 1.00 69.19 460 GLU B O 1
ATOM 7619 N N . SER B 2 389 ? 130.141 157.236 175.839 1.00 68.97 461 SER B N 1
ATOM 7620 C CA . SER B 2 389 ? 129.500 157.789 177.027 1.00 68.97 461 SER B CA 1
ATOM 7621 C C . SER B 2 389 ? 129.206 156.698 178.048 1.00 68.97 461 SER B C 1
ATOM 7622 O O . SER B 2 389 ? 129.390 156.896 179.254 1.00 68.97 461 SER B O 1
ATOM 7625 N N . VAL B 2 390 ? 128.740 155.536 177.583 1.00 68.34 462 VAL B N 1
ATOM 7626 C CA . VAL B 2 390 ? 128.505 154.424 178.496 1.00 68.34 462 VAL B CA 1
ATOM 7627 C C . VAL B 2 390 ? 129.824 153.870 179.025 1.00 68.34 462 VAL B C 1
ATOM 7628 O O . VAL B 2 390 ? 129.873 153.313 180.129 1.00 68.34 462 VAL B O 1
ATOM 7632 N N . VAL B 2 391 ? 130.907 154.006 178.257 1.00 67.46 463 VAL B N 1
ATOM 7633 C CA . VAL B 2 391 ? 132.215 153.559 178.727 1.00 67.46 463 VAL B CA 1
ATOM 7634 C C . VAL B 2 391 ? 132.703 154.444 179.867 1.00 67.46 463 VAL B C 1
ATOM 7635 O O . VAL B 2 391 ? 133.190 153.955 180.893 1.00 67.46 463 VAL B O 1
ATOM 7639 N N . VAL B 2 392 ? 132.575 155.761 179.706 1.00 67.24 464 VAL B N 1
ATOM 7640 C CA . VAL B 2 392 ? 133.092 156.685 180.710 1.00 67.24 464 VAL B CA 1
ATOM 7641 C C . VAL B 2 392 ? 132.267 156.619 181.988 1.00 67.24 464 VAL B C 1
ATOM 7642 O O . VAL B 2 392 ? 132.816 156.648 183.096 1.00 67.24 464 VAL B O 1
ATOM 7646 N N . ILE B 2 393 ? 130.941 156.528 181.863 1.00 69.90 465 ILE B N 1
ATOM 7647 C CA . ILE B 2 393 ? 130.105 156.396 183.052 1.00 69.90 465 ILE B CA 1
ATOM 7648 C C . ILE B 2 393 ? 130.442 155.106 183.784 1.00 69.90 465 ILE B C 1
ATOM 7649 O O . ILE B 2 393 ? 130.447 155.057 185.021 1.00 69.90 465 ILE B O 1
ATOM 7654 N N . LYS B 2 394 ? 130.736 154.043 183.029 1.00 69.42 466 LYS B N 1
ATOM 7655 C CA . LYS B 2 394 ? 131.144 152.776 183.626 1.00 69.42 466 LYS B CA 1
ATOM 7656 C C . LYS B 2 394 ? 132.313 152.977 184.582 1.00 69.42 466 LYS B C 1
ATOM 7657 O O . LYS B 2 394 ? 132.331 152.423 185.686 1.00 69.42 466 LYS B O 1
ATOM 7663 N N . LYS B 2 395 ? 133.305 153.769 184.168 1.00 71.59 467 LYS B N 1
ATOM 7664 C CA . LYS B 2 395 ? 134.403 154.102 185.069 1.00 71.59 467 LYS B CA 1
ATOM 7665 C C . LYS B 2 395 ? 133.903 154.893 186.271 1.00 71.59 467 LYS B C 1
ATOM 7666 O O . LYS B 2 395 ? 134.296 154.620 187.411 1.00 71.59 467 LYS B O 1
ATOM 7672 N N . LEU B 2 396 ? 133.030 155.876 186.036 1.00 70.58 468 LEU B N 1
ATOM 7673 C CA . LEU B 2 396 ? 132.496 156.669 187.138 1.00 70.58 468 LEU B CA 1
ATOM 7674 C C . LEU B 2 396 ? 131.567 155.852 188.023 1.00 70.58 468 LEU B C 1
ATOM 7675 O O . LEU B 2 396 ? 131.600 155.993 189.250 1.00 70.58 468 LEU B O 1
ATOM 7680 N N . LEU B 2 397 ? 130.730 155.003 187.424 1.00 72.25 469 LEU B N 1
ATOM 7681 C CA . LEU B 2 397 ? 129.877 154.127 188.217 1.00 72.25 469 LEU B CA 1
ATOM 7682 C C . LEU B 2 397 ? 130.702 153.125 189.012 1.00 72.25 469 LEU B C 1
ATOM 7683 O O . LEU B 2 397 ? 130.344 152.789 190.146 1.00 72.25 469 LEU B O 1
ATOM 7688 N N . GLN B 2 398 ? 131.802 152.637 188.436 1.00 76.95 470 GLN B N 1
ATOM 7689 C CA . GLN B 2 398 ? 132.680 151.727 189.162 1.00 76.95 470 GLN B CA 1
ATOM 7690 C C . GLN B 2 398 ? 133.315 152.432 190.354 1.00 76.95 470 GLN B C 1
ATOM 7691 O O . GLN B 2 398 ? 133.475 151.843 191.430 1.00 76.95 470 GLN B O 1
ATOM 7697 N N . MET B 2 399 ? 133.685 153.704 190.174 1.00 78.80 471 MET B N 1
ATOM 7698 C CA . MET B 2 399 ? 134.386 154.443 191.219 1.00 78.80 471 MET B CA 1
ATOM 7699 C C . MET B 2 399 ? 133.524 154.613 192.466 1.00 78.80 471 MET B C 1
ATOM 7700 O O . MET B 2 399 ? 134.023 154.494 193.591 1.00 78.80 471 MET B O 1
ATOM 7705 N N . GLN B 2 400 ? 132.232 154.919 192.294 1.00 81.34 472 GLN B N 1
ATOM 7706 C CA . GLN B 2 400 ? 131.266 154.949 193.393 1.00 81.34 472 GLN B CA 1
ATOM 7707 C C . GLN B 2 400 ? 130.331 153.756 193.236 1.00 81.34 472 GLN B C 1
ATOM 7708 O O . GLN B 2 400 ? 129.299 153.851 192.554 1.00 81.34 472 GLN B O 1
ATOM 7714 N N . PRO B 2 401 ? 130.651 152.614 193.854 1.00 81.95 473 PRO B N 1
ATOM 7715 C CA . PRO B 2 401 ? 129.768 151.435 193.768 1.00 81.95 473 PRO B CA 1
ATOM 7716 C C . PRO B 2 401 ? 128.473 151.619 194.554 1.00 81.95 473 PRO B C 1
ATOM 7717 O O . PRO B 2 401 ? 128.109 150.809 195.410 1.00 81.95 473 PRO B O 1
ATOM 7721 N N . ALA B 2 402 ? 127.770 152.707 194.268 1.00 85.87 474 ALA B N 1
ATOM 7722 C CA . ALA B 2 402 ? 126.479 152.985 194.874 1.00 85.87 474 ALA B CA 1
ATOM 7723 C C . ALA B 2 402 ? 125.362 152.517 193.951 1.00 85.87 474 ALA B C 1
ATOM 7724 O O . ALA B 2 402 ? 125.552 152.339 192.745 1.00 85.87 474 ALA B O 1
ATOM 7726 N N . GLN B 2 403 ? 124.180 152.322 194.534 1.00 88.05 475 GLN B N 1
ATOM 7727 C CA . GLN B 2 403 ? 123.021 151.862 193.773 1.00 88.05 475 GLN B CA 1
ATOM 7728 C C . GLN B 2 403 ? 122.500 153.035 192.947 1.00 88.05 475 GLN B C 1
ATOM 7729 O O . GLN B 2 403 ? 121.507 153.687 193.277 1.00 88.05 475 GLN B O 1
ATOM 7735 N N . HIS B 2 404 ? 123.201 153.310 191.847 1.00 86.84 476 HIS B N 1
ATOM 7736 C CA . HIS B 2 404 ? 122.826 154.394 190.940 1.00 86.84 476 HIS B CA 1
ATOM 7737 C C . HIS B 2 404 ? 121.808 153.874 189.926 1.00 86.84 476 HIS B C 1
ATOM 7738 O O . HIS B 2 404 ? 122.069 153.745 188.728 1.00 86.84 476 HIS B O 1
ATOM 7745 N N . GLY B 2 405 ? 120.616 153.572 190.445 1.00 90.42 477 GLY B N 1
ATOM 7746 C CA . GLY B 2 405 ? 119.549 153.071 189.597 1.00 90.42 477 GLY B CA 1
ATOM 7747 C C . GLY B 2 405 ? 119.144 154.047 188.512 1.00 90.42 477 GLY B C 1
ATOM 7748 O O . GLY B 2 405 ? 118.883 153.645 187.377 1.00 90.42 477 GLY B O 1
ATOM 7749 N N . GLU B 2 406 ? 119.109 155.342 188.833 1.00 93.69 478 GLU B N 1
ATOM 7750 C CA . GLU B 2 406 ? 118.705 156.348 187.857 1.00 93.69 478 GLU B CA 1
ATOM 7751 C C . GLU B 2 406 ? 119.614 156.386 186.633 1.00 93.69 478 GLU B C 1
ATOM 7752 O O . GLU B 2 406 ? 119.313 157.111 185.679 1.00 93.69 478 GLU B O 1
ATOM 7758 N N . ILE B 2 407 ? 120.709 155.633 186.636 1.00 88.45 479 ILE B N 1
ATOM 7759 C CA . ILE B 2 407 ? 121.646 155.602 185.519 1.00 88.45 479 ILE B CA 1
ATOM 7760 C C . ILE B 2 407 ? 121.688 154.232 184.852 1.00 88.45 479 ILE B C 1
ATOM 7761 O O . ILE B 2 407 ? 121.627 154.130 183.627 1.00 88.45 479 ILE B O 1
ATOM 7766 N N . ILE B 2 408 ? 121.795 153.164 185.647 1.00 84.73 480 ILE B N 1
ATOM 7767 C CA . ILE B 2 408 ? 122.064 151.841 185.086 1.00 84.73 480 ILE B CA 1
ATOM 7768 C C . ILE B 2 408 ? 120.850 151.316 184.323 1.00 84.73 480 ILE B C 1
ATOM 7769 O O . ILE B 2 408 ? 120.988 150.674 183.275 1.00 84.73 480 ILE B O 1
ATOM 7774 N N . LYS B 2 409 ? 119.644 151.575 184.840 1.00 84.81 481 LYS B N 1
ATOM 7775 C CA . LYS B 2 409 ? 118.433 151.130 184.151 1.00 84.81 481 LYS B CA 1
ATOM 7776 C C . LYS B 2 409 ? 118.356 151.697 182.739 1.00 84.81 481 LYS B C 1
ATOM 7777 O O . LYS B 2 409 ? 117.828 151.047 181.829 1.00 84.81 481 LYS B O 1
ATOM 7783 N N . HIS B 2 410 ? 118.869 152.913 182.538 1.00 86.67 482 HIS B N 1
ATOM 7784 C CA . HIS B 2 410 ? 118.826 153.527 181.215 1.00 86.67 482 HIS B CA 1
ATOM 7785 C C . HIS B 2 410 ? 119.676 152.751 180.215 1.00 86.67 482 HIS B C 1
ATOM 7786 O O . HIS B 2 410 ? 119.278 152.563 179.060 1.00 86.67 482 HIS B O 1
ATOM 7793 N N . MET B 2 411 ? 120.858 152.297 180.642 1.00 80.15 483 MET B N 1
ATOM 7794 C CA . MET B 2 411 ? 121.753 151.587 179.733 1.00 80.15 483 MET B CA 1
ATOM 7795 C C . MET B 2 411 ? 121.158 150.260 179.281 1.00 80.15 483 MET B C 1
ATOM 7796 O O . MET B 2 411 ? 121.254 149.903 178.101 1.00 80.15 483 MET B O 1
ATOM 7801 N N . ALA B 2 412 ? 120.546 149.516 180.205 1.00 80.04 484 ALA B N 1
ATOM 7802 C CA . ALA B 2 412 ? 120.066 148.175 179.885 1.00 80.04 484 ALA B CA 1
ATOM 7803 C C . ALA B 2 412 ? 119.025 148.208 178.775 1.00 80.04 484 ALA B C 1
ATOM 7804 O O . ALA B 2 412 ? 119.015 147.337 177.896 1.00 80.04 484 ALA B O 1
ATOM 7806 N N . LYS B 2 413 ? 118.135 149.200 178.803 1.00 82.98 485 LYS B N 1
ATOM 7807 C CA . LYS B 2 413 ? 117.195 149.378 177.702 1.00 82.98 485 LYS B CA 1
ATOM 7808 C C . LYS B 2 413 ? 117.920 149.767 176.419 1.00 82.98 485 LYS B C 1
ATOM 7809 O O . LYS B 2 413 ? 117.498 149.390 175.320 1.00 82.98 485 LYS B O 1
ATOM 7815 N N . LEU B 2 414 ? 119.014 150.523 176.542 1.00 79.23 486 LEU B N 1
ATOM 7816 C CA . LEU B 2 414 ? 119.712 151.029 175.365 1.00 79.23 486 LEU B CA 1
ATOM 7817 C C . LEU B 2 414 ? 120.479 149.913 174.661 1.00 79.23 486 LEU B C 1
ATOM 7818 O O . LEU B 2 414 ? 120.678 149.957 173.442 1.00 79.23 486 LEU B O 1
ATOM 7823 N N . LEU B 2 415 ? 120.891 148.890 175.412 1.00 78.48 487 LEU B N 1
ATOM 7824 C CA . LEU B 2 415 ? 121.804 147.859 174.926 1.00 78.48 487 LEU B CA 1
ATOM 7825 C C . LEU B 2 415 ? 121.310 147.189 173.649 1.00 78.48 487 LEU B C 1
ATOM 7826 O O . LEU B 2 415 ? 122.117 146.757 172.818 1.00 78.48 487 LEU B O 1
ATOM 7831 N N . ASP B 2 416 ? 119.990 147.103 173.478 1.00 81.55 488 ASP B N 1
ATOM 7832 C CA . ASP B 2 416 ? 119.437 146.479 172.281 1.00 81.55 488 ASP B CA 1
ATOM 7833 C C . ASP B 2 416 ? 119.788 147.242 171.009 1.00 81.55 488 ASP B C 1
ATOM 7834 O O . ASP B 2 416 ? 119.743 146.659 169.921 1.00 81.55 488 ASP B O 1
ATOM 7839 N N . SER B 2 417 ? 120.135 148.525 171.116 1.00 78.36 489 SER B N 1
ATOM 7840 C CA . SER B 2 417 ? 120.474 149.339 169.956 1.00 78.36 489 SER B CA 1
ATOM 7841 C C . SER B 2 417 ? 121.947 149.728 169.913 1.00 78.36 489 SER B C 1
ATOM 7842 O O . SER B 2 417 ? 122.326 150.591 169.115 1.00 78.36 489 SER B O 1
ATOM 7845 N N . ILE B 2 418 ? 122.784 149.118 170.745 1.00 74.24 490 ILE B N 1
ATOM 7846 C CA . ILE B 2 418 ? 124.217 149.394 170.751 1.00 74.24 490 ILE B CA 1
ATOM 7847 C C . ILE B 2 418 ? 124.930 148.327 169.932 1.00 74.24 490 ILE B C 1
ATOM 7848 O O . ILE B 2 418 ? 124.745 147.126 170.162 1.00 74.24 490 ILE B O 1
ATOM 7853 N N . THR B 2 419 ? 125.750 148.766 168.975 1.00 70.41 491 THR B N 1
ATOM 7854 C CA . THR B 2 419 ? 126.493 147.856 168.115 1.00 70.41 491 THR B CA 1
ATOM 7855 C C . THR B 2 419 ? 127.995 147.873 168.353 1.00 70.41 491 THR B C 1
ATOM 7856 O O . THR B 2 419 ? 128.664 146.892 168.016 1.00 70.41 491 THR B O 1
ATOM 7860 N N . VAL B 2 420 ? 128.535 148.948 168.919 1.00 66.98 492 VAL B N 1
ATOM 7861 C CA . VAL B 2 420 ? 129.975 149.093 169.115 1.00 66.98 492 VAL B CA 1
ATOM 7862 C C . VAL B 2 420 ? 130.450 148.055 170.124 1.00 66.98 492 VAL B C 1
ATOM 7863 O O . VAL B 2 420 ? 129.865 147.935 171.211 1.00 66.98 492 VAL B O 1
ATOM 7867 N N . PRO B 2 421 ? 131.490 147.280 169.804 1.00 64.86 493 PRO B N 1
ATOM 7868 C CA . PRO B 2 421 ? 131.888 146.175 170.694 1.00 64.86 493 PRO B CA 1
ATOM 7869 C C . PRO B 2 421 ? 132.276 146.598 172.102 1.00 64.86 493 PRO B C 1
ATOM 7870 O O . PRO B 2 421 ? 131.868 145.942 173.068 1.00 64.86 493 PRO B O 1
ATOM 7874 N N . VAL B 2 422 ? 133.056 147.669 172.251 1.00 63.04 494 VAL B N 1
ATOM 7875 C CA . VAL B 2 422 ? 133.493 148.083 173.581 1.00 63.04 494 VAL B CA 1
ATOM 7876 C C . VAL B 2 422 ? 132.303 148.551 174.412 1.00 63.04 494 VAL B C 1
ATOM 7877 O O . VAL B 2 422 ? 132.190 148.232 175.601 1.00 63.04 494 VAL B O 1
ATOM 7881 N N . ALA B 2 423 ? 131.391 149.306 173.794 1.00 64.51 495 ALA B N 1
ATOM 7882 C CA . ALA B 2 423 ? 130.215 149.785 174.512 1.00 64.51 495 ALA B CA 1
ATOM 7883 C C . ALA B 2 423 ? 129.324 148.631 174.950 1.00 64.51 495 ALA B C 1
ATOM 7884 O O . ALA B 2 423 ? 128.797 148.635 176.068 1.00 64.51 495 ALA B O 1
ATOM 7886 N N . ARG B 2 424 ? 129.136 147.638 174.078 1.00 63.66 496 ARG B N 1
ATOM 7887 C CA . ARG B 2 424 ? 128.318 146.486 174.440 1.00 63.66 496 ARG B CA 1
ATOM 7888 C C . ARG B 2 424 ? 128.926 145.734 175.615 1.00 63.66 496 ARG B C 1
ATOM 7889 O O . ARG B 2 424 ? 128.204 145.254 176.496 1.00 63.66 496 ARG B O 1
ATOM 7897 N N . ALA B 2 425 ? 130.255 145.614 175.640 1.00 62.16 497 ALA B N 1
ATOM 7898 C CA . ALA B 2 425 ? 130.917 144.969 176.768 1.00 62.16 497 ALA B CA 1
ATOM 7899 C C . ALA B 2 425 ? 130.728 145.767 178.052 1.00 62.16 497 ALA B C 1
ATOM 7900 O O . ALA B 2 425 ? 130.474 145.191 179.117 1.00 62.16 497 ALA B O 1
ATOM 7902 N N . SER B 2 426 ? 130.843 147.095 177.970 1.00 61.52 498 SER B N 1
ATOM 7903 C CA . SER B 2 426 ? 130.710 147.923 179.165 1.00 61.52 498 SER B CA 1
ATOM 7904 C C . SER B 2 426 ? 129.327 147.780 179.784 1.00 61.52 498 SER B C 1
ATOM 7905 O O . SER B 2 426 ? 129.195 147.659 181.007 1.00 61.52 498 SER B O 1
ATOM 7908 N N . ILE B 2 427 ? 128.283 147.786 178.954 1.00 65.99 499 ILE B N 1
ATOM 7909 C CA . ILE B 2 427 ? 126.923 147.640 179.462 1.00 65.99 499 ILE B CA 1
ATOM 7910 C C . ILE B 2 427 ? 126.753 146.285 180.135 1.00 65.99 499 ILE B C 1
ATOM 7911 O O . ILE B 2 427 ? 126.192 146.184 181.232 1.00 65.99 499 ILE B O 1
ATOM 7916 N N . LEU B 2 428 ? 127.242 145.225 179.490 1.00 62.32 500 LEU B N 1
ATOM 7917 C CA . LEU B 2 428 ? 127.126 143.891 180.066 1.00 62.32 500 LEU B CA 1
ATOM 7918 C C . LEU B 2 428 ? 127.940 143.771 181.347 1.00 62.32 500 LEU B C 1
ATOM 7919 O O . LEU B 2 428 ? 127.591 142.992 182.242 1.00 62.32 500 LEU B O 1
ATOM 7924 N N . TRP B 2 429 ? 129.032 144.530 181.452 1.00 68.30 501 TRP B N 1
ATOM 7925 C CA . TRP B 2 429 ? 129.868 144.453 182.645 1.00 68.30 501 TRP B CA 1
ATOM 7926 C C . TRP B 2 429 ? 129.206 145.148 183.828 1.00 68.30 501 TRP B C 1
ATOM 7927 O O . TRP B 2 429 ? 129.224 144.636 184.954 1.00 68.30 501 TRP B O 1
ATOM 7938 N N . LEU B 2 430 ? 128.622 146.327 183.594 1.00 64.57 502 LEU B N 1
ATOM 7939 C CA . LEU B 2 430 ? 127.929 147.032 184.668 1.00 64.57 502 LEU B CA 1
ATOM 7940 C C . LEU B 2 430 ? 126.747 146.221 185.174 1.00 64.57 502 LEU B C 1
ATOM 7941 O O . LEU B 2 430 ? 126.472 146.188 186.379 1.00 64.57 502 LEU B O 1
ATOM 7946 N N . ILE B 2 431 ? 126.033 145.562 184.261 1.00 64.91 503 ILE B N 1
ATOM 7947 C CA . ILE B 2 431 ? 124.914 144.711 184.649 1.00 64.91 503 ILE B CA 1
ATOM 7948 C C . ILE B 2 431 ? 125.402 143.558 185.517 1.00 64.91 503 ILE B C 1
ATOM 7949 O O . ILE B 2 431 ? 124.761 143.188 186.509 1.00 64.91 503 ILE B O 1
ATOM 7954 N N . GLY B 2 432 ? 126.549 142.978 185.160 1.00 74.05 504 GLY B N 1
ATOM 7955 C CA . GLY B 2 432 ? 127.071 141.857 185.926 1.00 74.05 504 GLY B CA 1
ATOM 7956 C C . GLY B 2 432 ? 127.425 142.226 187.354 1.00 74.05 504 GLY B C 1
ATOM 7957 O O . GLY B 2 432 ? 127.104 141.492 188.292 1.00 74.05 504 GLY B O 1
ATOM 7958 N N . GLU B 2 433 ? 128.102 143.363 187.541 1.00 76.59 505 GLU B N 1
ATOM 7959 C CA . GLU B 2 433 ? 128.444 143.803 188.890 1.00 76.59 505 GLU B CA 1
ATOM 7960 C C . GLU B 2 433 ? 127.203 144.106 189.713 1.00 76.59 505 GLU B C 1
ATOM 7961 O O . GLU B 2 433 ? 127.130 143.735 190.890 1.00 76.59 505 GLU B O 1
ATOM 7967 N N . ASN B 2 434 ? 126.220 144.773 189.113 1.00 75.33 506 ASN B N 1
ATOM 7968 C CA . ASN B 2 434 ? 125.031 145.235 189.815 1.00 75.33 506 ASN B CA 1
ATOM 7969 C C . ASN B 2 434 ? 123.838 144.325 189.551 1.00 75.33 506 ASN B C 1
ATOM 7970 O O . ASN B 2 434 ? 122.708 144.798 189.405 1.00 75.33 506 ASN B O 1
ATOM 7975 N N . CYS B 2 435 ? 124.082 143.015 189.477 1.00 79.75 507 CYS B N 1
ATOM 7976 C CA . CYS B 2 435 ? 122.998 142.070 189.233 1.00 79.75 507 CYS B CA 1
ATOM 7977 C C . CYS B 2 435 ? 121.962 142.106 190.347 1.00 79.75 507 CYS B C 1
ATOM 7978 O O . CYS B 2 435 ? 120.757 142.049 190.075 1.00 79.75 507 CYS B O 1
ATOM 7981 N N . GLU B 2 436 ? 122.403 142.198 191.599 1.00 85.25 508 GLU B N 1
ATOM 7982 C CA . GLU B 2 436 ? 121.485 142.275 192.726 1.00 85.25 508 GLU B CA 1
ATOM 7983 C C . GLU B 2 436 ? 120.788 143.625 192.833 1.00 85.25 508 GLU B C 1
ATOM 7984 O O . GLU B 2 436 ? 119.691 143.694 193.396 1.00 85.25 508 GLU B O 1
ATOM 7990 N N . ARG B 2 437 ? 121.391 144.690 192.306 1.00 83.44 509 ARG B N 1
ATOM 7991 C CA . ARG B 2 437 ? 120.755 146.000 192.301 1.00 83.44 509 ARG B CA 1
ATOM 7992 C C . ARG B 2 437 ? 119.727 146.137 191.189 1.00 83.44 509 ARG B C 1
ATOM 7993 O O . ARG B 2 437 ? 118.819 146.970 191.291 1.00 83.44 509 ARG B O 1
ATOM 8001 N N . VAL B 2 438 ? 119.853 145.342 190.131 1.00 80.37 510 VAL B N 1
ATOM 8002 C CA . VAL B 2 438 ? 118.869 145.286 189.053 1.00 80.37 510 VAL B CA 1
ATOM 8003 C C . VAL B 2 438 ? 118.523 143.818 188.822 1.00 80.37 510 VAL B C 1
ATOM 8004 O O . VAL B 2 438 ? 118.951 143.230 187.818 1.00 80.37 510 VAL B O 1
ATOM 8008 N N . PRO B 2 439 ? 117.778 143.178 189.728 1.00 81.88 511 PRO B N 1
ATOM 8009 C CA . PRO B 2 439 ? 117.497 141.743 189.567 1.00 81.88 511 PRO B CA 1
ATOM 8010 C C . PRO B 2 439 ? 116.403 141.435 188.560 1.00 81.88 511 PRO B C 1
ATOM 8011 O O . PRO B 2 439 ? 116.135 140.252 188.315 1.00 81.88 511 PRO B O 1
ATOM 8015 N N . LYS B 2 440 ? 115.760 142.445 187.974 1.00 82.23 512 LYS B N 1
ATOM 8016 C CA . LYS B 2 440 ? 114.619 142.217 187.098 1.00 82.23 512 LYS B CA 1
ATOM 8017 C C . LYS B 2 440 ? 114.943 142.386 185.619 1.00 82.23 512 LYS B C 1
ATOM 8018 O O . LYS B 2 440 ? 114.284 141.755 184.786 1.00 82.23 512 LYS B O 1
ATOM 8024 N N . ILE B 2 441 ? 115.931 143.203 185.272 1.00 81.45 513 ILE B N 1
ATOM 8025 C CA . ILE B 2 441 ? 116.316 143.433 183.885 1.00 81.45 513 ILE B CA 1
ATOM 8026 C C . ILE B 2 441 ? 117.553 142.622 183.515 1.00 81.45 513 ILE B C 1
ATOM 8027 O O . ILE B 2 441 ? 117.675 142.137 182.389 1.00 81.45 513 ILE B O 1
ATOM 8032 N N . ALA B 2 442 ? 118.475 142.452 184.463 1.00 76.38 514 ALA B N 1
ATOM 8033 C CA . ALA B 2 442 ? 119.687 141.670 184.223 1.00 76.38 514 ALA B CA 1
ATOM 8034 C C . ALA B 2 442 ? 119.415 140.265 183.697 1.00 76.38 514 ALA B C 1
ATOM 8035 O O . ALA B 2 442 ? 120.091 139.852 182.741 1.00 76.38 514 ALA B O 1
ATOM 8037 N N . PRO B 2 443 ? 118.478 139.484 184.250 1.00 76.09 515 PRO B N 1
ATOM 8038 C CA . PRO B 2 443 ? 118.207 138.161 183.664 1.00 76.09 515 PRO B CA 1
ATOM 8039 C C . PRO B 2 443 ? 117.761 138.211 182.215 1.00 76.09 515 PRO B C 1
ATOM 8040 O O . PRO B 2 443 ? 118.111 137.315 181.436 1.00 76.09 515 PRO B O 1
ATOM 8044 N N . ASP B 2 444 ? 116.993 139.229 181.827 1.00 77.69 516 ASP B N 1
ATOM 8045 C CA . ASP B 2 444 ? 116.543 139.325 180.443 1.00 77.69 516 ASP B CA 1
ATOM 8046 C C . ASP B 2 444 ? 117.673 139.759 179.518 1.00 77.69 516 ASP B C 1
ATOM 8047 O O . ASP B 2 444 ? 117.669 139.421 178.329 1.00 77.69 516 ASP B O 1
ATOM 8052 N N . VAL B 2 445 ? 118.641 140.512 180.044 1.00 74.82 517 VAL B N 1
ATOM 8053 C CA . VAL B 2 445 ? 119.763 140.961 179.225 1.00 74.82 517 VAL B CA 1
ATOM 8054 C C . VAL B 2 445 ? 120.577 139.770 178.735 1.00 74.82 517 VAL B C 1
ATOM 8055 O O . VAL B 2 445 ? 120.970 139.707 177.563 1.00 74.82 517 VAL B O 1
ATOM 8059 N N . LEU B 2 446 ? 120.839 138.808 179.622 1.00 74.28 518 LEU B N 1
ATOM 8060 C CA . LEU B 2 446 ? 121.590 137.617 179.235 1.00 74.28 518 LEU B CA 1
ATOM 8061 C C . LEU B 2 446 ? 120.833 136.808 178.189 1.00 74.28 518 LEU B C 1
ATOM 8062 O O . LEU B 2 446 ? 121.431 136.264 177.253 1.00 74.28 518 LEU B O 1
ATOM 8067 N N . ARG B 2 447 ? 119.510 136.712 178.338 1.00 74.74 519 ARG B N 1
ATOM 8068 C CA . ARG B 2 447 ? 118.703 135.984 177.366 1.00 74.74 519 ARG B CA 1
ATOM 8069 C C . ARG B 2 447 ? 118.768 136.641 175.994 1.00 74.74 519 ARG B C 1
ATOM 8070 O O . ARG B 2 447 ? 118.807 135.952 174.967 1.00 74.74 519 ARG B O 1
ATOM 8078 N N . LYS B 2 448 ? 118.770 137.975 175.956 1.00 73.38 520 LYS B N 1
ATOM 8079 C CA . LYS B 2 448 ? 118.887 138.686 174.686 1.00 73.38 520 LYS B CA 1
ATOM 8080 C C . LYS B 2 448 ? 120.226 138.399 174.017 1.00 73.38 520 LYS B C 1
ATOM 8081 O O . LYS B 2 448 ? 120.290 138.151 172.807 1.00 73.38 520 LYS B O 1
ATOM 8087 N N . MET B 2 449 ? 121.311 138.430 174.794 1.00 71.35 521 MET B N 1
ATOM 8088 C CA . MET B 2 449 ? 122.642 138.277 174.219 1.00 71.35 521 MET B CA 1
ATOM 8089 C C . MET B 2 449 ? 122.943 136.830 173.850 1.00 71.35 521 MET B C 1
ATOM 8090 O O . MET B 2 449 ? 123.723 136.581 172.924 1.00 71.35 521 MET B O 1
ATOM 8095 N N . ALA B 2 450 ? 122.342 135.868 174.555 1.00 67.91 522 ALA B N 1
ATOM 8096 C CA . ALA B 2 450 ? 122.633 134.463 174.288 1.00 67.91 522 ALA B CA 1
ATOM 8097 C C . ALA B 2 450 ? 122.259 134.083 172.862 1.00 67.91 522 ALA B C 1
ATOM 8098 O O . ALA B 2 450 ? 122.983 133.330 172.201 1.00 67.91 522 ALA B O 1
ATOM 8100 N N . LYS B 2 451 ? 121.128 134.592 172.373 1.00 67.30 523 LYS B N 1
ATOM 8101 C CA . LYS B 2 451 ? 120.733 134.329 170.994 1.00 67.30 523 LYS B CA 1
ATOM 8102 C C . LYS B 2 451 ? 121.700 134.975 170.009 1.00 67.30 523 LYS B C 1
ATOM 8103 O O . LYS B 2 451 ? 121.984 134.408 168.947 1.00 67.30 523 LYS B O 1
ATOM 8109 N N . SER B 2 452 ? 122.216 136.158 170.343 1.00 66.91 524 SER B N 1
ATOM 8110 C CA . SER B 2 452 ? 123.084 136.901 169.440 1.00 66.91 524 SER B CA 1
ATOM 8111 C C . SER B 2 452 ? 124.567 136.687 169.713 1.00 66.91 524 SER B C 1
ATOM 8112 O O . SER B 2 452 ? 125.390 137.392 169.120 1.00 66.91 524 SER B O 1
ATOM 8115 N N . PHE B 2 453 ? 124.926 135.739 170.583 1.00 59.53 525 PHE B N 1
ATOM 8116 C CA . PHE B 2 453 ? 126.325 135.527 170.949 1.00 59.53 525 PHE B CA 1
ATOM 8117 C C . PHE B 2 453 ? 127.198 135.225 169.738 1.00 59.53 525 PHE B C 1
ATOM 8118 O O . PHE B 2 453 ? 128.314 135.741 169.618 1.00 59.53 525 PHE B O 1
ATOM 8126 N N . THR B 2 454 ? 126.701 134.389 168.826 1.00 60.94 526 THR B N 1
ATOM 8127 C CA . THR B 2 454 ? 127.485 133.972 167.670 1.00 60.94 526 THR B CA 1
ATOM 8128 C C . THR B 2 454 ? 127.877 135.131 166.764 1.00 60.94 526 THR B C 1
ATOM 8129 O O . THR B 2 454 ? 128.867 135.012 166.033 1.00 60.94 526 THR B O 1
ATOM 8133 N N . SER B 2 455 ? 127.137 136.238 166.786 1.00 62.62 527 SER B N 1
ATOM 8134 C CA . SER B 2 455 ? 127.431 137.386 165.939 1.00 62.62 527 SER B CA 1
ATOM 8135 C C . SER B 2 455 ? 128.109 138.520 166.695 1.00 62.62 527 SER B C 1
ATOM 8136 O O . SER B 2 455 ? 128.432 139.547 166.090 1.00 62.62 527 SER B O 1
ATOM 8139 N N . GLU B 2 456 ? 128.339 138.363 167.996 1.00 62.87 528 GLU B N 1
ATOM 8140 C CA . GLU B 2 456 ? 128.976 139.418 168.765 1.00 62.87 528 GLU B CA 1
ATOM 8141 C C . GLU B 2 456 ? 130.480 139.442 168.497 1.00 62.87 528 GLU B C 1
ATOM 8142 O O . GLU B 2 456 ? 131.069 138.483 167.992 1.00 62.87 528 GLU B O 1
ATOM 8148 N N . ASP B 2 457 ? 131.102 140.565 168.843 1.00 61.16 529 ASP B N 1
ATOM 8149 C CA . ASP B 2 457 ? 132.544 140.703 168.724 1.00 61.16 529 ASP B CA 1
ATOM 8150 C C . ASP B 2 457 ? 133.226 139.832 169.773 1.00 61.16 529 ASP B C 1
ATOM 8151 O O . ASP B 2 457 ? 132.620 139.447 170.776 1.00 61.16 529 ASP B O 1
ATOM 8156 N N . ASP B 2 458 ? 134.496 139.504 169.524 1.00 57.97 530 ASP B N 1
ATOM 8157 C CA . ASP B 2 458 ? 135.209 138.620 170.441 1.00 57.97 530 ASP B CA 1
ATOM 8158 C C . ASP B 2 458 ? 135.323 139.227 171.831 1.00 57.97 530 ASP B C 1
ATOM 8159 O O . ASP B 2 458 ? 135.197 138.513 172.832 1.00 57.97 530 ASP B O 1
ATOM 8164 N N . LEU B 2 459 ? 135.561 140.535 171.912 1.00 53.78 531 LEU B N 1
ATOM 8165 C CA . LEU B 2 459 ? 135.623 141.205 173.207 1.00 53.78 531 LEU B CA 1
ATOM 8166 C C . LEU B 2 459 ? 134.285 141.127 173.933 1.00 53.78 531 LEU B C 1
ATOM 8167 O O . LEU B 2 459 ? 134.233 140.861 175.139 1.00 53.78 531 LEU B O 1
ATOM 8172 N N . VAL B 2 460 ? 133.187 141.357 173.208 1.00 56.64 532 VAL B N 1
ATOM 8173 C CA . VAL B 2 460 ? 131.862 141.339 173.823 1.00 56.64 532 VAL B CA 1
ATOM 8174 C C . VAL B 2 460 ? 131.545 139.956 174.367 1.00 56.64 532 VAL B C 1
ATOM 8175 O O . VAL B 2 460 ? 130.901 139.817 175.413 1.00 56.64 532 VAL B O 1
ATOM 8179 N N . LYS B 2 461 ? 131.975 138.913 173.654 1.00 53.40 533 LYS B N 1
ATOM 8180 C CA . LYS B 2 461 ? 131.672 137.550 174.073 1.00 53.40 533 LYS B CA 1
ATOM 8181 C C . LYS B 2 461 ? 132.168 137.287 175.487 1.00 53.40 533 LYS B C 1
ATOM 8182 O O . LYS B 2 461 ? 131.456 136.688 176.298 1.00 53.40 533 LYS B O 1
ATOM 8188 N N . LEU B 2 462 ? 133.375 137.762 175.806 1.00 52.78 534 LEU B N 1
ATOM 8189 C CA . LEU B 2 462 ? 133.968 137.510 177.117 1.00 52.78 534 LEU B CA 1
ATOM 8190 C C . LEU B 2 462 ? 133.064 137.995 178.243 1.00 52.78 534 LEU B C 1
ATOM 8191 O O . LEU B 2 462 ? 132.872 137.293 179.243 1.00 52.78 534 LEU B O 1
ATOM 8196 N N . GLN B 2 463 ? 132.493 139.192 178.095 1.00 54.29 535 GLN B N 1
ATOM 8197 C CA . GLN B 2 463 ? 131.695 139.765 179.172 1.00 54.29 535 GLN B CA 1
ATOM 8198 C C . GLN B 2 463 ? 130.404 138.985 179.385 1.00 54.29 535 GLN B C 1
ATOM 8199 O O . GLN B 2 463 ? 129.862 138.968 180.495 1.00 54.29 535 GLN B O 1
ATOM 8205 N N . ILE B 2 464 ? 129.893 138.337 178.335 1.00 55.25 536 ILE B N 1
ATOM 8206 C CA . ILE B 2 464 ? 128.677 137.549 178.497 1.00 55.25 536 ILE B CA 1
ATOM 8207 C C . ILE B 2 464 ? 128.926 136.346 179.397 1.00 55.25 536 ILE B C 1
ATOM 8208 O O . ILE B 2 464 ? 128.077 136.007 180.230 1.00 55.25 536 ILE B O 1
ATOM 8213 N N . LEU B 2 465 ? 130.076 135.678 179.256 1.00 54.93 537 LEU B N 1
ATOM 8214 C CA . LEU B 2 465 ? 130.420 134.639 180.223 1.00 54.93 537 LEU B CA 1
ATOM 8215 C C . LEU B 2 465 ? 130.579 135.229 181.617 1.00 54.93 537 LEU B C 1
ATOM 8216 O O . LEU B 2 465 ? 130.142 134.629 182.606 1.00 54.93 537 LEU B O 1
ATOM 8221 N N . ASN B 2 466 ? 131.204 136.404 181.716 1.00 58.68 538 ASN B N 1
ATOM 8222 C CA . ASN B 2 466 ? 131.266 137.088 183.002 1.00 58.68 538 ASN B CA 1
ATOM 8223 C C . ASN B 2 466 ? 129.867 137.401 183.512 1.00 58.68 538 ASN B C 1
ATOM 8224 O O . ASN B 2 466 ? 129.558 137.167 184.686 1.00 58.68 538 ASN B O 1
ATOM 8229 N N . LEU B 2 467 ? 129.002 137.916 182.637 1.00 63.74 539 LEU B N 1
ATOM 8230 C CA . LEU B 2 467 ? 127.614 138.151 183.016 1.00 63.74 539 LEU B CA 1
ATOM 8231 C C . LEU B 2 467 ? 126.910 136.841 183.347 1.00 63.74 539 LEU B C 1
ATOM 8232 O O . LEU B 2 467 ? 126.172 136.753 184.334 1.00 63.74 539 LEU B O 1
ATOM 8237 N N . GLY B 2 468 ? 127.139 135.808 182.535 1.00 64.16 540 GLY B N 1
ATOM 8238 C CA . GLY B 2 468 ? 126.476 134.535 182.770 1.00 64.16 540 GLY B CA 1
ATOM 8239 C C . GLY B 2 468 ? 126.834 133.926 184.111 1.00 64.16 540 GLY B C 1
ATOM 8240 O O . GLY B 2 468 ? 125.981 133.346 184.788 1.00 64.16 540 GLY B O 1
ATOM 8241 N N . ALA B 2 469 ? 128.099 134.046 184.513 1.00 63.20 541 ALA B N 1
ATOM 8242 C CA . ALA B 2 469 ? 128.518 133.502 185.800 1.00 63.20 541 ALA B CA 1
ATOM 8243 C C . ALA B 2 469 ? 127.970 134.333 186.954 1.00 63.20 541 ALA B C 1
ATOM 8244 O O . ALA B 2 469 ? 127.491 133.787 187.955 1.00 63.20 541 ALA B O 1
ATOM 8246 N N . LYS B 2 470 ? 128.034 135.661 186.831 1.00 67.22 542 LYS B N 1
ATOM 8247 C CA . LYS B 2 470 ? 127.602 136.529 187.922 1.00 67.22 542 LYS B CA 1
ATOM 8248 C C . LYS B 2 470 ? 126.113 136.371 188.203 1.00 67.22 542 LYS B C 1
ATOM 8249 O O . LYS B 2 470 ? 125.694 136.344 189.366 1.00 67.22 542 LYS B O 1
ATOM 8255 N N . LEU B 2 471 ? 125.296 136.268 187.152 1.00 71.77 543 LEU B N 1
ATOM 8256 C CA . LEU B 2 471 ? 123.871 136.023 187.353 1.00 71.77 543 LEU B CA 1
ATOM 8257 C C . LEU B 2 471 ? 123.635 134.659 187.986 1.00 71.77 543 LEU B C 1
ATOM 8258 O O . LEU B 2 471 ? 122.712 134.494 188.793 1.00 71.77 543 LEU B O 1
ATOM 8263 N N . TYR B 2 472 ? 124.453 133.669 187.626 1.00 75.14 544 TYR B N 1
ATOM 8264 C CA . TYR B 2 472 ? 124.300 132.334 188.194 1.00 75.14 544 TYR B CA 1
ATOM 8265 C C . TYR B 2 472 ? 124.586 132.340 189.691 1.00 75.14 544 TYR B C 1
ATOM 8266 O O . TYR B 2 472 ? 123.904 131.664 190.468 1.00 75.14 544 TYR B O 1
ATOM 8275 N N . LEU B 2 473 ? 125.599 133.096 190.114 1.00 76.04 545 LEU B N 1
ATOM 8276 C CA . LEU B 2 473 ? 126.022 133.041 191.510 1.00 76.04 545 LEU B CA 1
ATOM 8277 C C . LEU B 2 473 ? 124.959 133.604 192.446 1.00 76.04 545 LEU B C 1
ATOM 8278 O O . LEU B 2 473 ? 124.884 133.212 193.617 1.00 76.04 545 LEU B O 1
ATOM 8283 N N . THR B 2 474 ? 124.128 134.523 191.955 1.00 78.78 546 THR B N 1
ATOM 8284 C CA . THR B 2 474 ? 123.138 135.175 192.801 1.00 78.78 546 THR B CA 1
ATOM 8285 C C . THR B 2 474 ? 121.710 134.702 192.562 1.00 78.78 546 THR B C 1
ATOM 8286 O O . THR B 2 474 ? 120.915 134.696 193.508 1.00 78.78 546 THR B O 1
ATOM 8290 N N . ASN B 2 475 ? 121.366 134.307 191.342 1.00 80.40 547 ASN B N 1
ATOM 8291 C CA . ASN B 2 475 ? 119.978 134.035 190.978 1.00 80.40 547 ASN B CA 1
ATOM 8292 C C . ASN B 2 475 ? 119.916 132.741 190.158 1.00 80.40 547 ASN B C 1
ATOM 8293 O O . ASN B 2 475 ? 119.163 132.575 189.206 1.00 80.40 547 ASN B O 1
ATOM 8298 N N . SER B 2 476 ? 120.670 131.731 190.608 1.00 82.39 548 SER B N 1
ATOM 8299 C CA . SER B 2 476 ? 120.729 130.457 189.894 1.00 82.39 548 SER B CA 1
ATOM 8300 C C . SER B 2 476 ? 119.379 129.754 189.853 1.00 82.39 548 SER B C 1
ATOM 8301 O O . SER B 2 476 ? 119.198 128.809 189.077 1.00 82.39 548 SER B O 1
ATOM 8304 N N . LYS B 2 477 ? 118.427 130.184 190.685 1.00 81.06 549 LYS B N 1
ATOM 8305 C CA . LYS B 2 477 ? 117.118 129.540 190.714 1.00 81.06 549 LYS B CA 1
ATOM 8306 C C . LYS B 2 477 ? 116.435 129.594 189.353 1.00 81.06 549 LYS B C 1
ATOM 8307 O O . LYS B 2 477 ? 115.606 128.736 189.031 1.00 81.06 549 LYS B O 1
ATOM 8313 N N . GLN B 2 478 ? 116.768 130.598 188.537 1.00 80.85 550 GLN B N 1
ATOM 8314 C CA . GLN B 2 478 ? 116.101 130.800 187.260 1.00 80.85 550 GLN B CA 1
ATOM 8315 C C . GLN B 2 478 ? 117.034 131.125 186.100 1.00 80.85 550 GLN B C 1
ATOM 8316 O O . GLN B 2 478 ? 116.618 130.983 184.946 1.00 80.85 550 GLN B O 1
ATOM 8322 N N . THR B 2 479 ? 118.283 131.518 186.361 1.00 77.55 551 THR B N 1
ATOM 8323 C CA . THR B 2 479 ? 119.261 131.719 185.298 1.00 77.55 551 THR B CA 1
ATOM 8324 C C . THR B 2 479 ? 120.270 130.587 185.175 1.00 77.55 551 THR B C 1
ATOM 8325 O O . THR B 2 479 ? 121.279 130.754 184.479 1.00 77.55 551 THR B O 1
ATOM 8329 N N . LYS B 2 480 ? 120.039 129.447 185.829 1.00 77.35 552 LYS B N 1
ATOM 8330 C CA . LYS B 2 480 ? 120.968 128.329 185.706 1.00 77.35 552 LYS B CA 1
ATOM 8331 C C . LYS B 2 480 ? 121.014 127.791 184.281 1.00 77.35 552 LYS B C 1
ATOM 8332 O O . LYS B 2 480 ? 122.089 127.426 183.792 1.00 77.35 552 LYS B O 1
ATOM 8338 N N . LEU B 2 481 ? 119.868 127.736 183.600 1.00 73.51 553 LEU B N 1
ATOM 8339 C CA . LEU B 2 481 ? 119.853 127.280 182.216 1.00 73.51 553 LEU B CA 1
ATOM 8340 C C . LEU B 2 481 ? 120.459 128.308 181.272 1.00 73.51 553 LEU B C 1
ATOM 8341 O O . LEU B 2 481 ? 121.110 127.933 180.290 1.00 73.51 553 LEU B O 1
ATOM 8346 N N . LEU B 2 482 ? 120.254 129.599 181.544 1.00 70.81 554 LEU B N 1
ATOM 8347 C CA . LEU B 2 482 ? 120.857 130.636 180.714 1.00 70.81 554 LEU B CA 1
ATOM 8348 C C . LEU B 2 482 ? 122.377 130.602 180.804 1.00 70.81 554 LEU B C 1
ATOM 8349 O O . LEU B 2 482 ? 123.068 130.762 179.791 1.00 70.81 554 LEU B O 1
ATOM 8354 N N . THR B 2 483 ? 122.915 130.401 182.009 1.00 70.19 555 THR B N 1
ATOM 8355 C CA . THR B 2 483 ? 124.363 130.328 182.173 1.00 70.19 555 THR B CA 1
ATOM 8356 C C . THR B 2 483 ? 124.938 129.133 181.422 1.00 70.19 555 THR B C 1
ATOM 8357 O O . THR B 2 483 ? 125.978 129.240 180.763 1.00 70.19 555 THR B O 1
ATOM 8361 N N . GLN B 2 484 ? 124.270 127.982 181.505 1.00 70.20 556 GLN B N 1
ATOM 8362 C CA . GLN B 2 484 ? 124.764 126.798 180.812 1.00 70.20 556 GLN B CA 1
ATOM 8363 C C . GLN B 2 484 ? 124.654 126.981 179.301 1.00 70.20 556 GLN B C 1
ATOM 8364 O O . GLN B 2 484 ? 125.488 126.477 178.540 1.00 70.20 556 GLN B O 1
ATOM 8370 N N . TYR B 2 485 ? 123.626 127.706 178.850 1.00 70.31 557 TYR B N 1
ATOM 8371 C CA . TYR B 2 485 ? 123.507 128.019 177.429 1.00 70.31 557 TYR B CA 1
ATOM 8372 C C . TYR B 2 485 ? 124.694 128.836 176.937 1.00 70.31 557 TYR B C 1
ATOM 8373 O O . TYR B 2 485 ? 125.321 128.486 175.930 1.00 70.31 557 TYR B O 1
ATOM 8382 N N . ILE B 2 486 ? 125.016 129.931 177.629 1.00 61.85 558 ILE B N 1
ATOM 8383 C CA . ILE B 2 486 ? 126.057 130.823 177.134 1.00 61.85 558 ILE B CA 1
ATOM 8384 C C . ILE B 2 486 ? 127.436 130.187 177.271 1.00 61.85 558 ILE B C 1
ATOM 8385 O O . ILE B 2 486 ? 128.298 130.370 176.401 1.00 61.85 558 ILE B O 1
ATOM 8390 N N . LEU B 2 487 ? 127.674 129.432 178.347 1.00 57.84 559 LEU B N 1
ATOM 8391 C CA . LEU B 2 487 ? 128.963 128.767 178.510 1.00 57.84 559 LEU B CA 1
ATOM 8392 C C . LEU B 2 487 ? 129.193 127.730 177.418 1.00 57.84 559 LEU B C 1
ATOM 8393 O O . LEU B 2 487 ? 130.302 127.619 176.884 1.00 57.84 559 LEU B O 1
ATOM 8398 N N . ASN B 2 488 ? 128.159 126.961 177.074 1.00 60.19 560 ASN B N 1
ATOM 8399 C CA . ASN B 2 488 ? 128.299 125.977 176.006 1.00 60.19 560 ASN B CA 1
ATOM 8400 C C . ASN B 2 488 ? 128.549 126.643 174.660 1.00 60.19 560 ASN B C 1
ATOM 8401 O O . ASN B 2 488 ? 129.285 126.099 173.829 1.00 60.19 560 ASN B O 1
ATOM 8406 N N . LEU B 2 489 ? 127.941 127.807 174.421 1.00 57.84 561 LEU B N 1
ATOM 8407 C CA . LEU B 2 489 ? 128.179 128.526 173.174 1.00 57.84 561 LEU B CA 1
ATOM 8408 C C . LEU B 2 489 ? 129.622 129.005 173.076 1.00 57.84 561 LEU B C 1
ATOM 8409 O O . LEU B 2 489 ? 130.231 128.939 172.003 1.00 57.84 561 LEU B O 1
ATOM 8414 N N . GLY B 2 490 ? 130.183 129.495 174.183 1.00 54.04 562 GLY B N 1
ATOM 8415 C CA . GLY B 2 490 ? 131.563 129.950 174.157 1.00 54.04 562 GLY B CA 1
ATOM 8416 C C . GLY B 2 490 ? 132.558 128.807 174.112 1.00 54.04 562 GLY B C 1
ATOM 8417 O O . GLY B 2 490 ? 133.707 128.986 173.702 1.00 54.04 562 GLY B O 1
ATOM 8418 N N . LYS B 2 491 ? 132.130 127.614 174.534 1.00 51.08 563 LYS B N 1
ATOM 8419 C CA . LYS B 2 491 ? 133.025 126.463 174.561 1.00 51.08 563 LYS B CA 1
ATOM 8420 C C . LYS B 2 491 ? 133.498 126.078 173.166 1.00 51.08 563 LYS B C 1
ATOM 8421 O O . LYS B 2 491 ? 134.631 125.611 173.000 1.00 51.08 563 LYS B O 1
ATOM 8427 N N . TYR B 2 492 ? 132.655 126.273 172.153 1.00 51.04 564 TYR B N 1
ATOM 8428 C CA . TYR B 2 492 ? 132.976 125.900 170.781 1.00 51.04 564 TYR B CA 1
ATOM 8429 C C . TYR B 2 492 ? 133.390 127.098 169.934 1.00 51.04 564 TYR B C 1
ATOM 8430 O O . TYR B 2 492 ? 133.447 126.991 168.705 1.00 51.04 564 TYR B O 1
ATOM 8439 N N . ASP B 2 493 ? 133.677 128.234 170.561 1.00 50.86 565 ASP B N 1
ATOM 8440 C CA . ASP B 2 493 ? 134.000 129.433 169.804 1.00 50.86 565 ASP B CA 1
ATOM 8441 C C . ASP B 2 493 ? 135.376 129.318 169.159 1.00 50.86 565 ASP B C 1
ATOM 8442 O O . ASP B 2 493 ? 136.239 128.560 169.607 1.00 50.86 565 ASP B O 1
ATOM 8447 N N . GLN B 2 494 ? 135.571 130.088 168.086 1.00 51.24 566 GLN B N 1
ATOM 8448 C CA . GLN B 2 494 ? 136.805 129.987 167.313 1.00 51.24 566 GLN B CA 1
ATOM 8449 C C . GLN B 2 494 ? 138.003 130.505 168.097 1.00 51.24 566 GLN B C 1
ATOM 8450 O O . GLN B 2 494 ? 139.039 129.835 168.173 1.00 51.24 566 GLN B O 1
ATOM 8456 N N . ASN B 2 495 ? 137.884 131.692 168.686 1.00 45.49 567 ASN B N 1
ATOM 8457 C CA . ASN B 2 495 ? 139.002 132.301 169.393 1.00 45.49 567 ASN B CA 1
ATOM 8458 C C . ASN B 2 495 ? 139.306 131.510 170.657 1.00 45.49 567 ASN B C 1
ATOM 8459 O O . ASN B 2 495 ? 138.401 131.179 171.428 1.00 45.49 567 ASN B O 1
ATOM 8464 N N . TYR B 2 496 ? 140.588 131.211 170.868 1.00 38.73 568 TYR B N 1
ATOM 8465 C CA . TYR B 2 496 ? 140.974 130.374 171.996 1.00 38.73 568 TYR B CA 1
ATOM 8466 C C . TYR B 2 496 ? 140.870 131.123 173.318 1.00 38.73 568 TYR B C 1
ATOM 8467 O O . TYR B 2 496 ? 140.810 130.494 174.380 1.00 38.73 568 TYR B O 1
ATOM 8476 N N . ASP B 2 497 ? 140.852 132.457 173.275 1.00 41.17 569 ASP B N 1
ATOM 8477 C CA . ASP B 2 497 ? 140.667 133.236 174.496 1.00 41.17 569 ASP B CA 1
ATOM 8478 C C . ASP B 2 497 ? 139.340 132.901 175.159 1.00 41.17 569 ASP B C 1
ATOM 8479 O O . ASP B 2 497 ? 139.276 132.662 176.370 1.00 41.17 569 ASP B O 1
ATOM 8484 N N . ILE B 2 498 ? 138.264 132.878 174.373 1.00 41.51 570 ILE B N 1
ATOM 8485 C CA . ILE B 2 498 ? 136.956 132.531 174.914 1.00 41.51 570 ILE B CA 1
ATOM 8486 C C . ILE B 2 498 ? 136.946 131.085 175.394 1.00 41.51 570 ILE B C 1
ATOM 8487 O O . ILE B 2 498 ? 136.420 130.776 176.471 1.00 41.51 570 ILE B O 1
ATOM 8492 N N . ARG B 2 499 ? 137.530 130.175 174.609 1.00 41.10 571 ARG B N 1
ATOM 8493 C CA . ARG B 2 499 ? 137.649 128.793 175.062 1.00 41.10 571 ARG B CA 1
ATOM 8494 C C . ARG B 2 499 ? 138.445 128.702 176.352 1.00 41.10 571 ARG B C 1
ATOM 8495 O O . ARG B 2 499 ? 138.237 127.778 177.146 1.00 41.10 571 ARG B O 1
ATOM 8503 N N . ASP B 2 500 ? 139.365 129.641 176.575 1.00 40.21 572 ASP B N 1
ATOM 8504 C CA . ASP B 2 500 ? 140.108 129.661 177.826 1.00 40.21 572 ASP B CA 1
ATOM 8505 C C . ASP B 2 500 ? 139.232 130.117 178.986 1.00 40.21 572 ASP B C 1
ATOM 8506 O O . ASP B 2 500 ? 139.238 129.492 180.052 1.00 40.21 572 ASP B O 1
ATOM 8511 N N . ARG B 2 501 ? 138.472 131.200 178.797 1.00 39.86 573 ARG B N 1
ATOM 8512 C CA . ARG B 2 501 ? 137.595 131.682 179.860 1.00 39.86 573 ARG B CA 1
ATOM 8513 C C . ARG B 2 501 ? 136.503 130.674 180.175 1.00 39.86 573 ARG B C 1
ATOM 8514 O O . ARG B 2 501 ? 136.238 130.382 181.346 1.00 39.86 573 ARG B O 1
ATOM 8522 N N . THR B 2 502 ? 135.860 130.132 179.138 1.00 43.43 574 THR B N 1
ATOM 8523 C CA . THR B 2 502 ? 134.774 129.183 179.348 1.00 43.43 574 THR B CA 1
ATOM 8524 C C . THR B 2 502 ? 135.256 127.970 180.129 1.00 43.43 574 THR B C 1
ATOM 8525 O O . THR B 2 502 ? 134.560 127.482 181.025 1.00 43.43 574 THR B O 1
ATOM 8529 N N . ARG B 2 503 ? 136.452 127.482 179.811 1.00 45.94 575 ARG B N 1
ATOM 8530 C CA . ARG B 2 503 ? 137.047 126.390 180.570 1.00 45.94 575 ARG B CA 1
ATOM 8531 C C . ARG B 2 503 ? 137.270 126.793 182.024 1.00 45.94 575 ARG B C 1
ATOM 8532 O O . ARG B 2 503 ? 137.023 126.010 182.947 1.00 45.94 575 ARG B O 1
ATOM 8540 N N . PHE B 2 504 ? 137.750 128.019 182.246 1.00 47.37 576 PHE B N 1
ATOM 8541 C CA . PHE B 2 504 ? 137.949 128.504 183.609 1.00 47.37 576 PHE B CA 1
ATOM 8542 C C . PHE B 2 504 ? 136.624 128.804 184.298 1.00 47.37 576 PHE B C 1
ATOM 8543 O O . PHE B 2 504 ? 136.389 128.370 185.431 1.00 47.37 576 PHE B O 1
ATOM 8551 N N . ILE B 2 505 ? 135.747 129.556 183.630 1.00 49.25 577 ILE B N 1
ATOM 8552 C CA . ILE B 2 505 ? 134.526 130.028 184.279 1.00 49.25 577 ILE B CA 1
ATOM 8553 C C . ILE B 2 505 ? 133.601 128.859 184.592 1.00 49.25 577 ILE B C 1
ATOM 8554 O O . ILE B 2 505 ? 133.021 128.781 185.680 1.00 49.25 577 ILE B O 1
ATOM 8559 N N . ARG B 2 506 ? 133.459 127.927 183.648 1.00 56.22 578 ARG B N 1
ATOM 8560 C CA . ARG B 2 506 ? 132.629 126.752 183.898 1.00 56.22 578 ARG B CA 1
ATOM 8561 C C . ARG B 2 506 ? 133.175 125.939 185.062 1.00 56.22 578 ARG B C 1
ATOM 8562 O O . ARG B 2 506 ? 132.416 125.466 185.914 1.00 56.22 578 ARG B O 1
ATOM 8570 N N . GLN B 2 507 ? 134.499 125.777 185.119 1.00 59.36 579 GLN B N 1
ATOM 8571 C CA . GLN B 2 507 ? 135.113 125.016 186.202 1.00 59.36 579 GLN B CA 1
ATOM 8572 C C . GLN B 2 507 ? 134.820 125.647 187.557 1.00 59.36 579 GLN B C 1
ATOM 8573 O O . GLN B 2 507 ? 134.572 124.940 188.540 1.00 59.36 579 GLN B O 1
ATOM 8579 N N . LEU B 2 508 ? 134.852 126.978 187.628 1.00 58.82 580 LEU B N 1
ATOM 8580 C CA . LEU B 2 508 ? 134.598 127.662 188.891 1.00 58.82 580 LEU B CA 1
ATOM 8581 C C . LEU B 2 508 ? 133.137 127.545 189.309 1.00 58.82 580 LEU B C 1
ATOM 8582 O O . LEU B 2 508 ? 132.827 127.544 190.506 1.00 58.82 580 LEU B O 1
ATOM 8587 N N . ILE B 2 509 ? 132.228 127.443 188.342 1.00 61.25 581 ILE B N 1
ATOM 8588 C CA . ILE B 2 509 ? 130.804 127.621 188.602 1.00 61.25 581 ILE B CA 1
ATOM 8589 C C . ILE B 2 509 ? 130.075 126.288 188.721 1.00 61.25 581 ILE B C 1
ATOM 8590 O O . ILE B 2 509 ? 129.495 125.976 189.767 1.00 61.25 581 ILE B O 1
ATOM 8595 N N . VAL B 2 510 ? 130.101 125.495 187.655 1.00 69.67 582 VAL B N 1
ATOM 8596 C CA . VAL B 2 510 ? 129.181 124.369 187.493 1.00 69.67 582 VAL B CA 1
ATOM 8597 C C . VAL B 2 510 ? 129.509 123.173 188.386 1.00 69.67 582 VAL B C 1
ATOM 8598 O O . VAL B 2 510 ? 128.649 122.760 189.177 1.00 69.67 582 VAL B O 1
ATOM 8602 N N . PRO B 2 511 ? 130.718 122.576 188.314 1.00 83.81 583 PRO B N 1
ATOM 8603 C CA . PRO B 2 511 ? 130.897 121.237 188.895 1.00 83.81 583 PRO B CA 1
ATOM 8604 C C . PRO B 2 511 ? 130.898 121.217 190.415 1.00 83.81 583 PRO B C 1
ATOM 8605 O O . PRO B 2 511 ? 131.958 121.209 191.049 1.00 83.81 583 PRO B O 1
ATOM 8609 N N . ASN B 2 512 ? 129.703 121.202 191.010 1.00 92.36 584 ASN B N 1
ATOM 8610 C CA . ASN B 2 512 ? 129.596 121.051 192.455 1.00 92.36 584 ASN B CA 1
ATOM 8611 C C . ASN B 2 512 ? 129.954 119.641 192.913 1.00 92.36 584 ASN B C 1
ATOM 8612 O O . ASN B 2 512 ? 130.058 119.402 194.121 1.00 92.36 584 ASN B O 1
ATOM 8617 N N . VAL B 2 513 ? 130.125 118.701 191.979 1.00 99.52 585 VAL B N 1
ATOM 8618 C CA . VAL B 2 513 ? 130.562 117.354 192.342 1.00 99.52 585 VAL B CA 1
ATOM 8619 C C . VAL B 2 513 ? 131.962 117.392 192.941 1.00 99.52 585 VAL B C 1
ATOM 8620 O O . VAL B 2 513 ? 132.243 116.734 193.951 1.00 99.52 585 VAL B O 1
ATOM 8624 N N . LYS B 2 514 ? 132.856 118.168 192.336 1.00 99.70 586 LYS B N 1
ATOM 8625 C CA . LYS B 2 514 ? 134.218 118.352 192.823 1.00 99.70 586 LYS B CA 1
ATOM 8626 C C . LYS B 2 514 ? 134.336 119.668 193.579 1.00 99.70 586 LYS B C 1
ATOM 8627 O O . LYS B 2 514 ? 135.333 120.385 193.470 1.00 99.70 586 LYS B O 1
ATOM 8633 N N . SER B 2 515 ? 133.309 119.997 194.359 1.00 100.82 587 SER B N 1
ATOM 8634 C CA . SER B 2 515 ? 133.276 121.269 195.067 1.00 100.82 587 SER B CA 1
ATOM 8635 C C . SER B 2 515 ? 134.236 121.254 196.247 1.00 100.82 587 SER B C 1
ATOM 8636 O O . SER B 2 515 ? 133.865 120.862 197.359 1.00 100.82 587 SER B O 1
ATOM 8639 N N . GLY B 2 516 ? 135.475 121.676 196.007 1.00 98.68 588 GLY B N 1
ATOM 8640 C CA . GLY B 2 516 ? 136.455 121.806 197.060 1.00 98.68 588 GLY B CA 1
ATOM 8641 C C . GLY B 2 516 ? 136.316 123.120 197.801 1.00 98.68 588 GLY B C 1
ATOM 8642 O O . GLY B 2 516 ? 135.307 123.820 197.718 1.00 98.68 588 GLY B O 1
ATOM 8643 N N . ALA B 2 517 ? 137.363 123.450 198.559 1.00 95.02 589 ALA B N 1
ATOM 8644 C CA . ALA B 2 517 ? 137.349 124.686 199.334 1.00 95.02 589 ALA B CA 1
ATOM 8645 C C . ALA B 2 517 ? 137.350 125.913 198.430 1.00 95.02 589 ALA B C 1
ATOM 8646 O O . ALA B 2 517 ? 136.705 126.921 198.741 1.00 95.02 589 ALA B O 1
ATOM 8648 N N . LEU B 2 518 ? 138.059 125.848 197.301 1.00 90.97 590 LEU B N 1
ATOM 8649 C CA . LEU B 2 518 ? 138.144 127.002 196.413 1.00 90.97 590 LEU B CA 1
ATOM 8650 C C . LEU B 2 518 ? 136.829 127.277 195.699 1.00 90.97 590 LEU B C 1
ATOM 8651 O O . LEU B 2 518 ? 136.511 128.442 195.434 1.00 90.97 590 LEU B O 1
ATOM 8656 N N . SER B 2 519 ? 136.060 126.234 195.391 1.00 92.28 591 SER B N 1
ATOM 8657 C CA . SER B 2 519 ? 134.813 126.406 194.659 1.00 92.28 591 SER B CA 1
ATOM 8658 C C . SER B 2 519 ? 133.721 127.030 195.517 1.00 92.28 591 SER B C 1
ATOM 8659 O O . SER B 2 519 ? 132.862 127.745 194.989 1.00 92.28 591 SER B O 1
ATOM 8662 N N . LYS B 2 520 ? 133.724 126.775 196.828 1.00 92.36 592 LYS B N 1
ATOM 8663 C CA . LYS B 2 520 ? 132.739 127.420 197.689 1.00 92.36 592 LYS B CA 1
ATOM 8664 C C . LYS B 2 520 ? 133.033 128.909 197.826 1.00 92.36 592 LYS B C 1
ATOM 8665 O O . LYS B 2 520 ? 132.174 129.683 198.264 1.00 92.36 592 LYS B O 1
ATOM 8671 N N . TYR B 2 521 ? 134.239 129.328 197.452 1.00 92.15 593 TYR B N 1
ATOM 8672 C CA . TYR B 2 521 ? 134.617 130.733 197.470 1.00 92.15 593 TYR B CA 1
ATOM 8673 C C . TYR B 2 521 ? 134.289 131.438 196.160 1.00 92.15 593 TYR B C 1
ATOM 8674 O O . TYR B 2 521 ? 134.577 132.633 196.026 1.00 92.15 593 TYR B O 1
ATOM 8683 N N . ALA B 2 522 ? 133.709 130.724 195.191 1.00 85.47 594 ALA B N 1
ATOM 8684 C CA . ALA B 2 522 ? 133.575 131.260 193.839 1.00 85.47 594 ALA B CA 1
ATOM 8685 C C . ALA B 2 522 ? 132.657 132.475 193.799 1.00 85.47 594 ALA B C 1
ATOM 8686 O O . ALA B 2 522 ? 132.902 133.422 193.043 1.00 85.47 594 ALA B O 1
ATOM 8688 N N . LYS B 2 523 ? 131.582 132.460 194.588 1.00 85.70 595 LYS B N 1
ATOM 8689 C CA . LYS B 2 523 ? 130.697 133.618 194.622 1.00 85.70 595 LYS B CA 1
ATOM 8690 C C . LYS B 2 523 ? 131.405 134.847 195.177 1.00 85.70 595 LYS B C 1
ATOM 8691 O O . LYS B 2 523 ? 131.037 135.977 194.839 1.00 85.70 595 LYS B O 1
ATOM 8697 N N . LYS B 2 524 ? 132.418 134.650 196.022 1.00 85.25 596 LYS B N 1
ATOM 8698 C CA . LYS B 2 524 ? 133.134 135.786 196.592 1.00 85.25 596 LYS B CA 1
ATOM 8699 C C . LYS B 2 524 ? 134.035 136.457 195.562 1.00 85.25 596 LYS B C 1
ATOM 8700 O O . LYS B 2 524 ? 134.064 137.689 195.466 1.00 85.25 596 LYS B O 1
ATOM 8706 N N . ILE B 2 525 ? 134.777 135.666 194.783 1.00 79.36 597 ILE B N 1
ATOM 8707 C CA . ILE B 2 525 ? 135.777 136.242 193.888 1.00 79.36 597 ILE B CA 1
ATOM 8708 C C . ILE B 2 525 ? 135.136 136.981 192.717 1.00 79.36 597 ILE B C 1
ATOM 8709 O O . ILE B 2 525 ? 135.564 138.090 192.376 1.00 79.36 597 ILE B O 1
ATOM 8714 N N . PHE B 2 526 ? 134.120 136.397 192.078 1.00 72.84 598 PHE B N 1
ATOM 8715 C CA . PHE B 2 526 ? 133.451 137.086 190.979 1.00 72.84 598 PHE B CA 1
ATOM 8716 C C . PHE B 2 526 ? 132.718 138.336 191.444 1.00 72.84 598 PHE B C 1
ATOM 8717 O O . PHE B 2 526 ? 132.769 139.368 190.765 1.00 72.84 598 PHE B O 1
ATOM 8725 N N . LEU B 2 527 ? 132.044 138.268 192.590 1.00 79.07 599 LEU B N 1
ATOM 8726 C CA . LEU B 2 527 ? 131.267 139.380 193.114 1.00 79.07 599 LEU B CA 1
ATOM 8727 C C . LEU B 2 527 ? 132.092 140.298 194.003 1.00 79.07 599 LEU B C 1
ATOM 8728 O O . LEU B 2 527 ? 131.530 141.193 194.642 1.00 79.07 599 LEU B O 1
ATOM 8733 N N . ALA B 2 528 ? 133.404 140.086 194.070 1.00 79.71 600 ALA B N 1
ATOM 8734 C CA . ALA B 2 528 ? 134.262 140.947 194.870 1.00 79.71 600 ALA B CA 1
ATOM 8735 C C . ALA B 2 528 ? 134.203 142.381 194.363 1.00 79.71 600 ALA B C 1
ATOM 8736 O O . ALA B 2 528 ? 134.135 142.630 193.156 1.00 79.71 600 ALA B O 1
ATOM 8738 N N . GLN B 2 529 ? 134.216 143.325 195.301 1.00 80.76 601 GLN B N 1
ATOM 8739 C CA . GLN B 2 529 ? 134.157 144.739 194.958 1.00 80.76 601 GLN B CA 1
ATOM 8740 C C . GLN B 2 529 ? 135.361 145.100 194.099 1.00 80.76 601 GLN B C 1
ATOM 8741 O O . GLN B 2 529 ? 136.501 144.765 194.433 1.00 80.76 601 GLN B O 1
ATOM 8747 N N . LYS B 2 530 ? 135.101 145.775 192.982 1.00 78.53 602 LYS B N 1
ATOM 8748 C CA . LYS B 2 530 ? 136.145 146.132 192.036 1.00 78.53 602 LYS B CA 1
ATOM 8749 C C . LYS B 2 530 ? 136.776 147.472 192.401 1.00 78.53 602 LYS B C 1
ATOM 8750 O O . LYS B 2 530 ? 136.087 148.493 192.475 1.00 78.53 602 LYS B O 1
ATOM 8756 N N . PRO B 2 531 ? 138.083 147.491 192.639 1.00 78.52 603 PRO B N 1
ATOM 8757 C CA . PRO B 2 531 ? 138.756 148.747 192.974 1.00 78.52 603 PRO B CA 1
ATOM 8758 C C . PRO B 2 531 ? 138.713 149.730 191.815 1.00 78.52 603 PRO B C 1
ATOM 8759 O O . PRO B 2 531 ? 138.691 149.357 190.640 1.00 78.52 603 PRO B O 1
ATOM 8763 N N . ALA B 2 532 ? 138.691 151.008 192.176 1.00 82.00 604 ALA B N 1
ATOM 8764 C CA . ALA B 2 532 ? 138.628 152.063 191.179 1.00 82.00 604 ALA B CA 1
ATOM 8765 C C . ALA B 2 532 ? 139.883 152.042 190.310 1.00 82.00 604 ALA B C 1
ATOM 8766 O O . ALA B 2 532 ? 140.992 151.858 190.823 1.00 82.00 604 ALA B O 1
ATOM 8768 N N . PRO B 2 533 ? 139.745 152.221 188.999 1.00 82.57 605 PRO B N 1
ATOM 8769 C CA . PRO B 2 533 ? 140.925 152.192 188.132 1.00 82.57 605 PRO B CA 1
ATOM 8770 C C . PRO B 2 533 ? 141.776 153.429 188.354 1.00 82.57 605 PRO B C 1
ATOM 8771 O O . PRO B 2 533 ? 141.274 154.555 188.366 1.00 82.57 605 PRO B O 1
ATOM 8775 N N . LEU B 2 534 ? 143.076 153.215 188.548 1.00 83.62 606 LEU B N 1
ATOM 8776 C CA . LEU B 2 534 ? 144.015 154.331 188.634 1.00 83.62 606 LEU B CA 1
ATOM 8777 C C . LEU B 2 534 ? 144.307 154.797 187.213 1.00 83.62 606 LEU B C 1
ATOM 8778 O O . LEU B 2 534 ? 145.390 154.591 186.661 1.00 83.62 606 LEU B O 1
ATOM 8783 N N . LEU B 2 535 ? 143.301 155.427 186.607 1.00 80.68 607 LEU B N 1
ATOM 8784 C CA . LEU B 2 535 ? 143.452 155.918 185.245 1.00 80.68 607 LEU B CA 1
ATOM 8785 C C . LEU B 2 535 ? 144.570 156.946 185.199 1.00 80.68 607 LEU B C 1
ATOM 8786 O O . LEU B 2 535 ? 144.607 157.880 186.005 1.00 80.68 607 LEU B O 1
ATOM 8791 N N . GLU B 2 536 ? 145.487 156.767 184.258 1.00 71.76 608 GLU B N 1
ATOM 8792 C CA . GLU B 2 536 ? 146.656 157.620 184.151 1.00 71.76 608 GLU B CA 1
ATOM 8793 C C . GLU B 2 536 ? 146.654 158.314 182.800 1.00 71.76 608 GLU B C 1
ATOM 8794 O O . GLU B 2 536 ? 146.345 157.708 181.770 1.00 71.76 608 GLU B O 1
ATOM 8800 N N . SER B 2 537 ? 146.990 159.597 182.822 1.00 60.92 609 SER B N 1
ATOM 8801 C CA . SER B 2 537 ? 147.093 160.354 181.589 1.00 60.92 609 SER B CA 1
ATOM 8802 C C . SER B 2 537 ? 148.189 159.756 180.711 1.00 60.92 609 SER B C 1
ATOM 8803 O O . SER B 2 537 ? 149.221 159.311 181.223 1.00 60.92 609 SER B O 1
ATOM 8806 N N . PRO B 2 538 ? 148.002 159.729 179.391 1.00 53.00 610 PRO B N 1
ATOM 8807 C CA . PRO B 2 538 ? 149.051 159.178 178.525 1.00 53.00 610 PRO B CA 1
ATOM 8808 C C . PRO B 2 538 ? 150.191 160.163 178.335 1.00 53.00 610 PRO B C 1
ATOM 8809 O O . PRO B 2 538 ? 150.674 160.372 177.218 1.00 53.00 610 PRO B O 1
ATOM 8813 N N . PHE B 2 539 ? 150.615 160.781 179.437 1.00 44.66 611 PHE B N 1
ATOM 8814 C CA . PHE B 2 539 ? 151.767 161.665 179.452 1.00 44.66 611 PHE B CA 1
ATOM 8815 C C . PHE B 2 539 ? 152.597 161.542 180.720 1.00 44.66 611 PHE B C 1
ATOM 8816 O O . PHE B 2 539 ? 153.688 162.120 180.778 1.00 44.66 611 PHE B O 1
ATOM 8824 N N . LYS B 2 540 ? 152.114 160.823 181.738 1.00 49.49 612 LYS B N 1
ATOM 8825 C CA . LYS B 2 540 ? 152.926 160.563 182.921 1.00 49.49 612 LYS B CA 1
ATOM 8826 C C . LYS B 2 540 ? 154.063 159.600 182.613 1.00 49.49 612 LYS B C 1
ATOM 8827 O O . LYS B 2 540 ? 155.115 159.657 183.261 1.00 49.49 612 LYS B O 1
ATOM 8833 N N . ASP B 2 541 ? 153.873 158.711 181.635 1.00 47.02 613 ASP B N 1
ATOM 8834 C CA . ASP B 2 541 ? 154.952 157.832 181.202 1.00 47.02 613 ASP B CA 1
ATOM 8835 C C . ASP B 2 541 ? 156.118 158.614 180.616 1.00 47.02 613 ASP B C 1
ATOM 8836 O O . ASP B 2 541 ? 157.227 158.078 180.519 1.00 47.02 613 ASP B O 1
ATOM 8841 N N . ARG B 2 542 ? 155.895 159.867 180.231 1.00 40.36 614 ARG B N 1
ATOM 8842 C CA . ARG B 2 542 ? 156.940 160.730 179.706 1.00 40.36 614 ARG B CA 1
ATOM 8843 C C . ARG B 2 542 ? 157.780 161.365 180.806 1.00 40.36 614 ARG B C 1
ATOM 8844 O O . ARG B 2 542 ? 158.686 162.147 180.504 1.00 40.36 614 ARG B O 1
ATOM 8852 N N . ASP B 2 543 ? 157.491 161.056 182.073 1.00 42.69 615 ASP B N 1
ATOM 8853 C CA . ASP B 2 543 ? 158.324 161.543 183.167 1.00 42.69 615 ASP B CA 1
ATOM 8854 C C . ASP B 2 543 ? 159.734 160.976 183.109 1.00 42.69 615 ASP B C 1
ATOM 8855 O O . ASP B 2 543 ? 160.654 161.566 183.686 1.00 42.69 615 ASP B O 1
ATOM 8860 N N . HIS B 2 544 ? 159.926 159.850 182.425 1.00 42.58 616 HIS B N 1
ATOM 8861 C CA . HIS B 2 544 ? 161.225 159.207 182.312 1.00 42.58 616 HIS B CA 1
ATOM 8862 C C . HIS B 2 544 ? 162.024 159.712 181.120 1.00 42.58 616 HIS B C 1
ATOM 8863 O O . HIS B 2 544 ? 163.141 159.238 180.892 1.00 42.58 616 HIS B O 1
ATOM 8870 N N . PHE B 2 545 ? 161.485 160.661 180.358 1.00 33.06 617 PHE B N 1
ATOM 8871 C CA . PHE B 2 545 ? 162.088 161.086 179.105 1.00 33.06 617 PHE B CA 1
ATOM 8872 C C . PHE B 2 545 ? 162.338 162.585 179.115 1.00 33.06 617 PHE B C 1
ATOM 8873 O O . PHE B 2 545 ? 161.604 163.354 179.739 1.00 33.06 617 PHE B O 1
ATOM 8881 N N . GLN B 2 546 ? 163.394 162.988 178.414 1.00 25.57 618 GLN B N 1
ATOM 8882 C CA . GLN B 2 546 ? 163.718 164.401 178.277 1.00 25.57 618 GLN B CA 1
ATOM 8883 C C . GLN B 2 546 ? 162.702 165.092 177.378 1.00 25.57 618 GLN B C 1
ATOM 8884 O O . GLN B 2 546 ? 162.273 164.535 176.365 1.00 25.57 618 GLN B O 1
ATOM 8890 N N . LEU B 2 547 ? 162.313 166.307 177.752 1.00 25.36 619 LEU B N 1
ATOM 8891 C CA . LEU B 2 547 ? 161.411 167.084 176.913 1.00 25.36 619 LEU B CA 1
ATOM 8892 C C . LEU B 2 547 ? 162.134 167.562 175.661 1.00 25.36 619 LEU B C 1
ATOM 8893 O O . LEU B 2 547 ? 163.344 167.802 175.677 1.00 25.36 619 LEU B O 1
ATOM 8898 N N . GLY B 2 548 ? 161.385 167.695 174.570 1.00 25.77 620 GLY B N 1
ATOM 8899 C CA . GLY B 2 548 ? 161.932 168.167 173.317 1.00 25.77 620 GLY B CA 1
ATOM 8900 C C . GLY B 2 548 ? 162.652 167.124 172.492 1.00 25.77 620 GLY B C 1
ATOM 8901 O O . GLY B 2 548 ? 163.193 167.465 171.433 1.00 25.77 620 GLY B O 1
ATOM 8902 N N . THR B 2 549 ? 162.680 165.872 172.936 1.00 27.14 621 THR B N 1
ATOM 8903 C CA . THR B 2 549 ? 163.399 164.823 172.234 1.00 27.14 621 THR B CA 1
ATOM 8904 C C . THR B 2 549 ? 162.428 163.875 171.533 1.00 27.14 621 THR B C 1
ATOM 8905 O O . THR B 2 549 ? 161.225 163.864 171.797 1.00 27.14 621 THR B O 1
ATOM 8909 N N . LEU B 2 550 ? 162.975 163.072 170.618 1.00 28.33 622 LEU B N 1
ATOM 8910 C CA . LEU B 2 550 ? 162.157 162.109 169.889 1.00 28.33 622 LEU B CA 1
ATOM 8911 C C . LEU B 2 550 ? 161.560 161.065 170.822 1.00 28.33 622 LEU B C 1
ATOM 8912 O O . LEU B 2 550 ? 160.382 160.715 170.695 1.00 28.33 622 LEU B O 1
ATOM 8917 N N . SER B 2 551 ? 162.352 160.564 171.773 1.00 30.11 623 SER B N 1
ATOM 8918 C CA . SER B 2 551 ? 161.870 159.507 172.657 1.00 30.11 623 SER B CA 1
ATOM 8919 C C . SER B 2 551 ? 160.682 159.967 173.488 1.00 30.11 623 SER B C 1
ATOM 8920 O O . SER B 2 551 ? 159.816 159.156 173.835 1.00 30.11 623 SER B O 1
ATOM 8923 N N . HIS B 2 552 ? 160.627 161.256 173.824 1.00 29.09 624 HIS B N 1
ATOM 8924 C CA . HIS B 2 552 ? 159.466 161.792 174.524 1.00 29.09 624 HIS B CA 1
ATOM 8925 C C . HIS B 2 552 ? 158.216 161.696 173.659 1.00 29.09 624 HIS B C 1
ATOM 8926 O O . HIS B 2 552 ? 157.137 161.338 174.145 1.00 29.09 624 HIS B O 1
ATOM 8933 N N . THR B 2 553 ? 158.344 162.018 172.370 1.00 25.04 625 THR B N 1
ATOM 8934 C CA . THR B 2 553 ? 157.194 161.985 171.473 1.00 25.04 625 THR B CA 1
ATOM 8935 C C . THR B 2 553 ? 156.650 160.573 171.295 1.00 25.04 625 THR B C 1
ATOM 8936 O O . THR B 2 553 ? 155.432 160.371 171.348 1.00 25.04 625 THR B O 1
ATOM 8940 N N . LEU B 2 554 ? 157.522 159.586 171.100 1.00 29.97 626 LEU B N 1
ATOM 8941 C CA . LEU B 2 554 ? 157.071 158.215 170.902 1.00 29.97 626 LEU B CA 1
ATOM 8942 C C . LEU B 2 554 ? 156.836 157.461 172.201 1.00 29.97 626 LEU B C 1
ATOM 8943 O O . LEU B 2 554 ? 156.264 156.364 172.162 1.00 29.97 626 LEU B O 1
ATOM 8948 N N . ASN B 2 555 ? 157.269 158.009 173.339 1.00 34.28 627 ASN B N 1
ATOM 8949 C CA . ASN B 2 555 ? 157.173 157.337 174.636 1.00 34.28 627 ASN B CA 1
ATOM 8950 C C . ASN B 2 555 ? 157.961 156.027 174.651 1.00 34.28 627 ASN B C 1
ATOM 8951 O O . ASN B 2 555 ? 157.669 155.120 175.434 1.00 34.28 627 ASN B O 1
ATOM 8956 N N . ILE B 2 556 ? 158.965 155.924 173.783 1.00 33.98 628 ILE B N 1
ATOM 8957 C CA . ILE B 2 556 ? 159.815 154.745 173.673 1.00 33.98 628 ILE B CA 1
ATOM 8958 C C . ILE B 2 556 ? 161.258 155.217 173.559 1.00 33.98 628 ILE B C 1
ATOM 8959 O O . ILE B 2 556 ? 161.537 156.240 172.926 1.00 33.98 628 ILE B O 1
ATOM 8964 N N . LYS B 2 557 ? 162.178 154.470 174.172 1.00 37.61 629 LYS B N 1
ATOM 8965 C CA . LYS B 2 557 ? 163.600 154.813 174.136 1.00 37.61 629 LYS B CA 1
ATOM 8966 C C . LYS B 2 557 ? 164.113 154.573 172.719 1.00 37.61 629 LYS B C 1
ATOM 8967 O O . LYS B 2 557 ? 164.463 153.460 172.321 1.00 37.61 629 LYS B O 1
ATOM 8973 N N . ALA B 2 558 ? 164.146 155.654 171.942 1.00 38.22 630 ALA B N 1
ATOM 8974 C CA . ALA B 2 558 ? 164.553 155.575 170.547 1.00 38.22 630 ALA B CA 1
ATOM 8975 C C . ALA B 2 558 ? 166.020 155.182 170.432 1.00 38.22 630 ALA B C 1
ATOM 8976 O O . ALA B 2 558 ? 166.808 155.350 171.368 1.00 38.22 630 ALA B O 1
ATOM 8978 N N . THR B 2 559 ? 166.380 154.641 169.270 1.00 38.35 631 THR B N 1
ATOM 8979 C CA . THR B 2 559 ? 167.763 154.272 169.002 1.00 38.35 631 THR B CA 1
ATOM 8980 C C . THR B 2 559 ? 168.667 155.488 169.121 1.00 38.35 631 THR B C 1
ATOM 8981 O O . THR B 2 559 ? 168.547 156.444 168.350 1.00 38.35 631 THR B O 1
ATOM 8985 N N . GLY B 2 560 ? 169.578 155.444 170.088 1.00 34.42 632 GLY B N 1
ATOM 8986 C CA . GLY B 2 560 ? 170.435 156.570 170.377 1.00 34.42 632 GLY B CA 1
ATOM 8987 C C . GLY B 2 560 ? 169.885 157.560 171.378 1.00 34.42 632 GLY B C 1
ATOM 8988 O O . GLY B 2 560 ? 170.292 158.729 171.349 1.00 34.42 632 GLY B O 1
ATOM 8989 N N . TYR B 2 561 ? 168.969 157.145 172.251 1.00 34.98 633 TYR B N 1
ATOM 8990 C CA . TYR B 2 561 ? 168.455 158.051 173.271 1.00 34.98 633 TYR B CA 1
ATOM 8991 C C . TYR B 2 561 ? 169.545 158.386 174.277 1.00 34.98 633 TYR B C 1
ATOM 8992 O O . TYR B 2 561 ? 170.308 157.514 174.701 1.00 34.98 633 TYR B O 1
ATOM 9001 N N . LEU B 2 562 ? 169.608 159.661 174.656 1.00 40.25 634 LEU B N 1
ATOM 9002 C CA . LEU B 2 562 ? 170.634 160.175 175.556 1.00 40.25 634 LEU B CA 1
ATOM 9003 C C . LEU B 2 562 ? 169.996 160.429 176.923 1.00 40.25 634 LEU B C 1
ATOM 9004 O O . LEU B 2 562 ? 169.580 161.539 177.263 1.00 40.25 634 LEU B O 1
ATOM 9009 N N . GLU B 2 563 ? 169.925 159.362 177.716 1.00 39.58 635 GLU B N 1
ATOM 9010 C CA . GLU B 2 563 ? 169.114 159.372 178.929 1.00 39.58 635 GLU B CA 1
ATOM 9011 C C . GLU B 2 563 ? 169.651 160.360 179.956 1.00 39.58 635 GLU B C 1
ATOM 9012 O O . GLU B 2 563 ? 170.857 160.428 180.205 1.00 39.58 635 GLU B O 1
ATOM 9018 N N . LEU B 2 564 ? 168.740 161.128 180.549 1.00 38.41 636 LEU B N 1
ATOM 9019 C CA . LEU B 2 564 ? 169.087 162.022 181.643 1.00 38.41 636 LEU B CA 1
ATOM 9020 C C . LEU B 2 564 ? 169.319 161.232 182.923 1.00 38.41 636 LEU B C 1
ATOM 9021 O O . LEU B 2 564 ? 168.625 160.250 183.201 1.00 38.41 636 LEU B O 1
ATOM 9026 N N . SER B 2 565 ? 170.297 161.670 183.705 1.00 43.62 637 SER B N 1
ATOM 9027 C CA . SER B 2 565 ? 170.577 161.054 184.990 1.00 43.62 637 SER B CA 1
ATOM 9028 C C . SER B 2 565 ? 169.833 161.789 186.101 1.00 43.62 637 SER B C 1
ATOM 9029 O O . SER B 2 565 ? 169.224 162.839 185.890 1.00 43.62 637 SER B O 1
ATOM 9032 N N . ASN B 2 566 ? 169.877 161.215 187.298 1.00 51.59 638 ASN B N 1
ATOM 9033 C CA . ASN B 2 566 ? 169.350 161.896 188.468 1.00 51.59 638 ASN B CA 1
ATOM 9034 C C . ASN B 2 566 ? 170.368 162.904 188.983 1.00 51.59 638 ASN B C 1
ATOM 9035 O O . ASN B 2 566 ? 171.573 162.773 188.752 1.00 51.59 638 ASN B O 1
ATOM 9040 N N . TRP B 2 567 ? 169.870 163.920 189.675 1.00 52.62 639 TRP B N 1
ATOM 9041 C CA . TRP B 2 567 ? 170.747 164.951 190.206 1.00 52.62 639 TRP B CA 1
ATOM 9042 C C . TRP B 2 567 ? 171.762 164.328 191.163 1.00 52.62 639 TRP B C 1
ATOM 9043 O O . TRP B 2 567 ? 171.376 163.603 192.090 1.00 52.62 639 TRP B O 1
ATOM 9054 N N . PRO B 2 568 ? 173.055 164.572 190.968 1.00 63.10 640 PRO B N 1
ATOM 9055 C CA . PRO B 2 568 ? 174.061 163.979 191.853 1.00 63.10 640 PRO B CA 1
ATOM 9056 C C . PRO B 2 568 ? 173.985 164.552 193.260 1.00 63.10 640 PRO B C 1
ATOM 9057 O O . PRO B 2 568 ? 173.586 165.697 193.482 1.00 63.10 640 PRO B O 1
ATOM 9061 N N . GLU B 2 569 ? 174.377 163.715 194.223 1.00 74.58 641 GLU B N 1
ATOM 9062 C CA . GLU B 2 569 ? 174.346 164.120 195.624 1.00 74.58 641 GLU B CA 1
ATOM 9063 C C . GLU B 2 569 ? 175.331 165.252 195.892 1.00 74.58 641 GLU B C 1
ATOM 9064 O O . GLU B 2 569 ? 175.001 166.227 196.576 1.00 74.58 641 GLU B O 1
ATOM 9070 N N . VAL B 2 570 ? 176.545 165.141 195.357 1.00 75.71 642 VAL B N 1
ATOM 9071 C CA . VAL B 2 570 ? 177.581 166.148 195.542 1.00 75.71 642 VAL B CA 1
ATOM 9072 C C . VAL B 2 570 ? 178.103 166.575 194.179 1.00 75.71 642 VAL B C 1
ATOM 9073 O O . VAL B 2 570 ? 178.241 165.763 193.259 1.00 75.71 642 VAL B O 1
ATOM 9077 N N . ALA B 2 571 ? 178.379 167.868 194.050 1.00 79.16 643 ALA B N 1
ATOM 9078 C CA . ALA B 2 571 ? 178.816 168.414 192.774 1.00 79.16 643 ALA B CA 1
ATOM 9079 C C . ALA B 2 571 ? 180.264 168.019 192.492 1.00 79.16 643 ALA B C 1
ATOM 9080 O O . ALA B 2 571 ? 181.105 168.056 193.393 1.00 79.16 643 ALA B O 1
ATOM 9082 N N . PRO B 2 572 ? 180.575 167.637 191.257 1.00 78.14 644 PRO B N 1
ATOM 9083 C CA . PRO B 2 572 ? 181.974 167.396 190.893 1.00 78.14 644 PRO B CA 1
ATOM 9084 C C . PRO B 2 572 ? 182.772 168.688 190.930 1.00 78.14 644 PRO B C 1
ATOM 9085 O O . PRO B 2 572 ? 182.229 169.782 190.763 1.00 78.14 644 PRO B O 1
ATOM 9089 N N . ASP B 2 573 ? 184.080 168.541 191.152 1.00 77.39 645 ASP B N 1
ATOM 9090 C CA . ASP B 2 573 ? 185.002 169.636 191.435 1.00 77.39 645 ASP B CA 1
ATOM 9091 C C . ASP B 2 573 ? 184.847 170.792 190.454 1.00 77.39 645 ASP B C 1
ATOM 9092 O O . ASP B 2 573 ? 185.213 170.666 189.279 1.00 77.39 645 ASP B O 1
ATOM 9097 N N . PRO B 2 574 ? 184.304 171.931 190.896 1.00 75.73 646 PRO B N 1
ATOM 9098 C CA . PRO B 2 574 ? 184.205 173.090 189.998 1.00 75.73 646 PRO B CA 1
ATOM 9099 C C . PRO B 2 574 ? 185.552 173.659 189.596 1.00 75.73 646 PRO B C 1
ATOM 9100 O O . PRO B 2 574 ? 185.650 174.261 188.521 1.00 75.73 646 PRO B O 1
ATOM 9104 N N . SER B 2 575 ? 186.590 173.486 190.419 1.00 76.95 647 SER B N 1
ATOM 9105 C CA . SER B 2 575 ? 187.898 174.056 190.117 1.00 76.95 647 SER B CA 1
ATOM 9106 C C . SER B 2 575 ? 188.536 173.428 188.887 1.00 76.95 647 SER B C 1
ATOM 9107 O O . SER B 2 575 ? 189.346 174.081 188.221 1.00 76.95 647 SER B O 1
ATOM 9110 N N . VAL B 2 576 ? 188.200 172.174 188.580 1.00 79.10 648 VAL B N 1
ATOM 9111 C CA . VAL B 2 576 ? 188.723 171.532 187.379 1.00 79.10 648 VAL B CA 1
ATOM 9112 C C . VAL B 2 576 ? 188.150 172.180 186.126 1.00 79.10 648 VAL B C 1
ATOM 9113 O O . VAL B 2 576 ? 188.840 172.300 185.105 1.00 79.10 648 VAL B O 1
ATOM 9117 N N . ARG B 2 577 ? 186.898 172.624 186.181 1.00 67.39 649 ARG B N 1
ATOM 9118 C CA . ARG B 2 577 ? 186.162 173.027 184.992 1.00 67.39 649 ARG B CA 1
ATOM 9119 C C . ARG B 2 577 ? 186.612 174.380 184.441 1.00 67.39 649 ARG B C 1
ATOM 9120 O O . ARG B 2 577 ? 186.378 174.662 183.261 1.00 67.39 649 ARG B O 1
ATOM 9128 N N . ASN B 2 578 ? 187.286 175.200 185.242 1.00 73.79 650 ASN B N 1
ATOM 9129 C CA . ASN B 2 578 ? 187.809 176.473 184.746 1.00 73.79 650 ASN B CA 1
ATOM 9130 C C . ASN B 2 578 ? 188.836 176.261 183.638 1.00 73.79 650 ASN B C 1
ATOM 9131 O O . ASN B 2 578 ? 189.368 175.164 183.463 1.00 73.79 650 ASN B O 1
ATOM 9137 N N . MET C 3 1 ? 171.264 164.358 161.206 1.00 23.88 1 MET M N 1
ATOM 9138 C CA . MET C 3 1 ? 169.902 164.524 161.698 1.00 23.88 1 MET M CA 1
ATOM 9139 C C . MET C 3 1 ? 168.943 164.023 160.633 1.00 23.88 1 MET M C 1
ATOM 9140 O O . MET C 3 1 ? 168.766 162.818 160.465 1.00 23.88 1 MET M O 1
ATOM 9145 N N . ILE C 3 2 ? 168.336 164.962 159.910 1.00 21.17 2 ILE M N 1
ATOM 9146 C CA . ILE C 3 2 ? 167.470 164.648 158.774 1.00 21.17 2 ILE M CA 1
ATOM 9147 C C . ILE C 3 2 ? 168.324 163.949 157.721 1.00 21.17 2 ILE M C 1
ATOM 9148 O O . ILE C 3 2 ? 169.344 164.474 157.272 1.00 21.17 2 ILE M O 1
ATOM 9153 N N . HIS C 3 3 ? 167.904 162.747 157.330 1.00 21.55 3 HIS M N 1
ATOM 9154 C CA . HIS C 3 3 ? 168.725 161.825 156.559 1.00 21.55 3 HIS M CA 1
ATOM 9155 C C . HIS C 3 3 ? 168.370 161.797 155.079 1.00 21.55 3 HIS M C 1
ATOM 9156 O O . HIS C 3 3 ? 169.278 161.778 154.241 1.00 21.55 3 HIS M O 1
ATOM 9163 N N . SER C 3 4 ? 167.082 161.784 154.742 1.00 19.32 4 SER M N 1
ATOM 9164 C CA . SER C 3 4 ? 166.626 161.758 153.361 1.00 19.32 4 SER M CA 1
ATOM 9165 C C . SER C 3 4 ? 165.264 162.430 153.286 1.00 19.32 4 SER M C 1
ATOM 9166 O O . SER C 3 4 ? 164.533 162.489 154.277 1.00 19.32 4 SER M O 1
ATOM 9169 N N . LEU C 3 5 ? 164.921 162.929 152.102 1.00 17.78 5 LEU M N 1
ATOM 9170 C CA . LEU C 3 5 ? 163.680 163.669 151.917 1.00 17.78 5 LEU M CA 1
ATOM 9171 C C . LEU C 3 5 ? 162.819 162.959 150.886 1.00 17.78 5 LEU M C 1
ATOM 9172 O O . LEU C 3 5 ? 163.332 162.474 149.873 1.00 17.78 5 LEU M O 1
ATOM 9177 N N . PHE C 3 6 ? 161.518 162.892 151.150 1.00 19.63 6 PHE M N 1
ATOM 9178 C CA . PHE C 3 6 ? 160.554 162.276 150.242 1.00 19.63 6 PHE M CA 1
ATOM 9179 C C . PHE C 3 6 ? 159.337 163.185 150.119 1.00 19.63 6 PHE M C 1
ATOM 9180 O O . PHE C 3 6 ? 158.358 163.015 150.851 1.00 19.63 6 PHE M O 1
ATOM 9188 N N . LEU C 3 7 ? 159.381 164.135 149.192 1.00 18.84 7 LEU M N 1
ATOM 9189 C CA . LEU C 3 7 ? 158.192 164.904 148.865 1.00 18.84 7 LEU M CA 1
ATOM 9190 C C . LEU C 3 7 ? 157.137 163.970 148.290 1.00 18.84 7 LEU M C 1
ATOM 9191 O O . LEU C 3 7 ? 157.425 163.158 147.407 1.00 18.84 7 LEU M O 1
ATOM 9196 N N . ILE C 3 8 ? 155.915 164.073 148.803 1.00 23.43 8 ILE M N 1
ATOM 9197 C CA . ILE C 3 8 ? 154.833 163.165 148.440 1.00 23.43 8 ILE M CA 1
ATOM 9198 C C . ILE C 3 8 ? 153.635 163.981 147.981 1.00 23.43 8 ILE M C 1
ATOM 9199 O O . ILE C 3 8 ? 153.203 164.908 148.676 1.00 23.43 8 ILE M O 1
ATOM 9204 N N . ASN C 3 9 ? 153.098 163.628 146.815 1.00 30.58 9 ASN M N 1
ATOM 9205 C CA . ASN C 3 9 ? 151.996 164.356 146.208 1.00 30.58 9 ASN M CA 1
ATOM 9206 C C . ASN C 3 9 ? 150.684 164.048 146.926 1.00 30.58 9 ASN M C 1
ATOM 9207 O O . ASN C 3 9 ? 150.622 163.244 147.860 1.00 30.58 9 ASN M O 1
ATOM 9212 N N . CYS C 3 10 ? 149.614 164.709 146.476 1.00 36.33 10 CYS M N 1
ATOM 9213 C CA . CYS C 3 10 ? 148.302 164.504 147.080 1.00 36.33 10 CYS M CA 1
ATOM 9214 C C . CYS C 3 10 ? 147.770 163.101 146.818 1.00 36.33 10 CYS M C 1
ATOM 9215 O O . CYS C 3 10 ? 147.162 162.493 147.707 1.00 36.33 10 CYS M O 1
ATOM 9218 N N . SER C 3 11 ? 147.989 162.571 145.615 1.00 36.15 11 SER M N 1
ATOM 9219 C CA . SER C 3 11 ? 147.410 161.292 145.224 1.00 36.15 11 SER M CA 1
ATOM 9220 C C . SER C 3 11 ? 148.027 160.102 145.947 1.00 36.15 11 SER M C 1
ATOM 9221 O O . SER C 3 11 ? 147.469 159.002 145.875 1.00 36.15 11 SER M O 1
ATOM 9224 N N . GLY C 3 12 ? 149.149 160.286 146.635 1.00 33.21 12 GLY M N 1
ATOM 9225 C CA . GLY C 3 12 ? 149.762 159.195 147.366 1.00 33.21 12 GLY M CA 1
ATOM 9226 C C . GLY C 3 12 ? 150.860 158.487 146.601 1.00 33.21 12 GLY M C 1
ATOM 9227 O O . GLY C 3 12 ? 150.912 157.254 146.571 1.00 33.21 12 GLY M O 1
ATOM 9228 N N . ASP C 3 13 ? 151.742 159.259 145.974 1.00 32.27 13 ASP M N 1
ATOM 9229 C CA . ASP C 3 13 ? 152.899 158.728 145.271 1.00 32.27 13 ASP M CA 1
ATOM 9230 C C . ASP C 3 13 ? 154.145 159.478 145.717 1.00 32.27 13 ASP M C 1
ATOM 9231 O O . ASP C 3 13 ? 154.058 160.514 146.381 1.00 32.27 13 ASP M O 1
ATOM 9236 N N . ILE C 3 14 ? 155.310 158.944 145.360 1.00 26.16 14 ILE M N 1
ATOM 9237 C CA . ILE C 3 14 ? 156.564 159.608 145.696 1.00 26.16 14 ILE M CA 1
ATOM 9238 C C . ILE C 3 14 ? 156.828 160.707 144.677 1.00 26.16 14 ILE M C 1
ATOM 9239 O O . ILE C 3 14 ? 157.346 160.453 143.584 1.00 26.16 14 ILE M O 1
ATOM 9244 N N . PHE C 3 15 ? 156.462 161.937 145.036 1.00 24.48 15 PHE M N 1
ATOM 9245 C CA . PHE C 3 15 ? 156.603 163.067 144.125 1.00 24.48 15 PHE M CA 1
ATOM 9246 C C . PHE C 3 15 ? 158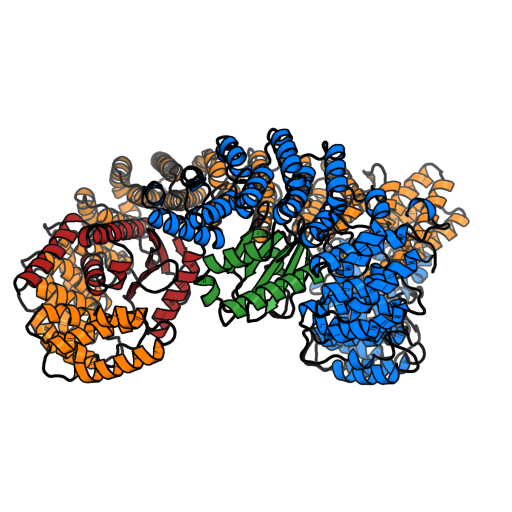.072 163.361 143.840 1.00 24.48 15 PHE M C 1
ATOM 9247 O O . PHE C 3 15 ? 158.481 163.472 142.679 1.00 24.48 15 PHE M O 1
ATOM 9255 N N . LEU C 3 16 ? 158.883 163.478 144.888 1.00 19.61 16 LEU M N 1
ATOM 9256 C CA . LEU C 3 16 ? 160.302 163.775 144.736 1.00 19.61 16 LEU M CA 1
ATOM 9257 C C . LEU C 3 16 ? 161.068 163.029 145.815 1.00 19.61 16 LEU M C 1
ATOM 9258 O O . LEU C 3 16 ? 160.536 162.795 146.903 1.00 19.61 16 LEU M O 1
ATOM 9263 N N . GLU C 3 17 ? 162.305 162.650 145.509 1.00 21.02 17 GLU M N 1
ATOM 9264 C CA . GLU C 3 17 ? 163.161 161.932 146.439 1.00 21.02 17 GLU M CA 1
ATOM 9265 C C . GLU C 3 17 ? 164.555 162.544 146.439 1.00 21.02 17 GLU M C 1
ATOM 9266 O O . GLU C 3 17 ? 165.101 162.870 145.381 1.00 21.02 17 GLU M O 1
ATOM 9272 N N . LYS C 3 18 ? 165.121 162.707 147.632 1.00 18.88 18 LYS M N 1
ATOM 9273 C CA . LYS C 3 18 ? 166.506 163.130 147.775 1.00 18.88 18 LYS M CA 1
ATOM 9274 C C . LYS C 3 18 ? 167.135 162.346 148.913 1.00 18.88 18 LYS M C 1
ATOM 9275 O O . LYS C 3 18 ? 166.480 162.074 149.922 1.00 18.88 18 LYS M O 1
ATOM 9281 N N . HIS C 3 19 ? 168.402 161.984 148.745 1.00 20.12 19 HIS M N 1
ATOM 9282 C CA . HIS C 3 19 ? 169.158 161.282 149.770 1.00 20.12 19 HIS M CA 1
ATOM 9283 C C . HIS C 3 19 ? 170.489 161.978 150.002 1.00 20.12 19 HIS M C 1
ATOM 9284 O O . HIS C 3 19 ? 171.164 162.382 149.050 1.00 20.12 19 HIS M O 1
ATOM 9291 N N . TRP C 3 20 ? 170.860 162.115 151.274 1.00 19.53 20 TRP M N 1
ATOM 9292 C CA . TRP C 3 20 ? 172.132 162.717 151.645 1.00 19.53 20 TRP M CA 1
ATOM 9293 C C . TRP C 3 20 ? 173.195 161.703 152.023 1.00 19.53 20 TRP M C 1
ATOM 9294 O O . TRP C 3 20 ? 174.369 161.912 151.714 1.00 19.53 20 TRP M O 1
ATOM 9305 N N . LYS C 3 21 ? 172.809 160.621 152.693 1.00 21.03 21 LYS M N 1
ATOM 9306 C CA . LYS C 3 21 ? 173.715 159.529 153.025 1.00 21.03 21 LYS M CA 1
ATOM 9307 C C . LYS C 3 21 ? 173.107 158.213 152.563 1.00 21.03 21 LYS M C 1
ATOM 9308 O O . LYS C 3 21 ? 172.176 158.219 151.751 1.00 21.03 21 LYS M O 1
ATOM 9314 N N . SER C 3 22 ? 173.655 157.093 153.044 1.00 21.54 22 SER M N 1
ATOM 9315 C CA . SER C 3 22 ? 173.272 155.757 152.596 1.00 21.54 22 SER M CA 1
ATOM 9316 C C . SER C 3 22 ? 171.770 155.656 152.374 1.00 21.54 22 SER M C 1
ATOM 9317 O O . SER C 3 22 ? 170.973 155.936 153.271 1.00 21.54 22 SER M O 1
ATOM 9320 N N . VAL C 3 23 ? 171.398 155.254 151.158 1.00 24.03 23 VAL M N 1
ATOM 9321 C CA . VAL C 3 23 ? 170.050 155.500 150.666 1.00 24.03 23 VAL M CA 1
ATOM 9322 C C . VAL C 3 23 ? 169.058 154.560 151.329 1.00 24.03 23 VAL M C 1
ATOM 9323 O O . VAL C 3 23 ? 169.269 153.342 151.396 1.00 24.03 23 VAL M O 1
ATOM 9327 N N . VAL C 3 24 ? 167.964 155.131 151.825 1.00 25.33 24 VAL M N 1
ATOM 9328 C CA . VAL C 3 24 ? 166.837 154.377 152.354 1.00 25.33 24 VAL M CA 1
ATOM 9329 C C . VAL C 3 24 ? 165.858 154.142 151.215 1.00 25.33 24 VAL M C 1
ATOM 9330 O O . VAL C 3 24 ? 165.549 155.065 150.452 1.00 25.33 24 VAL M O 1
ATOM 9334 N N . SER C 3 25 ? 165.377 152.910 151.092 1.00 26.87 25 SER M N 1
ATOM 9335 C CA . SER C 3 25 ? 164.451 152.582 150.019 1.00 26.87 25 SER M CA 1
ATOM 9336 C C . SER C 3 25 ? 163.176 153.407 150.141 1.00 26.87 25 SER M C 1
ATOM 9337 O O . SER C 3 25 ? 162.798 153.852 151.227 1.00 26.87 25 SER M O 1
ATOM 9340 N N . GLN C 3 26 ? 162.507 153.610 149.002 1.00 27.93 26 GLN M N 1
ATOM 9341 C CA . GLN C 3 26 ? 161.220 154.296 149.013 1.00 27.93 26 GLN M CA 1
ATOM 9342 C C . GLN C 3 26 ? 160.170 153.501 149.772 1.00 27.93 26 GLN M C 1
ATOM 9343 O O . GLN C 3 26 ? 159.105 154.040 150.090 1.00 27.93 26 GLN M O 1
ATOM 9349 N N . SER C 3 27 ? 160.453 152.231 150.065 1.00 29.49 27 SER M N 1
ATOM 9350 C CA . SER C 3 27 ? 159.578 151.419 150.898 1.00 29.49 27 SER M CA 1
ATOM 9351 C C . SER C 3 27 ? 159.499 151.925 152.333 1.00 29.49 27 SER M C 1
ATOM 9352 O O . SER C 3 27 ? 158.833 151.297 153.161 1.00 29.49 27 SER M O 1
ATOM 9355 N N . VAL C 3 28 ? 160.195 153.016 152.661 1.00 29.20 28 VAL M N 1
ATOM 9356 C CA . VAL C 3 28 ? 160.066 153.597 153.993 1.00 29.20 28 VAL M CA 1
ATOM 9357 C C . VAL C 3 28 ? 158.798 154.434 154.096 1.00 29.20 28 VAL M C 1
ATOM 9358 O O . VAL C 3 28 ? 158.289 154.671 155.198 1.00 29.20 28 VAL M O 1
ATOM 9362 N N . CYS C 3 29 ? 158.257 154.885 152.961 1.00 28.03 29 CYS M N 1
ATOM 9363 C CA . CYS C 3 29 ? 157.080 155.743 152.965 1.00 28.03 29 CYS M CA 1
ATOM 9364 C C . CYS C 3 29 ? 155.769 154.967 152.991 1.00 28.03 29 CYS M C 1
ATOM 9365 O O . CYS C 3 29 ? 154.702 155.587 153.088 1.00 28.03 29 CYS M O 1
ATOM 9368 N N . ASP C 3 30 ? 155.812 153.636 152.906 1.00 32.44 30 ASP M N 1
ATOM 9369 C CA . ASP C 3 30 ? 154.580 152.865 153.005 1.00 32.44 30 ASP M CA 1
ATOM 9370 C C . ASP C 3 30 ? 153.964 152.939 154.396 1.00 32.44 30 ASP M C 1
ATOM 9371 O O . ASP C 3 30 ? 152.740 152.846 154.520 1.00 32.44 30 ASP M O 1
ATOM 9376 N N . TYR C 3 31 ? 154.775 153.121 155.441 1.00 33.05 31 TYR M N 1
ATOM 9377 C CA . TYR C 3 31 ? 154.222 153.406 156.760 1.00 33.05 31 TYR M CA 1
ATOM 9378 C C . TYR C 3 31 ? 153.451 154.719 156.775 1.00 33.05 31 TYR M C 1
ATOM 9379 O O . TYR C 3 31 ? 152.360 154.789 157.355 1.00 33.05 31 TYR M O 1
ATOM 9388 N N . PHE C 3 32 ? 153.992 155.760 156.139 1.00 29.28 32 PHE M N 1
ATOM 9389 C CA . PHE C 3 32 ? 153.273 157.025 156.035 1.00 29.28 32 PHE M CA 1
ATOM 9390 C C . PHE C 3 32 ? 151.967 156.826 155.273 1.00 29.28 32 PHE M C 1
ATOM 9391 O O . PHE C 3 32 ? 150.924 157.375 155.645 1.00 29.28 32 PHE M O 1
ATOM 9399 N N . PHE C 3 33 ? 152.014 156.056 154.187 1.00 30.76 33 PHE M N 1
ATOM 9400 C CA . PHE C 3 33 ? 150.806 155.828 153.399 1.00 30.76 33 PHE M CA 1
ATOM 9401 C C . PHE C 3 33 ? 149.762 155.060 154.201 1.00 30.76 33 PHE M C 1
ATOM 9402 O O . PHE C 3 33 ? 148.561 155.340 154.103 1.00 30.76 33 PHE M O 1
ATOM 9410 N N . GLU C 3 34 ? 150.201 154.094 155.009 1.00 33.20 34 GLU M N 1
ATOM 9411 C CA . GLU C 3 34 ? 149.281 153.403 155.906 1.00 33.20 34 GLU M CA 1
ATOM 9412 C C . GLU C 3 34 ? 148.681 154.366 156.923 1.00 33.20 34 GLU M C 1
ATOM 9413 O O . GLU C 3 34 ? 147.496 154.267 157.261 1.00 33.20 34 GLU M O 1
ATOM 9419 N N . ALA C 3 35 ? 149.490 155.299 157.431 1.00 33.63 35 ALA M N 1
ATOM 9420 C CA . ALA C 3 35 ? 148.969 156.306 158.351 1.00 33.63 35 ALA M CA 1
ATOM 9421 C C . ALA C 3 35 ? 147.916 157.177 157.676 1.00 33.63 35 ALA M C 1
ATOM 9422 O O . ALA C 3 35 ? 146.879 157.487 158.275 1.00 33.63 35 ALA M O 1
ATOM 9424 N N . GLN C 3 36 ? 148.165 157.580 156.428 1.00 33.23 36 GLN M N 1
ATOM 9425 C CA . GLN C 3 36 ? 147.176 158.356 155.684 1.00 33.23 36 GLN M CA 1
ATOM 9426 C C . GLN C 3 36 ? 145.897 157.557 155.482 1.00 33.23 36 GLN M C 1
ATOM 9427 O O . GLN C 3 36 ? 144.792 158.106 155.564 1.00 33.23 36 GLN M O 1
ATOM 9433 N N . GLU C 3 37 ? 146.030 156.259 155.204 1.00 32.89 37 GLU M N 1
ATOM 9434 C CA . GLU C 3 37 ? 144.857 155.396 155.117 1.00 32.89 37 GLU M CA 1
ATOM 9435 C C . GLU C 3 37 ? 144.093 155.384 156.435 1.00 32.89 37 GLU M C 1
ATOM 9436 O O . GLU C 3 37 ? 142.857 155.415 156.447 1.00 32.89 37 GLU M O 1
ATOM 9442 N N . LYS C 3 38 ? 144.814 155.339 157.556 1.00 33.97 38 LYS M N 1
ATOM 9443 C CA . LYS C 3 38 ? 144.171 155.411 158.862 1.00 33.97 38 LYS M CA 1
ATOM 9444 C C . LYS C 3 38 ? 143.695 156.822 159.186 1.00 33.97 38 LYS M C 1
ATOM 9445 O O . LYS C 3 38 ? 142.647 156.986 159.821 1.00 33.97 38 LYS M O 1
ATOM 9451 N N . ALA C 3 39 ? 144.436 157.843 158.759 1.00 35.09 39 ALA M N 1
ATOM 9452 C CA . ALA C 3 39 ? 144.057 159.218 159.046 1.00 35.09 39 ALA M CA 1
ATOM 9453 C C . ALA C 3 39 ? 142.806 159.612 158.269 1.00 35.09 39 ALA M C 1
ATOM 9454 O O . ALA C 3 39 ? 142.590 159.184 157.133 1.00 35.09 39 ALA M O 1
ATOM 9456 N N . ALA C 3 40 ? 141.974 160.441 158.905 1.00 35.80 40 ALA M N 1
ATOM 9457 C CA . ALA C 3 40 ? 140.745 160.894 158.261 1.00 35.80 40 ALA M CA 1
ATOM 9458 C C . ALA C 3 40 ? 141.043 161.730 157.024 1.00 35.80 40 ALA M C 1
ATOM 9459 O O . ALA C 3 40 ? 140.382 161.578 155.990 1.00 35.80 40 ALA M O 1
ATOM 9461 N N . ASP C 3 41 ? 142.031 162.613 157.107 1.00 36.17 41 ASP M N 1
ATOM 9462 C CA . ASP C 3 41 ? 142.384 163.480 155.989 1.00 36.17 41 ASP M CA 1
ATOM 9463 C C . ASP C 3 41 ? 143.883 163.752 156.045 1.00 36.17 41 ASP M C 1
ATOM 9464 O O . ASP C 3 41 ? 144.625 163.098 156.786 1.00 36.17 41 ASP M O 1
ATOM 9469 N N . VAL C 3 42 ? 144.330 164.727 155.252 1.00 33.21 42 VAL M N 1
ATOM 9470 C CA . VAL C 3 42 ? 145.729 165.118 155.227 1.00 33.21 42 VAL M CA 1
ATOM 9471 C C . VAL C 3 42 ? 146.151 165.870 156.479 1.00 33.21 42 VAL M C 1
ATOM 9472 O O . VAL C 3 42 ? 147.346 166.103 156.678 1.00 33.21 42 VAL M O 1
ATOM 9476 N N . GLU C 3 43 ? 145.200 166.271 157.320 1.00 33.75 43 GLU M N 1
ATOM 9477 C CA . GLU C 3 43 ? 145.495 166.983 158.555 1.00 33.75 43 GLU M CA 1
ATOM 9478 C C . GLU C 3 43 ? 145.535 166.073 159.775 1.00 33.75 43 GLU M C 1
ATOM 9479 O O . GLU C 3 43 ? 145.786 166.558 160.882 1.00 33.75 43 GLU M O 1
ATOM 9485 N N . ASN C 3 44 ? 145.298 164.771 159.606 1.00 33.16 44 ASN M N 1
ATOM 9486 C CA . ASN C 3 44 ? 145.261 163.834 160.722 1.00 33.16 44 ASN M CA 1
ATOM 9487 C C . ASN C 3 44 ? 146.441 162.869 160.720 1.00 33.16 44 ASN M C 1
ATOM 9488 O O . ASN C 3 44 ? 146.378 161.821 161.372 1.00 33.16 44 ASN M O 1
ATOM 9493 N N . VAL C 3 45 ? 147.508 163.191 160.002 1.00 29.63 45 VAL M N 1
ATOM 9494 C CA . VAL C 3 45 ? 148.728 162.387 159.998 1.00 29.63 45 VAL M CA 1
ATOM 9495 C C . VAL C 3 45 ? 149.682 162.977 161.035 1.00 29.63 45 VAL M C 1
ATOM 9496 O O . VAL C 3 45 ? 150.033 164.161 160.930 1.00 29.63 45 VAL M O 1
ATOM 9500 N N . PRO C 3 46 ? 150.086 162.217 162.048 1.00 26.19 46 PRO M N 1
ATOM 9501 C CA . PRO C 3 46 ? 151.030 162.742 163.036 1.00 26.19 46 PRO M CA 1
ATOM 9502 C C . PRO C 3 46 ? 152.348 163.101 162.381 1.00 26.19 46 PRO M C 1
ATOM 9503 O O . PRO C 3 46 ? 152.823 162.380 161.490 1.00 26.19 46 PRO M O 1
ATOM 9507 N N . PRO C 3 47 ? 152.962 164.213 162.780 1.00 21.92 47 PRO M N 1
ATOM 9508 C CA . PRO C 3 47 ? 154.242 164.604 162.171 1.00 21.92 47 PRO M CA 1
ATOM 9509 C C . PRO C 3 47 ? 155.342 163.569 162.330 1.00 21.92 47 PRO M C 1
ATOM 9510 O O . PRO C 3 47 ? 156.167 163.421 161.422 1.00 21.92 47 PRO M O 1
ATOM 9514 N N . VAL C 3 48 ? 155.378 162.839 163.441 1.00 21.51 48 VAL M N 1
ATOM 9515 C CA . VAL C 3 48 ? 156.414 161.843 163.697 1.00 21.51 48 VAL M CA 1
ATOM 9516 C C . VAL C 3 48 ? 155.786 160.462 163.588 1.00 21.51 48 VAL M C 1
ATOM 9517 O O . VAL C 3 48 ? 154.858 160.135 164.337 1.00 21.51 48 VAL M O 1
ATOM 9521 N N . ILE C 3 49 ? 156.297 159.652 162.664 1.00 24.86 49 ILE M N 1
ATOM 9522 C CA . ILE C 3 49 ? 155.784 158.311 162.407 1.00 24.86 49 ILE M CA 1
ATOM 9523 C C . ILE C 3 49 ? 156.932 157.326 162.576 1.00 24.86 49 ILE M C 1
ATOM 9524 O O . ILE C 3 49 ? 158.014 157.522 162.009 1.00 24.86 49 ILE M O 1
ATOM 9529 N N . SER C 3 50 ? 156.697 156.270 163.350 1.00 27.80 50 SER M N 1
ATOM 9530 C CA . SER C 3 50 ? 157.736 155.297 163.643 1.00 27.80 50 SER M CA 1
ATOM 9531 C C . SER C 3 50 ? 157.774 154.195 162.592 1.00 27.80 50 SER M C 1
ATOM 9532 O O . SER C 3 50 ? 156.744 153.692 162.135 1.00 27.80 50 SER M O 1
ATOM 9535 N N . THR C 3 51 ? 158.989 153.809 162.217 1.00 30.01 51 THR M N 1
ATOM 9536 C CA . THR C 3 51 ? 159.261 152.677 161.360 1.00 30.01 51 THR M CA 1
ATOM 9537 C C . THR C 3 51 ? 160.256 151.779 162.073 1.00 30.01 51 THR M C 1
ATOM 9538 O O . THR C 3 51 ? 160.947 152.221 163.001 1.00 30.01 51 THR M O 1
ATOM 9542 N N . PRO C 3 52 ? 160.350 150.506 161.684 1.00 31.98 52 PRO M N 1
ATOM 9543 C CA . PRO C 3 52 ? 161.226 149.574 162.412 1.00 31.98 52 PRO M CA 1
ATOM 9544 C C . PRO C 3 52 ? 162.671 150.028 162.535 1.00 31.98 52 PRO M C 1
ATOM 9545 O O . PRO C 3 52 ? 163.312 149.739 163.554 1.00 31.98 52 PRO M O 1
ATOM 9549 N N . HIS C 3 53 ? 163.210 150.727 161.538 1.00 32.22 53 HIS M N 1
ATOM 9550 C CA . HIS C 3 53 ? 164.596 151.165 161.605 1.00 32.22 53 HIS M CA 1
ATOM 9551 C C . HIS C 3 53 ? 164.786 152.653 161.346 1.00 32.22 53 HIS M C 1
ATOM 9552 O O . HIS C 3 53 ? 165.917 153.136 161.456 1.00 32.22 53 HIS M O 1
ATOM 9559 N N . HIS C 3 54 ? 163.731 153.391 161.012 1.00 28.45 54 HIS M N 1
ATOM 9560 C CA . HIS C 3 54 ? 163.830 154.821 160.769 1.00 28.45 54 HIS M CA 1
ATOM 9561 C C . HIS C 3 54 ? 162.642 155.514 161.419 1.00 28.45 54 HIS M C 1
ATOM 9562 O O . HIS C 3 54 ? 161.716 154.872 161.920 1.00 28.45 54 HIS M O 1
ATOM 9569 N N . TYR C 3 55 ? 162.679 156.843 161.414 1.00 22.60 55 TYR M N 1
ATOM 9570 C CA . TYR C 3 55 ? 161.563 157.657 161.868 1.00 22.60 55 TYR M CA 1
ATOM 9571 C C . TYR C 3 55 ? 161.217 158.658 160.779 1.00 22.60 55 TYR M C 1
ATOM 9572 O O . TYR C 3 55 ? 162.108 159.249 160.164 1.00 22.60 55 TYR M O 1
ATOM 9581 N N . LEU C 3 56 ? 159.923 158.835 160.534 1.00 20.82 56 LEU M N 1
ATOM 9582 C CA . LEU C 3 56 ? 159.431 159.713 159.478 1.00 20.82 56 LEU M CA 1
ATOM 9583 C C . LEU C 3 56 ? 158.874 160.976 160.116 1.00 20.82 56 LEU M C 1
ATOM 9584 O O . LEU C 3 56 ? 157.821 160.941 160.761 1.00 20.82 56 LEU M O 1
ATOM 9589 N N . ILE C 3 57 ? 159.578 162.088 159.934 1.00 17.55 57 ILE M N 1
ATOM 9590 C CA . ILE C 3 57 ? 159.130 163.392 160.403 1.00 17.55 57 ILE M CA 1
ATOM 9591 C C . ILE C 3 57 ? 158.614 164.159 159.196 1.00 17.55 57 ILE M C 1
ATOM 9592 O O . ILE C 3 57 ? 159.385 164.491 158.288 1.00 17.55 57 ILE M O 1
ATOM 9597 N N . SER C 3 58 ? 157.313 164.441 159.187 1.00 15.38 58 SER M N 1
ATOM 9598 C CA . SER C 3 58 ? 156.643 164.951 158.001 1.00 15.38 58 SER M CA 1
ATOM 9599 C C . SER C 3 58 ? 155.814 166.177 158.347 1.00 15.38 58 SER M C 1
ATOM 9600 O O . SER C 3 58 ? 155.234 166.278 159.429 1.00 15.38 58 SER M O 1
ATOM 9603 N N . ILE C 3 59 ? 155.753 167.106 157.394 1.00 17.94 59 ILE M N 1
ATOM 9604 C CA . ILE C 3 59 ? 154.893 168.275 157.485 1.00 17.94 59 ILE M CA 1
ATOM 9605 C C . ILE C 3 59 ? 154.046 168.340 156.222 1.00 17.94 59 ILE M C 1
ATOM 9606 O O . ILE C 3 59 ? 154.406 167.800 155.175 1.00 17.94 59 ILE M O 1
ATOM 9611 N N . TYR C 3 60 ? 152.901 169.010 156.336 1.00 24.90 60 TYR M N 1
ATOM 9612 C CA . TYR C 3 60 ? 151.970 169.166 155.225 1.00 24.90 60 TYR M CA 1
ATOM 9613 C C . TYR C 3 60 ? 151.636 170.639 155.065 1.00 24.90 60 TYR M C 1
ATOM 9614 O O . TYR C 3 60 ? 151.052 171.245 155.969 1.00 24.90 60 TYR M O 1
ATOM 9623 N N . ARG C 3 61 ? 151.996 171.210 153.921 1.00 24.53 61 ARG M N 1
ATOM 9624 C CA . ARG C 3 61 ? 151.602 172.579 153.624 1.00 24.53 61 ARG M CA 1
ATOM 9625 C C . ARG C 3 61 ? 151.593 172.771 152.116 1.00 24.53 61 ARG M C 1
ATOM 9626 O O . ARG C 3 61 ? 152.312 172.082 151.386 1.00 24.53 61 ARG M O 1
ATOM 9634 N N . ASP C 3 62 ? 150.765 173.716 151.666 1.00 28.14 62 ASP M N 1
ATOM 9635 C CA . ASP C 3 62 ? 150.602 174.019 150.245 1.00 28.14 62 ASP M CA 1
ATOM 9636 C C . ASP C 3 62 ? 150.215 172.771 149.455 1.00 28.14 62 ASP M C 1
ATOM 9637 O O . ASP C 3 62 ? 150.689 172.544 148.340 1.00 28.14 62 ASP M O 1
ATOM 9642 N N . LYS C 3 63 ? 149.339 171.956 150.048 1.00 26.32 63 LYS M N 1
ATOM 9643 C CA . LYS C 3 63 ? 148.828 170.738 149.416 1.00 26.32 63 LYS M CA 1
ATOM 9644 C C . LYS C 3 63 ? 149.965 169.807 149.002 1.00 26.32 63 LYS M C 1
ATOM 9645 O O . LYS C 3 63 ? 149.946 169.206 147.926 1.00 26.32 63 LYS M O 1
ATOM 9651 N N . LEU C 3 64 ? 150.971 169.688 149.866 1.00 24.51 64 LEU M N 1
ATOM 9652 C CA . LEU C 3 64 ? 152.143 168.874 149.575 1.00 24.51 64 LEU M CA 1
ATOM 9653 C C . LEU C 3 64 ? 152.805 168.459 150.879 1.00 24.51 64 LEU M C 1
ATOM 9654 O O . LEU C 3 64 ? 152.899 169.263 151.810 1.00 24.51 64 LEU M O 1
ATOM 9659 N N . PHE C 3 65 ? 153.261 167.212 150.942 1.00 24.28 65 PHE M N 1
ATOM 9660 C CA . PHE C 3 65 ? 153.945 166.699 152.120 1.00 24.28 65 PHE M CA 1
ATOM 9661 C C . PHE C 3 65 ? 155.454 166.832 151.966 1.00 24.28 65 PHE M C 1
ATOM 9662 O O . PHE C 3 65 ? 155.993 166.694 150.865 1.00 24.28 65 PHE M O 1
ATOM 9670 N N . PHE C 3 66 ? 156.128 167.100 153.077 1.00 17.49 66 PHE M N 1
ATOM 9671 C CA . PHE C 3 66 ? 157.586 167.124 153.148 1.00 17.49 66 PHE M CA 1
ATOM 9672 C C . PHE C 3 66 ? 157.990 166.030 154.126 1.00 17.49 66 PHE M C 1
ATOM 9673 O O . PHE C 3 66 ? 158.070 166.268 155.334 1.00 17.49 66 PHE M O 1
ATOM 9681 N N . VAL C 3 67 ? 158.241 164.832 153.615 1.00 16.92 67 VAL M N 1
ATOM 9682 C CA . VAL C 3 67 ? 158.546 163.678 154.450 1.00 16.92 67 VAL M CA 1
ATOM 9683 C C . VAL C 3 67 ? 160.056 163.516 154.499 1.00 16.92 67 VAL M C 1
ATOM 9684 O O . VAL C 3 67 ? 160.710 163.354 153.461 1.00 16.92 67 VAL M O 1
ATOM 9688 N N . SER C 3 68 ? 160.604 163.556 155.705 1.00 15.70 68 SER M N 1
ATOM 9689 C CA . SER C 3 68 ? 162.018 163.340 155.954 1.00 15.70 68 SER M CA 1
ATOM 9690 C C . SER C 3 68 ? 162.220 162.051 156.740 1.00 15.70 68 SER M C 1
ATOM 9691 O O . SER C 3 68 ? 161.322 161.574 157.438 1.00 15.70 68 SER M O 1
ATOM 9694 N N . VAL C 3 69 ? 163.418 161.489 156.619 1.00 19.31 69 VAL M N 1
ATOM 9695 C CA . VAL C 3 69 ? 163.756 160.209 157.230 1.00 19.31 69 VAL M CA 1
ATOM 9696 C C . VAL C 3 69 ? 164.710 160.469 158.386 1.00 19.31 69 VAL M C 1
ATOM 9697 O O . VAL C 3 69 ? 165.671 161.236 158.253 1.00 19.31 69 VAL M O 1
ATOM 9701 N N . ILE C 3 70 ? 164.431 159.841 159.524 1.00 20.90 70 ILE M N 1
ATOM 9702 C CA . ILE C 3 70 ? 165.200 160.009 160.750 1.00 20.90 70 ILE M CA 1
ATOM 9703 C C . ILE C 3 70 ? 165.603 158.628 161.242 1.00 20.90 70 ILE M C 1
ATOM 9704 O O . ILE C 3 70 ? 164.749 157.747 161.388 1.00 20.90 70 ILE M O 1
ATOM 9709 N N . GLN C 3 71 ? 166.897 158.432 161.498 1.00 22.03 71 GLN M N 1
ATOM 9710 C CA . GLN C 3 71 ? 167.340 157.152 162.041 1.00 22.03 71 GLN M CA 1
ATOM 9711 C C . GLN C 3 71 ? 167.688 157.228 163.524 1.00 22.03 71 GLN M C 1
ATOM 9712 O O . GLN C 3 71 ? 167.297 156.344 164.294 1.00 22.03 71 GLN M O 1
ATOM 9718 N N . THR C 3 72 ? 168.405 158.265 163.944 1.00 23.59 72 THR M N 1
ATOM 9719 C CA . THR C 3 72 ? 168.818 158.425 165.330 1.00 23.59 72 THR M CA 1
ATOM 9720 C C . THR C 3 72 ? 167.881 159.395 166.034 1.00 23.59 72 THR M C 1
ATOM 9721 O O . THR C 3 72 ? 167.144 160.152 165.401 1.00 23.59 72 THR M O 1
ATOM 9725 N N . GLU C 3 73 ? 167.919 159.365 167.366 1.00 23.55 73 GLU M N 1
ATOM 9726 C CA . GLU C 3 73 ? 167.078 160.245 168.166 1.00 23.55 73 GLU M CA 1
ATOM 9727 C C . GLU C 3 73 ? 167.410 161.694 167.840 1.00 23.55 73 GLU M C 1
ATOM 9728 O O . GLU C 3 73 ? 168.572 162.107 167.887 1.00 23.55 73 GLU M O 1
ATOM 9734 N N . VAL C 3 74 ? 166.388 162.460 167.478 1.00 21.63 74 VAL M N 1
ATOM 9735 C CA . VAL C 3 74 ? 166.545 163.862 167.102 1.00 21.63 74 VAL M CA 1
ATOM 9736 C C . VAL C 3 74 ? 165.405 164.661 167.713 1.00 21.63 74 VAL M C 1
ATOM 9737 O O . VAL C 3 74 ? 164.325 164.128 167.990 1.00 21.63 74 VAL M O 1
ATOM 9741 N N . PRO C 3 75 ? 165.633 165.946 167.951 1.00 19.97 75 PRO M N 1
ATOM 9742 C CA . PRO C 3 75 ? 164.526 166.826 168.316 1.00 19.97 75 PRO M CA 1
ATOM 9743 C C . PRO C 3 75 ? 163.505 166.870 167.195 1.00 19.97 75 PRO M C 1
ATOM 9744 O O . PRO C 3 75 ? 163.827 167.282 166.071 1.00 19.97 75 PRO M O 1
ATOM 9748 N N . PRO C 3 76 ? 162.274 166.415 167.441 1.00 17.46 76 PRO M N 1
ATOM 9749 C CA . PRO C 3 76 ? 161.268 166.443 166.367 1.00 17.46 76 PRO M CA 1
ATOM 9750 C C . PRO C 3 76 ? 161.035 167.836 165.817 1.00 17.46 76 PRO M C 1
ATOM 9751 O O . PRO C 3 76 ? 160.913 168.016 164.598 1.00 17.46 76 PRO M O 1
ATOM 9755 N N . LEU C 3 77 ? 160.998 168.841 166.694 1.00 15.54 77 LEU M N 1
ATOM 9756 C CA . LEU C 3 77 ? 160.751 170.200 166.235 1.00 15.54 77 LEU M CA 1
ATOM 9757 C C . LEU C 3 77 ? 161.918 170.725 165.414 1.00 15.54 77 LEU M C 1
ATOM 9758 O O . LEU C 3 77 ? 161.721 171.569 164.538 1.00 15.54 77 LEU M O 1
ATOM 9763 N N . PHE C 3 78 ? 163.123 170.210 165.659 1.00 17.40 78 PHE M N 1
ATOM 9764 C CA . PHE C 3 78 ? 164.265 170.514 164.801 1.00 17.40 78 PHE M CA 1
ATOM 9765 C C . PHE C 3 78 ? 163.959 170.174 163.348 1.00 17.40 78 PHE M C 1
ATOM 9766 O O . PHE C 3 78 ? 164.030 171.036 162.461 1.00 17.40 78 PHE M O 1
ATOM 9774 N N . VAL C 3 79 ? 163.561 168.928 163.096 1.00 16.29 79 VAL M N 1
ATOM 9775 C CA . VAL C 3 79 ? 163.330 168.484 161.727 1.00 16.29 79 VAL M CA 1
ATOM 9776 C C . VAL C 3 79 ? 162.090 169.154 161.149 1.00 16.29 79 VAL M C 1
ATOM 9777 O O . VAL C 3 79 ? 162.058 169.513 159.968 1.00 16.29 79 VAL M O 1
ATOM 9781 N N . ILE C 3 80 ? 161.048 169.326 161.967 1.00 14.25 80 ILE M N 1
ATOM 9782 C CA . ILE C 3 80 ? 159.822 169.956 161.478 1.00 14.25 80 ILE M CA 1
ATOM 9783 C C . ILE C 3 80 ? 160.092 171.395 161.053 1.00 14.25 80 ILE M C 1
ATOM 9784 O O . ILE C 3 80 ? 159.669 171.836 159.975 1.00 14.25 80 ILE M O 1
ATOM 9789 N N . GLU C 3 81 ? 160.807 172.150 161.889 1.00 15.38 81 GLU M N 1
ATOM 9790 C CA . GLU C 3 81 ? 161.137 173.521 161.533 1.00 15.38 81 GLU M CA 1
ATOM 9791 C C . GLU C 3 81 ? 162.052 173.569 160.319 1.00 15.38 81 GLU M C 1
ATOM 9792 O O . GLU C 3 81 ? 161.938 174.478 159.492 1.00 15.38 81 GLU M O 1
ATOM 9798 N N . PHE C 3 82 ? 162.965 172.602 160.184 1.00 17.41 82 PHE M N 1
ATOM 9799 C CA . PHE C 3 82 ? 163.812 172.589 158.993 1.00 17.41 82 PHE M CA 1
ATOM 9800 C C . PHE C 3 82 ? 162.989 172.336 157.736 1.00 17.41 82 PHE M C 1
ATOM 9801 O O . PHE C 3 82 ? 163.223 172.955 156.692 1.00 17.41 82 PHE M O 1
ATOM 9809 N N . LEU C 3 83 ? 162.033 171.409 157.813 1.00 16.32 83 LEU M N 1
ATOM 9810 C CA . LEU C 3 83 ? 161.170 171.143 156.669 1.00 16.32 83 LEU M CA 1
ATOM 9811 C C . LEU C 3 83 ? 160.370 172.381 156.296 1.00 16.32 83 LEU M C 1
ATOM 9812 O O . LEU C 3 83 ? 160.241 172.719 155.114 1.00 16.32 83 LEU M O 1
ATOM 9817 N N . HIS C 3 84 ? 159.838 173.083 157.296 1.00 18.60 84 HIS M N 1
ATOM 9818 C CA . HIS C 3 84 ? 159.090 174.298 156.998 1.00 18.60 84 HIS M CA 1
ATOM 9819 C C . HIS C 3 84 ? 159.994 175.392 156.443 1.00 18.60 84 HIS M C 1
ATOM 9820 O O . HIS C 3 84 ? 159.564 176.173 155.589 1.00 18.60 84 HIS M O 1
ATOM 9827 N N . ARG C 3 85 ? 161.251 175.452 156.890 1.00 20.87 85 ARG M N 1
ATOM 9828 C CA . ARG C 3 85 ? 162.189 176.424 156.336 1.00 20.87 85 ARG M CA 1
ATOM 9829 C C . ARG C 3 85 ? 162.519 176.112 154.881 1.00 20.87 85 ARG M C 1
ATOM 9830 O O . ARG C 3 85 ? 162.615 177.023 154.049 1.00 20.87 85 ARG M O 1
ATOM 9838 N N . VAL C 3 86 ? 162.705 174.832 154.557 1.00 20.23 86 VAL M N 1
ATOM 9839 C CA . VAL C 3 86 ? 162.992 174.462 153.174 1.00 20.23 86 VAL M CA 1
ATOM 9840 C C . VAL C 3 86 ? 161.774 174.726 152.297 1.00 20.23 86 VAL M C 1
ATOM 9841 O O . VAL C 3 86 ? 161.903 175.119 151.135 1.00 20.23 86 VAL M O 1
ATOM 9845 N N . ALA C 3 87 ? 160.570 174.543 152.850 1.00 20.47 87 ALA M N 1
ATOM 9846 C CA . ALA C 3 87 ? 159.360 174.902 152.115 1.00 20.47 87 ALA M CA 1
ATOM 9847 C C . ALA C 3 87 ? 159.279 176.407 151.884 1.00 20.47 87 ALA M C 1
ATOM 9848 O O . ALA C 3 87 ? 158.878 176.860 150.804 1.00 20.47 87 ALA M O 1
ATOM 9850 N N . ASP C 3 88 ? 159.647 177.199 152.893 1.00 24.49 88 ASP M N 1
ATOM 9851 C CA . ASP C 3 88 ? 159.650 178.649 152.737 1.00 24.49 88 ASP M CA 1
ATOM 9852 C C . ASP C 3 88 ? 160.632 179.084 151.659 1.00 24.49 88 ASP M C 1
ATOM 9853 O O . ASP C 3 88 ? 160.323 179.963 150.848 1.00 24.49 88 ASP M O 1
ATOM 9858 N N . THR C 3 89 ? 161.821 178.478 151.632 1.00 25.94 89 THR M N 1
ATOM 9859 C CA . THR C 3 89 ? 162.790 178.816 150.592 1.00 25.94 89 THR M CA 1
ATOM 9860 C C . THR C 3 89 ? 162.319 178.339 149.222 1.00 25.94 89 THR M C 1
ATOM 9861 O O . THR C 3 89 ? 162.557 179.006 148.206 1.00 25.94 89 THR M O 1
ATOM 9865 N N . PHE C 3 90 ? 161.651 177.182 149.174 1.00 24.43 90 PHE M N 1
ATOM 9866 C CA . PHE C 3 90 ? 161.020 176.725 147.941 1.00 24.43 90 PHE M CA 1
ATOM 9867 C C . PHE C 3 90 ? 160.069 177.782 147.403 1.00 24.43 90 PHE M C 1
ATOM 9868 O O . PHE C 3 90 ? 160.130 178.153 146.226 1.00 24.43 90 PHE M O 1
ATOM 9876 N N . GLN C 3 91 ? 159.183 178.283 148.265 1.00 30.52 91 GLN M N 1
ATOM 9877 C CA . GLN C 3 91 ? 158.232 179.305 147.843 1.00 30.52 91 GLN M CA 1
ATOM 9878 C C . GLN C 3 91 ? 158.945 180.588 147.433 1.00 30.52 91 GLN M C 1
ATOM 9879 O O . GLN C 3 91 ? 158.554 181.239 146.458 1.00 30.52 91 GLN M O 1
ATOM 9885 N N . ASP C 3 92 ? 159.990 180.970 148.170 1.00 31.64 92 ASP M N 1
ATOM 9886 C CA . ASP C 3 92 ? 160.698 182.209 147.870 1.00 31.64 92 ASP M CA 1
ATOM 9887 C C . ASP C 3 92 ? 161.361 182.157 146.498 1.00 31.64 92 ASP M C 1
ATOM 9888 O O . ASP C 3 92 ? 161.279 183.118 145.725 1.00 31.64 92 ASP M O 1
ATOM 9893 N N . TYR C 3 93 ? 162.026 181.045 146.179 1.00 32.97 93 TYR M N 1
ATOM 9894 C CA . TYR C 3 93 ? 162.700 180.940 144.888 1.00 32.97 93 TYR M CA 1
ATOM 9895 C C . TYR C 3 93 ? 161.705 180.724 143.753 1.00 32.97 93 TYR M C 1
ATOM 9896 O O . TYR C 3 93 ? 161.825 181.338 142.687 1.00 32.97 93 TYR M O 1
ATOM 9905 N N . PHE C 3 94 ? 160.715 179.855 143.962 1.00 32.51 94 PHE M N 1
ATOM 9906 C CA . PHE C 3 94 ? 159.741 179.574 142.912 1.00 32.51 94 PHE M CA 1
ATOM 9907 C C . PHE C 3 94 ? 158.771 180.732 142.712 1.00 32.51 94 PHE M C 1
ATOM 9908 O O . PHE C 3 94 ? 158.403 181.048 141.576 1.00 32.51 94 PHE M O 1
ATOM 9916 N N . GLY C 3 95 ? 158.346 181.371 143.804 1.00 35.18 95 GLY M N 1
ATOM 9917 C CA . GLY C 3 95 ? 157.236 182.298 143.804 1.00 35.18 95 GLY M CA 1
ATOM 9918 C C . GLY C 3 95 ? 155.945 181.665 144.284 1.00 35.18 95 GLY M C 1
ATOM 9919 O O . GLY C 3 95 ? 155.033 182.381 144.715 1.00 35.18 95 GLY M O 1
ATOM 9920 N N . GLU C 3 96 ? 155.857 180.338 144.217 1.00 40.00 96 GLU M N 1
ATOM 9921 C CA . GLU C 3 96 ? 154.747 179.582 144.773 1.00 40.00 96 GLU M CA 1
ATOM 9922 C C . GLU C 3 96 ? 155.200 178.143 144.971 1.00 40.00 96 GLU M C 1
ATOM 9923 O O . GLU C 3 96 ? 155.930 177.588 144.146 1.00 40.00 96 GLU M O 1
ATOM 9929 N N . CYS C 3 97 ? 154.774 177.548 146.081 1.00 37.52 97 CYS M N 1
ATOM 9930 C CA . CYS C 3 97 ? 155.097 176.158 146.384 1.00 37.52 97 CYS M CA 1
ATOM 9931 C C . CYS C 3 97 ? 154.058 175.273 145.708 1.00 37.52 97 CYS M C 1
ATOM 9932 O O . CYS C 3 97 ? 152.908 175.201 146.153 1.00 37.52 97 CYS M O 1
ATOM 9935 N N . SER C 3 98 ? 154.460 174.600 144.633 1.00 39.28 98 SER M N 1
ATOM 9936 C CA . SER C 3 98 ? 153.523 173.827 143.835 1.00 39.28 98 SER M CA 1
ATOM 9937 C C . SER C 3 98 ? 154.216 172.591 143.284 1.00 39.28 98 SER M C 1
ATOM 9938 O O . SER C 3 98 ? 155.445 172.524 143.203 1.00 39.28 98 SER M O 1
ATOM 9941 N N . GLU C 3 99 ? 153.397 171.608 142.906 1.00 36.19 99 GLU M N 1
ATOM 9942 C CA . GLU C 3 99 ? 153.919 170.379 142.318 1.00 36.19 99 GLU M CA 1
ATOM 9943 C C . GLU C 3 99 ? 154.625 170.658 140.997 1.00 36.19 99 GLU M C 1
ATOM 9944 O O . GLU C 3 99 ? 155.720 170.139 140.743 1.00 36.19 99 GLU M O 1
ATOM 9950 N N . ALA C 3 100 ? 154.011 171.484 140.146 1.00 36.67 100 ALA M N 1
ATOM 9951 C CA . ALA C 3 100 ? 154.533 171.705 138.802 1.00 36.67 100 ALA M CA 1
ATOM 9952 C C . ALA C 3 100 ? 155.861 172.450 138.826 1.00 36.67 100 ALA M C 1
ATOM 9953 O O . ALA C 3 100 ? 156.762 172.141 138.038 1.00 36.67 100 ALA M O 1
ATOM 9955 N N . ALA C 3 101 ? 155.999 173.443 139.708 1.00 36.22 101 ALA M N 1
ATOM 9956 C CA . ALA C 3 101 ? 157.242 174.205 139.763 1.00 36.22 101 ALA M CA 1
ATOM 9957 C C . ALA C 3 101 ? 158.417 173.315 140.148 1.00 36.22 101 ALA M C 1
ATOM 9958 O O . ALA C 3 101 ? 159.494 173.395 139.544 1.00 36.22 101 ALA M O 1
ATOM 9960 N N . ILE C 3 102 ? 158.221 172.451 141.144 1.00 33.36 102 ILE M N 1
ATOM 9961 C CA . ILE C 3 102 ? 159.273 171.526 141.552 1.00 33.36 102 ILE M CA 1
ATOM 9962 C C . ILE C 3 102 ? 159.552 170.515 140.445 1.00 33.36 102 ILE M C 1
ATOM 9963 O O . ILE C 3 102 ? 160.709 170.189 140.154 1.00 33.36 102 ILE M O 1
ATOM 9968 N N . LYS C 3 103 ? 158.495 169.998 139.811 1.00 33.92 103 LYS M N 1
ATOM 9969 C CA . LYS C 3 103 ? 158.697 169.051 138.720 1.00 33.92 103 LYS M CA 1
ATOM 9970 C C . LYS C 3 103 ? 159.501 169.670 137.584 1.00 33.92 103 LYS M C 1
ATOM 9971 O O . LYS C 3 103 ? 160.310 168.984 136.950 1.00 33.92 103 LYS M O 1
ATOM 9977 N N . ASP C 3 104 ? 159.294 170.960 137.313 1.00 35.92 104 ASP M N 1
ATOM 9978 C CA . ASP C 3 104 ? 160.038 171.648 136.265 1.00 35.92 104 ASP M CA 1
ATOM 9979 C C . ASP C 3 104 ? 161.456 172.021 136.679 1.00 35.92 104 ASP M C 1
ATOM 9980 O O . ASP C 3 104 ? 162.347 172.023 135.822 1.00 35.92 104 ASP M O 1
ATOM 9985 N N . ASN C 3 105 ? 161.691 172.336 137.950 1.00 32.89 105 ASN M N 1
ATOM 9986 C CA . ASN C 3 105 ? 163.000 172.800 138.401 1.00 32.89 105 ASN M CA 1
ATOM 9987 C C . ASN C 3 105 ? 163.601 171.837 139.414 1.00 32.89 105 ASN M C 1
ATOM 9988 O O . ASN C 3 105 ? 164.157 172.253 140.433 1.00 32.89 105 ASN M O 1
ATOM 9993 N N . VAL C 3 106 ? 163.424 170.534 139.174 1.00 30.29 106 VAL M N 1
ATOM 9994 C CA . VAL C 3 106 ? 164.090 169.488 139.955 1.00 30.29 106 VAL M CA 1
ATOM 9995 C C . VAL C 3 106 ? 165.558 169.812 140.220 1.00 30.29 106 VAL M C 1
ATOM 9996 O O . VAL C 3 106 ? 166.067 169.575 141.322 1.00 30.29 106 VAL M O 1
ATOM 10000 N N . VAL C 3 107 ? 166.277 170.319 139.214 1.00 28.87 107 VAL M N 1
ATOM 10001 C CA . VAL C 3 107 ? 167.705 170.572 139.408 1.00 28.87 107 VAL M CA 1
ATOM 10002 C C . VAL C 3 107 ? 167.938 171.682 140.430 1.00 28.87 107 VAL M C 1
ATOM 10003 O O . VAL C 3 107 ? 168.808 171.560 141.305 1.00 28.87 107 VAL M O 1
ATOM 10007 N N . ILE C 3 108 ? 167.164 172.766 140.359 1.00 28.15 108 ILE M N 1
ATOM 10008 C CA . ILE C 3 108 ? 167.283 173.819 141.361 1.00 28.15 108 ILE M CA 1
ATOM 10009 C C . ILE C 3 108 ? 166.825 173.310 142.722 1.00 28.15 108 ILE M C 1
ATOM 10010 O O . ILE C 3 108 ? 167.340 173.731 143.762 1.00 28.15 108 ILE M O 1
ATOM 10015 N N . VAL C 3 109 ? 165.859 172.391 142.732 1.00 26.02 109 VAL M N 1
ATOM 10016 C CA . VAL C 3 109 ? 165.408 171.788 143.983 1.00 26.02 109 VAL M CA 1
ATOM 10017 C C . VAL C 3 109 ? 166.542 171.016 144.641 1.00 26.02 109 VAL M C 1
ATOM 10018 O O . VAL C 3 109 ? 166.774 171.133 145.850 1.00 26.02 109 VAL M O 1
ATOM 10022 N N . TYR C 3 110 ? 167.265 170.215 143.858 1.00 20.81 110 TYR M N 1
ATOM 10023 C CA . TYR C 3 110 ? 168.404 169.481 144.402 1.00 20.81 110 TYR M CA 1
ATOM 10024 C C . TYR C 3 110 ? 169.500 170.432 144.860 1.00 20.81 110 TYR M C 1
ATOM 10025 O O . TYR C 3 110 ? 170.137 170.203 145.895 1.00 20.81 110 TYR M O 1
ATOM 10034 N N . GLU C 3 111 ? 169.735 171.505 144.102 1.00 26.72 111 GLU M N 1
ATOM 10035 C CA . GLU C 3 111 ? 170.729 172.487 144.523 1.00 26.72 111 GLU M CA 1
ATOM 10036 C C . GLU C 3 111 ? 170.348 173.104 145.864 1.00 26.72 111 GLU M C 1
ATOM 10037 O O . GLU C 3 111 ? 171.199 173.262 146.747 1.00 26.72 111 GLU M O 1
ATOM 10043 N N . LEU C 3 112 ? 169.072 173.448 146.039 1.00 26.93 112 LEU M N 1
ATOM 10044 C CA . LEU C 3 112 ? 168.623 174.047 147.292 1.00 26.93 112 LEU M CA 1
ATOM 10045 C C . LEU C 3 112 ? 168.699 173.052 148.443 1.00 26.93 112 LEU M C 1
ATOM 10046 O O . LEU C 3 112 ? 169.075 173.413 149.563 1.00 26.93 112 LEU M O 1
ATOM 10051 N N . LEU C 3 113 ? 168.333 171.794 148.190 1.00 23.00 113 LEU M N 1
ATOM 10052 C CA . LEU C 3 113 ? 168.407 170.783 149.240 1.00 23.00 113 LEU M CA 1
ATOM 10053 C C . LEU C 3 113 ? 169.847 170.543 149.671 1.00 23.00 113 LEU M C 1
ATOM 10054 O O . LEU C 3 113 ? 170.121 170.335 150.859 1.00 23.00 113 LEU M O 1
ATOM 10059 N N . GLU C 3 114 ? 170.782 170.562 148.720 1.00 27.09 114 GLU M N 1
ATOM 10060 C CA . GLU C 3 114 ? 172.187 170.396 149.074 1.00 27.09 114 GLU M CA 1
ATOM 10061 C C . GLU C 3 114 ? 172.729 171.631 149.785 1.00 27.09 114 GLU M C 1
ATOM 10062 O O . GLU C 3 114 ? 173.567 171.514 150.684 1.00 27.09 114 GLU M O 1
ATOM 10068 N N . GLU C 3 115 ? 172.273 172.822 149.392 1.00 28.49 115 GLU M N 1
ATOM 10069 C CA . GLU C 3 115 ? 172.746 174.042 150.039 1.00 28.49 115 GLU M CA 1
ATOM 10070 C C . GLU C 3 115 ? 172.237 174.149 151.472 1.00 28.49 115 GLU M C 1
ATOM 10071 O O . GLU C 3 115 ? 172.976 174.571 152.369 1.00 28.49 115 GLU M O 1
ATOM 10077 N N . MET C 3 116 ? 170.978 173.776 151.706 1.00 28.91 116 MET M N 1
ATOM 10078 C CA . MET C 3 116 ? 170.408 173.891 153.044 1.00 28.91 116 MET M CA 1
ATOM 10079 C C . MET C 3 116 ? 170.985 172.849 153.991 1.00 28.91 116 MET M C 1
ATOM 10080 O O . MET C 3 116 ? 171.363 173.171 155.123 1.00 28.91 116 MET M O 1
ATOM 10085 N N . LEU C 3 117 ? 171.066 171.597 153.547 1.00 27.00 117 LEU M N 1
ATOM 10086 C CA . LEU C 3 117 ? 171.448 170.484 154.404 1.00 27.00 117 LEU M CA 1
ATOM 10087 C C . LEU C 3 117 ? 172.765 169.905 153.914 1.00 27.00 117 LEU M C 1
ATOM 10088 O O . LEU C 3 117 ? 172.907 169.600 152.726 1.00 27.00 117 LEU M O 1
ATOM 10093 N N . ASP C 3 118 ? 173.717 169.746 154.828 1.00 27.88 118 ASP M N 1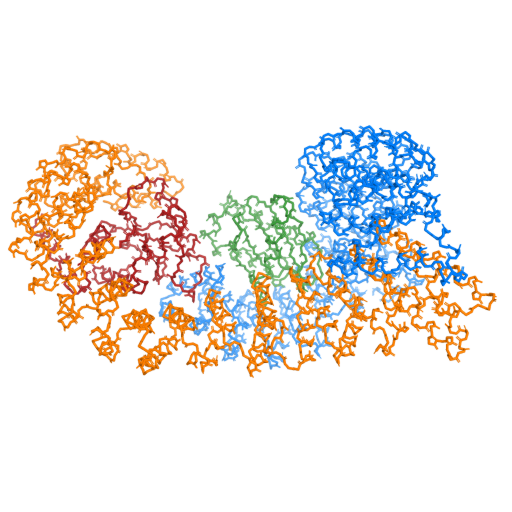
ATOM 10094 C CA . ASP C 3 118 ? 175.042 169.219 154.523 1.00 27.88 118 ASP M CA 1
ATOM 10095 C C . ASP C 3 118 ? 175.312 168.040 155.446 1.00 27.88 118 ASP M C 1
ATOM 10096 O O . ASP C 3 118 ? 175.649 168.232 156.617 1.00 27.88 118 ASP M O 1
ATOM 10101 N N . ASN C 3 119 ? 175.151 166.827 154.920 1.00 28.77 119 ASN M N 1
ATOM 10102 C CA . ASN C 3 119 ? 175.496 165.596 155.633 1.00 28.77 119 ASN M CA 1
ATOM 10103 C C . ASN C 3 119 ? 174.822 165.520 157.002 1.00 28.77 119 ASN M C 1
ATOM 10104 O O . ASN C 3 119 ? 175.451 165.181 158.007 1.00 28.77 119 ASN M O 1
ATOM 10109 N N . GLY C 3 120 ? 173.533 165.843 157.046 1.00 29.04 120 GLY M N 1
ATOM 10110 C CA . GLY C 3 120 ? 172.722 165.594 158.216 1.00 29.04 120 GLY M CA 1
ATOM 10111 C C . GLY C 3 120 ? 172.486 166.778 159.125 1.00 29.04 120 GLY M C 1
ATOM 10112 O O . GLY C 3 120 ? 171.480 166.788 159.839 1.00 29.04 120 GLY M O 1
ATOM 10113 N N . PHE C 3 121 ? 173.350 167.785 159.111 1.00 29.43 121 PHE M N 1
ATOM 10114 C CA . PHE C 3 121 ? 173.153 168.963 159.955 1.00 29.43 121 PHE M CA 1
ATOM 10115 C C . PHE C 3 121 ? 172.790 170.159 159.093 1.00 29.43 121 PHE M C 1
ATOM 10116 O O . PHE C 3 121 ? 173.642 170.643 158.323 1.00 29.43 121 PHE M O 1
ATOM 10124 N N . PRO C 3 122 ? 171.560 170.659 159.167 1.00 29.17 122 PRO M N 1
ATOM 10125 C CA . PRO C 3 122 ? 171.192 171.841 158.380 1.00 29.17 122 PRO M CA 1
ATOM 10126 C C . PRO C 3 122 ? 172.012 173.056 158.785 1.00 29.17 122 PRO M C 1
ATOM 10127 O O . PRO C 3 122 ? 172.138 173.375 159.969 1.00 29.17 122 PRO M O 1
ATOM 10131 N N . LEU C 3 123 ? 172.571 173.742 157.788 1.00 37.08 123 LEU M N 1
ATOM 10132 C CA . LEU C 3 123 ? 173.333 174.957 158.046 1.00 37.08 123 LEU M CA 1
ATOM 10133 C C . LEU C 3 123 ? 173.556 175.748 156.765 1.00 37.08 123 LEU M C 1
ATOM 10134 O O . LEU C 3 123 ? 173.937 175.183 155.735 1.00 37.08 123 LEU M O 1
ATOM 10139 N N . ALA C 3 124 ? 173.327 177.055 156.826 1.00 44.20 124 ALA M N 1
ATOM 10140 C CA . ALA C 3 124 ? 173.588 177.938 155.699 1.00 44.20 124 ALA M CA 1
ATOM 10141 C C . ALA C 3 124 ? 174.003 179.318 156.198 1.00 44.20 124 ALA M C 1
ATOM 10142 O O . ALA C 3 124 ? 173.609 179.741 157.286 1.00 44.20 124 ALA M O 1
ATOM 10145 N N . MET D 4 1 ? 142.081 145.787 117.339 1.00 56.19 1 MET S N 1
ATOM 10146 C CA . MET D 4 1 ? 141.422 147.088 117.405 1.00 56.19 1 MET S CA 1
ATOM 10147 C C . MET D 4 1 ? 142.131 148.053 118.345 1.00 56.19 1 MET S C 1
ATOM 10148 O O . MET D 4 1 ? 141.946 148.014 119.560 1.00 56.19 1 MET S O 1
ATOM 10153 N N . ILE D 4 2 ? 142.939 148.930 117.764 1.00 53.35 2 ILE S N 1
ATOM 10154 C CA . ILE D 4 2 ? 143.627 149.962 118.529 1.00 53.35 2 ILE S CA 1
ATOM 10155 C C . ILE D 4 2 ? 142.622 151.041 118.908 1.00 53.35 2 ILE S C 1
ATOM 10156 O O . ILE D 4 2 ? 142.009 151.670 118.037 1.00 53.35 2 ILE S O 1
ATOM 10161 N N . LYS D 4 3 ? 142.437 151.251 120.214 1.00 55.09 3 LYS S N 1
ATOM 10162 C CA . LYS D 4 3 ? 141.483 152.259 120.664 1.00 55.09 3 LYS S CA 1
ATOM 10163 C C . LYS D 4 3 ? 141.970 153.668 120.354 1.00 55.09 3 LYS S C 1
ATOM 10164 O O . LYS D 4 3 ? 141.218 154.476 119.798 1.00 55.09 3 LYS S O 1
ATOM 10170 N N . ALA D 4 4 ? 143.218 153.977 120.696 1.00 49.33 4 ALA S N 1
ATOM 10171 C CA . ALA D 4 4 ? 143.770 155.301 120.456 1.00 49.33 4 ALA S CA 1
ATOM 10172 C C . ALA D 4 4 ? 145.284 155.232 120.561 1.00 49.33 4 ALA S C 1
ATOM 10173 O O . ALA D 4 4 ? 145.825 154.330 121.205 1.00 49.33 4 ALA S O 1
ATOM 10175 N N . ILE D 4 5 ? 145.957 156.184 119.927 1.00 52.00 5 ILE S N 1
ATOM 10176 C CA . ILE D 4 5 ? 147.405 156.320 120.007 1.00 52.00 5 ILE S CA 1
ATOM 10177 C C . ILE D 4 5 ? 147.700 157.538 120.868 1.00 52.00 5 ILE S C 1
ATOM 10178 O O . ILE D 4 5 ? 147.279 158.654 120.546 1.00 52.00 5 ILE S O 1
ATOM 10183 N N . LEU D 4 6 ? 148.426 157.333 121.963 1.00 53.96 6 LEU S N 1
ATOM 10184 C CA . LEU D 4 6 ? 148.839 158.416 122.844 1.00 53.96 6 LEU S CA 1
ATOM 10185 C C . LEU D 4 6 ? 150.355 158.501 122.819 1.00 53.96 6 LEU S C 1
ATOM 10186 O O . LEU D 4 6 ? 151.039 157.493 123.026 1.00 53.96 6 LEU S O 1
ATOM 10191 N N . ILE D 4 7 ? 150.876 159.695 122.562 1.00 67.56 7 ILE S N 1
ATOM 10192 C CA . ILE D 4 7 ? 152.309 159.949 122.583 1.00 67.56 7 ILE S CA 1
ATOM 10193 C C . ILE D 4 7 ? 152.559 161.189 123.427 1.00 67.56 7 ILE S C 1
ATOM 10194 O O . ILE D 4 7 ? 151.970 162.246 123.177 1.00 67.56 7 ILE S O 1
ATOM 10199 N N . PHE D 4 8 ? 153.429 161.055 124.424 1.00 67.76 8 PHE S N 1
ATOM 10200 C CA . PHE D 4 8 ? 153.777 162.168 125.292 1.00 67.76 8 PHE S CA 1
ATOM 10201 C C . PHE D 4 8 ? 155.177 161.941 125.838 1.00 67.76 8 PHE S C 1
ATOM 10202 O O . PHE D 4 8 ? 155.669 160.811 125.871 1.00 67.76 8 PHE S O 1
ATOM 10210 N N . ASN D 4 9 ? 155.811 163.029 126.266 1.00 82.26 9 ASN S N 1
ATOM 10211 C CA . ASN D 4 9 ? 157.159 162.952 126.802 1.00 82.26 9 ASN S CA 1
ATOM 10212 C C . ASN D 4 9 ? 157.127 162.457 128.247 1.00 82.26 9 ASN S C 1
ATOM 10213 O O . ASN D 4 9 ? 156.102 161.994 128.755 1.00 82.26 9 ASN S O 1
ATOM 10218 N N . ASN D 4 10 ? 158.270 162.552 128.918 1.00 83.09 10 ASN S N 1
ATOM 10219 C CA . ASN D 4 10 ? 158.358 162.170 130.324 1.00 83.09 10 ASN S CA 1
ATOM 10220 C C . ASN D 4 10 ? 157.673 163.164 131.252 1.00 83.09 10 ASN S C 1
ATOM 10221 O O . ASN D 4 10 ? 157.468 162.841 132.429 1.00 83.09 10 ASN S O 1
ATOM 10226 N N . HIS D 4 11 ? 157.318 164.354 130.770 1.00 83.65 11 HIS S N 1
ATOM 10227 C CA . HIS D 4 11 ? 156.622 165.348 131.574 1.00 83.65 11 HIS S CA 1
ATOM 10228 C C . HIS D 4 11 ? 155.115 165.327 131.367 1.00 83.65 11 HIS S C 1
ATOM 10229 O O . HIS D 4 11 ? 154.405 166.115 132.000 1.00 83.65 11 HIS S O 1
ATOM 10236 N N . GLY D 4 12 ? 154.609 164.452 130.502 1.00 80.99 12 GLY S N 1
ATOM 10237 C CA . GLY D 4 12 ? 153.182 164.367 130.275 1.00 80.99 12 GLY S CA 1
ATOM 10238 C C . GLY D 4 12 ? 152.625 165.361 129.286 1.00 80.99 12 GLY S C 1
ATOM 10239 O O . GLY D 4 12 ? 151.411 165.377 129.062 1.00 80.99 12 GLY S O 1
ATOM 10240 N N . LYS D 4 13 ? 153.470 166.194 128.682 1.00 81.97 13 LYS S N 1
ATOM 10241 C CA . LYS D 4 13 ? 153.001 167.154 127.693 1.00 81.97 13 LYS S CA 1
ATOM 10242 C C . LYS D 4 13 ? 152.752 166.428 126.379 1.00 81.97 13 LYS S C 1
ATOM 10243 O O . LYS D 4 13 ? 153.680 165.805 125.845 1.00 81.97 13 LYS S O 1
ATOM 10249 N N . PRO D 4 14 ? 151.537 166.467 125.836 1.00 74.65 14 PRO S N 1
ATOM 10250 C CA . PRO D 4 14 ? 151.203 165.608 124.693 1.00 74.65 14 PRO S CA 1
ATOM 10251 C C . PRO D 4 14 ? 152.056 165.894 123.465 1.00 74.65 14 PRO S C 1
ATOM 10252 O O . PRO D 4 14 ? 152.432 167.037 123.193 1.00 74.65 14 PRO S O 1
ATOM 10256 N N . ARG D 4 15 ? 152.365 164.830 122.724 1.00 79.63 15 ARG S N 1
ATOM 10257 C CA . ARG D 4 15 ? 152.969 164.933 121.401 1.00 79.63 15 ARG S CA 1
ATOM 10258 C C . ARG D 4 15 ? 152.101 164.365 120.291 1.00 79.63 15 ARG S C 1
ATOM 10259 O O . ARG D 4 15 ? 152.202 164.843 119.155 1.00 79.63 15 ARG S O 1
ATOM 10267 N N . LEU D 4 16 ? 151.261 163.370 120.572 1.00 71.58 16 LEU S N 1
ATOM 10268 C CA . LEU D 4 16 ? 150.295 162.867 119.605 1.00 71.58 16 LEU S CA 1
ATOM 10269 C C . LEU D 4 16 ? 149.060 162.409 120.362 1.00 71.58 16 LEU S C 1
ATOM 10270 O O . LEU D 4 16 ? 149.177 161.867 121.465 1.00 71.58 16 LEU S O 1
ATOM 10275 N N . SER D 4 17 ? 147.888 162.619 119.769 1.00 61.85 17 SER S N 1
ATOM 10276 C CA . SER D 4 17 ? 146.633 162.126 120.331 1.00 61.85 17 SER S CA 1
ATOM 10277 C C . SER D 4 17 ? 145.689 161.829 119.176 1.00 61.85 17 SER S C 1
ATOM 10278 O O . SER D 4 17 ? 144.988 162.727 118.700 1.00 61.85 17 SER S O 1
ATOM 10281 N N . LYS D 4 18 ? 145.668 160.576 118.730 1.00 59.16 18 LYS S N 1
ATOM 10282 C CA . LYS D 4 18 ? 144.792 160.143 117.649 1.00 59.16 18 LYS S CA 1
ATOM 10283 C C . LYS D 4 18 ? 143.880 159.054 118.187 1.00 59.16 18 LYS S C 1
ATOM 10284 O O . LYS D 4 18 ? 144.354 157.987 118.589 1.00 59.16 18 LYS S O 1
ATOM 10290 N N . PHE D 4 19 ? 142.580 159.323 118.194 1.00 61.35 19 PHE S N 1
ATOM 10291 C CA . PHE D 4 19 ? 141.603 158.416 118.772 1.00 61.35 19 PHE S CA 1
ATOM 10292 C C . PHE D 4 19 ? 140.792 157.740 117.676 1.00 61.35 19 PHE S C 1
ATOM 10293 O O . PHE D 4 19 ? 140.467 158.346 116.652 1.00 61.35 19 PHE S O 1
ATOM 10301 N N . TYR D 4 20 ? 140.470 156.469 117.904 1.00 64.51 20 TYR S N 1
ATOM 10302 C CA . TYR D 4 20 ? 139.620 155.703 117.004 1.00 64.51 20 TYR S CA 1
ATOM 10303 C C . TYR D 4 20 ? 138.282 155.358 117.641 1.00 64.51 20 TYR S C 1
ATOM 10304 O O . TYR D 4 20 ? 137.565 154.489 117.135 1.00 64.51 20 TYR S O 1
ATOM 10313 N N . GLN D 4 21 ? 137.936 156.019 118.740 1.00 77.95 21 GLN S N 1
ATOM 10314 C CA . GLN D 4 21 ? 136.632 155.938 119.375 1.00 77.95 21 GLN S CA 1
ATOM 10315 C C . GLN D 4 21 ? 136.148 157.354 119.637 1.00 77.95 21 GLN S C 1
ATOM 10316 O O . GLN D 4 21 ? 136.951 158.232 119.973 1.00 77.95 21 GLN S O 1
ATOM 10322 N N . PRO D 4 22 ? 134.848 157.609 119.493 1.00 84.68 22 PRO S N 1
ATOM 10323 C CA . PRO D 4 22 ? 134.358 158.983 119.664 1.00 84.68 22 PRO S CA 1
ATOM 10324 C C . PRO D 4 22 ? 134.379 159.422 121.119 1.00 84.68 22 PRO S C 1
ATOM 10325 O O . PRO D 4 22 ? 133.500 159.057 121.905 1.00 84.68 22 PRO S O 1
ATOM 10329 N N . TYR D 4 23 ? 135.374 160.231 121.472 1.00 86.49 23 TYR S N 1
ATOM 10330 C CA . TYR D 4 23 ? 135.567 160.729 122.825 1.00 86.49 23 TYR S CA 1
ATOM 10331 C C . TYR D 4 23 ? 135.662 162.248 122.792 1.00 86.49 23 TYR S C 1
ATOM 10332 O O . TYR D 4 23 ? 136.208 162.830 121.850 1.00 86.49 23 TYR S O 1
ATOM 10341 N N . SER D 4 24 ? 135.127 162.889 123.828 1.00 88.97 24 SER S N 1
ATOM 10342 C CA . SER D 4 24 ? 135.181 164.340 123.904 1.00 88.97 24 SER S CA 1
ATOM 10343 C C . SER D 4 24 ? 136.601 164.806 124.214 1.00 88.97 24 SER S C 1
ATOM 10344 O O . SER D 4 24 ? 137.446 164.045 124.693 1.00 88.97 24 SER S O 1
ATOM 10347 N N . GLU D 4 25 ? 136.857 166.083 123.923 1.00 90.48 25 GLU S N 1
ATOM 10348 C CA . GLU D 4 25 ? 138.198 166.633 124.098 1.00 90.48 25 GLU S CA 1
ATOM 10349 C C . GLU D 4 25 ? 138.637 166.598 125.555 1.00 90.48 25 GLU S C 1
ATOM 10350 O O . GLU D 4 25 ? 139.786 166.247 125.851 1.00 90.48 25 GLU S O 1
ATOM 10356 N N . ASP D 4 26 ? 137.741 166.957 126.476 1.00 92.39 26 ASP S N 1
ATOM 10357 C CA . ASP D 4 26 ? 138.064 166.870 127.895 1.00 92.39 26 ASP S CA 1
ATOM 10358 C C . ASP D 4 26 ? 138.337 165.429 128.302 1.00 92.39 26 ASP S C 1
ATOM 10359 O O . ASP D 4 26 ? 139.263 165.157 129.080 1.00 92.39 26 ASP S O 1
ATOM 10364 N N . THR D 4 27 ? 137.538 164.493 127.780 1.00 87.88 27 THR S N 1
ATOM 10365 C CA . THR D 4 27 ? 137.780 163.080 128.039 1.00 87.88 27 THR S CA 1
ATOM 10366 C C . THR D 4 27 ? 139.132 162.651 127.488 1.00 87.88 27 THR S C 1
ATOM 10367 O O . THR D 4 27 ? 139.863 161.900 128.140 1.00 87.88 27 THR S O 1
ATOM 10371 N N . GLN D 4 28 ? 139.489 163.136 126.295 1.00 82.00 28 GLN S N 1
ATOM 10372 C CA . GLN D 4 28 ? 140.796 162.819 125.730 1.00 82.00 28 GLN S CA 1
ATOM 10373 C C . GLN D 4 28 ? 141.919 163.324 126.625 1.00 82.00 28 GLN S C 1
ATOM 10374 O O . GLN D 4 28 ? 142.910 162.620 126.849 1.00 82.00 28 GLN S O 1
ATOM 10380 N N . GLN D 4 29 ? 141.782 164.546 127.143 1.00 81.81 29 GLN S N 1
ATOM 10381 C CA . GLN D 4 29 ? 142.830 165.096 127.997 1.00 81.81 29 GLN S CA 1
ATOM 10382 C C . GLN D 4 29 ? 142.976 164.310 129.292 1.00 81.81 29 GLN S C 1
ATOM 10383 O O . GLN D 4 29 ? 144.099 163.975 129.692 1.00 81.81 29 GLN S O 1
ATOM 10389 N N . GLN D 4 30 ? 141.863 164.003 129.966 1.00 84.37 30 GLN S N 1
ATOM 10390 C CA . GLN D 4 30 ? 141.990 163.245 131.208 1.00 84.37 30 GLN S CA 1
ATOM 10391 C C . GLN D 4 30 ? 142.497 161.836 130.931 1.00 84.37 30 GLN S C 1
ATOM 10392 O O . GLN D 4 30 ? 143.207 161.253 131.756 1.00 84.37 30 GLN S O 1
ATOM 10398 N N . ILE D 4 31 ? 142.165 161.281 129.763 1.00 79.59 31 ILE S N 1
ATOM 10399 C CA . ILE D 4 31 ? 142.718 159.990 129.364 1.00 79.59 31 ILE S CA 1
ATOM 10400 C C . ILE D 4 31 ? 144.234 160.085 129.242 1.00 79.59 31 ILE S C 1
ATOM 10401 O O . ILE D 4 31 ? 144.972 159.227 129.741 1.00 79.59 31 ILE S O 1
ATOM 10406 N N . ILE D 4 32 ? 144.716 161.133 128.570 1.00 77.68 32 ILE S N 1
ATOM 10407 C CA . ILE D 4 32 ? 146.155 161.309 128.389 1.00 77.68 32 ILE S CA 1
ATOM 10408 C C . ILE D 4 32 ? 146.845 161.405 129.742 1.00 77.68 32 ILE S C 1
ATOM 10409 O O . ILE D 4 32 ? 147.865 160.747 129.989 1.00 77.68 32 ILE S O 1
ATOM 10414 N N . ARG D 4 33 ? 146.288 162.215 130.647 1.00 81.44 33 ARG S N 1
ATOM 10415 C CA . ARG D 4 33 ? 146.888 162.354 131.972 1.00 81.44 33 ARG S CA 1
ATOM 10416 C C . ARG D 4 33 ? 146.867 161.033 132.734 1.00 81.44 33 ARG S C 1
ATOM 10417 O O . ARG D 4 33 ? 147.843 160.686 133.409 1.00 81.44 33 ARG S O 1
ATOM 10425 N N . GLU D 4 34 ? 145.764 160.285 132.642 1.00 81.54 34 GLU S N 1
ATOM 10426 C CA . GLU D 4 34 ? 145.663 159.015 133.352 1.00 81.54 34 GLU S CA 1
ATOM 10427 C C . GLU D 4 34 ? 146.725 158.033 132.878 1.00 81.54 34 GLU S C 1
ATOM 10428 O O . GLU D 4 34 ? 147.427 157.420 133.693 1.00 81.54 34 GLU S O 1
ATOM 10434 N N . THR D 4 35 ? 146.861 157.869 131.560 1.00 79.53 35 THR S N 1
ATOM 10435 C CA . THR D 4 35 ? 147.876 156.949 131.050 1.00 79.53 35 THR S CA 1
ATOM 10436 C C . THR D 4 35 ? 149.281 157.437 131.378 1.00 79.53 35 THR S C 1
ATOM 10437 O O . THR D 4 35 ? 150.171 156.630 131.664 1.00 79.53 35 THR S O 1
ATOM 10441 N N . PHE D 4 36 ? 149.510 158.753 131.343 1.00 77.45 36 PHE S N 1
ATOM 10442 C CA . PHE D 4 36 ? 150.837 159.256 131.682 1.00 77.45 36 PHE S CA 1
ATOM 10443 C C . PHE D 4 36 ? 151.191 158.944 133.130 1.00 77.45 36 PHE S C 1
ATOM 10444 O O . PHE D 4 36 ? 152.305 158.499 133.428 1.00 77.45 36 PHE S O 1
ATOM 10452 N N . HIS D 4 37 ? 150.249 159.170 134.047 1.00 82.75 37 HIS S N 1
ATOM 10453 C CA . HIS D 4 37 ? 150.510 158.867 135.450 1.00 82.75 37 HIS S CA 1
ATOM 10454 C C . HIS D 4 37 ? 150.673 157.368 135.669 1.00 82.75 37 HIS S C 1
ATOM 10455 O O . HIS D 4 37 ? 151.466 156.942 136.516 1.00 82.75 37 HIS S O 1
ATOM 10462 N N . LEU D 4 38 ? 149.931 156.552 134.916 1.00 77.76 38 LEU S N 1
ATOM 10463 C CA . LEU D 4 38 ? 150.060 155.107 135.059 1.00 77.76 38 LEU S CA 1
ATOM 10464 C C . LEU D 4 38 ? 151.396 154.599 134.530 1.00 77.76 38 LEU S C 1
ATOM 10465 O O . LEU D 4 38 ? 151.976 153.673 135.109 1.00 77.76 38 LEU S O 1
ATOM 10470 N N . VAL D 4 39 ? 151.905 155.191 133.453 1.00 73.87 39 VAL S N 1
ATOM 10471 C CA . VAL D 4 39 ? 153.086 154.662 132.775 1.00 73.87 39 VAL S CA 1
ATOM 10472 C C . VAL D 4 39 ? 154.374 155.232 133.355 1.00 73.87 39 VAL S C 1
ATOM 10473 O O . VAL D 4 39 ? 155.296 154.485 133.693 1.00 73.87 39 VAL S O 1
ATOM 10477 N N . SER D 4 40 ? 154.466 156.560 133.476 1.00 77.13 40 SER S N 1
ATOM 10478 C CA . SER D 4 40 ? 155.725 157.186 133.867 1.00 77.13 40 SER S CA 1
ATOM 10479 C C . SER D 4 40 ? 156.151 156.828 135.285 1.00 77.13 40 SER S C 1
ATOM 10480 O O . SER D 4 40 ? 157.337 156.951 135.608 1.00 77.13 40 SER S O 1
ATOM 10483 N N . LYS D 4 41 ? 155.221 156.388 136.136 1.00 75.28 41 LYS S N 1
ATOM 10484 C CA . LYS D 4 41 ? 155.582 156.022 137.501 1.00 75.28 41 LYS S CA 1
ATOM 10485 C C . LYS D 4 41 ? 156.468 154.784 137.556 1.00 75.28 41 LYS S C 1
ATOM 10486 O O . LYS D 4 41 ? 157.177 154.589 138.549 1.00 75.28 41 LYS S O 1
ATOM 10492 N N . ARG D 4 42 ? 156.444 153.951 136.521 1.00 71.22 42 ARG S N 1
ATOM 10493 C CA . ARG D 4 42 ? 157.253 152.743 136.478 1.00 71.22 42 ARG S CA 1
ATOM 10494 C C . ARG D 4 42 ? 158.636 153.055 135.919 1.00 71.22 42 ARG S C 1
ATOM 10495 O O . ARG D 4 42 ? 158.787 153.866 135.001 1.00 71.22 42 ARG S O 1
ATOM 10503 N N . ASP D 4 43 ? 159.655 152.407 136.482 1.00 75.82 43 ASP S N 1
ATOM 10504 C CA . ASP D 4 43 ? 161.010 152.694 136.036 1.00 75.82 43 ASP S CA 1
ATOM 10505 C C . ASP D 4 43 ? 161.339 151.894 134.777 1.00 75.82 43 ASP S C 1
ATOM 10506 O O . ASP D 4 43 ? 160.509 151.154 134.242 1.00 75.82 43 ASP S O 1
ATOM 10511 N N . GLU D 4 44 ? 162.576 152.055 134.304 1.00 75.89 44 GLU S N 1
ATOM 10512 C CA . GLU D 4 44 ? 162.960 151.506 133.008 1.00 75.89 44 GLU S CA 1
ATOM 10513 C C . GLU D 4 44 ? 162.880 149.984 132.962 1.00 75.89 44 GLU S C 1
ATOM 10514 O O . GLU D 4 44 ? 162.566 149.426 131.905 1.00 75.89 44 GLU S O 1
ATOM 10520 N N . ASN D 4 45 ? 163.140 149.303 134.074 1.00 72.95 45 ASN S N 1
ATOM 10521 C CA . ASN D 4 45 ? 163.203 147.848 134.089 1.00 72.95 45 ASN S CA 1
ATOM 10522 C C . ASN D 4 45 ? 161.836 147.192 134.246 1.00 72.95 45 ASN S C 1
ATOM 10523 O O . ASN D 4 45 ? 161.752 145.959 134.253 1.00 72.95 45 ASN S O 1
ATOM 10528 N N . VAL D 4 46 ? 160.772 147.976 134.371 1.00 70.92 46 VAL S N 1
ATOM 10529 C CA . VAL D 4 46 ? 159.427 147.424 134.479 1.00 70.92 46 VAL S CA 1
ATOM 10530 C C . VAL D 4 46 ? 158.944 146.998 133.098 1.00 70.92 46 VAL S C 1
ATOM 10531 O O . VAL D 4 46 ? 159.359 147.548 132.072 1.00 70.92 46 VAL S O 1
ATOM 10535 N N . CYS D 4 47 ? 158.064 145.997 133.070 1.00 71.04 47 CYS S N 1
ATOM 10536 C CA . CYS D 4 47 ? 157.442 145.566 131.829 1.00 71.04 47 CYS S CA 1
ATOM 10537 C C . CYS D 4 47 ? 156.562 146.680 131.259 1.00 71.04 47 CYS S C 1
ATOM 10538 O O . CYS D 4 47 ? 156.223 147.656 131.936 1.00 71.04 47 CYS S O 1
ATOM 10541 N N . ASN D 4 48 ? 156.183 146.521 129.990 1.00 63.53 48 ASN S N 1
ATOM 10542 C CA . ASN D 4 48 ? 155.483 147.557 129.242 1.00 63.53 48 ASN S CA 1
ATOM 10543 C C . ASN D 4 48 ? 153.996 147.265 129.064 1.00 63.53 48 ASN S C 1
ATOM 10544 O O . ASN D 4 48 ? 153.412 147.673 128.056 1.00 63.53 48 ASN S O 1
ATOM 10549 N N . PHE D 4 49 ? 153.371 146.574 130.013 1.00 61.56 49 PHE S N 1
ATOM 10550 C CA . PHE D 4 49 ? 151.973 146.163 129.892 1.00 61.56 49 PHE S CA 1
ATOM 10551 C C . PHE D 4 49 ? 151.208 146.626 131.125 1.00 61.56 49 PHE S C 1
ATOM 10552 O O . PHE D 4 49 ? 151.380 146.075 132.217 1.00 61.56 49 PHE S O 1
ATOM 10560 N N . LEU D 4 50 ? 150.356 147.628 130.947 1.00 63.25 50 LEU S N 1
ATOM 10561 C CA . LEU D 4 50 ? 149.515 148.139 132.014 1.00 63.25 50 LEU S CA 1
ATOM 10562 C C . LEU D 4 50 ? 148.053 147.889 131.683 1.00 63.25 50 LEU S C 1
ATOM 10563 O O . LEU D 4 50 ? 147.610 148.105 130.552 1.00 63.25 50 LEU S O 1
ATOM 10568 N N . GLU D 4 51 ? 147.307 147.430 132.682 1.00 64.93 51 GLU S N 1
ATOM 10569 C CA . GLU D 4 51 ? 145.875 147.256 132.520 1.00 64.93 51 GLU S CA 1
ATOM 10570 C C . GLU D 4 51 ? 145.210 148.609 132.303 1.00 64.93 51 GLU S C 1
ATOM 10571 O O . GLU D 4 51 ? 145.558 149.608 132.939 1.00 64.93 51 GLU S O 1
ATOM 10577 N N . GLY D 4 52 ? 144.252 148.636 131.386 1.00 79.10 52 GLY S N 1
ATOM 10578 C CA . GLY D 4 52 ? 143.612 149.880 131.022 1.00 79.10 52 GLY S CA 1
ATOM 10579 C C . GLY D 4 52 ? 142.776 150.455 132.146 1.00 79.10 52 GLY S C 1
ATOM 10580 O O . GLY D 4 52 ? 142.264 149.755 133.020 1.00 79.10 52 GLY S O 1
ATOM 10581 N N . GLY D 4 53 ? 142.639 151.776 132.114 1.00 89.83 53 GLY S N 1
ATOM 10582 C CA . GLY D 4 53 ? 141.863 152.504 133.089 1.00 89.83 53 GLY S CA 1
ATOM 10583 C C . GLY D 4 53 ? 140.383 152.481 132.774 1.00 89.83 53 GLY S C 1
ATOM 10584 O O . GLY D 4 53 ? 139.920 151.791 131.859 1.00 89.83 53 GLY S O 1
ATOM 10585 N N . LEU D 4 54 ? 139.625 153.249 133.552 1.00 94.95 54 LEU S N 1
ATOM 10586 C CA . LEU D 4 54 ? 138.183 153.323 133.368 1.00 94.95 54 LEU S CA 1
ATOM 10587 C C . LEU D 4 54 ? 137.771 154.297 132.275 1.00 94.95 54 LEU S C 1
ATOM 10588 O O . LEU D 4 54 ? 136.649 154.197 131.766 1.00 94.95 54 LEU S O 1
ATOM 10593 N N . LEU D 4 55 ? 138.649 155.228 131.899 1.00 89.90 55 LEU S N 1
ATOM 10594 C CA . LEU D 4 55 ? 138.296 156.252 130.924 1.00 89.90 55 LEU S CA 1
ATOM 10595 C C . LEU D 4 55 ? 138.396 155.770 129.482 1.00 89.90 55 LEU S C 1
ATOM 10596 O O . LEU D 4 55 ? 137.860 156.437 128.591 1.00 89.90 55 LEU S O 1
ATOM 10601 N N . ILE D 4 56 ? 139.054 154.643 129.229 1.00 87.77 56 ILE S N 1
ATOM 10602 C CA . ILE D 4 56 ? 139.229 154.135 127.875 1.00 87.77 56 ILE S CA 1
ATOM 10603 C C . ILE D 4 56 ? 138.247 153.004 127.574 1.00 87.77 56 ILE S C 1
ATOM 10604 O O . ILE D 4 56 ? 138.469 152.218 126.656 1.00 87.77 56 ILE S O 1
ATOM 10609 N N . GLY D 4 57 ? 137.159 152.913 128.332 1.00 86.48 57 GLY S N 1
ATOM 10610 C CA . GLY D 4 57 ? 136.183 151.864 128.145 1.00 86.48 57 GLY S CA 1
ATOM 10611 C C . GLY D 4 57 ? 136.238 150.733 129.146 1.00 86.48 57 GLY S C 1
ATOM 10612 O O . GLY D 4 57 ? 135.522 149.740 128.968 1.00 86.48 57 GLY S O 1
ATOM 10613 N N . GLY D 4 58 ? 137.056 150.842 130.182 1.00 92.26 58 GLY S N 1
ATOM 10614 C CA . GLY D 4 58 ? 137.135 149.838 131.221 1.00 92.26 58 GLY S CA 1
ATOM 10615 C C . GLY D 4 58 ? 138.437 149.056 131.168 1.00 92.26 58 GLY S C 1
ATOM 10616 O O . GLY D 4 58 ? 139.367 149.369 130.422 1.00 92.26 58 GLY S O 1
ATOM 10617 N N . SER D 4 59 ? 138.482 148.010 131.996 1.00 89.90 59 SER S N 1
ATOM 10618 C CA . SER D 4 59 ? 139.662 147.158 132.091 1.00 89.90 59 SER S CA 1
ATOM 10619 C C . SER D 4 59 ? 139.805 146.204 130.912 1.00 89.90 59 SER S C 1
ATOM 10620 O O . SER D 4 59 ? 140.841 145.541 130.801 1.00 89.90 59 SER S O 1
ATOM 10623 N N . ASP D 4 60 ? 138.796 146.110 130.041 1.00 84.06 60 ASP S N 1
ATOM 10624 C CA . ASP D 4 60 ? 138.915 145.245 128.872 1.00 84.06 60 ASP S CA 1
ATOM 10625 C C . ASP D 4 60 ? 140.054 145.688 127.964 1.00 84.06 60 ASP S C 1
ATOM 10626 O O . ASP D 4 60 ? 140.661 144.858 127.278 1.00 84.06 60 ASP S O 1
ATOM 10631 N N . ASN D 4 61 ? 140.359 146.980 127.948 1.00 73.84 61 ASN S N 1
ATOM 10632 C CA . ASN D 4 61 ? 141.475 147.500 127.176 1.00 73.84 61 ASN S CA 1
ATOM 10633 C C . ASN D 4 61 ? 142.747 147.478 128.014 1.00 73.84 61 ASN S C 1
ATOM 10634 O O . ASN D 4 61 ? 142.705 147.327 129.238 1.00 73.84 61 ASN S O 1
ATOM 10639 N N . LYS D 4 62 ? 143.887 147.618 127.339 1.00 62.76 62 LYS S N 1
ATOM 10640 C CA . LYS D 4 62 ? 145.185 147.653 127.995 1.00 62.76 62 LYS S CA 1
ATOM 10641 C C . LYS D 4 62 ? 146.000 148.821 127.460 1.00 62.76 62 LYS S C 1
ATOM 10642 O O . LYS D 4 62 ? 145.795 149.290 126.339 1.00 62.76 62 LYS S O 1
ATOM 10648 N N . LEU D 4 63 ? 146.930 149.288 128.287 1.00 60.86 63 LEU S N 1
ATOM 10649 C CA . LEU D 4 63 ? 147.862 150.350 127.918 1.00 60.86 63 LEU S CA 1
ATOM 10650 C C . LEU D 4 63 ? 149.202 149.697 127.602 1.00 60.86 63 LEU S C 1
ATOM 10651 O O . LEU D 4 63 ? 149.874 149.173 128.493 1.00 60.86 63 LEU S O 1
ATOM 10656 N N . ILE D 4 64 ? 149.588 149.728 126.331 1.00 48.16 64 ILE S N 1
ATOM 10657 C CA . ILE D 4 64 ? 150.851 149.159 125.878 1.00 48.16 64 ILE S CA 1
ATOM 10658 C C . ILE D 4 64 ? 151.730 150.299 125.391 1.00 48.16 64 ILE S C 1
ATOM 10659 O O . ILE D 4 64 ? 151.283 151.143 124.606 1.00 48.16 64 ILE S O 1
ATOM 10664 N N . TYR D 4 65 ? 152.978 150.328 125.852 1.00 60.87 65 TYR S N 1
ATOM 10665 C CA . TYR D 4 65 ? 153.825 151.492 125.648 1.00 60.87 65 TYR S CA 1
ATOM 10666 C C . TYR D 4 65 ? 155.268 151.061 125.446 1.00 60.87 65 TYR S C 1
ATOM 10667 O O . TYR D 4 65 ? 155.642 149.926 125.746 1.00 60.87 65 TYR S O 1
ATOM 10676 N N . ARG D 4 66 ? 156.070 151.981 124.921 1.00 62.62 66 ARG S N 1
ATOM 10677 C CA . ARG D 4 66 ? 157.518 151.857 124.907 1.00 62.62 66 ARG S CA 1
ATOM 10678 C C . ARG D 4 66 ? 158.137 153.221 125.179 1.00 62.62 66 ARG S C 1
ATOM 10679 O O . ARG D 4 66 ? 157.549 154.263 124.879 1.00 62.62 66 ARG S O 1
ATOM 10687 N N . HIS D 4 67 ? 159.336 153.205 125.754 1.00 77.07 67 HIS S N 1
ATOM 10688 C CA . HIS D 4 67 ? 160.058 154.423 126.098 1.00 77.07 67 HIS S CA 1
ATOM 10689 C C . HIS D 4 67 ? 161.289 154.540 125.213 1.00 77.07 67 HIS S C 1
ATOM 10690 O O . HIS D 4 67 ? 162.126 153.631 125.183 1.00 77.07 67 HIS S O 1
ATOM 10697 N N . TYR D 4 68 ? 161.395 155.655 124.497 1.00 74.53 68 TYR S N 1
ATOM 10698 C CA . TYR D 4 68 ? 162.599 156.018 123.766 1.00 74.53 68 TYR S CA 1
ATOM 10699 C C . TYR D 4 68 ? 163.032 157.406 124.206 1.00 74.53 68 TYR S C 1
ATOM 10700 O O . TYR D 4 68 ? 162.222 158.338 124.218 1.00 74.53 68 TYR S O 1
ATOM 10709 N N . ALA D 4 69 ? 164.314 157.536 124.555 1.00 83.96 69 ALA S N 1
ATOM 10710 C CA . ALA D 4 69 ? 164.853 158.783 125.086 1.00 83.96 69 ALA S CA 1
ATOM 10711 C C . ALA D 4 69 ? 163.996 159.282 126.242 1.00 83.96 69 ALA S C 1
ATOM 10712 O O . ALA D 4 69 ? 164.018 158.706 127.335 1.00 83.96 69 ALA S O 1
ATOM 10714 N N . THR D 4 70 ? 163.236 160.353 126.009 1.00 84.71 70 THR S N 1
ATOM 10715 C CA . THR D 4 70 ? 162.317 160.892 127.005 1.00 84.71 70 THR S CA 1
ATOM 10716 C C . THR D 4 70 ? 160.873 160.878 126.516 1.00 84.71 70 THR S C 1
ATOM 10717 O O . THR D 4 70 ? 160.034 161.605 127.056 1.00 84.71 70 THR S O 1
ATOM 10721 N N . LEU D 4 71 ? 160.561 160.061 125.514 1.00 78.70 71 LEU S N 1
ATOM 10722 C CA . LEU D 4 71 ? 159.243 160.037 124.898 1.00 78.70 71 LEU S CA 1
ATOM 10723 C C . LEU D 4 71 ? 158.541 158.718 125.191 1.00 78.70 71 LEU S C 1
ATOM 10724 O O . LEU D 4 71 ? 159.170 157.656 125.201 1.00 78.70 71 LEU S O 1
ATOM 10729 N N . TYR D 4 72 ? 157.234 158.796 125.425 1.00 73.16 72 TYR S N 1
ATOM 10730 C CA . TYR D 4 72 ? 156.396 157.627 125.640 1.00 73.16 72 TYR S CA 1
ATOM 10731 C C . TYR D 4 72 ? 155.490 157.422 124.434 1.00 73.16 72 TYR S C 1
ATOM 10732 O O . TYR D 4 72 ? 154.947 158.384 123.882 1.00 73.16 72 TYR S O 1
ATOM 10741 N N . PHE D 4 73 ? 155.331 156.166 124.030 1.00 61.64 73 PHE S N 1
ATOM 10742 C CA . PHE D 4 73 ? 154.534 155.796 122.865 1.00 61.64 73 PHE S CA 1
ATOM 10743 C C . PHE D 4 73 ? 153.536 154.734 123.303 1.00 61.64 73 PHE S C 1
ATOM 10744 O O . PHE D 4 73 ? 153.858 153.542 123.302 1.00 61.64 73 PHE S O 1
ATOM 10752 N N . VAL D 4 74 ? 152.328 155.156 123.665 1.00 54.15 74 VAL S N 1
ATOM 10753 C CA . VAL D 4 74 ? 151.343 154.278 124.286 1.00 54.15 74 VAL S CA 1
ATOM 10754 C C . VAL D 4 74 ? 150.223 154.013 123.291 1.00 54.15 74 VAL S C 1
ATOM 10755 O O . VAL D 4 74 ? 149.655 154.953 122.721 1.00 54.15 74 VAL S O 1
ATOM 10759 N N . PHE D 4 75 ? 149.906 152.735 123.087 1.00 47.56 75 PHE S N 1
ATOM 10760 C CA . PHE D 4 75 ? 148.808 152.311 122.227 1.00 47.56 75 PHE S CA 1
ATOM 10761 C C . PHE D 4 75 ? 147.707 151.719 123.097 1.00 47.56 75 PHE S C 1
ATOM 10762 O O . PHE D 4 75 ? 147.959 150.789 123.870 1.00 47.56 75 PHE S O 1
ATOM 10770 N N . CYS D 4 76 ? 146.494 152.248 122.969 1.00 54.74 76 CYS S N 1
ATOM 10771 C CA . CYS D 4 76 ? 145.343 151.669 123.651 1.00 54.74 76 CYS S CA 1
ATOM 10772 C C . CYS D 4 76 ? 144.763 150.548 122.801 1.00 54.74 76 CYS S C 1
ATOM 10773 O O . CYS D 4 76 ? 144.216 150.800 121.722 1.00 54.74 76 CYS S O 1
ATOM 10776 N N . VAL D 4 77 ? 144.881 149.313 123.283 1.00 54.23 77 VAL S N 1
ATOM 10777 C CA . VAL D 4 77 ? 144.337 148.152 122.596 1.00 54.23 77 VAL S CA 1
ATOM 10778 C C . VAL D 4 77 ? 143.506 147.351 123.586 1.00 54.23 77 VAL S C 1
ATOM 10779 O O . VAL D 4 77 ? 143.668 147.459 124.803 1.00 54.23 77 VAL S O 1
ATOM 10783 N N . ASP D 4 78 ? 142.600 146.543 123.044 1.00 59.53 78 ASP S N 1
ATOM 10784 C CA . ASP D 4 78 ? 141.773 145.677 123.865 1.00 59.53 78 ASP S CA 1
ATOM 10785 C C . ASP D 4 78 ? 142.511 144.369 124.139 1.00 59.53 78 ASP S C 1
ATOM 10786 O O . ASP D 4 78 ? 143.705 144.226 123.866 1.00 59.53 78 ASP S O 1
ATOM 10791 N N . SER D 4 79 ? 141.787 143.394 124.689 1.00 63.01 79 SER S N 1
ATOM 10792 C CA . SER D 4 79 ? 142.374 142.096 124.992 1.00 63.01 79 SER S CA 1
ATOM 10793 C C . SER D 4 79 ? 142.679 141.279 123.745 1.00 63.01 79 SER S C 1
ATOM 10794 O O . SER D 4 79 ? 143.321 140.229 123.855 1.00 63.01 79 SER S O 1
ATOM 10797 N N . SER D 4 80 ? 142.235 141.725 122.572 1.00 60.02 80 SER S N 1
ATOM 10798 C CA . SER D 4 80 ? 142.383 140.961 121.342 1.00 60.02 80 SER S CA 1
ATOM 10799 C C . SER D 4 80 ? 143.673 141.254 120.588 1.00 60.02 80 SER S C 1
ATOM 10800 O O . SER D 4 80 ? 144.033 140.481 119.695 1.00 60.02 80 SER S O 1
ATOM 10803 N N . GLU D 4 81 ? 144.372 142.340 120.907 1.00 60.85 81 GLU S N 1
ATOM 10804 C CA . GLU D 4 81 ? 145.607 142.655 120.206 1.00 60.85 81 GLU S CA 1
ATOM 10805 C C . GLU D 4 81 ? 146.806 142.013 120.890 1.00 60.85 81 GLU S C 1
ATOM 10806 O O . GLU D 4 81 ? 146.843 141.851 122.112 1.00 60.85 81 GLU S O 1
ATOM 10812 N N . SER D 4 82 ? 147.792 141.643 120.077 1.00 57.36 82 SER S N 1
ATOM 10813 C CA . SER D 4 82 ? 148.997 141.001 120.583 1.00 57.36 82 SER S CA 1
ATOM 10814 C C . SER D 4 82 ? 149.829 142.008 121.363 1.00 57.36 82 SER S C 1
ATOM 10815 O O . SER D 4 82 ? 150.071 143.123 120.889 1.00 57.36 82 SER S O 1
ATOM 10818 N N . GLU D 4 83 ? 150.263 141.616 122.561 1.00 62.61 83 GLU S N 1
ATOM 10819 C CA . GLU D 4 83 ? 151.062 142.516 123.385 1.00 62.61 83 GLU S CA 1
ATOM 10820 C C . GLU D 4 83 ? 152.382 142.850 122.704 1.00 62.61 83 GLU S C 1
ATOM 10821 O O . GLU D 4 83 ? 152.705 144.024 122.485 1.00 62.61 83 GLU S O 1
ATOM 10827 N N . LEU D 4 84 ? 153.142 141.827 122.313 1.00 58.21 84 LEU S N 1
ATOM 10828 C CA . LEU D 4 84 ? 154.396 142.097 121.622 1.00 58.21 84 LEU S CA 1
ATOM 10829 C C . LEU D 4 84 ? 154.159 142.375 120.148 1.00 58.21 84 LEU S C 1
ATOM 10830 O O . LEU D 4 84 ? 155.007 142.976 119.487 1.00 58.21 84 LEU S O 1
ATOM 10835 N N . GLY D 4 85 ? 153.014 141.956 119.611 1.00 57.11 85 GLY S N 1
ATOM 10836 C CA . GLY D 4 85 ? 152.653 142.407 118.279 1.00 57.11 85 GLY S CA 1
ATOM 10837 C C . GLY D 4 85 ? 152.521 143.915 118.226 1.00 57.11 85 GLY S C 1
ATOM 10838 O O . GLY D 4 85 ? 153.113 144.579 117.370 1.00 57.11 85 GLY S O 1
ATOM 10839 N N . ILE D 4 86 ? 151.786 144.481 119.184 1.00 52.32 86 ILE S N 1
ATOM 10840 C CA . ILE D 4 86 ? 151.668 145.931 119.263 1.00 52.32 86 ILE S CA 1
ATOM 10841 C C . ILE D 4 86 ? 153.011 146.547 119.632 1.00 52.32 86 ILE S C 1
ATOM 10842 O O . ILE D 4 86 ? 153.361 147.631 119.157 1.00 52.32 86 ILE S O 1
ATOM 10847 N N . LEU D 4 87 ? 153.794 145.861 120.471 1.00 56.40 87 LEU S N 1
ATOM 10848 C CA . LEU D 4 87 ? 155.121 146.366 120.820 1.00 56.40 87 LEU S CA 1
ATOM 10849 C C . LEU D 4 87 ? 156.005 146.509 119.586 1.00 56.40 87 LEU S C 1
ATOM 10850 O O . LEU D 4 87 ? 156.662 147.540 119.392 1.00 56.40 87 LEU S O 1
ATOM 10855 N N . ASP D 4 88 ? 156.033 145.482 118.739 1.00 57.90 88 ASP S N 1
ATOM 10856 C CA . ASP D 4 88 ? 156.828 145.535 117.521 1.00 57.90 88 ASP S CA 1
ATOM 10857 C C . ASP D 4 88 ? 156.255 146.555 116.551 1.00 57.90 88 ASP S C 1
ATOM 10858 O O . ASP D 4 88 ? 157.002 147.194 115.802 1.00 57.90 88 ASP S O 1
ATOM 10863 N N . LEU D 4 89 ? 154.932 146.731 116.557 1.00 58.51 89 LEU S N 1
ATOM 10864 C CA . LEU D 4 89 ? 154.338 147.807 115.774 1.00 58.51 89 LEU S CA 1
ATOM 10865 C C . LEU D 4 89 ? 154.867 149.161 116.227 1.00 58.51 89 LEU S C 1
ATOM 10866 O O . LEU D 4 89 ? 155.211 150.010 115.398 1.00 58.51 89 LEU S O 1
ATOM 10871 N N . ILE D 4 90 ? 154.964 149.369 117.541 1.00 58.13 90 ILE S N 1
ATOM 10872 C CA . ILE D 4 90 ? 155.538 150.608 118.057 1.00 58.13 90 ILE S CA 1
ATOM 10873 C C . ILE D 4 90 ? 156.991 150.736 117.630 1.00 58.13 90 ILE S C 1
ATOM 10874 O O . ILE D 4 90 ? 157.457 151.827 117.294 1.00 58.13 90 ILE S O 1
ATOM 10879 N N . GLN D 4 91 ? 157.738 149.633 117.667 1.00 66.98 91 GLN S N 1
ATOM 10880 C CA . GLN D 4 91 ? 159.148 149.685 117.286 1.00 66.98 91 GLN S CA 1
ATOM 10881 C C . GLN D 4 91 ? 159.311 150.116 115.831 1.00 66.98 91 GLN S C 1
ATOM 10882 O O . GLN D 4 91 ? 160.115 151.006 115.516 1.00 66.98 91 GLN S O 1
ATOM 10888 N N . VAL D 4 92 ? 158.544 149.498 114.930 1.00 69.48 92 VAL S N 1
ATOM 10889 C CA . VAL D 4 92 ? 158.579 149.902 113.526 1.00 69.48 92 VAL S CA 1
ATOM 10890 C C . VAL D 4 92 ? 158.121 151.345 113.375 1.00 69.48 92 VAL S C 1
ATOM 10891 O O . VAL D 4 92 ? 158.654 152.093 112.550 1.00 69.48 92 VAL S O 1
ATOM 10895 N N . PHE D 4 93 ? 157.134 151.760 114.170 1.00 71.43 93 PHE S N 1
ATOM 10896 C CA . PHE D 4 93 ? 156.673 153.143 114.127 1.00 71.43 93 PHE S CA 1
ATOM 10897 C C . PHE D 4 93 ? 157.802 154.111 114.464 1.00 71.43 93 PHE S C 1
ATOM 10898 O O . PHE D 4 93 ? 158.079 155.049 113.706 1.00 71.43 93 PHE S O 1
ATOM 10906 N N . VAL D 4 94 ? 158.488 153.874 115.584 1.00 74.83 94 VAL S N 1
ATOM 10907 C CA . VAL D 4 94 ? 159.535 154.798 116.011 1.00 74.83 94 VAL S CA 1
ATOM 10908 C C . VAL D 4 94 ? 160.679 154.806 115.009 1.00 74.83 94 VAL S C 1
ATOM 10909 O O . VAL D 4 94 ? 161.226 155.867 114.697 1.00 74.83 94 VAL S O 1
ATOM 10913 N N . GLU D 4 95 ? 161.037 153.640 114.458 1.00 82.51 95 GLU S N 1
ATOM 10914 C CA . GLU D 4 95 ? 162.091 153.624 113.448 1.00 82.51 95 GLU S CA 1
ATOM 10915 C C . GLU D 4 95 ? 161.650 154.363 112.190 1.00 82.51 95 GLU S C 1
ATOM 10916 O O . GLU D 4 95 ? 162.467 155.008 111.512 1.00 82.51 95 GLU S O 1
ATOM 10922 N N . THR D 4 96 ? 160.356 154.281 111.866 1.00 81.32 96 THR S N 1
ATOM 10923 C CA . THR D 4 96 ? 159.823 155.036 110.742 1.00 81.32 96 THR S CA 1
ATOM 10924 C C . THR D 4 96 ? 159.997 156.528 110.967 1.00 81.32 96 THR S C 1
ATOM 10925 O O . THR D 4 96 ? 160.411 157.250 110.056 1.00 81.32 96 THR S O 1
ATOM 10929 N N . LEU D 4 97 ? 159.707 157.009 112.181 1.00 86.56 97 LEU S N 1
ATOM 10930 C CA . LEU D 4 97 ? 159.974 158.421 112.453 1.00 86.56 97 LEU S CA 1
ATOM 10931 C C . LEU D 4 97 ? 161.468 158.722 112.427 1.00 86.56 97 LEU S C 1
ATOM 10932 O O . LEU D 4 97 ? 161.874 159.803 111.988 1.00 86.56 97 LEU S O 1
ATOM 10937 N N . ASP D 4 98 ? 162.306 157.787 112.887 1.00 92.07 98 ASP S N 1
ATOM 10938 C CA . ASP D 4 98 ? 163.745 158.042 112.864 1.00 92.07 98 ASP S CA 1
ATOM 10939 C C . ASP D 4 98 ? 164.238 158.313 111.450 1.00 92.07 98 ASP S C 1
ATOM 10940 O O . ASP D 4 98 ? 164.937 159.305 111.212 1.00 92.07 98 ASP S O 1
ATOM 10945 N N . LYS D 4 99 ? 163.887 157.451 110.495 1.00 91.31 99 LYS S N 1
ATOM 10946 C CA . LYS D 4 99 ? 164.460 157.636 109.162 1.00 91.31 99 LYS S CA 1
ATOM 10947 C C . LYS D 4 99 ? 163.632 158.586 108.295 1.00 91.31 99 LYS S C 1
ATOM 10948 O O . LYS D 4 99 ? 164.159 159.160 107.335 1.00 91.31 99 LYS S O 1
ATOM 10954 N N . CYS D 4 100 ? 162.344 158.771 108.598 1.00 97.22 100 CYS S N 1
ATOM 10955 C CA . CYS D 4 100 ? 161.576 159.800 107.905 1.00 97.22 100 CYS S CA 1
ATOM 10956 C C . CYS D 4 100 ? 161.937 161.198 108.388 1.00 97.22 100 CYS S C 1
ATOM 10957 O O . CYS D 4 100 ? 161.764 162.171 107.646 1.00 97.22 100 CYS S O 1
ATOM 10960 N N . PHE D 4 101 ? 162.430 161.314 109.620 1.00 98.69 101 PHE S N 1
ATOM 10961 C CA . PHE D 4 101 ? 162.838 162.585 110.192 1.00 98.69 101 PHE S CA 1
ATOM 10962 C C . PHE D 4 101 ? 164.346 162.729 110.308 1.00 98.69 101 PHE S C 1
ATOM 10963 O O . PHE D 4 101 ? 164.808 163.738 110.854 1.00 98.69 101 PHE S O 1
ATOM 10971 N N . GLU D 4 102 ? 165.118 161.751 109.826 1.00 104.23 102 GLU S N 1
ATOM 10972 C CA . GLU D 4 102 ? 166.574 161.815 109.886 1.00 104.23 102 GLU S CA 1
ATOM 10973 C C . GLU D 4 102 ? 167.052 161.939 111.329 1.00 104.23 102 GLU S C 1
ATOM 10974 O O . GLU D 4 102 ? 167.517 163.007 111.742 1.00 104.23 102 GLU S O 1
ATOM 10980 N N . ASN D 4 103 ? 166.911 160.854 112.101 1.00 105.97 103 ASN S N 1
ATOM 10981 C CA . ASN D 4 103 ? 167.162 160.828 113.541 1.00 105.97 103 ASN S CA 1
ATOM 10982 C C . ASN D 4 103 ? 166.163 161.694 114.298 1.00 105.97 103 ASN S C 1
ATOM 10983 O O . ASN D 4 103 ? 166.527 162.720 114.882 1.00 105.97 103 ASN S O 1
ATOM 10988 N N . VAL D 4 104 ? 164.891 161.284 114.260 1.00 103.74 104 VAL S N 1
ATOM 10989 C CA . VAL D 4 104 ? 163.823 162.012 114.935 1.00 103.74 104 VAL S CA 1
ATOM 10990 C C . VAL D 4 104 ? 164.148 162.201 116.411 1.00 103.74 104 VAL S C 1
ATOM 10991 O O . VAL D 4 104 ? 164.872 161.405 117.025 1.00 103.74 104 VAL S O 1
ATOM 10995 N N . CYS D 4 105 ? 163.614 163.277 116.985 1.00 104.76 105 CYS S N 1
ATOM 10996 C CA . CYS D 4 105 ? 163.662 163.529 118.415 1.00 104.76 105 CYS S CA 1
ATOM 10997 C C . CYS D 4 105 ? 162.315 164.102 118.835 1.00 104.76 105 CYS S C 1
ATOM 10998 O O . CYS D 4 105 ? 161.354 164.111 118.059 1.00 104.76 105 CYS S O 1
ATOM 11001 N N . GLU D 4 106 ? 162.243 164.582 120.078 1.00 97.79 106 GLU S N 1
ATOM 11002 C CA . GLU D 4 106 ? 161.002 165.177 120.564 1.00 97.79 106 GLU S CA 1
ATOM 11003 C C . GLU D 4 106 ? 160.641 166.427 119.770 1.00 97.79 106 GLU S C 1
ATOM 11004 O O . GLU D 4 106 ? 159.461 166.687 119.505 1.00 97.79 106 GLU S O 1
ATOM 11010 N N . LEU D 4 107 ? 161.651 167.204 119.369 1.00 101.91 107 LEU S N 1
ATOM 11011 C CA . LEU D 4 107 ? 161.411 168.441 118.635 1.00 101.91 107 LEU S CA 1
ATOM 11012 C C . LEU D 4 107 ? 160.653 168.207 117.336 1.00 101.91 107 LEU S C 1
ATOM 11013 O O . LEU D 4 107 ? 159.787 169.016 116.983 1.00 101.91 107 LEU S O 1
ATOM 11018 N N . ASP D 4 108 ? 160.965 167.131 116.612 1.00 103.57 108 ASP S N 1
ATOM 11019 C CA . ASP D 4 108 ? 160.208 166.796 115.413 1.00 103.57 108 ASP S CA 1
ATOM 11020 C C . ASP D 4 108 ? 158.763 166.438 115.734 1.00 103.57 108 ASP S C 1
ATOM 11021 O O . ASP D 4 108 ? 157.855 166.825 114.990 1.00 103.57 108 ASP S O 1
ATOM 11026 N N . LEU D 4 109 ? 158.529 165.704 116.826 1.00 94.23 109 LEU S N 1
ATOM 11027 C CA . LEU D 4 109 ? 157.158 165.432 117.247 1.00 94.23 109 LEU S CA 1
ATOM 11028 C C . LEU D 4 109 ? 156.431 166.709 117.644 1.00 94.23 109 LEU S C 1
ATOM 11029 O O . LEU D 4 109 ? 155.196 166.754 117.608 1.00 94.23 109 LEU S O 1
ATOM 11034 N N . ILE D 4 110 ? 157.171 167.751 118.026 1.00 98.76 110 ILE S N 1
ATOM 11035 C CA . ILE D 4 110 ? 156.531 168.999 118.430 1.00 98.76 110 ILE S CA 1
ATOM 11036 C C . ILE D 4 110 ? 156.186 169.847 117.209 1.00 98.76 110 ILE S C 1
ATOM 11037 O O . ILE D 4 110 ? 155.045 170.295 117.048 1.00 98.76 110 ILE S O 1
ATOM 11042 N N . PHE D 4 111 ? 157.161 170.078 116.329 1.00 100.87 111 PHE S N 1
ATOM 11043 C CA . PHE D 4 111 ? 156.992 171.001 115.210 1.00 100.87 111 PHE S CA 1
ATOM 11044 C C . PHE D 4 111 ? 156.416 170.353 113.957 1.00 100.87 111 PHE S C 1
ATOM 11045 O O . PHE D 4 111 ? 156.016 171.075 113.039 1.00 100.87 111 PHE S O 1
ATOM 11053 N N . HIS D 4 112 ? 156.362 169.028 113.885 1.00 103.74 112 HIS S N 1
ATOM 11054 C CA . HIS D 4 112 ? 155.907 168.335 112.684 1.00 103.74 112 HIS S CA 1
ATOM 11055 C C . HIS D 4 112 ? 154.798 167.350 113.015 1.00 103.74 112 HIS S C 1
ATOM 11056 O O . HIS D 4 112 ? 154.837 166.185 112.612 1.00 103.74 112 HIS S O 1
ATOM 11063 N N . VAL D 4 113 ? 153.784 167.808 113.753 1.00 92.69 113 VAL S N 1
ATOM 11064 C CA . VAL D 4 113 ? 152.746 166.901 114.236 1.00 92.69 113 VAL S CA 1
ATOM 11065 C C . VAL D 4 113 ? 151.926 166.326 113.083 1.00 92.69 113 VAL S C 1
ATOM 11066 O O . VAL D 4 113 ? 151.541 165.150 113.116 1.00 92.69 113 VAL S O 1
ATOM 11070 N N . ASP D 4 114 ? 151.667 167.123 112.041 1.00 91.45 114 ASP S N 1
ATOM 11071 C CA . ASP D 4 114 ? 150.852 166.644 110.927 1.00 91.45 114 ASP S CA 1
ATOM 11072 C C . ASP D 4 114 ? 151.548 165.519 110.173 1.00 91.45 114 ASP S C 1
ATOM 11073 O O . ASP D 4 114 ? 150.907 164.539 109.775 1.00 91.45 114 ASP S O 1
ATOM 11078 N N . LYS D 4 115 ? 152.859 165.642 109.965 1.00 90.33 115 LYS S N 1
ATOM 11079 C CA . LYS D 4 115 ? 153.596 164.568 109.310 1.00 90.33 115 LYS S CA 1
ATOM 11080 C C . LYS D 4 115 ? 153.571 163.299 110.154 1.00 90.33 115 LYS S C 1
ATOM 11081 O O . LYS D 4 115 ? 153.541 162.188 109.615 1.00 90.33 115 LYS S O 1
ATOM 11087 N N . VAL D 4 116 ? 153.557 163.441 111.480 1.00 84.85 116 VAL S N 1
ATOM 11088 C CA . VAL D 4 116 ? 153.496 162.263 112.341 1.00 84.85 116 VAL S CA 1
ATOM 11089 C C . VAL D 4 116 ? 152.117 161.612 112.265 1.00 84.85 116 VAL S C 1
ATOM 11090 O O . VAL D 4 116 ? 151.999 160.379 112.278 1.00 84.85 116 VAL S O 1
ATOM 11094 N N . HIS D 4 117 ? 151.051 162.419 112.191 1.00 82.74 117 HIS S N 1
ATOM 11095 C CA . HIS D 4 117 ? 149.734 161.841 111.923 1.00 82.74 117 HIS S CA 1
ATOM 11096 C C . HIS D 4 117 ? 149.718 161.117 110.583 1.00 82.74 117 HIS S C 1
ATOM 11097 O O . HIS D 4 117 ? 149.085 160.065 110.444 1.00 82.74 117 HIS S O 1
ATOM 11104 N N . ASN D 4 118 ? 150.394 161.681 109.581 1.00 78.28 118 ASN S N 1
ATOM 11105 C CA . ASN D 4 118 ? 150.500 161.016 108.286 1.00 78.28 118 ASN S CA 1
ATOM 11106 C C . ASN D 4 118 ? 151.200 159.669 108.418 1.00 78.28 118 ASN S C 1
ATOM 11107 O O . ASN D 4 118 ? 150.776 158.674 107.817 1.00 78.28 118 ASN S O 1
ATOM 11112 N N . ILE D 4 119 ? 152.281 159.628 109.198 1.00 74.89 119 ILE S N 1
ATOM 11113 C CA . ILE D 4 119 ? 153.009 158.382 109.427 1.00 74.89 119 ILE S CA 1
ATOM 11114 C C . ILE D 4 119 ? 152.099 157.358 110.092 1.00 74.89 119 ILE S C 1
ATOM 11115 O O . ILE D 4 119 ? 152.067 156.182 109.708 1.00 74.89 119 ILE S O 1
ATOM 11120 N N . LEU D 4 120 ? 151.347 157.794 111.104 1.00 72.07 120 LEU S N 1
ATOM 11121 C CA . LEU D 4 120 ? 150.418 156.894 111.780 1.00 72.07 120 LEU S CA 1
ATOM 11122 C C . LEU D 4 120 ? 149.375 156.355 110.812 1.00 72.07 120 LEU S C 1
ATOM 11123 O O . LEU D 4 120 ? 149.101 155.150 110.785 1.00 72.07 120 LEU S O 1
ATOM 11128 N N . ALA D 4 121 ? 148.793 157.237 109.997 1.00 76.23 121 ALA S N 1
ATOM 11129 C CA . ALA D 4 121 ? 147.760 156.816 109.057 1.00 76.23 121 ALA S CA 1
ATOM 11130 C C . ALA D 4 121 ? 148.310 155.817 108.050 1.00 76.23 121 ALA S C 1
ATOM 11131 O O . ALA D 4 121 ? 147.640 154.835 107.709 1.00 76.23 121 ALA S O 1
ATOM 11133 N N . GLU D 4 122 ? 149.530 156.050 107.563 1.00 80.18 122 GLU S N 1
ATOM 11134 C CA . GLU D 4 122 ? 150.153 155.087 106.664 1.00 80.18 122 GLU S CA 1
ATOM 11135 C C . GLU D 4 122 ? 150.458 153.775 107.375 1.00 80.18 122 GLU S C 1
ATOM 11136 O O . GLU D 4 122 ? 150.471 152.716 106.738 1.00 80.18 122 GLU S O 1
ATOM 11142 N N . MET D 4 123 ? 150.696 153.821 108.687 1.00 77.88 123 MET S N 1
ATOM 11143 C CA . MET D 4 123 ? 150.962 152.593 109.428 1.00 77.88 123 MET S CA 1
ATOM 11144 C C . MET D 4 123 ? 149.676 151.955 109.942 1.00 77.88 123 MET S C 1
ATOM 11145 O O . MET D 4 123 ? 149.420 150.773 109.691 1.00 77.88 123 MET S O 1
ATOM 11150 N N . VAL D 4 124 ? 148.862 152.714 110.673 1.00 68.85 124 VAL S N 1
ATOM 11151 C CA . VAL D 4 124 ? 147.621 152.208 111.248 1.00 68.85 124 VAL S CA 1
ATOM 11152 C C . VAL D 4 124 ? 146.465 153.047 110.719 1.00 68.85 124 VAL S C 1
ATOM 11153 O O . VAL D 4 124 ? 146.578 154.273 110.608 1.00 68.85 124 VAL S O 1
ATOM 11157 N N . MET D 4 125 ? 145.364 152.387 110.368 1.00 68.77 125 MET S N 1
ATOM 11158 C CA . MET D 4 125 ? 144.212 153.042 109.757 1.00 68.77 125 MET S CA 1
ATOM 11159 C C . MET D 4 125 ? 142.986 152.725 110.604 1.00 68.77 125 MET S C 1
ATOM 11160 O O . MET D 4 125 ? 142.560 151.568 110.680 1.00 68.77 125 MET S O 1
ATOM 11165 N N . GLY D 4 126 ? 142.449 153.743 111.275 1.00 67.70 126 GLY S N 1
ATOM 11166 C CA . GLY D 4 126 ? 141.211 153.597 112.014 1.00 67.70 126 GLY S CA 1
ATOM 11167 C C . GLY D 4 126 ? 141.177 152.473 113.024 1.00 67.70 126 GLY S C 1
ATOM 11168 O O . GLY D 4 126 ? 140.120 151.864 113.208 1.00 67.70 126 GLY S O 1
ATOM 11169 N N . GLY D 4 127 ? 142.296 152.164 113.678 1.00 64.09 127 GLY S N 1
ATOM 11170 C CA . GLY D 4 127 ? 142.370 151.036 114.583 1.00 64.09 127 GLY S CA 1
ATOM 11171 C C . GLY D 4 127 ? 142.745 149.725 113.924 1.00 64.09 127 GLY S C 1
ATOM 11172 O O . GLY D 4 127 ? 142.756 148.689 114.599 1.00 64.09 127 GLY S O 1
ATOM 11173 N N . MET D 4 128 ? 143.010 149.741 112.622 1.00 71.50 128 MET S N 1
ATOM 11174 C CA . MET D 4 128 ? 143.456 148.581 111.864 1.00 71.50 128 MET S CA 1
ATOM 11175 C C . MET D 4 128 ? 144.918 148.727 111.467 1.00 71.50 128 MET S C 1
ATOM 11176 O O . MET D 4 128 ? 145.346 149.793 111.017 1.00 71.50 128 MET S O 1
ATOM 11181 N N . VAL D 4 129 ? 145.675 147.639 111.603 1.00 67.90 129 VAL S N 1
ATOM 11182 C CA . VAL D 4 129 ? 147.077 147.649 111.203 1.00 67.90 129 VAL S CA 1
ATOM 11183 C C . VAL D 4 129 ? 147.162 147.611 109.684 1.00 67.90 129 VAL S C 1
ATOM 11184 O O . VAL D 4 129 ? 146.871 146.587 109.053 1.00 67.90 129 VAL S O 1
ATOM 11188 N N . LEU D 4 130 ? 147.587 148.725 109.091 1.00 77.14 130 LEU S N 1
ATOM 11189 C CA . LEU D 4 130 ? 147.578 148.885 107.641 1.00 77.14 130 LEU S CA 1
ATOM 11190 C C . LEU D 4 130 ? 148.837 148.337 106.984 1.00 77.14 130 LEU S C 1
ATOM 11191 O O . LEU D 4 130 ? 148.755 147.495 106.083 1.00 77.14 130 LEU S O 1
ATOM 11196 N N . GLU D 4 131 ? 150.003 148.808 107.412 1.00 87.57 131 GLU S N 1
ATOM 11197 C CA . GLU D 4 131 ? 151.248 148.437 106.764 1.00 87.57 131 GLU S CA 1
ATOM 11198 C C . GLU D 4 131 ? 152.297 148.158 107.826 1.00 87.57 131 GLU S C 1
ATOM 11199 O O . GLU D 4 131 ? 152.481 148.953 108.752 1.00 87.57 131 GLU S O 1
ATOM 11205 N N . THR D 4 132 ? 152.988 147.031 107.683 1.00 87.26 132 THR S N 1
ATOM 11206 C CA . THR D 4 132 ? 154.061 146.673 108.592 1.00 87.26 132 THR S CA 1
ATOM 11207 C C . THR D 4 132 ? 155.407 146.527 107.901 1.00 87.26 132 THR S C 1
ATOM 11208 O O . THR D 4 132 ? 156.431 146.470 108.591 1.00 87.26 132 THR S O 1
ATOM 11212 N N . ASN D 4 133 ? 155.438 146.470 106.570 1.00 96.18 133 ASN S N 1
ATOM 11213 C CA . ASN D 4 133 ? 156.693 146.411 105.825 1.00 96.18 133 ASN S CA 1
ATOM 11214 C C . ASN D 4 133 ? 157.279 147.816 105.829 1.00 96.18 133 ASN S C 1
ATOM 11215 O O . ASN D 4 133 ? 156.810 148.704 105.114 1.00 96.18 133 ASN S O 1
ATOM 11220 N N . MET D 4 134 ? 158.326 148.005 106.633 1.00 91.35 134 MET S N 1
ATOM 11221 C CA . MET D 4 134 ? 158.863 149.337 106.891 1.00 91.35 134 MET S CA 1
ATOM 11222 C C . MET D 4 134 ? 159.295 150.025 105.602 1.00 91.35 134 MET S C 1
ATOM 11223 O O . MET D 4 134 ? 158.966 151.197 105.374 1.00 91.35 134 MET S O 1
ATOM 11228 N N . ASN D 4 135 ? 160.020 149.306 104.741 1.00 95.74 135 ASN S N 1
ATOM 11229 C CA . ASN D 4 135 ? 160.606 149.926 103.556 1.00 95.74 135 ASN S CA 1
ATOM 11230 C C . ASN D 4 135 ? 159.534 150.466 102.617 1.00 95.74 135 ASN S C 1
ATOM 11231 O O . ASN D 4 135 ? 159.640 151.595 102.124 1.00 95.74 135 ASN S O 1
ATOM 11236 N N . GLU D 4 136 ? 158.492 149.675 102.363 1.00 94.73 136 GLU S N 1
ATOM 11237 C CA . GLU D 4 136 ? 157.398 150.147 101.523 1.00 94.73 136 GLU S CA 1
ATOM 11238 C C . GLU D 4 136 ? 156.681 151.328 102.169 1.00 94.73 136 GLU S C 1
ATOM 11239 O O . GLU D 4 136 ? 156.231 152.245 101.471 1.00 94.73 136 GLU S O 1
ATOM 11245 N N . ILE D 4 137 ? 156.577 151.332 103.500 1.00 90.79 137 ILE S N 1
ATOM 11246 C CA . ILE D 4 137 ? 155.935 152.449 104.190 1.00 90.79 137 ILE S CA 1
ATOM 11247 C C . ILE D 4 137 ? 156.701 153.741 103.936 1.00 90.79 137 ILE S C 1
ATOM 11248 O O . ILE D 4 137 ? 156.127 154.756 103.511 1.00 90.79 137 ILE S O 1
ATOM 11253 N N . VAL D 4 138 ? 158.015 153.719 104.182 1.00 92.61 138 VAL S N 1
ATOM 11254 C CA . VAL D 4 138 ? 158.803 154.938 104.024 1.00 92.61 138 VAL S CA 1
ATOM 11255 C C . VAL D 4 138 ? 158.827 155.350 102.561 1.00 92.61 138 VAL S C 1
ATOM 11256 O O . VAL D 4 138 ? 158.820 156.543 102.235 1.00 92.61 138 VAL S O 1
ATOM 11260 N N . THR D 4 139 ? 158.837 154.367 101.656 1.00 95.08 139 THR S N 1
ATOM 11261 C CA . THR D 4 139 ? 158.795 154.665 100.230 1.00 95.08 139 THR S CA 1
ATOM 11262 C C . THR D 4 139 ? 157.510 155.397 99.863 1.00 95.08 139 THR S C 1
ATOM 11263 O O . THR D 4 139 ? 157.529 156.360 99.090 1.00 95.08 139 THR S O 1
ATOM 11267 N N . GLN D 4 140 ? 156.378 154.959 100.421 1.00 93.89 140 GLN S N 1
ATOM 11268 C CA . GLN D 4 140 ? 155.112 155.609 100.099 1.00 93.89 140 GLN S CA 1
ATOM 11269 C C . GLN D 4 140 ? 155.033 157.019 100.673 1.00 93.89 140 GLN S C 1
ATOM 11270 O O . GLN D 4 140 ? 154.534 157.931 100.001 1.00 93.89 140 GLN S O 1
ATOM 11276 N N . ILE D 4 141 ? 155.516 157.228 101.901 1.00 96.57 141 ILE S N 1
ATOM 11277 C CA . ILE D 4 141 ? 155.523 158.590 102.444 1.00 96.57 141 ILE S CA 1
ATOM 11278 C C . ILE D 4 141 ? 156.446 159.483 101.625 1.00 96.57 141 ILE S C 1
ATOM 11279 O O . ILE D 4 141 ? 156.154 160.663 101.390 1.00 96.57 141 ILE S O 1
ATOM 11284 N N . ASP D 4 142 ? 157.582 158.936 101.187 1.00 100.88 142 ASP S N 1
ATOM 11285 C CA . ASP D 4 142 ? 158.490 159.703 100.346 1.00 100.88 142 ASP S CA 1
ATOM 11286 C C . ASP D 4 142 ? 157.845 160.055 99.012 1.00 100.88 142 ASP S C 1
ATOM 11287 O O . ASP D 4 142 ? 158.030 161.168 98.516 1.00 100.88 142 ASP S O 1
ATOM 11292 N N . ALA D 4 143 ? 157.077 159.134 98.428 1.00 104.96 143 ALA S N 1
ATOM 11293 C CA . ALA D 4 143 ? 156.337 159.454 97.211 1.00 104.96 143 ALA S CA 1
ATOM 11294 C C . ALA D 4 143 ? 155.325 160.566 97.461 1.00 104.96 143 ALA S C 1
ATOM 11295 O O . ALA D 4 143 ? 155.165 161.474 96.632 1.00 104.96 143 ALA S O 1
ATOM 11297 N N . GLN D 4 144 ? 154.627 160.508 98.600 1.00 102.76 144 GLN S N 1
ATOM 11298 C CA . GLN D 4 144 ? 153.718 161.594 98.955 1.00 102.76 144 GLN S CA 1
ATOM 11299 C C . GLN D 4 144 ? 154.460 162.922 99.006 1.00 102.76 144 GLN S C 1
ATOM 11300 O O . GLN D 4 144 ? 153.999 163.926 98.448 1.00 102.76 144 GLN S O 1
ATOM 11306 N N . ASN D 4 145 ? 155.635 162.929 99.632 1.00 110.23 145 ASN S N 1
ATOM 11307 C CA . ASN D 4 145 ? 156.472 164.122 99.623 1.00 110.23 145 ASN S CA 1
ATOM 11308 C C . ASN D 4 145 ? 156.853 164.524 98.205 1.00 110.23 145 ASN S C 1
ATOM 11309 O O . ASN D 4 145 ? 156.989 165.717 97.914 1.00 110.23 145 ASN S O 1
ATOM 11314 N N . LYS D 4 146 ? 157.015 163.549 97.309 1.00 115.60 146 LYS S N 1
ATOM 11315 C CA . LYS D 4 146 ? 157.279 163.870 95.909 1.00 115.60 146 LYS S CA 1
ATOM 11316 C C . LYS D 4 146 ? 156.125 164.644 95.285 1.00 115.60 146 LYS S C 1
ATOM 11317 O O . LYS D 4 146 ? 156.356 165.591 94.528 1.00 115.60 146 LYS S O 1
ATOM 11323 N N . LEU D 4 147 ? 154.876 164.250 95.561 1.00 115.51 147 LEU S N 1
ATOM 11324 C CA . LEU D 4 147 ? 153.763 164.995 94.956 1.00 115.51 147 LEU S CA 1
ATOM 11325 C C . LEU D 4 147 ? 153.560 166.355 95.624 1.00 115.51 147 LEU S C 1
ATOM 11326 O O . LEU D 4 147 ? 153.122 167.311 94.973 1.00 115.51 147 LEU S O 1
ATOM 11331 N N . GLU D 4 148 ? 153.868 166.471 96.921 1.00 120.47 148 GLU S N 1
ATOM 11332 C CA . GLU D 4 148 ? 154.005 167.815 97.493 1.00 120.47 148 GLU S CA 1
ATOM 11333 C C . GLU D 4 148 ? 155.056 168.649 96.765 1.00 120.47 148 GLU S C 1
ATOM 11334 O O . GLU D 4 148 ? 154.830 169.833 96.491 1.00 120.47 148 GLU S O 1
ATOM 11340 N N . LYS D 4 149 ? 156.208 168.060 96.444 1.00 122.53 149 LYS S N 1
ATOM 11341 C CA . LYS D 4 149 ? 157.231 168.814 95.725 1.00 122.53 149 LYS S CA 1
ATOM 11342 C C . LYS D 4 149 ? 156.755 169.206 94.329 1.00 122.53 149 LYS S C 1
ATOM 11343 O O . LYS D 4 149 ? 156.983 170.336 93.882 1.00 122.53 149 LYS S O 1
ATOM 11349 N N . SER D 4 150 ? 156.085 168.289 93.627 1.00 126.35 150 SER S N 1
ATOM 11350 C CA . SER D 4 150 ? 155.668 168.534 92.251 1.00 126.35 150 SER S CA 1
ATOM 11351 C C . SER D 4 150 ? 154.508 169.514 92.146 1.00 126.35 150 SER S C 1
ATOM 11352 O O . SER D 4 150 ? 154.321 170.118 91.084 1.00 126.35 150 SER S O 1
ATOM 11355 N N . GLU D 4 151 ? 153.730 169.682 93.210 1.00 129.26 151 GLU S N 1
ATOM 11356 C CA . GLU D 4 151 ? 152.584 170.582 93.185 1.00 129.26 151 GLU S CA 1
ATOM 11357 C C . GLU D 4 151 ? 152.201 171.016 94.596 1.00 129.26 151 GLU S C 1
ATOM 11358 O O . GLU D 4 151 ? 151.902 172.185 94.839 1.00 129.26 151 GLU S O 1
#

B-factor: mean 60.36, std 24.09, range [14.25, 129.26]